Protein AF-0000000086526787 (afdb_homodimer)

Structure (mmCIF, N/CA/C/O backbone):
data_AF-0000000086526787-model_v1
#
loop_
_entity.id
_entity.type
_entity.pdbx_description
1 polymer 'AMP-binding protein'
#
loop_
_atom_site.group_PDB
_atom_site.id
_atom_site.type_symbol
_atom_site.label_atom_id
_atom_site.label_alt_id
_atom_site.label_comp_id
_atom_site.label_asym_id
_atom_site.label_entity_id
_atom_site.label_seq_id
_atom_site.pdbx_PDB_ins_code
_atom_site.Cartn_x
_atom_site.Cartn_y
_atom_site.Cartn_z
_atom_site.occupancy
_atom_site.B_iso_or_equiv
_atom_site.auth_seq_id
_atom_site.auth_comp_id
_atom_site.auth_asym_id
_atom_site.auth_atom_id
_atom_site.pdbx_PDB_model_num
ATOM 1 N N . MET A 1 1 ? -8.758 3.184 -8.656 1 85.81 1 MET A N 1
ATOM 2 C CA . MET A 1 1 ? -8.094 3.238 -7.355 1 85.81 1 MET A CA 1
ATOM 3 C C . MET A 1 1 ? -8.516 4.48 -6.582 1 85.81 1 MET A C 1
ATOM 5 O O . MET A 1 1 ? -7.902 5.539 -6.715 1 85.81 1 MET A O 1
ATOM 9 N N . ASN A 1 2 ? -9.586 4.406 -5.949 1 93.81 2 ASN A N 1
ATOM 10 C CA . ASN A 1 2 ? -10.094 5.539 -5.184 1 93.81 2 ASN A CA 1
ATOM 11 C C . ASN A 1 2 ? -10.805 5.078 -3.914 1 93.81 2 ASN A C 1
ATOM 13 O O . ASN A 1 2 ? -11.062 3.887 -3.738 1 93.81 2 ASN A O 1
ATOM 17 N N . LEU A 1 3 ? -11.086 5.98 -3.057 1 97.38 3 LEU A N 1
ATOM 18 C CA . LEU A 1 3 ? -11.641 5.652 -1.748 1 97.38 3 LEU A CA 1
ATOM 19 C C . LEU A 1 3 ? -13.141 5.387 -1.845 1 97.38 3 LEU A C 1
ATOM 21 O O . LEU A 1 3 ? -13.727 4.797 -0.937 1 97.38 3 LEU A O 1
ATOM 25 N N . VAL A 1 4 ? -13.844 5.812 -2.936 1 97.88 4 VAL A N 1
ATOM 26 C CA . VAL A 1 4 ? -15.227 5.418 -3.172 1 97.88 4 VAL A CA 1
ATOM 27 C C . VAL A 1 4 ? -15.297 3.91 -3.416 1 97.88 4 VAL A C 1
ATOM 29 O O . VAL A 1 4 ? -16.125 3.217 -2.812 1 97.88 4 VAL A O 1
ATOM 32 N N . ALA A 1 5 ? -14.383 3.453 -4.258 1 95.88 5 ALA A N 1
ATOM 33 C CA . ALA A 1 5 ? -14.297 2.018 -4.512 1 95.88 5 ALA A CA 1
ATOM 34 C C . ALA A 1 5 ? -13.938 1.255 -3.238 1 95.88 5 ALA A C 1
ATOM 36 O O . ALA A 1 5 ? -14.406 0.13 -3.033 1 95.88 5 ALA A O 1
ATOM 37 N N . ALA A 1 6 ? -13.086 1.818 -2.42 1 97.06 6 ALA A N 1
ATOM 38 C CA . ALA A 1 6 ? -12.719 1.186 -1.156 1 97.06 6 ALA A CA 1
ATOM 39 C C . ALA A 1 6 ? -13.945 1.003 -0.26 1 97.06 6 ALA A C 1
ATOM 41 O O . ALA A 1 6 ? -14.117 -0.052 0.355 1 97.06 6 ALA A O 1
ATOM 42 N N . LEU A 1 7 ? -14.758 2.047 -0.142 1 98.06 7 LEU A N 1
ATOM 43 C CA . LEU A 1 7 ? -15.977 1.958 0.652 1 98.06 7 LEU A CA 1
ATOM 44 C C . LEU A 1 7 ? -16.906 0.888 0.096 1 98.06 7 LEU A C 1
ATOM 46 O O . LEU A 1 7 ? -17.453 0.079 0.852 1 98.06 7 LEU A O 1
ATOM 50 N N . ASP A 1 8 ? -17.109 0.883 -1.211 1 96.62 8 ASP A N 1
ATOM 51 C CA . ASP A 1 8 ? -17.984 -0.098 -1.84 1 96.62 8 ASP A CA 1
ATOM 52 C C . ASP A 1 8 ? -17.484 -1.519 -1.613 1 96.62 8 ASP A C 1
ATOM 54 O O . ASP A 1 8 ? -18.266 -2.428 -1.327 1 96.62 8 ASP A O 1
ATOM 58 N N . ARG A 1 9 ? -16.188 -1.704 -1.777 1 95.38 9 ARG A N 1
ATOM 59 C CA . ARG A 1 9 ? -15.57 -3.006 -1.555 1 95.38 9 ARG A CA 1
ATOM 60 C C . ARG A 1 9 ? -15.797 -3.48 -0.123 1 95.38 9 ARG A C 1
ATOM 62 O O . ARG A 1 9 ? -16.188 -4.629 0.102 1 95.38 9 ARG A O 1
ATOM 69 N N . ALA A 1 10 ? -15.516 -2.604 0.81 1 96.62 10 ALA A N 1
ATOM 70 C CA . ALA A 1 10 ? -15.688 -2.963 2.215 1 96.62 10 ALA A CA 1
ATOM 71 C C . ALA A 1 10 ? -17.156 -3.271 2.527 1 96.62 10 ALA A C 1
ATOM 73 O O . ALA A 1 10 ? -17.453 -4.191 3.293 1 96.62 10 ALA A O 1
ATOM 74 N N . ALA A 1 11 ? -18.062 -2.479 1.979 1 97 11 ALA A N 1
ATOM 75 C CA . ALA A 1 11 ? -19.484 -2.701 2.182 1 97 11 ALA A CA 1
ATOM 76 C C . ALA A 1 11 ? -19.922 -4.066 1.65 1 97 11 ALA A C 1
ATOM 78 O O . ALA A 1 11 ? -20.812 -4.703 2.205 1 97 11 ALA A O 1
ATOM 79 N N . ARG A 1 12 ? -19.312 -4.516 0.601 1 93.81 12 ARG A N 1
ATOM 80 C CA . ARG A 1 12 ? -19.594 -5.832 0.041 1 93.81 12 ARG A CA 1
ATOM 81 C C . ARG A 1 12 ? -18.938 -6.934 0.869 1 93.81 12 ARG A C 1
ATOM 83 O O . ARG A 1 12 ? -19.562 -7.973 1.123 1 93.81 12 ARG A O 1
ATOM 90 N N . ALA A 1 13 ? -17.734 -6.715 1.313 1 92.75 13 ALA A N 1
ATOM 91 C CA . ALA A 1 13 ? -16.922 -7.723 1.989 1 92.75 13 ALA A CA 1
ATOM 92 C C . ALA A 1 13 ? -17.406 -7.941 3.422 1 92.75 13 ALA A C 1
ATOM 94 O O . ALA A 1 13 ? -17.516 -9.086 3.875 1 92.75 13 ALA A O 1
ATOM 95 N N . THR A 1 14 ? -17.594 -6.855 4.094 1 94 14 THR A N 1
ATOM 96 C CA . THR A 1 14 ? -17.969 -6.895 5.5 1 94 14 THR A CA 1
ATOM 97 C C . THR A 1 14 ? -19.078 -5.895 5.793 1 94 14 THR A C 1
ATOM 99 O O . THR A 1 14 ? -18.891 -4.953 6.562 1 94 14 THR A O 1
ATOM 102 N N . PRO A 1 15 ? -20.266 -6.152 5.344 1 95.88 15 PRO A N 1
ATOM 103 C CA . PRO A 1 15 ? -21.359 -5.18 5.414 1 95.88 15 PRO A CA 1
ATOM 104 C C . PRO A 1 15 ? -21.703 -4.797 6.852 1 95.88 15 PRO A C 1
ATOM 106 O O . PRO A 1 15 ? -22.047 -3.645 7.121 1 95.88 15 PRO A O 1
ATOM 109 N N . ASP A 1 16 ? -21.516 -5.688 7.816 1 96.31 16 ASP A N 1
ATOM 110 C CA . ASP A 1 16 ? -22.016 -5.465 9.172 1 96.31 16 ASP A CA 1
ATOM 111 C C . ASP A 1 16 ? -20.891 -4.949 10.078 1 96.31 16 ASP A C 1
ATOM 113 O O . ASP A 1 16 ? -21.141 -4.598 11.234 1 96.31 16 ASP A O 1
ATOM 117 N N . GLN A 1 17 ? -19.703 -4.891 9.531 1 96.62 17 GLN A N 1
ATOM 118 C CA . GLN A 1 17 ? -18.594 -4.355 10.312 1 96.62 17 GLN A CA 1
ATOM 119 C C . GLN A 1 17 ? -18.75 -2.854 10.531 1 96.62 17 GLN A C 1
ATOM 121 O O . GLN A 1 17 ? -19.125 -2.123 9.617 1 96.62 17 GLN A O 1
ATOM 126 N N . PRO A 1 18 ? -18.469 -2.35 11.781 1 98.5 18 PRO A N 1
ATOM 127 C CA . PRO A 1 18 ? -18.5 -0.902 12 1 98.5 18 PRO A CA 1
ATOM 128 C C . PRO A 1 18 ? -17.469 -0.158 11.164 1 98.5 18 PRO A C 1
ATOM 130 O O . PRO A 1 18 ? -16.297 -0.56 11.125 1 98.5 18 PRO A O 1
ATOM 133 N N . PHE A 1 19 ? -17.906 0.84 10.523 1 98.56 19 PHE A N 1
ATOM 134 C CA . PHE A 1 19 ? -17.016 1.742 9.805 1 98.56 19 PHE A CA 1
ATOM 135 C C . PHE A 1 19 ? -16.75 3.002 10.625 1 98.56 19 PHE A C 1
ATOM 137 O O . PHE A 1 19 ? -15.602 3.312 10.945 1 98.56 19 PHE A O 1
ATOM 144 N N . LEU A 1 20 ? -17.812 3.684 10.945 1 98.75 20 LEU A N 1
ATOM 145 C CA . LEU A 1 20 ? -17.75 4.887 11.766 1 98.75 20 LEU A CA 1
ATOM 146 C C . LEU A 1 20 ? -18.438 4.672 13.109 1 98.75 20 LEU A C 1
ATOM 148 O O . LEU A 1 20 ? -19.594 4.234 13.156 1 98.75 20 LEU A O 1
ATOM 152 N N . VAL A 1 21 ? -17.719 4.949 14.133 1 98.62 21 VAL A N 1
ATOM 153 C CA . VAL A 1 21 ? -18.281 4.914 15.477 1 98.62 21 VAL A CA 1
ATOM 154 C C . VAL A 1 21 ? -18.203 6.301 16.109 1 98.62 21 VAL A C 1
ATOM 156 O O . VAL A 1 21 ? -17.125 6.914 16.141 1 98.62 21 VAL A O 1
ATOM 159 N N . SER A 1 22 ? -19.281 6.852 16.469 1 95.56 22 SER A N 1
ATOM 160 C CA . SER A 1 22 ? -19.359 8.102 17.219 1 95.56 22 SER A CA 1
ATOM 161 C C . SER A 1 22 ? -20.078 7.898 18.547 1 95.56 22 SER A C 1
ATOM 163 O O . SER A 1 22 ? -20.438 6.773 18.906 1 95.56 22 SER A O 1
ATOM 165 N N . GLU A 1 23 ? -20.141 8.992 19.328 1 88.12 23 GLU A N 1
ATOM 166 C CA . GLU A 1 23 ? -20.828 8.891 20.609 1 88.12 23 GLU A CA 1
ATOM 167 C C . GLU A 1 23 ? -22.297 8.5 20.422 1 88.12 23 GLU A C 1
ATOM 169 O O . GLU A 1 23 ? -22.875 7.789 21.25 1 88.12 23 GLU A O 1
ATOM 174 N N . SER A 1 24 ? -22.844 8.812 19.344 1 86.75 24 SER A N 1
ATOM 175 C CA . SER A 1 24 ? -24.281 8.688 19.172 1 86.75 24 SER A CA 1
ATOM 176 C C . SER A 1 24 ? -24.641 7.535 18.234 1 86.75 24 SER A C 1
ATOM 178 O O . SER A 1 24 ? -25.797 7.098 18.188 1 86.75 24 SER A O 1
ATOM 180 N N . ALA A 1 25 ? -23.672 7.066 17.547 1 92.44 25 ALA A N 1
ATOM 181 C CA . ALA A 1 25 ? -24.078 6.117 16.516 1 92.44 25 ALA A CA 1
ATOM 182 C C . ALA A 1 25 ? -22.922 5.211 16.109 1 92.44 25 ALA A C 1
ATOM 184 O O . ALA A 1 25 ? -21.75 5.602 16.203 1 92.44 25 ALA A O 1
ATOM 185 N N . THR A 1 26 ? -23.203 3.979 15.797 1 97.88 26 THR A N 1
ATOM 186 C CA . THR A 1 26 ? -22.328 3.064 15.07 1 97.88 26 THR A CA 1
ATOM 187 C C . THR A 1 26 ? -22.859 2.82 13.656 1 97.88 26 THR A C 1
ATOM 189 O O . THR A 1 26 ? -23.984 2.334 13.484 1 97.88 26 THR A O 1
ATOM 192 N N . ILE A 1 27 ? -22.125 3.221 12.711 1 98.56 27 ILE A N 1
ATOM 193 C CA . ILE A 1 27 ? -22.516 3.084 11.305 1 98.56 27 ILE A CA 1
ATOM 194 C C . ILE A 1 27 ? -21.672 1.987 10.648 1 98.56 27 ILE A C 1
ATOM 196 O O . ILE A 1 27 ? -20.438 2.076 10.602 1 98.56 27 ILE A O 1
ATOM 200 N N . THR A 1 28 ? -22.281 0.949 10.148 1 98.69 28 THR A N 1
ATOM 201 C CA . THR A 1 28 ? -21.594 -0.152 9.484 1 98.69 28 THR A CA 1
ATOM 202 C C . THR A 1 28 ? -21.156 0.256 8.078 1 98.69 28 THR A C 1
ATOM 204 O O . THR A 1 28 ? -21.578 1.302 7.57 1 98.69 28 THR A O 1
ATOM 207 N N . TYR A 1 29 ? -20.344 -0.529 7.43 1 98.5 29 TYR A N 1
ATOM 208 C CA . TYR A 1 29 ? -19.906 -0.26 6.062 1 98.5 29 TYR A CA 1
ATOM 209 C C . TYR A 1 29 ? -21.094 -0.223 5.109 1 98.5 29 TYR A C 1
ATOM 211 O O . TYR A 1 29 ? -21.172 0.661 4.254 1 98.5 29 TYR A O 1
ATOM 219 N N . ALA A 1 30 ? -22 -1.157 5.246 1 98.31 30 ALA A N 1
ATOM 220 C CA . ALA A 1 30 ? -23.188 -1.164 4.395 1 98.31 30 ALA A CA 1
ATOM 221 C C . ALA A 1 30 ? -24 0.115 4.574 1 98.31 30 ALA A C 1
ATOM 223 O O . ALA A 1 30 ? -24.453 0.719 3.594 1 98.31 30 ALA A O 1
ATOM 224 N N . ALA A 1 31 ? -24.203 0.482 5.844 1 98.25 31 ALA A N 1
ATOM 225 C CA . ALA A 1 31 ? -24.953 1.698 6.133 1 98.25 31 ALA A CA 1
ATOM 226 C C . ALA A 1 31 ? -24.234 2.932 5.598 1 98.25 31 ALA A C 1
ATOM 228 O O . ALA A 1 31 ? -24.875 3.859 5.094 1 98.25 31 ALA A O 1
ATOM 229 N N . ALA A 1 32 ? -22.938 2.967 5.723 1 98.5 32 ALA A N 1
ATOM 230 C CA . ALA A 1 32 ? -22.156 4.102 5.234 1 98.5 32 ALA A CA 1
ATOM 231 C C . ALA A 1 32 ? -22.281 4.238 3.721 1 98.5 32 ALA A C 1
ATOM 233 O O . ALA A 1 32 ? -22.359 5.352 3.197 1 98.5 32 ALA A O 1
ATOM 234 N N . ARG A 1 33 ? -22.219 3.141 3.031 1 98.25 33 ARG A N 1
ATOM 235 C CA . ARG A 1 33 ? -22.406 3.168 1.585 1 98.25 33 ARG A CA 1
ATOM 236 C C . ARG A 1 33 ? -23.781 3.746 1.229 1 98.25 33 ARG A C 1
ATOM 238 O O . ARG A 1 33 ? -23.891 4.598 0.344 1 98.25 33 ARG A O 1
ATOM 245 N N . GLU A 1 34 ? -24.812 3.326 1.905 1 98.12 34 GLU A N 1
ATOM 246 C CA . GLU A 1 34 ? -26.156 3.844 1.663 1 98.12 34 GLU A CA 1
ATOM 247 C C . GLU A 1 34 ? -26.234 5.336 1.974 1 98.12 34 GLU A C 1
ATOM 249 O O . GLU A 1 34 ? -26.875 6.094 1.24 1 98.12 34 GLU A O 1
ATOM 254 N N . ARG A 1 35 ? -25.688 5.695 3.078 1 97.94 35 ARG A N 1
ATOM 255 C CA . ARG A 1 35 ? -25.656 7.102 3.461 1 97.94 35 ARG A CA 1
ATOM 256 C C . ARG A 1 35 ? -24.969 7.945 2.396 1 97.94 35 ARG A C 1
ATOM 258 O O . ARG A 1 35 ? -25.375 9.07 2.123 1 97.94 35 ARG A O 1
ATOM 265 N N . SER A 1 36 ? -23.875 7.422 1.821 1 98.25 36 SER A N 1
ATOM 266 C CA . SER A 1 36 ? -23.188 8.141 0.761 1 98.25 36 SER A CA 1
ATOM 267 C C . SER A 1 36 ? -24.078 8.328 -0.461 1 98.25 36 SER A C 1
ATOM 269 O O . SER A 1 36 ? -24 9.359 -1.135 1 98.25 36 SER A O 1
ATOM 271 N N . HIS A 1 37 ? -24.922 7.352 -0.784 1 98.56 37 HIS A N 1
ATOM 272 C CA . HIS A 1 37 ? -25.891 7.469 -1.876 1 98.56 37 HIS A CA 1
ATOM 273 C C . HIS A 1 37 ? -26.922 8.547 -1.584 1 98.56 37 HIS A C 1
ATOM 275 O O . HIS A 1 37 ? -27.297 9.312 -2.475 1 98.56 37 HIS A O 1
ATOM 281 N N . ARG A 1 38 ? -27.391 8.57 -0.394 1 98.62 38 ARG A N 1
ATOM 282 C CA . ARG A 1 38 ? -28.375 9.57 0.003 1 98.62 38 ARG A CA 1
ATOM 283 C C . ARG A 1 38 ? -27.781 10.969 -0.036 1 98.62 38 ARG A C 1
ATOM 285 O O . ARG A 1 38 ? -28.438 11.922 -0.463 1 98.62 38 ARG A O 1
ATOM 292 N N . ALA A 1 39 ? -26.562 11.062 0.427 1 98.69 39 ALA A N 1
ATOM 293 C CA . ALA A 1 39 ? -25.875 12.352 0.349 1 98.69 39 ALA A CA 1
ATOM 294 C C . ALA A 1 39 ? -25.719 12.805 -1.1 1 98.69 39 ALA A C 1
ATOM 296 O O . ALA A 1 39 ? -25.875 13.984 -1.405 1 98.69 39 ALA A O 1
ATOM 297 N N . ALA A 1 40 ? -25.312 11.875 -1.994 1 98.69 40 ALA A N 1
ATOM 298 C CA . ALA A 1 40 ? -25.219 12.188 -3.418 1 98.69 40 ALA A CA 1
ATOM 299 C C . ALA A 1 40 ? -26.547 12.711 -3.957 1 98.69 40 ALA A C 1
ATOM 301 O O . ALA A 1 40 ? -26.578 13.672 -4.727 1 98.69 40 ALA A O 1
ATOM 302 N N . ALA A 1 41 ? -27.641 12.094 -3.521 1 98.62 41 ALA A N 1
ATOM 303 C CA . ALA A 1 41 ? -28.969 12.516 -3.957 1 98.62 41 ALA A CA 1
ATOM 304 C C . ALA A 1 41 ? -29.266 13.945 -3.496 1 98.62 41 ALA A C 1
ATOM 306 O O . ALA A 1 41 ? -29.766 14.758 -4.27 1 98.62 41 ALA A O 1
ATOM 307 N N . VAL A 1 42 ? -28.984 14.203 -2.252 1 98.62 42 VAL A N 1
ATOM 308 C CA . VAL A 1 42 ? -29.203 15.531 -1.691 1 98.62 42 VAL A CA 1
ATOM 309 C C . VAL A 1 42 ? -28.406 16.562 -2.484 1 98.62 42 VAL A C 1
ATOM 311 O O . VAL A 1 42 ? -28.953 17.609 -2.889 1 98.62 42 VAL A O 1
ATOM 314 N N . LEU A 1 43 ? -27.141 16.297 -2.719 1 98.62 43 LEU A N 1
ATOM 315 C CA . LEU A 1 43 ? -26.266 17.234 -3.439 1 98.62 43 LEU A CA 1
ATOM 316 C C . LEU A 1 43 ? -26.734 17.406 -4.879 1 98.62 43 LEU A C 1
ATOM 318 O O . LEU A 1 43 ? -26.734 18.516 -5.41 1 98.62 43 LEU A O 1
ATOM 322 N N . SER A 1 44 ? -27.094 16.297 -5.492 1 98.31 44 SER A N 1
ATOM 323 C CA . SER A 1 44 ? -27.609 16.359 -6.852 1 98.31 44 SER A CA 1
ATOM 324 C C . SER A 1 44 ? -28.859 17.25 -6.918 1 98.31 44 SER A C 1
ATOM 326 O O . SER A 1 44 ? -29 18.047 -7.848 1 98.31 44 SER A O 1
ATOM 328 N N . ALA A 1 45 ? -29.75 17.125 -6.008 1 97.31 45 ALA A N 1
ATOM 329 C CA . ALA A 1 45 ? -30.984 17.906 -5.941 1 97.31 45 ALA A CA 1
ATOM 330 C C . ALA A 1 45 ? -30.656 19.391 -5.77 1 97.31 45 ALA A C 1
ATOM 332 O O . ALA A 1 45 ? -31.438 20.25 -6.18 1 97.31 45 ALA A O 1
ATOM 333 N N . LEU A 1 46 ? -29.516 19.688 -5.195 1 96.38 46 LEU A N 1
ATOM 334 C CA . LEU A 1 46 ? -29.094 21.062 -5 1 96.38 46 LEU A CA 1
ATOM 335 C C . LEU A 1 46 ? -28.391 21.594 -6.25 1 96.38 46 LEU A C 1
ATOM 337 O O . LEU A 1 46 ? -27.953 22.75 -6.273 1 96.38 46 LEU A O 1
ATOM 341 N N . GLY A 1 47 ? -28.219 20.75 -7.262 1 97.25 47 GLY A N 1
ATOM 342 C CA . GLY A 1 47 ? -27.641 21.188 -8.531 1 97.25 47 GLY A CA 1
ATOM 343 C C . GLY A 1 47 ? -26.156 20.906 -8.633 1 97.25 47 GLY A C 1
ATOM 344 O O . GLY A 1 47 ? -25.484 21.375 -9.562 1 97.25 47 GLY A O 1
ATOM 345 N N . VAL A 1 48 ? -25.578 20.156 -7.691 1 98.25 48 VAL A N 1
ATOM 346 C CA . VAL A 1 48 ? -24.172 19.797 -7.75 1 98.25 48 VAL A CA 1
ATOM 347 C C . VAL A 1 48 ? -23.953 18.75 -8.852 1 98.25 48 VAL A C 1
ATOM 349 O O . VAL A 1 48 ? -24.719 17.781 -8.953 1 98.25 48 VAL A O 1
ATOM 352 N N . ALA A 1 49 ? -22.984 18.969 -9.656 1 97.56 49 ALA A N 1
ATOM 353 C CA . ALA A 1 49 ? -22.625 18.078 -10.758 1 97.56 49 ALA A CA 1
ATOM 354 C C . ALA A 1 49 ? -21.125 17.812 -10.781 1 97.56 49 ALA A C 1
ATOM 356 O O . ALA A 1 49 ? -20.375 18.328 -9.945 1 97.56 49 ALA A O 1
ATOM 357 N N . ALA A 1 50 ? -20.719 16.938 -11.719 1 97.31 50 ALA A N 1
ATOM 358 C CA . ALA A 1 50 ? -19.297 16.609 -11.867 1 97.31 50 ALA A CA 1
ATOM 359 C C . ALA A 1 50 ? -18.469 17.875 -12.102 1 97.31 50 ALA A C 1
ATOM 361 O O . ALA A 1 50 ? -18.844 18.734 -12.906 1 97.31 50 ALA A O 1
ATOM 362 N N . GLY A 1 51 ? -17.422 17.969 -11.328 1 96.69 51 GLY A N 1
ATOM 363 C CA . GLY A 1 51 ? -16.547 19.125 -11.477 1 96.69 51 GLY A CA 1
ATOM 364 C C . GLY A 1 51 ? -16.844 20.234 -10.5 1 96.69 51 GLY A C 1
ATOM 365 O O . GLY A 1 51 ? -16.016 21.109 -10.266 1 96.69 51 GLY A O 1
ATOM 366 N N . ASP A 1 52 ? -18.078 20.297 -9.984 1 98.5 52 ASP A N 1
ATOM 367 C CA . ASP A 1 52 ? -18.406 21.297 -8.969 1 98.5 52 ASP A CA 1
ATOM 368 C C . ASP A 1 52 ? -17.641 21.031 -7.676 1 98.5 52 ASP A C 1
ATOM 370 O O . ASP A 1 52 ? -17.094 19.953 -7.477 1 98.5 52 ASP A O 1
ATOM 374 N N . ARG A 1 53 ? -17.547 22.078 -6.871 1 98.69 53 ARG A N 1
ATOM 375 C CA . ARG A 1 53 ? -16.875 21.984 -5.574 1 98.69 53 ARG A CA 1
ATOM 376 C C . ARG A 1 53 ? -17.875 22.109 -4.434 1 98.69 53 ARG A C 1
ATOM 378 O O . ARG A 1 53 ? -18.797 22.922 -4.504 1 98.69 53 ARG A O 1
ATOM 385 N N . VAL A 1 54 ? -17.766 21.234 -3.492 1 98.81 54 VAL A N 1
ATOM 386 C CA . VAL A 1 54 ? -18.609 21.219 -2.311 1 98.81 54 VAL A CA 1
ATOM 387 C C . VAL A 1 54 ? -17.75 21.328 -1.05 1 98.81 54 VAL A C 1
ATOM 389 O O . VAL A 1 54 ? -16.812 20.547 -0.867 1 98.81 54 VAL A O 1
ATOM 392 N N . ALA A 1 55 ? -18.094 22.266 -0.124 1 98.88 55 ALA A N 1
ATOM 393 C CA . ALA A 1 55 ? -17.281 22.516 1.071 1 98.88 55 ALA A CA 1
ATOM 394 C C . ALA A 1 55 ? -17.984 21.969 2.32 1 98.88 55 ALA A C 1
ATOM 396 O O . ALA A 1 55 ? -19.203 21.797 2.33 1 98.88 55 ALA A O 1
ATOM 397 N N . ALA A 1 56 ? -17.234 21.656 3.279 1 98.81 56 ALA A N 1
ATOM 398 C CA . ALA A 1 56 ? -17.75 21.266 4.586 1 98.81 56 ALA A CA 1
ATOM 399 C C . ALA A 1 56 ? -16.969 21.938 5.711 1 98.81 56 ALA A C 1
ATOM 401 O O . ALA A 1 56 ? -15.742 21.891 5.73 1 98.81 56 ALA A O 1
ATOM 402 N N . MET A 1 57 ? -17.625 22.641 6.523 1 97.88 57 MET A N 1
ATOM 403 C CA . MET A 1 57 ? -17.094 23.203 7.762 1 97.88 57 MET A CA 1
ATOM 404 C C . MET A 1 57 ? -17.75 22.562 8.977 1 97.88 57 MET A C 1
ATOM 406 O O . MET A 1 57 ? -18.766 23.047 9.469 1 97.88 57 MET A O 1
ATOM 410 N N . CYS A 1 58 ? -17.188 21.422 9.414 1 97.38 58 CYS A N 1
ATOM 411 C CA . CYS A 1 58 ? -17.781 20.562 10.438 1 97.38 58 CYS A CA 1
ATOM 412 C C . CYS A 1 58 ? -16.719 20.094 11.43 1 97.38 58 CYS A C 1
ATOM 414 O O . CYS A 1 58 ? -15.523 20.219 11.172 1 97.38 58 CYS A O 1
ATOM 416 N N . PHE A 1 59 ? -17.188 19.688 12.609 1 96 59 PHE A N 1
ATOM 417 C CA . PHE A 1 59 ? -16.359 18.906 13.508 1 96 59 PHE A CA 1
ATOM 418 C C . PHE A 1 59 ? -16.25 17.469 13.023 1 96 59 PHE A C 1
ATOM 420 O O . PHE A 1 59 ? -16.578 17.156 11.875 1 96 59 PHE A O 1
ATOM 427 N N . ASN A 1 60 ? -15.578 16.547 13.82 1 97.5 60 ASN A N 1
ATOM 428 C CA . ASN A 1 60 ? -15.5 15.133 13.453 1 97.5 60 ASN A CA 1
ATOM 429 C C . ASN A 1 60 ? -16.859 14.438 13.586 1 97.5 60 ASN A C 1
ATOM 431 O O . ASN A 1 60 ? -17.156 13.844 14.617 1 97.5 60 ASN A O 1
ATOM 435 N N . THR A 1 61 ? -17.625 14.469 12.531 1 96.88 61 THR A N 1
ATOM 436 C CA . THR A 1 61 ? -18.969 13.898 12.547 1 96.88 61 THR A CA 1
ATOM 437 C C . THR A 1 61 ? -19.203 13.031 11.312 1 96.88 61 THR A C 1
ATOM 439 O O . THR A 1 61 ? -18.531 13.203 10.289 1 96.88 61 THR A O 1
ATOM 442 N N . PRO A 1 62 ? -20.141 12.055 11.359 1 97.44 62 PRO A N 1
ATOM 443 C CA . PRO A 1 62 ? -20.453 11.227 10.203 1 97.44 62 PRO A CA 1
ATOM 444 C C . PRO A 1 62 ? -20.922 12.039 8.992 1 97.44 62 PRO A C 1
ATOM 446 O O . PRO A 1 62 ? -20.656 11.664 7.852 1 97.44 62 PRO A O 1
ATOM 449 N N . ALA A 1 63 ? -21.562 13.195 9.234 1 97.75 63 ALA A N 1
ATOM 450 C CA . ALA A 1 63 ? -22.094 14.023 8.148 1 97.75 63 ALA A CA 1
ATOM 451 C C . ALA A 1 63 ? -20.969 14.547 7.258 1 97.75 63 ALA A C 1
ATOM 453 O O . ALA A 1 63 ? -21.141 14.688 6.047 1 97.75 63 ALA A O 1
ATOM 454 N N . PHE A 1 64 ? -19.859 14.906 7.902 1 98.12 64 PHE A N 1
ATOM 455 C CA . PHE A 1 64 ? -18.672 15.297 7.156 1 98.12 64 PHE A CA 1
ATOM 456 C C . PHE A 1 64 ? -18.297 14.234 6.137 1 98.12 64 PHE A C 1
ATOM 458 O O . PHE A 1 64 ? -18.047 14.539 4.969 1 98.12 64 PHE A O 1
ATOM 465 N N . VAL A 1 65 ? -18.281 12.953 6.555 1 98.56 65 VAL A N 1
ATOM 466 C CA . VAL A 1 65 ? -17.906 11.805 5.734 1 98.56 65 VAL A CA 1
ATOM 467 C C . VAL A 1 65 ? -18.969 11.562 4.668 1 98.56 65 VAL A C 1
ATOM 469 O O . VAL A 1 65 ? -18.641 11.312 3.504 1 98.56 65 VAL A O 1
ATOM 472 N N . ASP A 1 66 ? -20.266 11.688 5.074 1 98.44 66 ASP A N 1
ATOM 473 C CA . ASP A 1 66 ? -21.359 11.508 4.133 1 98.44 66 ASP A CA 1
ATOM 474 C C . ASP A 1 66 ? -21.266 12.5 2.971 1 98.44 66 ASP A C 1
ATOM 476 O O . ASP A 1 66 ? -21.391 12.109 1.808 1 98.44 66 ASP A O 1
ATOM 480 N N . LEU A 1 67 ? -21.016 13.711 3.318 1 98.69 67 LEU A N 1
ATOM 481 C CA . LEU A 1 67 ? -20.938 14.734 2.285 1 98.69 67 LEU A CA 1
ATOM 482 C C . LEU A 1 67 ? -19.781 14.461 1.327 1 98.69 67 LEU A C 1
ATOM 484 O O . LEU A 1 67 ? -19.938 14.617 0.112 1 98.69 67 LEU A O 1
ATOM 488 N N . MET A 1 68 ? -18.609 14.172 1.887 1 98.75 68 MET A N 1
ATOM 489 C CA . MET A 1 68 ? -17.422 13.898 1.082 1 98.75 68 MET A CA 1
ATOM 490 C C . MET A 1 68 ? -17.703 12.789 0.069 1 98.75 68 MET A C 1
ATOM 492 O O . MET A 1 68 ? -17.484 12.969 -1.13 1 98.75 68 MET A O 1
ATOM 496 N N . PHE A 1 69 ? -18.219 11.664 0.498 1 98.81 69 PHE A N 1
ATOM 497 C CA . PHE A 1 69 ? -18.469 10.539 -0.396 1 98.81 69 PHE A CA 1
ATOM 498 C C . PHE A 1 69 ? -19.609 10.852 -1.356 1 98.81 69 PHE A C 1
ATOM 500 O O . PHE A 1 69 ? -19.594 10.422 -2.512 1 98.81 69 PHE A O 1
ATOM 507 N N . GLY A 1 70 ? -20.656 11.562 -0.854 1 98.81 70 GLY A N 1
ATOM 508 C CA . GLY A 1 70 ? -21.719 12.008 -1.752 1 98.81 70 GLY A CA 1
ATOM 509 C C . GLY A 1 70 ? -21.203 12.859 -2.898 1 98.81 70 GLY A C 1
ATOM 510 O O . GLY A 1 70 ? -21.609 12.672 -4.047 1 98.81 70 GLY A O 1
ATOM 511 N N . ALA A 1 71 ? -20.328 13.789 -2.566 1 98.81 71 ALA A N 1
ATOM 512 C CA . ALA A 1 71 ? -19.734 14.648 -3.586 1 98.81 71 ALA A CA 1
ATOM 513 C C . ALA A 1 71 ? -18.922 13.82 -4.586 1 98.81 71 ALA A C 1
ATOM 515 O O . ALA A 1 71 ? -19.062 14 -5.801 1 98.81 71 ALA A O 1
ATOM 516 N N . TRP A 1 72 ? -18.109 12.93 -4.09 1 98.69 72 TRP A N 1
ATOM 517 C CA . TRP A 1 72 ? -17.25 12.109 -4.941 1 98.69 72 TRP A CA 1
ATOM 518 C C . TRP A 1 72 ? -18.094 11.242 -5.871 1 98.69 72 TRP A C 1
ATOM 520 O O . TRP A 1 72 ? -17.719 11.023 -7.027 1 98.69 72 TRP A O 1
ATOM 530 N N . ARG A 1 73 ? -19.203 10.773 -5.363 1 98.44 73 ARG A N 1
ATOM 531 C CA . ARG A 1 73 ? -20.078 9.922 -6.172 1 98.44 73 ARG A CA 1
ATOM 532 C C . ARG A 1 73 ? -20.688 10.703 -7.332 1 98.44 73 ARG A C 1
ATOM 534 O O . ARG A 1 73 ? -21.109 10.117 -8.328 1 98.44 73 ARG A O 1
ATOM 541 N N . LEU A 1 74 ? -20.734 11.984 -7.246 1 98.44 74 LEU A N 1
ATOM 542 C CA . LEU A 1 74 ? -21.25 12.828 -8.312 1 98.44 74 LEU A CA 1
ATOM 543 C C . LEU A 1 74 ? -20.125 13.336 -9.211 1 98.44 74 LEU A C 1
ATOM 545 O O . LEU A 1 74 ? -20.375 14.062 -10.172 1 98.44 74 LEU A O 1
ATOM 549 N N . GLY A 1 75 ? -18.859 12.953 -8.906 1 98.25 75 GLY A N 1
ATOM 550 C CA . GLY A 1 75 ? -17.719 13.492 -9.625 1 98.25 75 GLY A CA 1
ATOM 551 C C . GLY A 1 75 ? -17.328 14.891 -9.18 1 98.25 75 G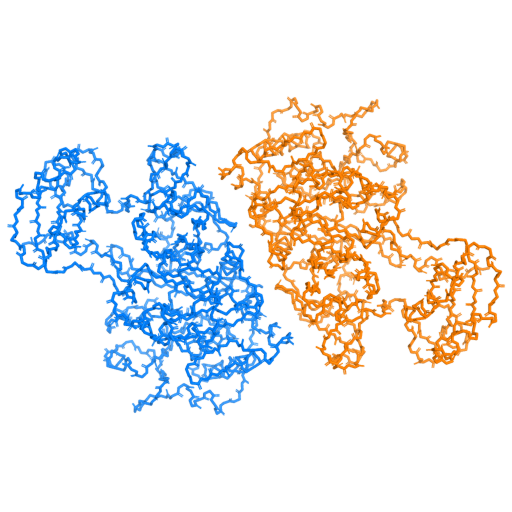LY A C 1
ATOM 552 O O . GLY A 1 75 ? -16.578 15.57 -9.867 1 98.25 75 GLY A O 1
ATOM 553 N N . ALA A 1 76 ? -17.891 15.336 -8.102 1 98.62 76 ALA A N 1
ATOM 554 C CA . ALA A 1 76 ? -17.594 16.656 -7.555 1 98.62 76 ALA A CA 1
ATOM 555 C C . ALA A 1 76 ? -16.344 16.609 -6.672 1 98.62 76 ALA A C 1
ATOM 557 O O . ALA A 1 76 ? -15.859 15.523 -6.34 1 98.62 76 ALA A O 1
ATOM 558 N N . THR A 1 77 ? -15.805 17.781 -6.391 1 98.81 77 THR A N 1
ATOM 559 C CA . THR A 1 77 ? -14.602 17.938 -5.586 1 98.81 77 THR A CA 1
ATOM 560 C C . THR A 1 77 ? -14.961 18.375 -4.164 1 98.81 77 THR A C 1
ATOM 562 O O . THR A 1 77 ? -15.82 19.219 -3.963 1 98.81 77 THR A O 1
ATOM 565 N N . PHE A 1 78 ? -14.352 17.766 -3.211 1 98.81 78 PHE A N 1
ATOM 566 C CA . PHE A 1 78 ? -14.594 18.047 -1.8 1 98.81 78 PHE A CA 1
ATOM 567 C C . PHE A 1 78 ? -13.617 19.094 -1.278 1 98.81 78 PHE A C 1
ATOM 569 O O . PHE A 1 78 ? -12.414 19 -1.515 1 98.81 78 PHE A O 1
ATOM 576 N N . VAL A 1 79 ? -14.086 20.094 -0.539 1 98.81 79 VAL A N 1
ATOM 577 C CA . VAL A 1 79 ? -13.281 21.172 0.025 1 98.81 79 VAL A CA 1
ATOM 578 C C . VAL A 1 79 ? -13.516 21.266 1.531 1 98.81 79 VAL A C 1
ATOM 580 O O . VAL A 1 79 ? -14.406 22 1.988 1 98.81 79 VAL A O 1
ATOM 583 N N . PRO A 1 80 ? -12.719 20.578 2.322 1 98.12 80 PRO A N 1
ATOM 584 C CA . PRO A 1 80 ? -12.867 20.719 3.771 1 98.12 80 PRO A CA 1
ATOM 585 C C . PRO A 1 80 ? -12.375 22.078 4.285 1 98.12 80 PRO A C 1
ATOM 587 O O . PRO A 1 80 ? -11.344 22.562 3.83 1 98.12 80 PRO A O 1
ATOM 590 N N . VAL A 1 81 ? -13.102 22.625 5.203 1 95.62 81 VAL A N 1
ATOM 591 C CA . VAL A 1 81 ? -12.812 23.969 5.723 1 95.62 81 VAL A CA 1
ATOM 592 C C . VAL A 1 81 ? -12.516 23.891 7.219 1 95.62 81 VAL A C 1
ATOM 594 O O . VAL A 1 81 ? -13.258 23.25 7.969 1 95.62 81 VAL A O 1
ATOM 597 N N . ASN A 1 82 ? -11.422 24.516 7.648 1 89.88 82 ASN A N 1
ATOM 598 C CA . ASN A 1 82 ? -11.055 24.625 9.055 1 89.88 82 ASN A CA 1
ATOM 599 C C . ASN A 1 82 ? -12.164 25.281 9.867 1 89.88 82 ASN A C 1
ATOM 601 O O . ASN A 1 82 ? -12.508 26.453 9.641 1 89.88 82 ASN A O 1
ATOM 605 N N . HIS A 1 83 ? -12.734 24.562 10.789 1 93.31 83 HIS A N 1
ATOM 606 C CA . HIS A 1 83 ? -13.906 25.031 11.523 1 93.31 83 HIS A CA 1
ATOM 607 C C . HIS A 1 83 ? -13.539 26.141 12.492 1 93.31 83 HIS A C 1
ATOM 609 O O . HIS A 1 83 ? -14.414 26.766 13.094 1 93.31 83 HIS A O 1
ATOM 615 N N . LYS A 1 84 ? -12.242 26.422 12.594 1 84.19 84 LYS A N 1
ATOM 616 C CA . LYS A 1 84 ? -11.812 27.5 13.492 1 84.19 84 LYS A CA 1
ATOM 617 C C . LYS A 1 84 ? -11.711 28.828 12.758 1 84.19 84 LYS A C 1
ATOM 619 O O . LYS A 1 84 ? -11.492 29.875 13.375 1 84.19 84 LYS A O 1
ATOM 624 N N . LEU A 1 85 ? -11.859 28.828 11.445 1 84.81 85 LEU A N 1
ATOM 625 C CA . LEU A 1 85 ? -11.758 30.047 10.656 1 84.81 85 LEU A CA 1
ATOM 626 C C . LEU A 1 85 ? -12.938 30.969 10.938 1 84.81 85 LEU A C 1
ATOM 628 O O . LEU A 1 85 ? -14.008 30.516 11.336 1 84.81 85 LEU A O 1
ATOM 632 N N . GLN A 1 86 ? -12.664 32.281 10.727 1 86.25 86 GLN A N 1
ATOM 633 C CA . GLN A 1 86 ? -13.719 33.281 10.82 1 86.25 86 GLN A CA 1
ATOM 634 C C . GLN A 1 86 ? -14.305 33.594 9.445 1 86.25 86 GLN A C 1
ATOM 636 O O . GLN A 1 86 ? -13.75 33.188 8.422 1 86.25 86 GLN A O 1
ATOM 641 N N . ALA A 1 87 ? -15.383 34.312 9.453 1 91.31 87 ALA A N 1
ATOM 642 C CA . ALA A 1 87 ? -16.234 34.469 8.281 1 91.31 87 ALA A CA 1
ATOM 643 C C . ALA A 1 87 ? -15.43 34.969 7.086 1 91.31 87 ALA A C 1
ATOM 645 O O . ALA A 1 87 ? -15.531 34.406 5.984 1 91.31 87 ALA A O 1
ATOM 646 N N . PRO A 1 88 ? -14.562 35.969 7.215 1 88.31 88 PRO A N 1
ATOM 647 C CA . PRO A 1 88 ? -13.836 36.438 6.039 1 88.31 88 PRO A CA 1
ATOM 648 C C . PRO A 1 88 ? -12.898 35.375 5.461 1 88.31 88 PRO A C 1
ATOM 650 O O . PRO A 1 88 ? -12.742 35.312 4.242 1 88.31 88 PRO A O 1
ATOM 653 N N . GLU A 1 89 ? -12.273 34.625 6.336 1 87 89 GLU A N 1
ATOM 654 C CA . GLU A 1 89 ? -11.383 33.562 5.883 1 87 89 GLU A CA 1
ATOM 655 C C . GLU A 1 89 ? -12.156 32.438 5.188 1 87 89 GLU A C 1
ATOM 657 O O . GLU A 1 89 ? -11.711 31.891 4.176 1 87 89 GLU A O 1
ATOM 662 N N . VAL A 1 90 ? -13.328 32.156 5.742 1 93.19 90 VAL A N 1
ATOM 663 C CA . VAL A 1 90 ? -14.188 31.141 5.129 1 93.19 90 VAL A CA 1
ATOM 664 C C . VAL A 1 90 ? -14.664 31.625 3.762 1 93.19 90 VAL A C 1
ATOM 666 O O . VAL A 1 90 ? -14.656 30.875 2.791 1 93.19 90 VAL A O 1
ATOM 669 N N . ASP A 1 91 ? -15.047 32.938 3.709 1 95.38 91 ASP A N 1
ATOM 670 C CA . ASP A 1 91 ? -15.469 33.531 2.441 1 95.38 91 ASP A CA 1
ATOM 671 C C . ASP A 1 91 ? -14.367 33.406 1.39 1 95.38 91 ASP A C 1
ATOM 673 O O . ASP A 1 91 ? -14.641 33.094 0.226 1 95.38 91 ASP A O 1
ATOM 677 N N . TYR A 1 92 ? -13.18 33.625 1.799 1 91.62 92 TYR A N 1
ATOM 678 C CA . TYR A 1 92 ? -12.062 33.531 0.87 1 91.62 92 TYR A CA 1
ATOM 679 C C . TYR A 1 92 ? -11.969 32.094 0.311 1 91.62 92 TYR A C 1
ATOM 681 O O . TYR A 1 92 ? -11.836 31.922 -0.9 1 91.62 92 TYR A O 1
ATOM 689 N N . VAL A 1 93 ? -11.992 31.062 1.186 1 94.12 93 VAL A N 1
ATOM 690 C CA . VAL A 1 93 ? -11.867 29.672 0.779 1 94.12 93 VAL A CA 1
ATOM 691 C C . VAL A 1 93 ? -12.992 29.312 -0.193 1 94.12 93 VAL A C 1
ATOM 693 O O . VAL A 1 93 ? -12.742 28.703 -1.239 1 94.12 93 VAL A O 1
ATOM 696 N N . LEU A 1 94 ? -14.219 29.734 0.133 1 98.06 94 LEU A N 1
ATOM 697 C CA . LEU A 1 94 ? -15.375 29.422 -0.699 1 98.06 94 LEU A CA 1
ATOM 698 C C . LEU A 1 94 ? -15.273 30.109 -2.055 1 98.06 94 LEU A C 1
ATOM 700 O O . LEU A 1 94 ? -15.594 29.516 -3.086 1 98.06 94 LEU A O 1
ATOM 704 N N . GLU A 1 95 ? -14.828 31.328 -2.01 1 97.5 95 GLU A N 1
ATOM 705 C CA . GLU A 1 95 ? -14.695 32.094 -3.244 1 97.5 95 GLU A CA 1
ATOM 706 C C . GLU A 1 95 ? -13.586 31.531 -4.129 1 97.5 95 GLU A C 1
ATOM 708 O O . GLU A 1 95 ? -13.789 31.312 -5.32 1 97.5 95 GLU A O 1
ATOM 713 N N . HIS A 1 96 ? -12.453 31.328 -3.49 1 96.81 96 HIS A N 1
ATOM 714 C CA . HIS A 1 96 ? -11.289 30.859 -4.238 1 96.81 96 HIS A CA 1
ATOM 715 C C . HIS A 1 96 ? -11.539 29.469 -4.816 1 96.81 96 HIS A C 1
ATOM 717 O O . HIS A 1 96 ? -11.133 29.188 -5.945 1 96.81 96 HIS A O 1
ATOM 723 N N . SER A 1 97 ? -12.219 28.594 -4.082 1 98.25 97 SER A N 1
ATOM 724 C CA . SER A 1 97 ? -12.516 27.25 -4.559 1 98.25 97 SER A CA 1
ATOM 725 C C . SER A 1 97 ? -13.742 27.234 -5.461 1 98.25 97 SER A C 1
ATOM 727 O O . SER A 1 97 ? -14.008 26.25 -6.141 1 98.25 97 SER A O 1
ATOM 729 N N . ARG A 1 98 ? -14.477 28.328 -5.422 1 98.19 98 ARG A N 1
ATOM 730 C CA . ARG A 1 98 ? -15.742 28.406 -6.145 1 98.19 98 ARG A CA 1
ATOM 731 C C . ARG A 1 98 ? -16.703 27.312 -5.684 1 98.19 98 ARG A C 1
ATOM 733 O O . ARG A 1 98 ? -17.281 26.594 -6.504 1 98.19 98 ARG A O 1
ATOM 740 N N . SER A 1 99 ? -16.812 27.172 -4.387 1 98.56 99 SER A N 1
ATOM 741 C CA . SER A 1 99 ? -17.672 26.141 -3.82 1 98.56 99 SER A CA 1
ATOM 742 C C . SER A 1 99 ? -19.156 26.469 -4.059 1 98.56 99 SER A C 1
ATOM 744 O O . SER A 1 99 ? -19.594 27.594 -3.834 1 98.56 99 SER A O 1
ATOM 746 N N . LYS A 1 100 ? -19.828 25.469 -4.496 1 98.5 100 LYS A N 1
ATOM 747 C CA . LYS A 1 100 ? -21.25 25.609 -4.82 1 98.5 100 LYS A CA 1
ATOM 748 C C . LYS A 1 100 ? -22.125 25.422 -3.582 1 98.5 100 LYS A C 1
ATOM 750 O O . LYS A 1 100 ? -23.203 26 -3.482 1 98.5 100 LYS A O 1
ATOM 755 N N . ALA A 1 101 ? -21.719 24.656 -2.682 1 98.69 101 ALA A N 1
ATOM 756 C CA . ALA A 1 101 ? -22.453 24.328 -1.465 1 98.69 101 ALA A CA 1
ATOM 757 C C . ALA A 1 101 ? -21.531 24.25 -0.257 1 98.69 101 ALA A C 1
ATOM 759 O O . ALA A 1 101 ? -20.328 24.031 -0.406 1 98.69 101 ALA A O 1
ATOM 760 N N . LEU A 1 102 ? -22.062 24.547 0.91 1 98.81 102 LEU A N 1
ATOM 761 C CA . LEU A 1 102 ? -21.375 24.453 2.188 1 98.81 102 LEU A CA 1
ATOM 762 C C . LEU A 1 102 ? -22.219 23.719 3.223 1 98.81 102 LEU A C 1
ATOM 764 O O . LEU A 1 102 ? -23.297 24.188 3.578 1 98.81 102 LEU A O 1
ATOM 768 N N . LEU A 1 103 ? -21.75 22.547 3.605 1 98.88 103 LEU A N 1
ATOM 769 C CA . LEU A 1 103 ? -22.281 21.922 4.812 1 98.88 103 LEU A CA 1
ATOM 770 C C . LEU A 1 103 ? -21.578 22.453 6.055 1 98.88 103 LEU A C 1
ATOM 772 O O . LEU A 1 103 ? -20.359 22.531 6.098 1 98.88 103 LEU A O 1
ATOM 776 N N . PHE A 1 104 ? -22.328 22.875 7.023 1 98.69 104 PHE A N 1
ATOM 777 C CA . PHE A 1 104 ? -21.703 23.328 8.25 1 98.69 104 PHE A CA 1
ATOM 778 C C . PHE A 1 104 ? -22.406 22.781 9.477 1 98.69 104 PHE A C 1
ATOM 780 O O . PHE A 1 104 ? -23.609 22.453 9.414 1 98.69 104 PHE A O 1
ATOM 787 N N . ASP A 1 105 ? -21.656 22.516 10.516 1 98.06 105 ASP A N 1
ATOM 788 C CA . ASP A 1 105 ? -22.188 22.156 11.82 1 98.06 105 ASP A CA 1
ATOM 789 C C . ASP A 1 105 ? -22.984 23.297 12.43 1 98.06 105 ASP A C 1
ATOM 791 O O . ASP A 1 105 ? -22.547 24.438 12.43 1 98.06 105 ASP A O 1
ATOM 7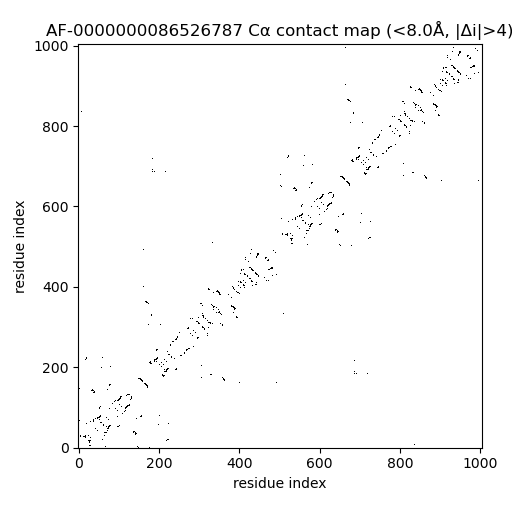95 N N . VAL A 1 106 ? -24.078 23.016 13.055 1 98.44 106 VAL A N 1
ATOM 796 C CA . VAL A 1 106 ? -24.984 24.047 13.57 1 98.44 106 VAL A CA 1
ATOM 797 C C . VAL A 1 106 ? -24.266 24.875 14.625 1 98.44 106 VAL A C 1
ATOM 799 O O . VAL A 1 106 ? -24.531 26.078 14.766 1 98.44 106 VAL A O 1
ATOM 802 N N . ALA A 1 107 ? -23.328 24.281 15.297 1 97.56 107 ALA A N 1
ATOM 803 C CA . ALA A 1 107 ? -22.562 24.984 16.328 1 97.56 107 ALA A CA 1
ATOM 804 C C . ALA A 1 107 ? -21.75 26.125 15.711 1 97.56 107 ALA A C 1
ATOM 806 O O . ALA A 1 107 ? -21.328 27.047 16.422 1 97.56 107 ALA A O 1
ATOM 807 N N . LEU A 1 108 ? -21.547 26.141 14.414 1 96.62 108 LEU A N 1
ATOM 808 C CA . LEU A 1 108 ? -20.719 27.125 13.742 1 96.62 108 LEU A CA 1
ATOM 809 C C . LEU A 1 108 ? -21.578 28.172 13.039 1 96.62 108 LEU A C 1
ATOM 811 O O . LEU A 1 108 ? -21.078 29 12.273 1 96.62 108 LEU A O 1
ATOM 815 N N . ALA A 1 109 ? -22.875 28.188 13.312 1 97.75 109 ALA A N 1
ATOM 816 C CA . ALA A 1 109 ? -23.844 29.078 12.703 1 97.75 109 ALA A CA 1
ATOM 817 C C . ALA A 1 109 ? -23.438 30.547 12.906 1 97.75 109 ALA A C 1
ATOM 819 O O . ALA A 1 109 ? -23.578 31.359 11.992 1 97.75 109 ALA A O 1
ATOM 820 N N . PRO A 1 110 ? -22.906 30.906 14.055 1 95.38 110 PRO A N 1
ATOM 821 C CA . PRO A 1 110 ? -22.531 32.312 14.25 1 95.38 110 PRO A CA 1
ATOM 822 C C . PRO A 1 110 ? -21.516 32.812 13.227 1 95.38 110 PRO A C 1
ATOM 824 O O . PRO A 1 110 ? -21.516 33.969 12.859 1 95.38 110 PRO A O 1
ATOM 827 N N . VAL A 1 111 ? -20.625 31.938 12.82 1 94.06 111 VAL A N 1
ATOM 828 C CA . VAL A 1 111 ? -19.641 32.312 11.82 1 94.06 111 VAL A CA 1
ATOM 829 C C . VAL A 1 111 ? -20.25 32.25 10.43 1 94.06 111 VAL A C 1
ATOM 831 O O . VAL A 1 111 ? -20.094 33.188 9.633 1 94.06 111 VAL A O 1
ATOM 834 N N . VAL A 1 112 ? -21.047 31.234 10.109 1 97.12 112 VAL A N 1
ATOM 835 C CA . VAL A 1 112 ? -21.562 30.969 8.773 1 97.12 112 VAL A CA 1
ATOM 836 C C . VAL A 1 112 ? -22.609 32 8.398 1 97.12 112 VAL A C 1
ATOM 838 O O . VAL A 1 112 ? -22.734 32.406 7.238 1 97.12 112 VAL A O 1
ATOM 841 N N . GLU A 1 113 ? -23.344 32.5 9.391 1 96.62 113 GLU A N 1
ATOM 842 C CA . GLU A 1 113 ? -24.375 33.5 9.148 1 96.62 113 GLU A CA 1
ATOM 843 C C . GLU A 1 113 ? -23.781 34.844 8.68 1 96.62 113 GLU A C 1
ATOM 845 O O . GLU A 1 113 ? -24.469 35.656 8.086 1 96.62 113 GLU A O 1
ATOM 850 N N . ARG A 1 114 ? -22.516 34.969 8.945 1 95.56 114 ARG A N 1
ATOM 851 C CA . ARG A 1 114 ? -21.828 36.219 8.586 1 95.56 114 ARG A CA 1
ATOM 852 C C . ARG A 1 114 ? -21.156 36.094 7.223 1 95.56 114 ARG A C 1
ATOM 854 O O . ARG A 1 114 ? -20.578 37.062 6.723 1 95.56 114 ARG A O 1
ATOM 861 N N . LEU A 1 115 ? -21.266 34.938 6.586 1 96.25 115 LEU A N 1
ATOM 862 C CA . LEU A 1 115 ? -20.656 34.719 5.277 1 96.25 115 LEU A CA 1
ATOM 863 C C . LEU A 1 115 ? -21.359 35.531 4.211 1 96.25 115 LEU A C 1
ATOM 865 O O . LEU A 1 115 ? -22.594 35.688 4.242 1 96.25 115 LEU A O 1
ATOM 869 N N . VAL A 1 116 ? -20.562 36.031 3.248 1 96.81 116 VAL A N 1
ATOM 870 C CA . VAL A 1 116 ? -21.109 36.812 2.131 1 96.81 116 VAL A CA 1
ATOM 871 C C . VAL A 1 116 ? -21.219 35.906 0.9 1 96.81 116 VAL A C 1
ATOM 873 O O . VAL A 1 116 ? -22.047 36.156 0.014 1 96.81 116 VAL A O 1
ATOM 876 N N . HIS A 1 117 ? -20.391 34.875 0.783 1 96.62 117 HIS A N 1
ATOM 877 C CA . HIS A 1 117 ? -20.375 33.969 -0.369 1 96.62 117 HIS A CA 1
ATOM 878 C C . HIS A 1 117 ? -21.734 33.312 -0.555 1 96.62 117 HIS A C 1
ATOM 880 O O . HIS A 1 117 ? -22.344 32.875 0.419 1 96.62 117 HIS A O 1
ATOM 886 N N . PRO A 1 118 ? -22.172 33.188 -1.753 1 96.69 118 PRO A N 1
ATOM 887 C CA . PRO A 1 118 ? -23.547 32.75 -2.02 1 96.69 118 PRO A CA 1
ATOM 888 C C . PRO A 1 118 ? -23.672 31.234 -2.072 1 96.69 118 PRO A C 1
ATOM 890 O O . PRO A 1 118 ? -24.672 30.703 -2.562 1 96.69 118 PRO A O 1
ATOM 893 N N . ALA A 1 119 ? -22.719 30.469 -1.652 1 97.25 119 ALA A N 1
ATOM 894 C CA . ALA A 1 119 ? -22.844 29 -1.66 1 97.25 119 ALA A CA 1
ATOM 895 C C . ALA A 1 119 ? -24.109 28.547 -0.961 1 97.25 119 ALA A C 1
ATOM 897 O O . ALA A 1 119 ? -24.516 29.141 0.047 1 97.25 119 ALA A O 1
ATOM 898 N N . ARG A 1 120 ? -24.781 27.531 -1.552 1 98 120 ARG A N 1
ATOM 899 C CA . ARG A 1 120 ? -25.938 26.953 -0.879 1 98 120 ARG A CA 1
ATOM 900 C C . ARG A 1 120 ? -25.547 26.359 0.474 1 98 120 ARG A C 1
ATOM 902 O O . ARG A 1 120 ? -24.578 25.609 0.573 1 98 120 ARG A O 1
ATOM 909 N N . ARG A 1 121 ? -26.328 26.719 1.486 1 98.19 121 ARG A N 1
ATOM 910 C CA . ARG A 1 121 ? -25.953 26.312 2.836 1 98.19 121 ARG A CA 1
ATOM 911 C C . ARG A 1 121 ? -26.812 25.156 3.316 1 98.19 121 ARG A C 1
ATOM 913 O O . ARG A 1 121 ? -28.031 25.141 3.082 1 98.19 121 ARG A O 1
ATOM 920 N N . LEU A 1 122 ? -26.188 24.141 3.867 1 98.69 122 LEU A N 1
ATOM 921 C CA . LEU A 1 122 ? -26.797 23.016 4.566 1 98.69 122 LEU A CA 1
ATOM 922 C C . LEU A 1 122 ? -26.297 22.938 6.004 1 98.69 122 LEU A C 1
ATOM 924 O O . LEU A 1 122 ? -25.109 23.172 6.27 1 98.69 122 LEU A O 1
ATOM 928 N N . VAL A 1 123 ? -27.234 22.672 6.891 1 98.69 123 VAL A N 1
ATOM 929 C CA . VAL A 1 123 ? -26.828 22.562 8.289 1 98.69 123 VAL A CA 1
ATOM 930 C C . VAL A 1 123 ? -26.922 21.109 8.742 1 98.69 123 VAL A C 1
ATOM 932 O O . VAL A 1 123 ? -27.734 20.344 8.227 1 98.69 123 VAL A O 1
ATOM 935 N N . THR A 1 124 ? -26.047 20.656 9.555 1 98.19 124 THR A N 1
ATOM 936 C CA . THR A 1 124 ? -26.062 19.328 10.172 1 98.19 124 THR A CA 1
ATOM 937 C C . THR A 1 124 ? -25.906 19.438 11.688 1 98.19 124 THR A C 1
ATOM 939 O O . THR A 1 124 ? -25.703 20.531 12.219 1 98.19 124 THR A O 1
ATOM 942 N N . GLU A 1 125 ? -26.094 18.281 12.422 1 96.81 125 GLU A N 1
ATOM 943 C CA . GLU A 1 125 ? -25.969 18.188 13.875 1 96.81 125 GLU A CA 1
ATOM 944 C C . GLU A 1 125 ? -26.953 19.125 14.578 1 96.81 125 GLU A C 1
ATOM 946 O O . GLU A 1 125 ? -26.672 19.609 15.672 1 96.81 125 GLU A O 1
ATOM 951 N N . GLY A 1 126 ? -27.984 19.469 13.906 1 96.62 126 GLY A N 1
ATOM 952 C CA . GLY A 1 126 ? -29.031 20.344 14.438 1 96.62 126 GLY A CA 1
ATOM 953 C C . GLY A 1 126 ? -29.812 21.047 13.359 1 96.62 126 GLY A C 1
ATOM 954 O O . GLY A 1 126 ? -29.734 20.703 12.18 1 96.62 126 GLY A O 1
ATOM 955 N N . GLU A 1 127 ? -30.625 21.984 13.82 1 97.25 127 GLU A N 1
ATOM 956 C CA . GLU A 1 127 ? -31.469 22.75 12.906 1 97.25 127 GLU A CA 1
ATOM 957 C C . GLU A 1 127 ? -31.172 24.25 12.992 1 97.25 127 GLU A C 1
ATOM 959 O O . GLU A 1 127 ? -30.703 24.734 14.023 1 97.25 127 GLU A O 1
ATOM 964 N N . LEU A 1 128 ? -31.25 24.828 11.922 1 97.38 128 LEU A N 1
ATOM 965 C CA . LEU A 1 128 ? -31.141 26.281 11.805 1 97.38 128 LEU A CA 1
ATOM 966 C C . LEU A 1 128 ? -32.25 26.828 10.906 1 97.38 128 LEU A C 1
ATOM 968 O O . LEU A 1 128 ? -32.406 26.359 9.781 1 97.38 128 LEU A O 1
ATOM 972 N N . ASP A 1 129 ? -32.938 27.844 11.414 1 96.25 129 ASP A N 1
ATOM 973 C CA . ASP A 1 129 ? -34.062 28.406 10.672 1 96.25 129 ASP A CA 1
ATOM 974 C C . ASP A 1 129 ? -33.625 28.906 9.305 1 96.25 129 ASP A C 1
ATOM 976 O O . ASP A 1 129 ? -32.656 29.641 9.195 1 96.25 129 ASP A O 1
ATOM 980 N N . GLY A 1 130 ? -34.406 28.469 8.289 1 96.06 130 GLY A N 1
ATOM 981 C CA . GLY A 1 130 ? -34.156 28.969 6.949 1 96.06 130 GLY A CA 1
ATOM 982 C C . GLY A 1 130 ? -33.062 28.234 6.223 1 96.06 130 GLY A C 1
ATOM 983 O O . GLY A 1 130 ? -32.75 28.531 5.062 1 96.06 130 GLY A O 1
ATOM 984 N N . VAL A 1 131 ? -32.406 27.375 6.871 1 97.88 131 VAL A N 1
ATOM 985 C CA . VAL A 1 131 ? -31.344 26.594 6.254 1 97.88 131 VAL A CA 1
ATOM 986 C C . VAL A 1 131 ? -31.734 25.109 6.211 1 97.88 131 VAL A C 1
ATOM 988 O O . VAL A 1 131 ? -32.062 24.516 7.242 1 97.88 131 VAL A O 1
ATOM 991 N N . PRO A 1 132 ? -31.734 24.484 5.012 1 97.94 132 PRO A N 1
ATOM 992 C CA . PRO A 1 132 ? -32.094 23.062 4.941 1 97.94 132 PRO A CA 1
ATOM 993 C C . PRO A 1 132 ? -31.172 22.188 5.793 1 97.94 132 PRO A C 1
ATOM 995 O O . PRO A 1 132 ? -29.953 22.422 5.836 1 97.94 132 PRO A O 1
ATOM 998 N N . CYS A 1 133 ? -31.766 21.266 6.457 1 98.44 133 CYS A N 1
ATOM 999 C CA . CYS A 1 133 ? -31.016 20.328 7.293 1 98.44 133 CYS A CA 1
ATOM 1000 C C . CYS A 1 133 ? -30.531 19.141 6.484 1 98.44 133 CYS A C 1
ATOM 1002 O O . CYS A 1 133 ? -31.328 18.328 6.027 1 98.44 133 CYS A O 1
ATOM 1004 N N . PHE A 1 134 ? -29.25 18.938 6.402 1 98.44 134 PHE A N 1
ATOM 1005 C CA . PHE A 1 134 ? -28.609 17.906 5.609 1 98.44 134 PHE A CA 1
ATOM 1006 C C . PHE A 1 134 ? -29.031 16.516 6.102 1 98.44 134 PHE A C 1
ATOM 1008 O O . PHE A 1 134 ? -29.328 15.633 5.305 1 98.44 134 PHE A O 1
ATOM 1015 N N . ASP A 1 135 ? -29.031 16.297 7.41 1 97.25 135 ASP A N 1
ATOM 1016 C CA . ASP A 1 135 ? -29.359 15.016 8.023 1 97.25 135 ASP A CA 1
ATOM 1017 C C . ASP A 1 135 ? -30.797 14.594 7.691 1 97.25 135 ASP A C 1
ATOM 1019 O O . ASP A 1 135 ? -31.031 13.438 7.344 1 97.25 135 ASP A O 1
ATOM 1023 N N . THR A 1 136 ? -31.656 15.57 7.781 1 96.88 136 THR A N 1
ATOM 1024 C CA . THR A 1 136 ? -33.062 15.305 7.488 1 96.88 136 THR A CA 1
ATOM 1025 C C . THR A 1 136 ? -33.25 14.992 6.008 1 96.88 136 THR A C 1
ATOM 1027 O O . THR A 1 136 ? -34 14.07 5.66 1 96.88 136 THR A O 1
ATOM 1030 N N . LEU A 1 137 ? -32.594 15.773 5.207 1 97.62 137 LEU A N 1
ATOM 1031 C CA . LEU A 1 137 ? -32.719 15.539 3.77 1 97.62 137 LEU A CA 1
ATOM 1032 C C . LEU A 1 137 ? -32.188 14.156 3.402 1 97.62 137 LEU A C 1
ATOM 1034 O O . LEU A 1 137 ? -32.812 13.438 2.625 1 97.62 137 LEU A O 1
ATOM 1038 N N . CYS A 1 138 ? -31.062 13.758 3.953 1 97.12 138 CYS A N 1
ATOM 1039 C CA . CYS A 1 138 ? -30.469 12.453 3.674 1 97.12 138 CYS A CA 1
ATOM 1040 C C . CYS A 1 138 ? -31.375 11.328 4.133 1 97.12 138 CYS A C 1
ATOM 1042 O O . CYS A 1 138 ? -31.438 10.266 3.5 1 97.12 138 CYS A O 1
ATOM 1044 N N . ALA A 1 139 ? -32.062 11.523 5.184 1 94.81 139 ALA A N 1
ATOM 1045 C CA . ALA A 1 139 ? -32.906 10.5 5.746 1 94.81 139 ALA A CA 1
ATOM 1046 C C . ALA A 1 139 ? -34.156 10.281 4.875 1 94.81 139 ALA A C 1
ATOM 1048 O O . ALA A 1 139 ? -34.75 9.211 4.887 1 94.81 139 ALA A O 1
ATOM 1049 N N . THR A 1 140 ? -34.5 11.273 4.082 1 93.62 140 THR A N 1
ATOM 1050 C CA . THR A 1 140 ? -35.812 11.219 3.416 1 93.62 140 THR A CA 1
ATOM 1051 C C . THR A 1 140 ? -35.656 10.961 1.92 1 93.62 140 THR A C 1
ATOM 1053 O O . THR A 1 140 ? -36.562 10.516 1.25 1 93.62 140 THR A O 1
ATOM 1056 N N . MET A 1 141 ? -34.5 11.188 1.382 1 94.06 141 MET A N 1
ATOM 1057 C CA . MET A 1 141 ? -34.312 11.055 -0.057 1 94.06 141 MET A CA 1
ATOM 1058 C C . MET A 1 141 ? -33.844 9.641 -0.413 1 94.06 141 MET A C 1
ATOM 1060 O O . MET A 1 141 ? -33.094 9.016 0.335 1 94.06 141 MET A O 1
ATOM 1064 N N . ASP A 1 142 ? -34.344 9.18 -1.588 1 95.44 142 ASP A N 1
ATOM 1065 C CA . ASP A 1 142 ? -33.812 7.938 -2.135 1 95.44 142 ASP A CA 1
ATOM 1066 C C . ASP A 1 142 ? -32.375 8.133 -2.611 1 95.44 142 ASP A C 1
ATOM 1068 O O . ASP A 1 142 ? -32.031 9.164 -3.203 1 95.44 142 ASP A O 1
ATOM 1072 N N . GLY A 1 143 ? -31.578 7.176 -2.359 1 95.19 143 GLY A N 1
ATOM 1073 C CA . GLY A 1 143 ? -30.156 7.27 -2.674 1 95.19 143 GLY A CA 1
ATOM 1074 C C . GLY A 1 143 ? -29.875 7.27 -4.164 1 95.19 143 GLY A C 1
ATOM 1075 O O . GLY A 1 143 ? -30.656 6.73 -4.949 1 95.19 143 GLY A O 1
ATOM 1076 N N . LEU A 1 144 ? -28.781 7.895 -4.527 1 96.19 144 LEU A N 1
ATOM 1077 C CA . LEU A 1 144 ? -28.203 7.883 -5.863 1 96.19 144 LEU A CA 1
ATOM 1078 C C . LEU A 1 144 ? -26.828 7.199 -5.855 1 96.19 144 LEU A C 1
ATOM 1080 O O . LEU A 1 144 ? -25.922 7.629 -5.145 1 96.19 144 LEU A O 1
ATOM 1084 N N . ALA A 1 145 ? -26.656 6.066 -6.59 1 92.56 145 ALA A N 1
ATOM 1085 C CA . ALA A 1 145 ? -25.406 5.301 -6.574 1 92.56 145 ALA A CA 1
ATOM 1086 C C . ALA A 1 145 ? -24.234 6.145 -7.066 1 92.56 145 ALA A C 1
ATOM 1088 O O . ALA A 1 145 ? -23.141 6.07 -6.523 1 92.56 145 ALA A O 1
ATOM 1089 N N . GLY A 1 146 ? -24.484 6.996 -8.125 1 93.94 146 GLY A N 1
ATOM 1090 C CA . GLY A 1 146 ? -23.453 7.844 -8.703 1 93.94 146 GLY A CA 1
ATOM 1091 C C . GLY A 1 146 ? -22.453 7.074 -9.531 1 93.94 146 GLY A C 1
ATOM 1092 O O . GLY A 1 146 ? -22.781 6.043 -10.125 1 93.94 146 GLY A O 1
ATOM 1093 N N . ILE A 1 147 ? -21.297 7.699 -9.633 1 91.31 147 ILE A N 1
ATOM 1094 C CA . ILE A 1 147 ? -20.25 7.121 -10.477 1 91.31 147 ILE A CA 1
ATOM 1095 C C . ILE A 1 147 ? -19.062 6.699 -9.609 1 91.31 147 ILE A C 1
ATOM 1097 O O . ILE A 1 147 ? -19 7.055 -8.43 1 91.31 147 ILE A O 1
ATOM 1101 N N . GLU A 1 148 ? -18.188 5.891 -10.109 1 89.62 148 GLU A N 1
ATOM 1102 C CA . GLU A 1 148 ? -16.828 5.715 -9.594 1 89.62 148 GLU A CA 1
ATOM 1103 C C . GLU A 1 148 ? -15.859 6.68 -10.266 1 89.62 148 GLU A C 1
ATOM 1105 O O . GLU A 1 148 ? -15.672 6.629 -11.484 1 89.62 148 GLU A O 1
ATOM 1110 N N . PRO A 1 149 ? -15.328 7.516 -9.469 1 95.31 149 PRO A N 1
ATOM 1111 C CA . PRO A 1 149 ? -14.453 8.508 -10.102 1 95.31 149 PRO A CA 1
ATOM 1112 C C . PRO A 1 149 ? -13.211 7.883 -10.727 1 95.31 149 PRO A C 1
ATOM 1114 O O . PRO A 1 149 ? -12.75 6.832 -10.273 1 95.31 149 PRO A O 1
ATOM 1117 N N . ALA A 1 150 ? -12.695 8.578 -11.797 1 94.38 150 ALA A N 1
ATOM 1118 C CA . ALA A 1 150 ? -11.414 8.18 -12.383 1 94.38 150 ALA A CA 1
ATOM 1119 C C . ALA A 1 150 ? -10.25 8.57 -11.477 1 94.38 150 ALA A C 1
ATOM 1121 O O . ALA A 1 150 ? -10.359 9.508 -10.68 1 94.38 150 ALA A O 1
ATOM 1122 N N . ASP A 1 151 ? -9.156 7.906 -11.656 1 93.69 151 ASP A N 1
ATOM 1123 C CA . ASP A 1 151 ? -7.984 8.109 -10.805 1 93.69 151 ASP A CA 1
ATOM 1124 C C . ASP A 1 151 ? -7.523 9.562 -10.836 1 93.69 151 ASP A C 1
ATOM 1126 O O . ASP A 1 151 ? -7.129 10.117 -9.812 1 93.69 151 ASP A O 1
ATOM 1130 N N . GLY A 1 152 ? -7.578 10.156 -12.047 1 95.75 152 GLY A N 1
ATOM 1131 C CA . GLY A 1 152 ? -7.02 11.484 -12.242 1 95.75 152 GLY A CA 1
ATOM 1132 C C . GLY A 1 152 ? -7.992 12.594 -11.906 1 95.75 152 GLY A C 1
ATOM 1133 O O . GLY A 1 152 ? -7.621 13.766 -11.898 1 95.75 152 GLY A O 1
ATOM 1134 N N . ASP A 1 153 ? -9.312 12.273 -11.586 1 97.88 153 ASP A N 1
ATOM 1135 C CA . ASP A 1 153 ? -10.289 13.281 -11.195 1 97.88 153 ASP A CA 1
ATOM 1136 C C . ASP A 1 153 ? -9.898 13.945 -9.875 1 97.88 153 ASP A C 1
ATOM 1138 O O . ASP A 1 153 ? -9.273 13.32 -9.023 1 97.88 153 ASP A O 1
ATOM 1142 N N . ILE A 1 154 ? -10.234 15.242 -9.742 1 98.56 154 ILE A N 1
ATOM 1143 C CA . ILE A 1 154 ? -9.891 15.969 -8.516 1 98.56 154 ILE A CA 1
ATOM 1144 C C . ILE A 1 154 ? -10.789 15.5 -7.371 1 98.56 154 ILE A C 1
ATOM 1146 O O . ILE A 1 154 ? -12.016 15.539 -7.477 1 98.56 154 ILE A O 1
ATOM 1150 N N . ALA A 1 155 ? -10.203 15.023 -6.328 1 98.62 155 ALA A N 1
ATOM 1151 C CA . ALA A 1 155 ? -10.93 14.516 -5.176 1 98.62 155 ALA A CA 1
ATOM 1152 C C . ALA A 1 155 ? -11.148 15.609 -4.133 1 98.62 155 ALA A C 1
ATOM 1154 O O . ALA A 1 155 ? -12.234 15.719 -3.559 1 98.62 155 ALA A O 1
ATOM 1155 N N . GLN A 1 156 ? -10.086 16.375 -3.914 1 98.56 156 GLN A N 1
ATOM 1156 C CA . GLN A 1 156 ? -10.219 17.359 -2.838 1 98.56 156 GLN A CA 1
ATOM 1157 C C . GLN A 1 156 ? -9.273 18.531 -3.049 1 98.56 156 GLN A C 1
ATOM 1159 O O . GLN A 1 156 ? -8.281 18.422 -3.771 1 98.56 156 GLN A O 1
ATOM 1164 N N . ILE A 1 157 ? -9.578 19.641 -2.484 1 98.62 157 ILE A N 1
ATOM 1165 C CA . ILE A 1 157 ? -8.766 20.844 -2.357 1 98.62 157 ILE A CA 1
ATOM 1166 C C . ILE A 1 157 ? -8.57 21.188 -0.881 1 98.62 157 ILE A C 1
ATOM 1168 O O . ILE A 1 157 ? -9.539 21.469 -0.174 1 98.62 157 ILE A O 1
ATOM 1172 N N . LEU A 1 158 ? -7.316 21.109 -0.413 1 97.25 158 LEU A N 1
ATOM 1173 C CA . LEU A 1 158 ? -6.984 21.375 0.984 1 97.25 158 LEU A CA 1
ATOM 1174 C C . LEU A 1 158 ? -6.25 22.703 1.133 1 97.25 158 LEU A C 1
ATOM 1176 O O . LEU A 1 158 ? -5.207 22.906 0.511 1 97.25 158 LEU A O 1
ATOM 1180 N N . TYR A 1 159 ? -6.805 23.578 1.927 1 91.44 159 TYR A N 1
ATOM 1181 C CA . TYR A 1 159 ? -6.195 24.891 2.1 1 91.44 159 TYR A CA 1
ATOM 1182 C C . TYR A 1 159 ? -5.16 24.859 3.217 1 91.44 159 TYR A C 1
ATOM 1184 O O . TYR A 1 159 ? -5.406 24.312 4.289 1 91.44 159 TYR A O 1
ATOM 1192 N N . THR A 1 160 ? -3.936 25.328 2.893 1 82.56 160 THR A N 1
ATOM 1193 C CA . THR A 1 160 ? -2.834 25.375 3.848 1 82.56 160 THR A CA 1
ATOM 1194 C C . THR A 1 160 ? -2.521 26.812 4.238 1 82.56 160 THR A C 1
ATOM 1196 O O . THR A 1 160 ? -2.771 27.75 3.461 1 82.56 160 THR A O 1
ATOM 1199 N N . SER A 1 161 ? -2.078 27.062 5.496 1 65.5 161 SER A N 1
ATOM 1200 C CA . SER A 1 161 ? -1.833 28.406 6.02 1 65.5 161 SER A CA 1
ATOM 1201 C C . SER A 1 161 ? -0.537 28.984 5.469 1 65.5 161 SER A C 1
ATOM 1203 O O . SER A 1 161 ? 0.46 28.281 5.328 1 65.5 161 SER A O 1
ATOM 1205 N N . GLY A 1 162 ? -0.566 29.703 4.305 1 51.53 162 GLY A N 1
ATOM 1206 C CA . GLY A 1 162 ? 0.631 30.266 3.699 1 51.53 162 GLY A CA 1
ATOM 1207 C C . GLY A 1 162 ? 1.237 31.406 4.504 1 51.53 162 GLY A C 1
ATOM 1208 O O . GLY A 1 162 ? 0.572 31.984 5.367 1 51.53 162 GLY A O 1
ATOM 1209 N N . THR A 1 163 ? 2.631 31.438 4.699 1 41.94 163 THR A N 1
ATOM 1210 C CA . THR A 1 163 ? 3.391 32.469 5.398 1 41.94 163 THR A CA 1
ATOM 1211 C C . THR A 1 163 ? 3.094 33.844 4.82 1 41.94 163 THR A C 1
ATOM 1213 O O . THR A 1 163 ? 3.27 34.875 5.496 1 41.94 163 THR A O 1
ATOM 1216 N N . THR A 1 164 ? 3.002 33.844 3.516 1 44.25 164 THR A N 1
ATOM 1217 C CA . THR A 1 164 ? 3.123 35.156 2.854 1 44.25 164 THR A CA 1
ATOM 1218 C C . THR A 1 164 ? 1.752 35.656 2.428 1 44.25 164 THR A C 1
ATOM 1220 O O . THR A 1 164 ? 1.656 36.625 1.646 1 44.25 164 THR A O 1
ATOM 1223 N N . GLY A 1 165 ? 0.538 35.156 3.115 1 58.72 165 GLY A N 1
ATOM 1224 C CA . GLY A 1 165 ? -0.688 35.75 2.584 1 58.72 165 GLY A CA 1
ATOM 1225 C C . GLY A 1 165 ? -1.882 34.812 2.699 1 58.72 165 GLY A C 1
ATOM 1226 O O . GLY A 1 165 ? -2.045 34.125 3.707 1 58.72 165 GLY A O 1
ATOM 1227 N N . HIS A 1 166 ? -2.686 34.719 1.639 1 73 166 HIS A N 1
ATOM 1228 C CA . HIS A 1 166 ? -3.902 33.906 1.557 1 73 166 HIS A CA 1
ATOM 1229 C C . HIS A 1 166 ? -3.576 32.438 1.446 1 73 166 HIS A C 1
ATOM 1231 O O . HIS A 1 166 ? -2.588 32.062 0.815 1 73 166 HIS A O 1
ATOM 1237 N N . PRO A 1 167 ? -4.324 31.656 2.211 1 80.69 167 PRO A N 1
ATOM 1238 C CA . PRO A 1 167 ? -4.137 30.203 2.121 1 80.69 167 PRO A CA 1
ATOM 1239 C C . PRO A 1 167 ? -4.172 29.688 0.683 1 80.69 167 PRO A C 1
ATOM 1241 O O . PRO A 1 167 ? -4.871 30.266 -0.161 1 80.69 167 PRO A O 1
ATOM 1244 N N . LYS A 1 168 ? -3.281 28.781 0.384 1 89.69 168 LYS A N 1
ATOM 1245 C CA . LYS A 1 168 ? -3.254 28.141 -0.93 1 89.69 168 LYS A CA 1
ATOM 1246 C C . LYS A 1 168 ? -4.066 26.844 -0.933 1 89.69 168 LYS A C 1
ATOM 1248 O O . LYS A 1 168 ? -4.059 26.094 0.048 1 89.69 168 LYS A O 1
ATOM 1253 N N . GLY A 1 169 ? -4.797 26.609 -2.016 1 95.44 169 GLY A N 1
ATOM 1254 C CA . GLY A 1 169 ? -5.531 25.375 -2.178 1 95.44 169 GLY A CA 1
ATOM 1255 C C . GLY A 1 169 ? -4.723 24.281 -2.848 1 95.44 169 GLY A C 1
ATOM 1256 O O . GLY A 1 169 ? -4.473 24.328 -4.055 1 95.44 169 GLY A O 1
ATOM 1257 N N . CYS A 1 170 ? -4.309 23.281 -2.08 1 97.38 170 CYS A N 1
ATOM 1258 C CA . CYS A 1 170 ? -3.609 22.125 -2.625 1 97.38 170 CYS A CA 1
ATOM 1259 C C . CYS A 1 170 ? -4.578 21.172 -3.32 1 97.38 170 CYS A C 1
ATOM 1261 O O . CYS A 1 170 ? -5.508 20.656 -2.695 1 97.38 170 CYS A O 1
ATOM 1263 N N . VAL A 1 171 ? -4.336 20.906 -4.594 1 98.69 171 VAL A N 1
ATOM 1264 C CA . VAL A 1 171 ? -5.25 20.094 -5.383 1 98.69 171 VAL A CA 1
ATOM 1265 C C . VAL A 1 171 ? -4.766 18.641 -5.402 1 98.69 171 VAL A C 1
ATOM 1267 O O . VAL A 1 171 ? -3.633 18.375 -5.797 1 98.69 171 VAL A O 1
ATOM 1270 N N . HIS A 1 172 ? -5.609 17.75 -4.969 1 98.62 172 HIS A N 1
ATOM 1271 C CA . HIS A 1 172 ? -5.297 16.312 -4.965 1 98.62 172 HIS A CA 1
ATOM 1272 C C . HIS A 1 172 ? -6.316 15.531 -5.777 1 98.62 172 HIS A C 1
ATOM 1274 O O . HIS A 1 172 ? -7.516 15.812 -5.719 1 98.62 172 HIS A O 1
ATOM 1280 N N . SER A 1 173 ? -5.848 14.609 -6.555 1 98.5 173 SER A N 1
ATOM 1281 C CA . SER A 1 173 ? -6.703 13.688 -7.293 1 98.5 173 SER A CA 1
ATOM 1282 C C . SER A 1 173 ? -7.102 12.492 -6.43 1 98.5 173 SER A C 1
ATOM 1284 O O . SER A 1 173 ? -6.582 12.32 -5.324 1 98.5 173 SER A O 1
ATOM 1286 N N . HIS A 1 174 ? -8.062 11.672 -6.953 1 98.25 174 HIS A N 1
ATOM 1287 C CA . HIS A 1 174 ? -8.422 10.438 -6.266 1 98.25 174 HIS A CA 1
ATOM 1288 C C . HIS A 1 174 ? -7.211 9.523 -6.117 1 98.25 174 HIS A C 1
ATOM 1290 O O . HIS A 1 174 ? -7.043 8.875 -5.082 1 98.25 174 HIS A O 1
ATOM 1296 N N . ARG A 1 175 ? -6.348 9.523 -7.086 1 96.62 175 ARG A N 1
ATOM 1297 C CA . ARG A 1 175 ? -5.137 8.711 -7.062 1 96.62 175 ARG A CA 1
ATOM 1298 C C . ARG A 1 175 ? -4.207 9.148 -5.938 1 96.62 175 ARG A C 1
ATOM 1300 O O . ARG A 1 175 ? -3.752 8.32 -5.141 1 96.62 175 ARG A O 1
ATOM 1307 N N . THR A 1 176 ? -3.906 10.398 -5.844 1 97.81 176 THR A N 1
ATOM 1308 C CA . THR A 1 176 ? -2.934 10.875 -4.867 1 97.81 176 THR A CA 1
ATOM 1309 C C . THR A 1 176 ? -3.447 10.672 -3.447 1 97.81 176 THR A C 1
ATOM 1311 O O . THR A 1 176 ? -2.686 10.305 -2.553 1 97.81 176 THR A O 1
ATOM 1314 N N . VAL A 1 177 ? -4.789 10.852 -3.273 1 98.12 177 VAL A N 1
ATOM 1315 C CA . VAL A 1 177 ? -5.406 10.672 -1.964 1 98.12 177 VAL A CA 1
ATOM 1316 C C . VAL A 1 177 ? -5.328 9.203 -1.551 1 98.12 177 VAL A C 1
ATOM 1318 O O . VAL A 1 177 ? -4.992 8.891 -0.405 1 98.12 177 VAL A O 1
ATOM 1321 N N . THR A 1 178 ? -5.578 8.336 -2.463 1 97.75 178 THR A N 1
ATOM 1322 C CA . THR A 1 178 ? -5.578 6.91 -2.17 1 97.75 178 THR A CA 1
ATOM 1323 C C . THR A 1 178 ? -4.164 6.41 -1.903 1 97.75 178 THR A C 1
ATOM 1325 O O . THR A 1 178 ? -3.945 5.59 -1.008 1 97.75 178 THR A O 1
ATOM 1328 N N . LEU A 1 179 ? -3.209 6.898 -2.654 1 97.31 179 LEU A N 1
ATOM 1329 C CA . LEU A 1 179 ? -1.821 6.504 -2.443 1 97.31 179 LEU A CA 1
ATOM 1330 C C . LEU A 1 179 ? -1.314 7 -1.093 1 97.31 179 LEU A C 1
ATOM 1332 O O . LEU A 1 179 ? -0.551 6.305 -0.418 1 97.31 179 LEU A O 1
ATOM 1336 N N . ALA A 1 180 ? -1.726 8.203 -0.69 1 98 180 ALA A N 1
ATOM 1337 C CA . ALA A 1 180 ? -1.37 8.695 0.64 1 98 180 ALA A CA 1
ATOM 1338 C C . ALA A 1 180 ? -1.9 7.762 1.726 1 98 180 ALA A C 1
ATOM 1340 O O . ALA A 1 180 ? -1.199 7.469 2.695 1 98 180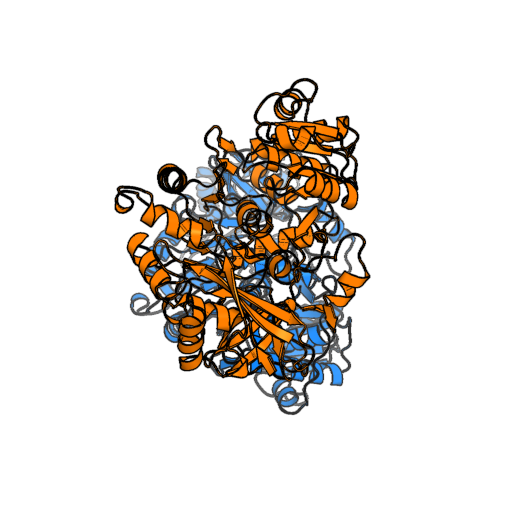 ALA A O 1
ATOM 1341 N N . ALA A 1 181 ? -3.127 7.332 1.558 1 98.25 181 ALA A N 1
ATOM 1342 C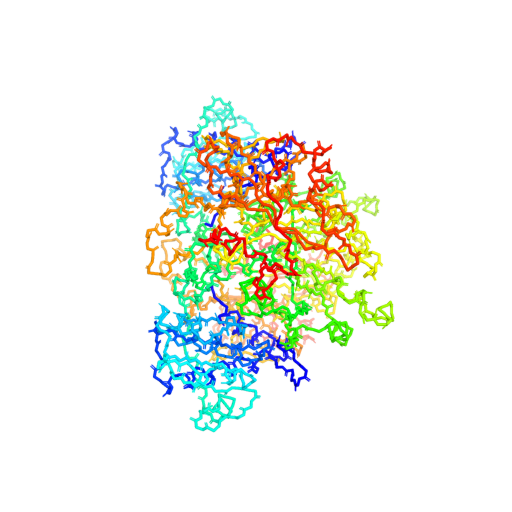 CA . ALA A 1 181 ? -3.75 6.395 2.488 1 98.25 181 ALA A CA 1
ATOM 1343 C C . ALA A 1 181 ? -2.963 5.094 2.564 1 98.25 181 ALA A C 1
ATOM 1345 O O . ALA A 1 181 ? -2.645 4.613 3.654 1 98.25 181 ALA A O 1
ATOM 1346 N N . MET A 1 182 ? -2.602 4.566 1.441 1 97.44 182 MET A N 1
ATOM 1347 C CA . MET A 1 182 ? -1.866 3.305 1.366 1 97.44 182 MET A CA 1
ATOM 1348 C C . MET A 1 182 ? -0.484 3.443 1.994 1 97.44 182 MET A C 1
ATOM 1350 O O . MET A 1 182 ? -0.044 2.564 2.736 1 97.44 182 MET A O 1
ATOM 1354 N N . GLN A 1 183 ? 0.195 4.523 1.653 1 97 183 GLN A N 1
ATOM 1355 C CA . GLN A 1 183 ? 1.544 4.746 2.162 1 97 183 GLN A CA 1
ATOM 1356 C C . GLN A 1 183 ? 1.543 4.867 3.684 1 97 183 GLN A C 1
ATOM 1358 O O . GLN A 1 183 ? 2.424 4.324 4.355 1 97 183 GLN A O 1
ATOM 1363 N N . ALA A 1 184 ? 0.557 5.582 4.211 1 97.44 184 ALA A N 1
ATOM 1364 C CA . ALA A 1 184 ? 0.444 5.703 5.66 1 97.44 184 ALA A CA 1
ATOM 1365 C C . ALA A 1 184 ? 0.187 4.344 6.305 1 97.44 184 ALA A C 1
ATOM 1367 O O . ALA A 1 184 ? 0.778 4.016 7.336 1 97.44 184 ALA A O 1
ATOM 1368 N N . ALA A 1 185 ? -0.687 3.576 5.695 1 97.75 185 ALA A N 1
ATOM 1369 C CA . ALA A 1 185 ? -0.996 2.244 6.207 1 97.75 185 ALA A CA 1
ATOM 1370 C C . ALA A 1 185 ? 0.238 1.346 6.176 1 97.75 185 ALA A C 1
ATOM 1372 O O . ALA A 1 185 ? 0.49 0.596 7.121 1 97.75 185 ALA A O 1
ATOM 1373 N N . LEU A 1 186 ? 1.008 1.441 5.133 1 96.75 186 LEU A N 1
ATOM 1374 C CA . LEU A 1 186 ? 2.221 0.644 5 1 96.75 186 LEU A CA 1
ATOM 1375 C C . LEU A 1 186 ? 3.26 1.054 6.039 1 96.75 186 LEU A C 1
ATOM 1377 O O . LEU A 1 186 ? 3.924 0.199 6.629 1 96.75 186 LEU A O 1
ATOM 1381 N N . ALA A 1 187 ? 3.352 2.326 6.301 1 95.88 187 ALA A N 1
ATOM 1382 C CA . ALA A 1 187 ? 4.379 2.85 7.199 1 95.88 187 ALA A CA 1
ATOM 1383 C C . ALA A 1 187 ? 4.066 2.5 8.648 1 95.88 187 ALA A C 1
ATOM 1385 O O . ALA A 1 187 ? 4.977 2.299 9.453 1 95.88 187 ALA A O 1
ATOM 1386 N N . THR A 1 188 ? 2.762 2.396 8.969 1 96.19 188 THR A N 1
ATOM 1387 C CA . THR A 1 188 ? 2.418 2.309 10.383 1 96.19 188 THR A CA 1
ATOM 1388 C C . THR A 1 188 ? 1.697 0.998 10.688 1 96.19 188 THR A C 1
ATOM 1390 O O . THR A 1 188 ? 1.328 0.736 11.836 1 96.19 188 THR A O 1
ATOM 1393 N N . GLY A 1 189 ? 1.401 0.213 9.695 1 95.44 189 GLY A N 1
ATOM 1394 C CA . GLY A 1 189 ? 0.863 -1.124 9.883 1 95.44 189 GLY A CA 1
ATOM 1395 C C . GLY A 1 189 ? -0.637 -1.138 10.109 1 95.44 189 GLY A C 1
ATOM 1396 O O . GLY A 1 189 ? -1.139 -1.904 10.93 1 95.44 189 GLY A O 1
ATOM 1397 N N . ILE A 1 190 ? -1.387 -0.241 9.414 1 97.12 190 ILE A N 1
ATOM 1398 C CA . ILE A 1 190 ? -2.842 -0.249 9.531 1 97.12 190 ILE A CA 1
ATOM 1399 C C . ILE A 1 190 ? -3.406 -1.489 8.844 1 97.12 190 ILE A C 1
ATOM 1401 O O . ILE A 1 190 ? -3.096 -1.758 7.68 1 97.12 190 ILE A O 1
ATOM 1405 N N . GLY A 1 191 ? -4.211 -2.26 9.57 1 94.5 191 GLY A N 1
ATOM 1406 C CA . GLY A 1 191 ? -4.809 -3.467 9.016 1 94.5 191 GLY A CA 1
ATOM 1407 C C . GLY A 1 191 ? -6.309 -3.541 9.227 1 94.5 191 GLY A C 1
ATOM 1408 O O . GLY A 1 191 ? -6.926 -2.572 9.672 1 94.5 191 GLY A O 1
ATOM 1409 N N . ARG A 1 192 ? -6.895 -4.664 8.938 1 92.12 192 ARG A N 1
ATOM 1410 C CA . ARG A 1 192 ? -8.336 -4.852 8.852 1 92.12 192 ARG A CA 1
ATOM 1411 C C . ARG A 1 192 ? -8.984 -4.77 10.227 1 92.12 192 ARG A C 1
ATOM 1413 O O . ARG A 1 192 ? -10.195 -4.574 10.344 1 92.12 192 ARG A O 1
ATOM 1420 N N . HIS A 1 193 ? -8.195 -4.906 11.289 1 94.69 193 HIS A N 1
ATOM 1421 C CA . HIS A 1 193 ? -8.75 -4.859 12.641 1 94.69 193 HIS A CA 1
ATOM 1422 C C . HIS A 1 193 ? -8.5 -3.508 13.297 1 94.69 193 HIS A C 1
ATOM 1424 O O . HIS A 1 193 ? -8.789 -3.324 14.477 1 94.69 193 HIS A O 1
ATOM 1430 N N . GLU A 1 194 ? -7.984 -2.652 12.539 1 98.12 194 GLU A N 1
ATOM 1431 C CA . GLU A 1 194 ? -7.629 -1.352 13.094 1 98.12 194 GLU A CA 1
ATOM 1432 C C . GLU A 1 194 ? -8.867 -0.592 13.562 1 98.12 194 GLU A C 1
ATOM 1434 O O . GLU A 1 194 ? -9.891 -0.587 12.883 1 98.12 194 GLU A O 1
ATOM 1439 N N . ARG A 1 195 ? -8.836 -0.029 14.742 1 98.75 195 ARG A N 1
ATOM 1440 C CA . ARG A 1 195 ? -9.781 0.949 15.266 1 98.75 195 ARG A CA 1
ATOM 1441 C C . ARG A 1 195 ? -9.102 2.283 15.539 1 98.75 195 ARG A C 1
ATOM 1443 O O . ARG A 1 195 ? -8.516 2.48 16.609 1 98.75 195 ARG A O 1
ATOM 1450 N N . THR A 1 196 ? -9.188 3.172 14.609 1 98.94 196 THR A N 1
ATOM 1451 C CA . THR A 1 196 ? -8.453 4.43 14.633 1 98.94 196 THR A CA 1
ATOM 1452 C C . THR A 1 196 ? -9.281 5.531 15.281 1 98.94 196 THR A C 1
ATOM 1454 O O . THR A 1 196 ? -10.398 5.816 14.844 1 98.94 196 THR A O 1
ATOM 1457 N N . LEU A 1 197 ? -8.75 6.16 16.281 1 98.88 197 LEU A N 1
ATOM 1458 C CA . LEU A 1 197 ? -9.422 7.285 16.922 1 98.88 197 LEU A CA 1
ATOM 1459 C C . LEU A 1 197 ? -9.109 8.586 16.203 1 98.88 197 LEU A C 1
ATOM 1461 O O . LEU A 1 197 ? -7.945 8.969 16.078 1 98.88 197 LEU A O 1
ATOM 1465 N N . MET A 1 198 ? -10.141 9.172 15.727 1 98.31 198 MET A N 1
ATOM 1466 C CA . MET A 1 198 ? -10.055 10.492 15.109 1 98.31 198 MET A CA 1
ATOM 1467 C C . MET A 1 198 ? -10.477 11.586 16.094 1 98.31 198 MET A C 1
ATOM 1469 O O . MET A 1 198 ? -11.648 11.945 16.156 1 98.31 198 MET A O 1
ATOM 1473 N N . ALA A 1 199 ? -9.453 12.094 16.75 1 96.56 199 ALA A N 1
ATOM 1474 C CA . ALA A 1 199 ? -9.734 13.172 17.688 1 96.56 199 ALA A CA 1
ATOM 1475 C C . ALA A 1 199 ? -9.242 14.516 17.156 1 96.56 199 ALA A C 1
ATOM 1477 O O . ALA A 1 199 ? -9.781 15.562 17.516 1 96.56 199 ALA A O 1
ATOM 1478 N N . MET A 1 200 ? -8.18 14.453 16.312 1 93.12 200 MET A N 1
ATOM 1479 C CA . MET A 1 200 ? -7.777 15.648 15.578 1 93.12 200 MET A CA 1
ATOM 1480 C C . MET A 1 200 ? -8.781 15.977 14.477 1 93.12 200 MET A C 1
ATOM 1482 O O . MET A 1 200 ? -9.484 15.094 13.992 1 93.12 200 MET A O 1
ATOM 1486 N N . PRO A 1 201 ? -8.867 17.25 14.156 1 93 201 PRO A N 1
ATOM 1487 C CA . PRO A 1 201 ? -9.859 17.594 13.141 1 93 201 PRO A CA 1
ATOM 1488 C C . PRO A 1 201 ? -9.695 16.797 11.852 1 93 201 PRO A C 1
ATOM 1490 O O . PRO A 1 201 ? -8.625 16.828 11.234 1 93 201 PRO A O 1
ATOM 1493 N N . ILE A 1 202 ? -10.727 16.172 11.414 1 96.81 202 ILE A N 1
ATOM 1494 C CA . ILE A 1 202 ? -10.703 15.242 10.289 1 96.81 202 ILE A CA 1
ATOM 1495 C C . ILE A 1 202 ? -10.469 16.016 8.992 1 96.81 202 ILE A C 1
ATOM 1497 O O . ILE A 1 202 ? -10.023 15.438 7.996 1 96.81 202 ILE A O 1
ATOM 1501 N N . TRP A 1 203 ? -10.766 17.297 9 1 94.31 203 TRP A N 1
ATOM 1502 C CA . TRP A 1 203 ? -10.625 18.078 7.77 1 94.31 203 TRP A CA 1
ATOM 1503 C C . TRP A 1 203 ? -9.148 18.297 7.438 1 94.31 203 TRP A C 1
ATOM 1505 O O . TRP A 1 203 ? -8.82 18.703 6.324 1 94.31 203 TRP A O 1
ATOM 1515 N N . HIS A 1 204 ? -8.25 18.141 8.43 1 91.75 204 HIS A N 1
ATOM 1516 C CA . HIS A 1 204 ? -6.82 18.266 8.164 1 91.75 204 HIS A CA 1
ATOM 1517 C C . HIS A 1 204 ? -6.312 17.109 7.305 1 91.75 204 HIS A C 1
ATOM 1519 O O . HIS A 1 204 ? -6.836 16 7.383 1 91.75 204 HIS A O 1
ATOM 1525 N N . SER A 1 205 ? -5.281 17.406 6.516 1 95.06 205 SER A N 1
ATOM 1526 C CA . SER A 1 205 ? -4.816 16.469 5.5 1 95.06 205 SER A CA 1
ATOM 1527 C C . SER A 1 205 ? -4.422 15.125 6.117 1 95.06 205 SER A C 1
ATOM 1529 O O . SER A 1 205 ? -4.773 14.07 5.598 1 95.06 205 SER A O 1
ATOM 1531 N N . SER A 1 206 ? -3.662 15.141 7.23 1 95.56 206 SER A N 1
ATOM 1532 C CA . SER A 1 206 ? -3.172 13.898 7.828 1 95.56 206 SER A CA 1
ATOM 1533 C C . SER A 1 206 ? -4.316 13.07 8.398 1 95.56 206 SER A C 1
ATOM 1535 O O . SER A 1 206 ? -4.488 11.906 8.031 1 95.56 206 SER A O 1
ATOM 1537 N N . PRO A 1 207 ? -5.145 13.641 9.305 1 97.12 207 PRO A N 1
ATOM 1538 C CA . PRO A 1 207 ? -6.289 12.859 9.781 1 97.12 207 PRO A CA 1
ATOM 1539 C C . PRO A 1 207 ? -7.16 12.336 8.641 1 97.12 207 PRO A C 1
ATOM 1541 O O . PRO A 1 207 ? -7.586 11.18 8.672 1 97.12 207 PRO A O 1
ATOM 1544 N N . LEU A 1 208 ? -7.375 13.141 7.633 1 98.25 208 LEU A N 1
ATOM 1545 C CA . LEU A 1 208 ? -8.305 12.805 6.559 1 98.25 208 LEU A CA 1
ATOM 1546 C C . LEU A 1 208 ? -7.703 11.75 5.633 1 98.25 208 LEU A C 1
ATOM 1548 O O . LEU A 1 208 ? -8.273 10.664 5.465 1 98.25 208 LEU A O 1
ATOM 1552 N N . ASN A 1 209 ? -6.543 12.023 5.07 1 98.56 209 ASN A N 1
ATOM 1553 C CA . ASN A 1 209 ? -6.02 11.203 3.98 1 98.56 209 ASN A CA 1
ATOM 1554 C C . ASN A 1 209 ? -5.219 10.016 4.508 1 98.56 209 ASN A C 1
ATOM 1556 O O . ASN A 1 209 ? -5.27 8.922 3.938 1 98.56 209 ASN A O 1
ATOM 1560 N N . ASN A 1 210 ? -4.461 10.188 5.59 1 98.5 210 ASN A N 1
ATOM 1561 C CA . ASN A 1 210 ? -3.615 9.117 6.102 1 98.5 210 ASN A CA 1
ATOM 1562 C C . ASN A 1 210 ? -4.402 8.156 6.988 1 98.5 210 ASN A C 1
ATOM 1564 O O . ASN A 1 210 ? -4.508 6.969 6.68 1 98.5 210 ASN A O 1
ATOM 1568 N N . TRP A 1 211 ? -5 8.711 8.023 1 98.62 211 TRP A N 1
ATOM 1569 C CA . TRP A 1 211 ? -5.516 7.848 9.078 1 98.62 211 TRP A CA 1
ATOM 1570 C C . TRP A 1 211 ? -6.949 7.418 8.781 1 98.62 211 TRP A C 1
ATOM 1572 O O . TRP A 1 211 ? -7.281 6.234 8.867 1 98.62 211 TRP A O 1
ATOM 1582 N N . PHE A 1 212 ? -7.828 8.43 8.406 1 98.69 212 PHE A N 1
ATOM 1583 C CA . PHE A 1 212 ? -9.156 8.055 7.941 1 98.69 212 PHE A CA 1
ATOM 1584 C C . PHE A 1 212 ? -9.07 7.199 6.684 1 98.69 212 PHE A C 1
ATOM 1586 O O . PHE A 1 212 ? -9.625 6.102 6.637 1 98.69 212 PHE A O 1
ATOM 1593 N N . GLY A 1 213 ? -8.359 7.695 5.688 1 98.62 213 GLY A N 1
ATOM 1594 C CA . GLY A 1 213 ? -8.242 6.988 4.426 1 98.62 213 GLY A CA 1
ATOM 1595 C C . GLY A 1 213 ? -7.582 5.629 4.562 1 98.62 213 GLY A C 1
ATOM 1596 O O . GLY A 1 213 ? -8.047 4.645 3.977 1 98.62 213 GLY A O 1
ATOM 1597 N N . GLY A 1 214 ? -6.441 5.57 5.324 1 98.44 214 GLY A N 1
ATOM 1598 C CA . GLY A 1 214 ? -5.75 4.309 5.531 1 98.44 214 GLY A CA 1
ATOM 1599 C C . GLY A 1 214 ? -6.605 3.262 6.215 1 98.44 214 GLY A C 1
ATOM 1600 O O . GLY A 1 214 ? -6.57 2.086 5.848 1 98.44 214 GLY A O 1
ATOM 1601 N N . THR A 1 215 ? -7.379 3.65 7.195 1 98.69 215 THR A N 1
ATOM 1602 C CA . THR A 1 215 ? -8.25 2.738 7.926 1 98.69 215 THR A CA 1
ATOM 1603 C C . THR A 1 215 ? -9.359 2.211 7.02 1 98.69 215 THR A C 1
ATOM 1605 O O . THR A 1 215 ? -9.656 1.015 7.023 1 98.69 215 THR A O 1
ATOM 1608 N N . LEU A 1 216 ? -9.945 3.145 6.23 1 98.56 216 LEU A N 1
ATOM 1609 C CA . LEU A 1 216 ? -10.969 2.738 5.273 1 98.56 216 LEU A CA 1
ATOM 1610 C C . LEU A 1 216 ? -10.398 1.742 4.266 1 98.56 216 LEU A C 1
ATOM 1612 O O . LEU A 1 216 ? -11.008 0.698 4.012 1 98.56 216 LEU A O 1
ATOM 1616 N N . TYR A 1 217 ? -9.25 2.045 3.738 1 97.81 217 TYR A N 1
ATOM 1617 C CA . TYR A 1 217 ? -8.648 1.203 2.707 1 97.81 217 TYR A CA 1
ATOM 1618 C C . TYR A 1 217 ? -8.383 -0.202 3.234 1 97.81 217 TYR A C 1
ATOM 1620 O O . TYR A 1 217 ? -8.531 -1.184 2.504 1 97.81 217 TYR A O 1
ATOM 1628 N N . ALA A 1 218 ? -8.016 -0.296 4.523 1 96.38 218 ALA A N 1
ATOM 1629 C CA . ALA A 1 218 ? -7.68 -1.571 5.152 1 96.38 218 ALA A CA 1
ATOM 1630 C C . ALA A 1 218 ? -8.938 -2.299 5.617 1 96.38 218 ALA A C 1
ATOM 1632 O O . ALA A 1 218 ? -8.898 -3.494 5.914 1 96.38 218 ALA A O 1
ATOM 1633 N N . GLY A 1 219 ? -10.055 -1.595 5.715 1 96.44 219 GLY A N 1
ATOM 1634 C CA . GLY A 1 219 ? -11.297 -2.199 6.164 1 96.44 219 GLY A CA 1
ATOM 1635 C C . GLY A 1 219 ? -11.484 -2.123 7.668 1 96.44 219 GLY A C 1
ATOM 1636 O O . GLY A 1 219 ? -12.227 -2.924 8.242 1 96.44 219 GLY A O 1
ATOM 1637 N N . GLY A 1 220 ? -10.789 -1.203 8.281 1 98 220 GLY A N 1
ATOM 1638 C CA . GLY A 1 220 ? -10.898 -1.047 9.727 1 98 220 GLY A CA 1
ATOM 1639 C C . GLY A 1 220 ? -12.047 -0.149 10.141 1 98 220 GLY A C 1
ATOM 1640 O O . GLY A 1 220 ? -12.977 0.086 9.367 1 98 220 GLY A O 1
ATOM 1641 N N . THR A 1 221 ? -12.016 0.289 11.422 1 98.81 221 THR A N 1
ATOM 1642 C CA . THR A 1 221 ? -13.055 1.121 12.016 1 98.81 221 THR A CA 1
ATOM 1643 C C . THR A 1 221 ? -12.484 2.475 12.438 1 98.81 221 THR A C 1
ATOM 1645 O O . THR A 1 221 ? -11.422 2.543 13.055 1 98.81 221 THR A O 1
ATOM 1648 N N . VAL A 1 222 ? -13.18 3.502 12.055 1 98.88 222 VAL A N 1
ATOM 1649 C CA . VAL A 1 222 ? -12.82 4.848 12.484 1 98.88 222 VAL A CA 1
ATOM 1650 C C . VAL A 1 222 ? -13.711 5.281 13.641 1 98.88 222 VAL A C 1
ATOM 1652 O O . VAL A 1 222 ? -14.938 5.273 13.523 1 98.88 222 VAL A O 1
ATOM 1655 N N . VAL A 1 223 ? -13.109 5.598 14.734 1 98.88 223 VAL A N 1
ATOM 1656 C CA . VAL A 1 223 ? -13.812 6.109 15.906 1 98.88 223 VAL A CA 1
ATOM 1657 C C . VAL A 1 223 ? -13.703 7.629 15.953 1 98.88 223 VAL A C 1
ATOM 1659 O O . VAL A 1 223 ? -12.609 8.18 16.047 1 98.88 223 VAL A O 1
ATOM 1662 N N . LEU A 1 224 ? -14.836 8.312 15.914 1 98.62 224 LEU A N 1
ATOM 1663 C CA . LEU A 1 224 ? -14.867 9.773 15.844 1 98.62 224 LEU A CA 1
ATOM 1664 C C . LEU A 1 224 ? -15.086 10.375 17.219 1 98.62 224 LEU A C 1
ATOM 1666 O O . LEU A 1 224 ? -16.094 10.086 17.875 1 98.62 224 LEU A O 1
ATOM 1670 N N . LEU A 1 225 ? -14.148 11.109 17.703 1 97.88 225 LEU A N 1
ATOM 1671 C CA . LEU A 1 225 ? -14.352 12.07 18.766 1 97.88 225 LEU A CA 1
ATOM 1672 C C . LEU A 1 225 ? -14.641 13.461 18.203 1 97.88 225 LEU A C 1
ATOM 1674 O O . LEU A 1 225 ? -13.812 14.031 17.5 1 97.88 225 LEU A O 1
ATOM 1678 N N . ARG A 1 226 ? -15.781 13.984 18.484 1 96.69 226 ARG A N 1
ATOM 1679 C CA . ARG A 1 226 ? -16.297 15.195 17.875 1 96.69 226 ARG A CA 1
ATOM 1680 C C . ARG A 1 226 ? -15.273 16.328 17.922 1 96.69 226 ARG A C 1
ATOM 1682 O O . ARG A 1 226 ? -15.07 17.031 16.938 1 96.69 226 ARG A O 1
ATOM 1689 N N . GLU A 1 227 ? -14.695 16.531 19.016 1 92.44 227 GLU A N 1
ATOM 1690 C CA . GLU A 1 227 ? -13.586 17.438 19.297 1 92.44 227 GLU A CA 1
ATOM 1691 C C . GLU A 1 227 ? -12.672 16.891 20.391 1 92.44 227 GLU A C 1
ATOM 1693 O O . GLU A 1 227 ? -13.133 16.219 21.312 1 92.44 227 GLU A O 1
ATOM 1698 N N . TYR A 1 228 ? -11.469 17.297 20.266 1 93.19 228 TYR A N 1
ATOM 1699 C CA . TYR A 1 228 ? -10.523 16.781 21.25 1 93.19 228 TYR A CA 1
ATOM 1700 C C . TYR A 1 228 ? -10.867 17.297 22.656 1 93.19 228 TYR A C 1
ATOM 1702 O O . TYR A 1 228 ? -11.141 18.484 22.844 1 93.19 228 TYR A O 1
ATOM 1710 N N . HIS A 1 229 ? -10.938 16.469 23.562 1 93.56 229 HIS A N 1
ATOM 1711 C CA . HIS A 1 229 ? -11.039 16.688 25 1 93.56 229 HIS A CA 1
ATOM 1712 C C . HIS A 1 229 ? -10.234 15.641 25.766 1 93.56 229 HIS A C 1
ATOM 1714 O O . HIS A 1 229 ? -10.438 14.438 25.609 1 93.56 229 HIS A O 1
ATOM 1720 N N . PRO A 1 230 ? -9.297 16.094 26.625 1 94 230 PRO A N 1
ATOM 1721 C CA . PRO A 1 230 ? -8.344 15.172 27.234 1 94 230 PRO A CA 1
ATOM 1722 C C . PRO A 1 230 ? -9.031 14.008 27.953 1 94 230 PRO A C 1
ATOM 1724 O O . PRO A 1 230 ? -8.617 12.859 27.812 1 94 230 PRO A O 1
ATOM 1727 N N . LEU A 1 231 ? -10.07 14.289 28.734 1 97.12 231 LEU A N 1
ATOM 1728 C CA . LEU A 1 231 ? -10.758 13.227 29.453 1 97.12 231 LEU A CA 1
ATOM 1729 C C . LEU A 1 231 ? -11.523 12.32 28.484 1 97.12 231 LEU A C 1
ATOM 1731 O O . LEU A 1 231 ? -11.469 11.094 28.609 1 97.12 231 LEU A O 1
ATOM 1735 N N . ARG A 1 232 ? -12.258 12.883 27.516 1 96.75 232 ARG A N 1
ATOM 1736 C CA . ARG A 1 232 ? -13.039 12.102 26.547 1 96.75 232 ARG A CA 1
ATOM 1737 C C . ARG A 1 232 ? -12.125 11.25 25.672 1 96.75 232 ARG A C 1
ATOM 1739 O O . ARG A 1 232 ? -12.5 10.141 25.281 1 96.75 232 ARG A O 1
ATOM 1746 N N . PHE A 1 233 ? -11.008 11.867 25.453 1 97.81 233 PHE A N 1
ATOM 1747 C CA . PHE A 1 233 ? -9.977 11.148 24.703 1 97.81 233 PHE A CA 1
ATOM 1748 C C . PHE A 1 233 ? -9.633 9.828 25.391 1 97.81 233 PHE A C 1
ATOM 1750 O O . PHE A 1 233 ? -9.734 8.758 24.781 1 97.81 233 PHE A O 1
ATOM 1757 N N . LEU A 1 234 ? -9.344 9.789 26.641 1 98.25 234 LEU A N 1
ATOM 1758 C CA . LEU A 1 234 ? -8.977 8.602 27.406 1 98.25 234 LEU A CA 1
ATOM 1759 C C . LEU A 1 234 ? -10.164 7.656 27.531 1 98.25 234 LEU A C 1
ATOM 1761 O O . LEU A 1 234 ? -10.023 6.445 27.359 1 98.25 234 LEU A O 1
ATOM 1765 N N . GLN A 1 235 ? -11.328 8.195 27.797 1 98 235 GLN A N 1
ATOM 1766 C CA . GLN A 1 235 ? -12.539 7.398 27.953 1 98 235 GLN A CA 1
ATOM 1767 C C . GLN A 1 235 ? -12.883 6.66 26.656 1 98 235 GLN A C 1
ATOM 1769 O O . GLN A 1 235 ? -13.297 5.5 26.688 1 98 235 GLN A O 1
ATOM 1774 N N . THR A 1 236 ? -12.719 7.348 25.578 1 98.25 236 THR A N 1
ATOM 1775 C CA . THR A 1 236 ? -13.039 6.758 24.281 1 98.25 236 THR A CA 1
ATOM 1776 C C . THR A 1 236 ? -12.078 5.617 23.953 1 98.25 236 THR A C 1
ATOM 1778 O O . THR A 1 236 ? -12.492 4.578 23.438 1 98.25 236 THR A O 1
ATOM 1781 N N . ILE A 1 237 ? -10.789 5.781 24.219 1 98.44 237 ILE A N 1
ATOM 1782 C CA . ILE A 1 237 ? -9.805 4.734 23.984 1 98.44 237 ILE A CA 1
ATOM 1783 C C . ILE A 1 237 ? -10.203 3.467 24.734 1 98.44 237 ILE A C 1
ATOM 1785 O O . ILE A 1 237 ? -10.219 2.377 24.156 1 98.44 237 ILE A O 1
ATOM 1789 N N . GLU A 1 238 ? -10.516 3.676 25.969 1 98.12 238 GLU A N 1
ATOM 1790 C CA . GLU A 1 238 ? -10.859 2.531 26.812 1 98.12 238 GLU A CA 1
ATOM 1791 C C . GLU A 1 238 ? -12.164 1.882 26.344 1 98.12 238 GLU A C 1
ATOM 1793 O O . GLU A 1 238 ? -12.219 0.666 26.156 1 98.12 238 GLU A O 1
ATOM 1798 N N . ARG A 1 239 ? -13.141 2.662 26.109 1 97.62 239 ARG A N 1
ATOM 1799 C CA . ARG A 1 239 ? -14.477 2.17 25.781 1 97.62 239 ARG A CA 1
ATOM 1800 C C . ARG A 1 239 ? -14.477 1.477 24.422 1 97.62 239 ARG A C 1
ATOM 1802 O O . ARG A 1 239 ? -15.086 0.416 24.25 1 97.62 239 ARG A O 1
ATOM 1809 N N . GLU A 1 240 ? -13.82 2.086 23.453 1 98.12 240 GLU A N 1
ATOM 1810 C CA . GLU A 1 240 ? -13.898 1.61 22.078 1 98.12 240 GLU A CA 1
ATOM 1811 C C . GLU A 1 240 ? -12.703 0.721 21.734 1 98.12 240 GLU A C 1
ATOM 1813 O O . GLU A 1 240 ? -12.562 0.281 20.594 1 98.12 240 GLU A O 1
ATOM 1818 N N . ARG A 1 241 ? -11.836 0.502 22.656 1 98.31 241 ARG A N 1
ATOM 1819 C CA . ARG A 1 241 ? -10.633 -0.304 22.453 1 98.31 241 ARG A CA 1
ATOM 1820 C C . ARG A 1 241 ? -9.867 0.147 21.219 1 98.31 241 ARG A C 1
ATOM 1822 O O . ARG A 1 241 ? -9.562 -0.664 20.344 1 98.31 241 ARG A O 1
ATOM 1829 N N . VAL A 1 242 ? -9.555 1.411 21.234 1 98.75 242 VAL A N 1
ATOM 1830 C CA . VAL A 1 242 ? -8.836 2.053 20.141 1 98.75 242 VAL A CA 1
ATOM 1831 C C . VAL A 1 242 ? -7.465 1.407 19.969 1 98.75 242 VAL A C 1
ATOM 1833 O O . VAL A 1 242 ? -6.812 1.05 20.953 1 98.75 242 VAL A O 1
ATOM 1836 N N . THR A 1 243 ? -7.023 1.226 18.703 1 98.81 243 THR A N 1
ATOM 1837 C CA . THR A 1 243 ? -5.738 0.585 18.453 1 98.81 243 THR A CA 1
ATOM 1838 C C . THR A 1 243 ? -4.73 1.595 17.906 1 98.81 243 THR A C 1
ATOM 1840 O O . THR A 1 243 ? -3.521 1.354 17.938 1 98.81 243 THR A O 1
ATOM 1843 N N . LEU A 1 244 ? -5.16 2.686 17.344 1 98.88 244 LEU A N 1
ATOM 1844 C CA . LEU A 1 244 ? -4.289 3.693 16.75 1 98.88 244 LEU A CA 1
ATOM 1845 C C . LEU A 1 244 ? -4.832 5.098 17 1 98.88 244 LEU A C 1
ATOM 1847 O O . LEU A 1 244 ? -6.035 5.332 16.875 1 98.88 244 LEU A O 1
ATOM 1851 N N . TYR A 1 245 ? -3.977 6.02 17.391 1 98.62 245 TYR A N 1
ATOM 1852 C CA . TYR A 1 245 ? -4.305 7.43 17.578 1 98.62 245 TYR A CA 1
ATOM 1853 C C . TYR A 1 245 ? -3.207 8.32 17 1 98.62 245 TYR A C 1
ATOM 1855 O O . TYR A 1 245 ? -2.02 8.078 17.234 1 98.62 245 TYR A O 1
ATOM 1863 N N . PHE A 1 246 ? -3.662 9.281 16.25 1 97.69 246 PHE A N 1
ATOM 1864 C CA . PHE A 1 246 ? -2.766 10.336 15.789 1 97.69 246 PHE A CA 1
ATOM 1865 C C . PHE A 1 246 ? -3.152 11.68 16.406 1 97.69 246 PHE A C 1
ATOM 1867 O O . PHE A 1 246 ? -4.324 12.062 16.391 1 97.69 246 PHE A O 1
ATOM 1874 N N . GLY A 1 247 ? -2.152 12.414 16.891 1 93.06 247 GLY A N 1
ATOM 1875 C CA . GLY A 1 247 ? -2.402 13.75 17.391 1 93.06 247 GLY A CA 1
ATOM 1876 C C . GLY A 1 247 ? -1.145 14.594 17.5 1 93.06 247 GLY A C 1
ATOM 1877 O O . GLY A 1 247 ? -0.036 14.086 17.312 1 93.06 247 GLY A O 1
ATOM 1878 N N . ALA A 1 248 ? -1.362 15.852 17.703 1 85.88 248 ALA A N 1
ATOM 1879 C CA . ALA A 1 248 ? -0.246 16.734 18.047 1 85.88 248 ALA A CA 1
ATOM 1880 C C . ALA A 1 248 ? 0.34 16.391 19.406 1 85.88 248 ALA A C 1
ATOM 1882 O O . ALA A 1 248 ? -0.342 15.805 20.25 1 85.88 248 ALA A O 1
ATOM 1883 N N . PRO A 1 249 ? 1.604 16.734 19.641 1 84.94 249 PRO A N 1
ATOM 1884 C CA . PRO A 1 249 ? 2.23 16.438 20.938 1 84.94 249 PRO A CA 1
ATOM 1885 C C . PRO A 1 249 ? 1.402 16.938 22.125 1 84.94 249 PRO A C 1
ATOM 1887 O O . PRO A 1 249 ? 1.261 16.234 23.125 1 84.94 249 PRO A O 1
ATOM 1890 N N . VAL A 1 250 ? 0.757 18.031 21.969 1 80.75 250 VAL A N 1
ATOM 1891 C CA . VAL A 1 250 ? -0.018 18.641 23.047 1 80.75 250 VAL A CA 1
ATOM 1892 C C . VAL A 1 250 ? -1.177 17.719 23.422 1 80.75 250 VAL A C 1
ATOM 1894 O O . VAL A 1 250 ? -1.56 17.641 24.594 1 80.75 250 VAL A O 1
ATOM 1897 N N . SER A 1 251 ? -1.699 17 22.469 1 90.75 251 SER A N 1
ATOM 1898 C CA . SER A 1 251 ? -2.838 16.141 22.734 1 90.75 251 SER A CA 1
ATOM 1899 C C . SER A 1 251 ? -2.438 14.961 23.625 1 90.75 251 SER A C 1
ATOM 1901 O O . SER A 1 251 ? -3.289 14.344 24.281 1 90.75 251 SER A O 1
ATOM 1903 N N . TYR A 1 252 ? -1.142 14.594 23.688 1 93.38 252 TYR A N 1
ATOM 1904 C CA . TYR A 1 252 ? -0.621 13.523 24.547 1 93.38 252 TYR A CA 1
ATOM 1905 C C . TYR A 1 252 ? -0.255 14.055 25.922 1 93.38 252 TYR A C 1
ATOM 1907 O O . TYR A 1 252 ? -0.333 13.32 26.906 1 93.38 252 TYR A O 1
ATOM 1915 N N . LEU A 1 253 ? 0.155 15.297 25.984 1 85.69 253 LEU A N 1
ATOM 1916 C CA . LEU A 1 253 ? 0.683 15.867 27.219 1 85.69 253 LEU A CA 1
ATOM 1917 C C . LEU A 1 253 ? -0.439 16.453 28.062 1 85.69 253 LEU A C 1
ATOM 1919 O O . LEU A 1 253 ? -0.401 16.359 29.297 1 85.69 253 LEU A O 1
ATOM 1923 N N . LEU A 1 254 ? -1.462 16.938 27.453 1 84.06 254 LEU A N 1
ATOM 1924 C CA . LEU A 1 254 ? -2.549 17.641 28.141 1 84.06 254 LEU A CA 1
ATOM 1925 C C . LEU A 1 254 ? -3.256 16.703 29.109 1 84.06 254 LEU A C 1
ATOM 1927 O O . LEU A 1 254 ? -3.561 17.094 30.25 1 84.06 254 LEU A O 1
ATOM 1931 N N . PRO A 1 255 ? -3.525 15.453 28.75 1 94.56 255 PRO A N 1
ATOM 1932 C CA . PRO A 1 255 ? -4.203 14.57 29.703 1 94.56 255 PRO A CA 1
ATOM 1933 C C . PRO A 1 255 ? -3.381 14.32 30.953 1 94.56 255 PRO A C 1
ATOM 1935 O O . PRO A 1 255 ? -3.943 14.172 32.062 1 94.56 255 PRO A O 1
ATOM 1938 N N . LEU A 1 256 ? -2.072 14.25 30.812 1 91.81 256 LEU A N 1
ATOM 1939 C CA . LEU A 1 256 ? -1.199 14 31.953 1 91.81 256 LEU A CA 1
ATOM 1940 C C . LEU A 1 256 ? -1.316 15.125 32.969 1 91.81 256 LEU A C 1
ATOM 1942 O O . LEU A 1 256 ? -1.215 14.883 34.188 1 91.81 256 LEU A O 1
ATOM 1946 N N . ASP A 1 257 ? -1.584 16.234 32.5 1 85.62 257 ASP A N 1
ATOM 1947 C CA . ASP A 1 257 ? -1.572 17.406 33.375 1 85.62 257 ASP A CA 1
ATOM 1948 C C . ASP A 1 257 ? -2.98 17.75 33.844 1 85.62 257 ASP A C 1
ATOM 1950 O O . ASP A 1 257 ? -3.15 18.453 34.844 1 85.62 257 ASP A O 1
ATOM 1954 N N . THR A 1 258 ? -3.975 17.281 33.188 1 90.06 258 THR A N 1
ATOM 1955 C CA . THR A 1 258 ? -5.293 17.844 33.438 1 90.06 258 THR A CA 1
ATOM 1956 C C . THR A 1 258 ? -6.262 16.766 33.938 1 90.06 258 THR A C 1
ATOM 1958 O O . THR A 1 258 ? -7.34 17.062 34.438 1 90.06 258 THR A O 1
ATOM 1961 N N . VAL A 1 259 ? -5.957 15.492 33.656 1 95.44 259 VAL A N 1
ATOM 1962 C CA . VAL A 1 259 ? -6.906 14.438 34 1 95.44 259 VAL A CA 1
ATOM 1963 C C . VAL A 1 259 ? -6.465 13.719 35.25 1 95.44 259 VAL A C 1
ATOM 1965 O O . VAL A 1 259 ? -5.422 13.062 35.281 1 95.44 259 VAL A O 1
ATOM 1968 N N . ASP A 1 260 ? -7.371 13.828 36.25 1 92.44 260 ASP A N 1
ATOM 1969 C CA . ASP A 1 260 ? -7.129 13.102 37.5 1 92.44 260 ASP A CA 1
ATOM 1970 C C . ASP A 1 260 ? -7.277 11.594 37.281 1 92.44 260 ASP A C 1
ATOM 1972 O O . ASP A 1 260 ? -8.203 11.148 36.594 1 92.44 260 ASP A O 1
ATOM 1976 N N . GLY A 1 261 ? -6.301 10.844 37.812 1 95.25 261 GLY A N 1
ATOM 1977 C CA . GLY A 1 261 ? -6.387 9.391 37.719 1 95.25 261 GLY A CA 1
ATOM 1978 C C . GLY A 1 261 ? -6.004 8.859 36.344 1 95.25 261 GLY A C 1
ATOM 1979 O O . GLY A 1 261 ? -6.523 7.836 35.906 1 95.25 261 GLY A O 1
ATOM 1980 N N . PHE A 1 262 ? -5.254 9.562 35.656 1 96 262 PHE A N 1
ATOM 1981 C CA . PHE A 1 262 ? -4.777 9.18 34.344 1 96 262 PHE A CA 1
ATOM 1982 C C . PHE A 1 262 ? -4.355 7.711 34.312 1 96 262 PHE A C 1
ATOM 1984 O O . PHE A 1 262 ? -4.684 6.98 33.375 1 96 262 PHE A O 1
ATOM 1991 N N . ALA A 1 263 ? -3.727 7.246 35.312 1 95.56 263 ALA A N 1
ATOM 1992 C CA . ALA A 1 263 ? -3.119 5.918 35.375 1 95.56 263 ALA A CA 1
ATOM 1993 C C . ALA A 1 263 ? -4.184 4.828 35.438 1 95.56 263 ALA A C 1
ATOM 1995 O O . ALA A 1 263 ? -3.893 3.652 35.188 1 95.56 263 ALA A O 1
ATOM 1996 N N . ALA A 1 264 ? -5.391 5.211 35.781 1 97 264 ALA A N 1
ATOM 1997 C CA . ALA A 1 264 ? -6.453 4.227 35.969 1 97 264 ALA A CA 1
ATOM 1998 C C . ALA A 1 264 ? -7.039 3.809 34.625 1 97 264 ALA A C 1
ATOM 2000 O O . ALA A 1 264 ? -7.695 2.77 34.5 1 97 264 ALA A O 1
ATOM 2001 N N . PHE A 1 265 ? -6.805 4.555 33.562 1 97.94 265 PHE A N 1
ATOM 2002 C CA . PHE A 1 265 ? -7.379 4.25 32.25 1 97.94 265 PHE A CA 1
ATOM 2003 C C . PHE A 1 265 ? -6.625 3.107 31.594 1 97.94 265 PHE A C 1
ATOM 2005 O O . PHE A 1 265 ? -5.398 3.035 31.672 1 97.94 265 PHE A O 1
ATOM 2012 N N . ASP A 1 266 ? -7.379 2.193 31.016 1 98.38 266 ASP A N 1
ATOM 2013 C CA . ASP A 1 266 ? -6.785 1.098 30.25 1 98.38 266 ASP A CA 1
ATOM 2014 C C . ASP A 1 266 ? -6.469 1.531 28.828 1 98.38 266 ASP A C 1
ATOM 2016 O O . ASP A 1 266 ? -7.363 1.627 27.984 1 98.38 266 ASP A O 1
ATOM 2020 N N . LEU A 1 267 ? -5.238 1.712 28.547 1 98.31 267 LEU A N 1
ATOM 2021 C CA . LEU A 1 267 ? -4.789 2.168 27.234 1 98.31 267 LEU A CA 1
ATOM 2022 C C . LEU A 1 267 ? -4.07 1.049 26.484 1 98.31 267 LEU A C 1
ATOM 2024 O O . LEU A 1 267 ? -3.42 1.296 25.469 1 98.31 267 LEU A O 1
ATOM 2028 N N . SER A 1 268 ? -4.195 -0.238 26.922 1 97.94 268 SER A N 1
ATOM 2029 C CA . SER A 1 268 ? -3.398 -1.359 26.438 1 97.94 268 SER A CA 1
ATOM 2030 C C . SER A 1 268 ? -3.83 -1.775 25.031 1 97.94 268 SER A C 1
ATOM 2032 O O . SER A 1 268 ? -3.117 -2.518 24.359 1 97.94 268 SER A O 1
ATOM 2034 N N . SER A 1 269 ? -5.02 -1.311 24.609 1 98.38 269 SER A N 1
ATOM 2035 C CA . SER A 1 269 ? -5.512 -1.666 23.281 1 98.38 269 SER A CA 1
ATOM 2036 C C . SER A 1 269 ? -4.754 -0.918 22.188 1 98.38 269 SER A C 1
ATOM 2038 O O . SER A 1 269 ? -4.781 -1.312 21.016 1 98.38 269 SER A O 1
ATOM 2040 N N . VAL A 1 270 ? -4.098 0.207 22.547 1 98.62 270 VAL A N 1
ATOM 2041 C CA . VAL A 1 270 ? -3.469 1.057 21.531 1 98.62 270 VAL A CA 1
ATOM 2042 C C . VAL A 1 270 ? -2.133 0.453 21.109 1 98.62 270 VAL A C 1
ATOM 2044 O O . VAL A 1 270 ? -1.211 0.339 21.922 1 98.62 270 VAL A O 1
ATOM 2047 N N . ARG A 1 271 ? -2.037 0.079 19.859 1 97.69 271 ARG A N 1
ATOM 2048 C CA . ARG A 1 271 ? -0.809 -0.51 19.328 1 97.69 271 ARG A CA 1
ATOM 2049 C C . ARG A 1 271 ? 0.158 0.57 18.859 1 97.69 271 ARG A C 1
ATOM 2051 O O . ARG A 1 271 ? 1.367 0.339 18.797 1 97.69 271 ARG A O 1
ATOM 2058 N N . ALA A 1 272 ? -0.379 1.779 18.469 1 98.38 272 ALA A N 1
ATOM 2059 C CA . ALA A 1 272 ? 0.461 2.826 17.891 1 98.38 272 ALA A CA 1
ATOM 2060 C C . ALA A 1 272 ? -0.02 4.211 18.312 1 98.38 272 ALA A C 1
ATOM 2062 O O . ALA A 1 272 ? -1.183 4.562 18.094 1 98.38 272 ALA A O 1
ATOM 2063 N N . TRP A 1 273 ? 0.878 4.957 18.938 1 98.38 273 TRP A N 1
ATOM 2064 C CA . TRP A 1 273 ? 0.695 6.367 19.266 1 98.38 273 TRP A CA 1
ATOM 2065 C C . TRP A 1 273 ? 1.436 7.266 18.281 1 98.38 273 TRP A C 1
ATOM 2067 O O . TRP A 1 273 ? 2.648 7.457 18.406 1 98.38 273 TRP A O 1
ATOM 2077 N N . LEU A 1 274 ? 0.719 7.875 17.359 1 97.94 274 LEU A N 1
ATOM 2078 C CA . LEU A 1 274 ? 1.346 8.703 16.344 1 97.94 274 LEU A CA 1
ATOM 2079 C C . LEU A 1 274 ? 1.252 10.18 16.703 1 97.94 274 LEU A C 1
ATOM 2081 O O . LEU A 1 274 ? 0.213 10.641 17.172 1 97.94 274 LEU A O 1
ATOM 2085 N N . TYR A 1 275 ? 2.314 10.82 16.5 1 94.06 275 TYR A N 1
ATOM 2086 C CA . TYR A 1 275 ? 2.248 12.266 16.672 1 94.06 275 TYR A CA 1
ATOM 2087 C C . TYR A 1 275 ? 2.994 12.977 15.539 1 94.06 275 TYR A C 1
ATOM 2089 O O . TYR A 1 275 ? 3.898 12.406 14.93 1 94.06 275 TYR A O 1
ATOM 2097 N N . GLY A 1 276 ? 2.535 14.109 15.156 1 89.31 276 GLY A N 1
ATOM 2098 C CA . GLY A 1 276 ? 3.111 14.984 14.148 1 89.31 276 GLY A CA 1
ATOM 2099 C C . GLY A 1 276 ? 2.783 16.453 14.367 1 89.31 276 GLY A C 1
ATOM 2100 O O . GLY A 1 276 ? 1.979 16.781 15.234 1 89.31 276 GLY A O 1
ATOM 2101 N N . GLY A 1 277 ? 3.408 17.344 13.562 1 77.5 277 GLY A N 1
ATOM 2102 C CA . GLY A 1 277 ? 3.178 18.781 13.664 1 77.5 277 GLY A CA 1
ATOM 2103 C C . GLY A 1 277 ? 4.168 19.484 14.578 1 77.5 277 GLY A C 1
ATOM 2104 O O . GLY A 1 277 ? 4.23 20.719 14.609 1 77.5 277 GLY A O 1
ATOM 2105 N N . GLY A 1 278 ? 4.883 18.766 15.266 1 74.94 278 GLY A N 1
ATOM 2106 C CA . GLY A 1 278 ? 5.918 19.281 16.141 1 74.94 278 GLY A CA 1
ATOM 2107 C C . GLY A 1 278 ? 6.77 18.203 16.781 1 74.94 278 GLY A C 1
ATOM 2108 O O . GLY A 1 278 ? 6.344 17.047 16.875 1 74.94 278 GLY A O 1
ATOM 2109 N N . PRO A 1 279 ? 7.941 18.609 17.203 1 76.69 279 PRO A N 1
ATOM 2110 C CA . PRO A 1 279 ? 8.836 17.625 17.812 1 76.69 279 PRO A CA 1
ATOM 2111 C C . PRO A 1 279 ? 8.523 17.375 19.281 1 76.69 279 PRO A C 1
ATOM 2113 O O . PRO A 1 279 ? 7.84 18.188 19.922 1 76.69 279 PRO A O 1
ATOM 2116 N N . ILE A 1 280 ? 8.797 16.188 19.75 1 79.81 280 ILE A N 1
ATOM 2117 C CA . ILE A 1 280 ? 8.82 15.844 21.172 1 79.81 280 ILE A CA 1
ATOM 2118 C C . ILE A 1 280 ? 10.258 15.594 21.625 1 79.81 280 ILE A C 1
ATOM 2120 O O . ILE A 1 280 ? 10.961 14.766 21.031 1 79.81 280 ILE A O 1
ATOM 2124 N N . GLY A 1 281 ? 10.719 16.391 22.625 1 81.69 281 GLY A N 1
ATOM 2125 C CA . GLY A 1 281 ? 12.062 16.234 23.141 1 81.69 281 GLY A CA 1
ATOM 2126 C C . GLY A 1 281 ? 12.234 14.969 23.969 1 81.69 281 GLY A C 1
ATOM 2127 O O . GLY A 1 281 ? 11.25 14.289 24.281 1 81.69 281 GLY A O 1
ATOM 2128 N N . PRO A 1 282 ? 13.43 14.672 24.297 1 85.56 282 PRO A N 1
ATOM 2129 C CA . PRO A 1 282 ? 13.727 13.414 24.984 1 85.56 282 PRO A CA 1
ATOM 2130 C C . PRO A 1 282 ? 12.984 13.289 26.312 1 85.56 282 PRO A C 1
ATOM 2132 O O . PRO A 1 282 ? 12.43 12.227 26.625 1 85.56 282 PRO A O 1
ATOM 2135 N N . ALA A 1 283 ? 12.969 14.383 27.094 1 83.81 283 ALA A N 1
ATOM 2136 C CA . ALA A 1 283 ? 12.328 14.328 28.406 1 83.81 283 ALA A CA 1
ATOM 2137 C C . ALA A 1 283 ? 10.828 14.055 28.266 1 83.81 283 ALA A C 1
ATOM 2139 O O . ALA A 1 283 ? 10.273 13.258 29.031 1 83.81 283 ALA A O 1
ATOM 2140 N N . GLN A 1 284 ? 10.266 14.734 27.359 1 85.12 284 GLN A N 1
ATOM 2141 C CA . GLN A 1 284 ? 8.844 14.539 27.125 1 85.12 284 GLN A CA 1
ATOM 2142 C C . GLN A 1 284 ? 8.555 13.148 26.562 1 85.12 284 GLN A C 1
ATOM 2144 O O . GLN A 1 284 ? 7.535 12.539 26.891 1 85.12 284 GLN A O 1
ATOM 2149 N N . ALA A 1 285 ? 9.453 12.703 25.734 1 90.38 285 ALA A N 1
ATOM 2150 C CA . ALA A 1 285 ? 9.312 11.359 25.188 1 90.38 285 ALA A CA 1
ATOM 2151 C C . ALA A 1 285 ? 9.32 10.305 26.297 1 90.38 285 ALA A C 1
ATOM 2153 O O . ALA A 1 285 ? 8.508 9.383 26.281 1 90.38 285 ALA A O 1
ATOM 2154 N N . GLU A 1 286 ? 10.211 10.414 27.203 1 92.56 286 GLU A N 1
ATOM 2155 C CA . GLU A 1 286 ? 10.297 9.492 28.328 1 92.56 286 GLU A CA 1
ATOM 2156 C C . GLU A 1 286 ? 9.055 9.586 29.219 1 92.56 286 GLU A C 1
ATOM 2158 O O . GLU A 1 286 ? 8.539 8.57 29.672 1 92.56 286 GLU A O 1
ATOM 2163 N N . ARG A 1 287 ? 8.672 10.812 29.422 1 91.44 287 ARG A N 1
ATOM 2164 C CA . ARG A 1 287 ? 7.477 11.047 30.234 1 91.44 287 ARG A CA 1
ATOM 2165 C C . ARG A 1 287 ? 6.258 10.375 29.609 1 91.44 287 ARG A C 1
ATOM 2167 O O . ARG A 1 287 ? 5.48 9.719 30.312 1 91.44 287 ARG A O 1
ATOM 2174 N N . LEU A 1 288 ? 6.117 10.5 28.359 1 94.38 288 LEU A N 1
ATOM 2175 C CA . LEU A 1 288 ? 4.984 9.906 27.641 1 94.38 288 LEU A CA 1
ATOM 2176 C C . LEU A 1 288 ? 5.047 8.383 27.703 1 94.38 288 LEU A C 1
ATOM 2178 O O . LEU A 1 288 ? 4.043 7.727 27.969 1 94.38 288 LEU A O 1
ATOM 2182 N N . THR A 1 289 ? 6.254 7.816 27.406 1 96 289 THR A N 1
ATOM 2183 C CA . THR A 1 289 ? 6.426 6.367 27.422 1 96 289 THR A CA 1
ATOM 2184 C C . THR A 1 289 ? 6.035 5.785 28.766 1 96 289 THR A C 1
ATOM 2186 O O . THR A 1 289 ? 5.355 4.762 28.844 1 96 289 THR A O 1
ATOM 2189 N N . ARG A 1 290 ? 6.434 6.445 29.781 1 95.94 290 ARG A N 1
ATOM 2190 C CA . ARG A 1 290 ? 6.141 5.984 31.141 1 95.94 290 ARG A CA 1
ATOM 2191 C C . ARG A 1 290 ? 4.652 6.117 31.453 1 95.94 290 ARG A C 1
ATOM 2193 O O . ARG A 1 290 ? 4.023 5.172 31.922 1 95.94 290 ARG A O 1
ATOM 2200 N N . ALA A 1 291 ? 4.125 7.23 31.203 1 96.44 291 ALA A N 1
ATOM 2201 C CA . ALA A 1 291 ? 2.744 7.523 31.578 1 96.44 291 ALA A CA 1
ATOM 2202 C C . ALA A 1 291 ? 1.763 6.672 30.781 1 96.44 291 ALA A C 1
ATOM 2204 O O . ALA A 1 291 ? 0.794 6.145 31.328 1 96.44 291 ALA A O 1
ATOM 2205 N N . TYR A 1 292 ? 2.002 6.555 29.531 1 97.88 292 TYR A N 1
ATOM 2206 C CA . TYR A 1 292 ? 1.105 5.809 28.656 1 97.88 292 TYR A CA 1
ATOM 2207 C C . TYR A 1 292 ? 1.417 4.316 28.688 1 97.88 292 TYR A C 1
ATOM 2209 O O . TYR A 1 292 ? 0.729 3.516 28.062 1 97.88 292 TYR A O 1
ATOM 2217 N N . ARG A 1 293 ? 2.426 3.945 29.422 1 96.25 293 ARG A N 1
ATOM 2218 C CA . ARG A 1 293 ? 2.838 2.555 29.594 1 96.25 293 ARG A CA 1
ATOM 2219 C C . ARG A 1 293 ? 3.018 1.876 28.234 1 96.25 293 ARG A C 1
ATOM 2221 O O . ARG A 1 293 ? 2.494 0.784 28 1 96.25 293 ARG A O 1
ATOM 2228 N N . SER A 1 294 ? 3.67 2.65 27.359 1 97.56 294 SER A N 1
ATOM 2229 C CA . SER A 1 294 ? 3.891 2.174 26 1 97.56 294 SER A CA 1
ATOM 2230 C C . SER A 1 294 ? 5.137 2.807 25.391 1 97.56 294 SER A C 1
ATOM 2232 O O . SER A 1 294 ? 5.414 3.986 25.609 1 97.56 294 SER A O 1
ATOM 2234 N N . ASP A 1 295 ? 5.863 1.985 24.531 1 95.62 295 ASP A N 1
ATOM 2235 C CA . ASP A 1 295 ? 6.988 2.506 23.766 1 95.62 295 ASP A CA 1
ATOM 2236 C C . ASP A 1 295 ? 6.609 2.676 22.297 1 95.62 295 ASP A C 1
ATOM 2238 O O . ASP A 1 295 ? 7.465 2.986 21.453 1 95.62 295 ASP A O 1
ATOM 2242 N N . ALA A 1 296 ? 5.344 2.527 21.984 1 97.19 296 ALA A N 1
ATOM 2243 C CA . ALA A 1 296 ? 4.926 2.441 20.594 1 97.19 296 ALA A CA 1
ATOM 2244 C C . ALA A 1 296 ? 4.535 3.814 20.047 1 97.19 296 ALA A C 1
ATOM 2246 O O . ALA A 1 296 ? 3.455 3.979 19.484 1 97.19 296 ALA A O 1
ATOM 2247 N N . PHE A 1 297 ? 5.449 4.789 20.25 1 96.94 297 PHE A N 1
ATOM 2248 C CA . PHE A 1 297 ? 5.238 6.129 19.719 1 96.94 297 PHE A CA 1
ATOM 2249 C C . PHE A 1 297 ? 5.902 6.273 18.344 1 96.94 297 PHE A C 1
ATOM 2251 O O . PHE A 1 297 ? 7.012 5.777 18.141 1 96.94 297 PHE A O 1
ATOM 2258 N N . PHE A 1 298 ? 5.184 6.891 17.391 1 96.75 298 PHE A N 1
ATOM 2259 C CA . PHE A 1 298 ? 5.664 7.211 16.047 1 96.75 298 PHE A CA 1
ATOM 2260 C C . PHE A 1 298 ? 5.652 8.719 15.812 1 96.75 298 PHE A C 1
ATOM 2262 O O . PHE A 1 298 ? 4.621 9.367 15.977 1 96.75 298 PHE A O 1
ATOM 2269 N N . GLN A 1 299 ? 6.766 9.258 15.484 1 95.88 299 GLN A N 1
ATOM 2270 C CA . GLN A 1 299 ? 6.773 10.625 14.977 1 95.88 299 GLN A CA 1
ATOM 2271 C C . GLN A 1 299 ? 6.68 10.641 13.453 1 95.88 299 GLN A C 1
ATOM 2273 O O . GLN A 1 299 ? 7.484 10.008 12.773 1 95.88 299 GLN A O 1
ATOM 2278 N N . VAL A 1 300 ? 5.668 11.289 12.977 1 96.19 300 VAL A N 1
ATOM 2279 C CA . VAL A 1 300 ? 5.508 11.359 11.523 1 96.19 300 VAL A CA 1
ATOM 2280 C C . VAL A 1 300 ? 5.703 12.805 11.055 1 96.19 300 VAL A C 1
ATOM 2282 O O . VAL A 1 300 ? 5.352 13.742 11.773 1 96.19 300 VAL A O 1
ATOM 2285 N N . TYR A 1 301 ? 6.332 12.945 9.961 1 95.56 301 TYR A N 1
ATOM 2286 C CA . TYR A 1 301 ? 6.543 14.211 9.266 1 95.56 301 TYR A CA 1
ATOM 2287 C C . TYR A 1 301 ? 5.969 14.156 7.855 1 95.56 301 TYR A C 1
ATOM 2289 O O . TYR A 1 301 ? 6.125 13.164 7.148 1 95.56 301 TYR A O 1
ATOM 2297 N N . GLY A 1 302 ? 5.285 15.086 7.48 1 94.19 302 GLY A N 1
ATOM 2298 C CA . GLY A 1 302 ? 4.719 15.25 6.152 1 94.19 302 GLY A CA 1
ATOM 2299 C C . GLY A 1 302 ? 4.02 16.578 5.965 1 94.19 302 GLY A C 1
ATOM 2300 O O . GLY A 1 302 ? 3.963 17.391 6.891 1 94.19 302 GLY A O 1
ATOM 2301 N N . MET A 1 303 ? 3.539 16.828 4.871 1 93 303 MET A N 1
ATOM 2302 C CA . MET A 1 303 ? 2.82 18.062 4.551 1 93 303 MET A CA 1
ATOM 2303 C C . MET A 1 303 ? 1.686 17.797 3.568 1 93 303 MET A C 1
ATOM 2305 O O . MET A 1 303 ? 1.71 16.797 2.846 1 93 303 MET A O 1
ATOM 2309 N N . THR A 1 304 ? 0.737 18.672 3.566 1 94.69 304 THR A N 1
ATOM 2310 C CA . THR A 1 304 ? -0.475 18.531 2.766 1 94.69 304 THR A CA 1
ATOM 2311 C C . THR A 1 304 ? -0.131 18.328 1.293 1 94.69 304 THR A C 1
ATOM 2313 O O . THR A 1 304 ? -0.756 17.516 0.61 1 94.69 304 THR A O 1
ATOM 2316 N N . GLU A 1 305 ? 0.883 19.047 0.799 1 97 305 GLU A N 1
ATOM 2317 C CA . GLU A 1 305 ? 1.275 19.031 -0.607 1 97 305 GLU A CA 1
ATOM 2318 C C . GLU A 1 305 ? 1.682 17.641 -1.06 1 97 305 GLU A C 1
ATOM 2320 O O . GLU A 1 305 ? 1.467 17.266 -2.215 1 97 305 GLU A O 1
ATOM 2325 N N . ALA A 1 306 ? 2.191 16.797 -0.166 1 97.19 306 ALA A N 1
ATOM 2326 C CA . ALA A 1 306 ? 2.676 15.469 -0.516 1 97.19 306 ALA A CA 1
ATOM 2327 C C . ALA A 1 306 ? 1.597 14.414 -0.288 1 97.19 306 ALA A C 1
ATOM 2329 O O . ALA A 1 306 ? 1.853 13.219 -0.424 1 97.19 306 ALA A O 1
ATOM 2330 N N . GLY A 1 307 ? 0.378 14.812 0.17 1 92 307 GLY A N 1
ATOM 2331 C CA . GLY A 1 307 ? -0.701 13.852 0.314 1 92 307 GLY A CA 1
ATOM 2332 C C . GLY A 1 307 ? -1.319 13.844 1.699 1 92 307 GLY A C 1
ATOM 2333 O O . GLY A 1 307 ? -2.537 13.977 1.842 1 92 307 GLY A O 1
ATOM 2334 N N . PRO A 1 308 ? -0.704 13.711 2.943 1 94.12 308 PRO A N 1
ATOM 2335 C CA . PRO A 1 308 ? 0.672 14 3.355 1 94.12 308 PRO A CA 1
ATOM 2336 C C . PRO A 1 308 ? 1.564 12.766 3.344 1 94.12 308 PRO A C 1
ATOM 2338 O O . PRO A 1 308 ? 1.081 11.648 3.557 1 94.12 308 PRO A O 1
ATOM 2341 N N . ALA A 1 309 ? 2.701 12.859 3.029 1 95.88 309 ALA A N 1
ATOM 2342 C CA . ALA A 1 309 ? 3.738 11.828 3.061 1 95.88 309 ALA A CA 1
ATOM 2343 C C . ALA A 1 309 ? 5.102 12.43 3.373 1 95.88 309 ALA A C 1
ATOM 2345 O O . ALA A 1 309 ? 5.375 13.586 3.018 1 95.88 309 ALA A O 1
ATOM 2346 N N . GLY A 1 310 ? 5.914 11.703 4.062 1 97 310 GLY A N 1
ATOM 2347 C CA . GLY A 1 310 ? 7.258 12.125 4.43 1 97 310 GLY A CA 1
ATOM 2348 C C . GLY A 1 310 ? 8.047 11.047 5.152 1 97 310 GLY A C 1
ATOM 2349 O O . GLY A 1 310 ? 8.305 9.984 4.59 1 97 310 GLY A O 1
ATOM 2350 N N . THR A 1 311 ? 8.391 11.398 6.426 1 97.38 311 THR A N 1
ATOM 2351 C CA . THR A 1 311 ? 9.242 10.477 7.172 1 97.38 311 THR A CA 1
ATOM 2352 C C . THR A 1 311 ? 8.531 9.992 8.438 1 97.38 311 THR A C 1
ATOM 2354 O O . THR A 1 311 ? 7.488 10.531 8.812 1 97.38 311 THR A O 1
ATOM 2357 N N . THR A 1 312 ? 9.047 8.953 9 1 96.5 312 THR A N 1
ATOM 2358 C CA . THR A 1 312 ? 8.594 8.414 10.281 1 96.5 312 THR A CA 1
ATOM 2359 C C . THR A 1 312 ? 9.781 8.094 11.18 1 96.5 312 THR A C 1
ATOM 2361 O O . THR A 1 312 ? 10.758 7.496 10.742 1 96.5 312 THR A O 1
ATOM 2364 N N . LEU A 1 313 ? 9.773 8.641 12.391 1 96.31 313 LEU A N 1
ATOM 2365 C CA . LEU A 1 313 ? 10.617 8.133 13.461 1 96.31 313 LEU A CA 1
ATOM 2366 C C . LEU A 1 313 ? 9.922 6.996 14.211 1 96.31 313 LEU A C 1
ATOM 2368 O O . LEU A 1 313 ? 8.906 7.219 14.875 1 96.31 313 LEU A O 1
ATOM 2372 N N . TYR A 1 314 ? 10.469 5.844 14.133 1 95.75 314 TYR A N 1
ATOM 2373 C CA . TYR A 1 314 ? 9.797 4.641 14.617 1 95.75 314 TYR A CA 1
ATOM 2374 C C . TYR A 1 314 ? 10.047 4.434 16.109 1 95.75 314 TYR A C 1
ATOM 2376 O O . TYR A 1 314 ? 10.93 5.07 16.688 1 95.75 314 TYR A O 1
ATOM 2384 N N . PRO A 1 315 ? 9.242 3.523 16.719 1 95.19 315 PRO A N 1
ATOM 2385 C CA . PRO A 1 315 ? 9.258 3.338 18.172 1 95.19 315 PRO A CA 1
ATOM 2386 C C . PRO A 1 315 ? 10.648 2.992 18.703 1 95.19 315 PRO A C 1
ATOM 2388 O O . PRO A 1 315 ? 11.07 3.52 19.734 1 95.19 315 PRO A O 1
ATOM 2391 N N . ASP A 1 316 ? 11.375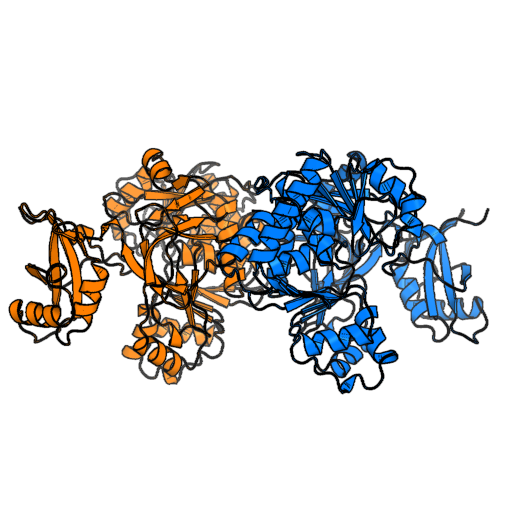 2.197 17.953 1 92.44 316 ASP A N 1
ATOM 2392 C CA . ASP A 1 316 ? 12.672 1.725 18.438 1 92.44 316 ASP A CA 1
ATOM 2393 C C . ASP A 1 316 ? 13.719 2.834 18.359 1 92.44 316 ASP A C 1
ATOM 2395 O O . ASP A 1 316 ? 14.805 2.705 18.922 1 92.44 316 ASP A O 1
ATOM 2399 N N . GLU A 1 317 ? 13.312 3.996 17.797 1 94.12 317 GLU A N 1
ATOM 2400 C CA . GLU A 1 317 ? 14.234 5.105 17.609 1 94.12 317 GLU A CA 1
ATOM 2401 C C . GLU A 1 317 ? 13.859 6.305 18.469 1 94.12 317 GLU A C 1
ATOM 2403 O O . GLU A 1 317 ? 14.641 7.25 18.594 1 94.12 317 GLU A O 1
ATOM 2408 N N . GLN A 1 318 ? 12.742 6.289 19.109 1 92.5 318 GLN A N 1
ATOM 2409 C CA . GLN A 1 318 ? 12.062 7.461 19.656 1 92.5 318 GLN A CA 1
ATOM 2410 C C . GLN A 1 318 ? 12.898 8.125 20.75 1 92.5 318 GLN A C 1
ATOM 2412 O O . GLN A 1 318 ? 13.031 9.352 20.766 1 92.5 318 GLN A O 1
ATOM 2417 N N . ILE A 1 319 ? 13.438 7.289 21.625 1 90.69 319 ILE A N 1
ATOM 2418 C CA . ILE A 1 319 ? 14.156 7.848 22.766 1 90.69 319 ILE A CA 1
ATOM 2419 C C . ILE A 1 319 ? 15.562 8.266 22.328 1 90.69 319 ILE A C 1
ATOM 2421 O O . ILE A 1 319 ? 15.969 9.406 22.547 1 90.69 319 ILE A O 1
ATOM 2425 N N . ALA A 1 320 ? 16.234 7.438 21.578 1 92.88 320 ALA A N 1
ATOM 2426 C CA . ALA A 1 320 ? 17.625 7.672 21.188 1 92.88 320 ALA A CA 1
ATOM 2427 C C . ALA A 1 320 ? 17.719 8.859 20.234 1 92.88 320 ALA A C 1
ATOM 2429 O O . ALA A 1 320 ? 18.734 9.562 20.219 1 92.88 320 ALA A O 1
ATOM 2430 N N . LYS A 1 321 ? 16.672 9.102 19.469 1 95.81 321 LYS A N 1
ATOM 2431 C CA . LYS A 1 321 ? 16.719 10.156 18.453 1 95.81 321 LYS A CA 1
ATOM 2432 C C . LYS A 1 321 ? 15.547 11.125 18.609 1 95.81 321 LYS A C 1
ATOM 2434 O O . LYS A 1 321 ? 14.992 11.602 17.625 1 95.81 321 LYS A O 1
ATOM 2439 N N . ALA A 1 322 ? 15.211 11.344 19.891 1 91.5 322 ALA A N 1
ATOM 2440 C CA . ALA A 1 322 ? 14.102 12.25 20.188 1 91.5 322 ALA A CA 1
ATOM 2441 C C . ALA A 1 322 ? 14.281 13.594 19.5 1 91.5 322 ALA A C 1
ATOM 2443 O O . ALA A 1 322 ? 15.391 14.133 19.469 1 91.5 322 ALA A O 1
ATOM 2444 N N . GLY A 1 323 ? 13.141 14.086 18.953 1 88.19 323 GLY A N 1
ATOM 2445 C CA . GLY A 1 323 ? 13.172 15.359 18.25 1 88.19 323 GLY A CA 1
ATOM 2446 C C . GLY A 1 323 ? 13.375 15.195 16.75 1 88.19 323 GLY A C 1
ATOM 2447 O O . GLY A 1 323 ? 13.133 16.125 15.984 1 88.19 323 GLY A O 1
ATOM 2448 N N . SER A 1 324 ? 13.898 14.008 16.391 1 94.38 324 SER A N 1
ATOM 2449 C CA . SER A 1 324 ? 14.109 13.727 14.977 1 94.38 324 SER A CA 1
ATOM 2450 C C . SER A 1 324 ? 12.789 13.43 14.273 1 94.38 324 SER A C 1
ATOM 2452 O O . SER A 1 324 ? 11.828 13 14.914 1 94.38 324 SER A O 1
ATOM 2454 N N . ILE A 1 325 ? 12.797 13.703 13.008 1 95.75 325 ILE A N 1
ATOM 2455 C CA . ILE A 1 325 ? 11.633 13.32 12.219 1 95.75 325 ILE A CA 1
ATOM 2456 C C . ILE A 1 325 ? 11.914 12.008 11.484 1 95.75 325 ILE A C 1
ATOM 2458 O O . ILE A 1 325 ? 11.141 11.602 10.609 1 95.75 325 ILE A O 1
ATOM 2462 N N . GLY A 1 326 ? 12.945 11.352 11.805 1 96.06 326 GLY A N 1
ATOM 2463 C CA . GLY A 1 326 ? 13.32 10.117 11.133 1 96.06 326 GLY A CA 1
ATOM 2464 C C . GLY A 1 326 ? 14.516 10.281 10.211 1 96.06 326 GLY A C 1
ATOM 2465 O O . GLY A 1 326 ? 15.102 11.359 10.133 1 96.06 326 GLY A O 1
ATOM 2466 N N . ARG A 1 327 ? 14.891 9.203 9.531 1 94 327 ARG A N 1
ATOM 2467 C CA . ARG A 1 327 ? 16.109 9.18 8.734 1 94 327 ARG A CA 1
ATOM 2468 C C . ARG A 1 327 ? 15.805 9.039 7.254 1 94 327 ARG A C 1
ATOM 2470 O O . ARG A 1 327 ? 16.578 9.484 6.402 1 94 327 ARG A O 1
ATOM 2477 N N . THR A 1 328 ? 14.727 8.414 6.926 1 93.94 328 THR A N 1
ATOM 2478 C CA . THR A 1 328 ? 14.391 8.125 5.535 1 93.94 328 THR A CA 1
ATOM 2479 C C . THR A 1 328 ? 12.906 8.367 5.277 1 93.94 328 THR A C 1
ATOM 2481 O O . THR A 1 328 ? 12.109 8.422 6.215 1 93.94 328 THR A O 1
ATOM 2484 N N . GLY A 1 329 ? 12.625 8.648 4.016 1 95.81 329 GLY A N 1
ATOM 2485 C CA . GLY A 1 329 ? 11.219 8.648 3.648 1 95.81 329 GLY A CA 1
ATOM 2486 C C . GLY A 1 329 ? 10.547 7.305 3.885 1 95.81 329 GLY A C 1
ATOM 2487 O O . GLY A 1 329 ? 11.188 6.258 3.797 1 95.81 329 GLY A O 1
ATOM 2488 N N . GLY A 1 330 ? 9.273 7.375 4.227 1 94.06 330 GLY A N 1
ATOM 2489 C CA . GLY A 1 330 ? 8.484 6.156 4.344 1 94.06 330 GLY A CA 1
ATOM 2490 C C . GLY A 1 330 ? 8.289 5.441 3.018 1 94.06 330 GLY A C 1
ATOM 2491 O O . GLY A 1 330 ? 8.852 5.855 1.998 1 94.06 330 GLY A O 1
ATOM 2492 N N . PRO A 1 331 ? 7.488 4.363 3.018 1 93.44 331 PRO A N 1
ATOM 2493 C CA . PRO A 1 331 ? 7.223 3.652 1.765 1 93.44 331 PRO A CA 1
ATOM 2494 C C . PRO A 1 331 ? 6.695 4.57 0.665 1 93.44 331 PRO A C 1
ATOM 2496 O O . PRO A 1 331 ? 5.699 5.273 0.865 1 93.44 331 PRO A O 1
ATOM 2499 N N . GLY A 1 332 ? 7.418 4.535 -0.491 1 94.56 332 GLY A N 1
ATOM 2500 C CA . GLY A 1 332 ? 6.973 5.297 -1.646 1 94.56 332 GLY A CA 1
ATOM 2501 C C . GLY A 1 332 ? 7.398 6.754 -1.599 1 94.56 332 GLY A C 1
ATOM 2502 O O . GLY A 1 332 ? 7.043 7.539 -2.479 1 94.56 332 GLY A O 1
ATOM 2503 N N . VAL A 1 333 ? 8.156 7.141 -0.602 1 97.25 333 VAL A N 1
ATOM 2504 C CA . VAL A 1 333 ? 8.57 8.531 -0.461 1 97.25 333 VAL A CA 1
ATOM 2505 C C . VAL A 1 333 ? 10.086 8.641 -0.615 1 97.25 333 VAL A C 1
ATOM 2507 O O . VAL A 1 333 ? 10.836 8.031 0.148 1 97.25 333 VAL A O 1
ATOM 2510 N N . ASP A 1 334 ? 10.5 9.344 -1.601 1 97.06 334 ASP A N 1
ATOM 2511 C CA . ASP A 1 334 ? 11.914 9.664 -1.771 1 97.06 334 ASP A CA 1
ATOM 2512 C C . ASP A 1 334 ? 12.258 11 -1.109 1 97.06 334 ASP A C 1
ATOM 2514 O O . ASP A 1 334 ? 11.406 11.883 -1.008 1 97.06 334 ASP A O 1
ATOM 2518 N N . LEU A 1 335 ? 13.43 11.102 -0.567 1 97.62 335 LEU A N 1
ATOM 2519 C CA . LEU A 1 335 ? 13.812 12.258 0.244 1 97.62 335 LEU A CA 1
ATOM 2520 C C . LEU A 1 335 ? 15.266 12.641 -0.009 1 97.62 335 LEU A C 1
ATOM 2522 O O . LEU A 1 335 ? 16.141 11.773 -0.09 1 97.62 335 LEU A O 1
ATOM 2526 N N . ARG A 1 336 ? 15.484 13.867 -0.22 1 96.81 336 ARG A N 1
ATOM 2527 C CA . ARG A 1 336 ? 16.812 14.469 -0.285 1 96.81 336 ARG A CA 1
ATOM 2528 C C . ARG A 1 336 ? 16.906 15.672 0.65 1 96.81 336 ARG A C 1
ATOM 2530 O O . ARG A 1 336 ? 15.93 16.375 0.866 1 96.81 336 ARG A O 1
ATOM 2537 N N . VAL A 1 337 ? 17.969 15.758 1.289 1 97.25 337 VAL A N 1
ATOM 2538 C CA . VAL A 1 337 ? 18.312 17 1.975 1 97.25 337 VAL A CA 1
ATOM 2539 C C . VAL A 1 337 ? 19.328 17.781 1.145 1 97.25 337 VAL A C 1
ATOM 2541 O O . VAL A 1 337 ? 20.484 17.375 1.019 1 97.25 337 VAL A O 1
ATOM 2544 N N . VAL A 1 338 ? 18.875 18.938 0.626 1 97.06 338 VAL A N 1
ATOM 2545 C CA . VAL A 1 338 ? 19.656 19.625 -0.406 1 97.06 338 VAL A CA 1
ATOM 2546 C C . VAL A 1 338 ? 20.25 20.906 0.161 1 97.06 338 VAL A C 1
ATOM 2548 O O . VAL A 1 338 ? 19.516 21.781 0.651 1 97.06 338 VAL A O 1
ATOM 2551 N N . ARG A 1 339 ? 21.469 21.047 0.058 1 94.25 339 ARG A N 1
ATOM 2552 C CA . ARG A 1 339 ? 22.156 22.25 0.5 1 94.25 339 ARG A CA 1
ATOM 2553 C C . ARG A 1 339 ? 21.875 23.422 -0.431 1 94.25 339 ARG A C 1
ATOM 2555 O O . ARG A 1 339 ? 21.281 23.234 -1.499 1 94.25 339 ARG A O 1
ATOM 2562 N N . ILE A 1 340 ? 22.328 24.531 -0.078 1 86.81 340 ILE A N 1
ATOM 2563 C CA . ILE A 1 340 ? 22.078 25.766 -0.828 1 86.81 340 ILE A CA 1
ATOM 2564 C C . ILE A 1 340 ? 22.75 25.672 -2.199 1 86.81 340 ILE A C 1
ATOM 2566 O O . ILE A 1 340 ? 22.266 26.25 -3.172 1 86.81 340 ILE A O 1
ATOM 2570 N N . ASP A 1 341 ? 23.812 24.922 -2.256 1 91 341 ASP A N 1
ATOM 2571 C CA . ASP A 1 341 ? 24.531 24.812 -3.518 1 91 341 ASP A CA 1
ATOM 2572 C C . ASP A 1 341 ? 23.891 23.766 -4.43 1 91 341 ASP A C 1
ATOM 2574 O O . ASP A 1 341 ? 24.391 23.5 -5.52 1 91 341 ASP A O 1
ATOM 2578 N N . GLY A 1 342 ? 22.859 23.172 -3.916 1 92.06 342 GLY A N 1
ATOM 2579 C CA . GLY A 1 342 ? 22.109 22.234 -4.754 1 92.06 342 GLY A CA 1
ATOM 2580 C C . GLY A 1 342 ? 22.547 20.797 -4.574 1 92.06 342 GLY A C 1
ATOM 2581 O O . GLY A 1 342 ? 21.922 19.891 -5.133 1 92.06 342 GLY A O 1
ATOM 2582 N N . LEU A 1 343 ? 23.578 20.625 -3.791 1 94.31 343 LEU A N 1
ATOM 2583 C CA . LEU A 1 343 ? 24.094 19.281 -3.574 1 94.31 343 LEU A CA 1
ATOM 2584 C C . LEU A 1 343 ? 23.469 18.641 -2.336 1 94.31 343 LEU A C 1
ATOM 2586 O O . LEU A 1 343 ? 22.938 19.359 -1.471 1 94.31 343 LEU A O 1
ATOM 2590 N N . ASP A 1 344 ? 23.5 17.344 -2.289 1 95.75 344 ASP A N 1
ATOM 2591 C CA . ASP A 1 344 ? 22.953 16.641 -1.139 1 95.75 344 ASP A CA 1
ATOM 2592 C C . ASP A 1 344 ? 23.797 16.891 0.114 1 95.75 344 ASP A C 1
ATOM 2594 O O . ASP A 1 344 ? 25.016 16.922 0.049 1 95.75 344 ASP A O 1
ATOM 2598 N N . ALA A 1 345 ? 23.141 17.078 1.179 1 96 345 ALA A N 1
ATOM 2599 C CA . ALA A 1 345 ? 23.797 17.266 2.471 1 96 345 ALA A CA 1
ATOM 2600 C C . ALA A 1 345 ? 24.375 15.961 2.994 1 96 345 ALA A C 1
ATOM 2602 O O . ALA A 1 345 ? 23.797 14.891 2.777 1 96 345 ALA A O 1
ATOM 2603 N N . HIS A 1 346 ? 25.484 16.016 3.645 1 93.69 346 HIS A N 1
ATOM 2604 C CA . HIS A 1 346 ? 26.094 14.898 4.367 1 93.69 346 HIS A CA 1
ATOM 2605 C C . HIS A 1 346 ? 25.828 15 5.863 1 93.69 346 HIS A C 1
ATOM 2607 O O . HIS A 1 346 ? 25.328 16.031 6.344 1 93.69 346 HIS A O 1
ATOM 2613 N N . PRO A 1 347 ? 26.109 13.852 6.559 1 93.44 347 PRO A N 1
ATOM 2614 C CA . PRO A 1 347 ? 25.984 13.961 8.016 1 93.44 347 PRO A CA 1
ATOM 2615 C C . PRO A 1 347 ? 26.703 15.18 8.578 1 93.44 347 PRO A C 1
ATOM 2617 O O . PRO A 1 347 ? 27.844 15.477 8.172 1 93.44 347 PRO A O 1
ATOM 2620 N N . GLY A 1 348 ? 26.031 15.867 9.398 1 91.38 348 GLY A N 1
ATOM 2621 C CA . GLY A 1 348 ? 26.594 17.062 10 1 91.38 348 GLY A CA 1
ATOM 2622 C C . GLY A 1 348 ? 26.203 18.344 9.258 1 91.38 348 GLY A C 1
ATOM 2623 O O . GLY A 1 348 ? 26.406 19.438 9.773 1 91.38 348 GLY A O 1
ATOM 2624 N N . GLU A 1 349 ? 25.578 18.172 8.125 1 93.94 349 GLU A N 1
ATOM 2625 C CA . GLU A 1 349 ? 25.234 19.344 7.312 1 93.94 349 GLU A CA 1
ATOM 2626 C C . GLU A 1 349 ? 23.734 19.609 7.355 1 93.94 349 GLU A C 1
ATOM 2628 O O . GLU A 1 349 ? 22.969 18.812 7.887 1 93.94 349 GLU A O 1
ATOM 2633 N N . THR A 1 350 ? 23.453 20.812 6.945 1 92.5 350 THR A N 1
ATOM 2634 C CA . THR A 1 350 ? 22.078 21.297 6.898 1 92.5 350 THR A CA 1
ATOM 2635 C C . THR A 1 350 ? 21.641 21.562 5.461 1 92.5 350 THR A C 1
ATOM 2637 O O . THR A 1 350 ? 22.469 21.953 4.625 1 92.5 350 THR A O 1
ATOM 2640 N N . GLY A 1 351 ? 20.422 21.328 5.176 1 95.25 351 GLY A N 1
ATOM 2641 C CA . GLY A 1 351 ? 19.828 21.594 3.873 1 95.25 351 GLY A CA 1
ATOM 2642 C C . GLY A 1 351 ? 18.312 21.578 3.887 1 95.25 351 GLY A C 1
ATOM 2643 O O . GLY A 1 351 ? 17.703 21.312 4.926 1 95.25 351 GLY A O 1
ATOM 2644 N N . GLU A 1 352 ? 17.75 21.938 2.75 1 96.25 352 GLU A N 1
ATOM 2645 C CA . GLU A 1 352 ? 16.297 21.891 2.58 1 96.25 352 GLU A CA 1
ATOM 2646 C C . GLU A 1 352 ? 15.82 20.469 2.273 1 96.25 352 GLU A C 1
ATOM 2648 O O . GLU A 1 352 ? 16.422 19.781 1.454 1 96.25 352 GLU A O 1
ATOM 2653 N N . ILE A 1 353 ? 14.781 20.016 2.93 1 97.12 353 ILE A N 1
ATOM 2654 C CA . ILE A 1 353 ? 14.195 18.719 2.639 1 97.12 353 ILE A CA 1
ATOM 2655 C C . ILE A 1 353 ? 13.43 18.781 1.32 1 97.12 353 ILE A C 1
ATOM 2657 O O . ILE A 1 353 ? 12.547 19.609 1.147 1 97.12 353 ILE A O 1
ATOM 2661 N N . TRP A 1 354 ? 13.773 17.969 0.371 1 97.88 354 TRP A N 1
ATOM 2662 C CA . TRP A 1 354 ? 13.016 17.75 -0.853 1 97.88 354 TRP A CA 1
ATOM 2663 C C . TRP A 1 354 ? 12.344 16.375 -0.823 1 97.88 354 TRP A C 1
ATOM 2665 O O . TRP A 1 354 ? 12.93 15.398 -0.362 1 97.88 354 TRP A O 1
ATOM 2675 N N . LEU A 1 355 ? 11.148 16.328 -1.236 1 98 355 LEU A N 1
ATOM 2676 C CA . LEU A 1 355 ? 10.383 15.086 -1.254 1 98 355 LEU A CA 1
ATOM 2677 C C . LEU A 1 355 ? 9.93 14.75 -2.67 1 98 355 LEU A C 1
ATOM 2679 O O . LEU A 1 355 ? 9.688 15.648 -3.48 1 98 355 LEU A O 1
ATOM 2683 N N . LYS A 1 356 ? 9.859 13.594 -2.996 1 96.88 356 LYS A N 1
ATOM 2684 C CA . LYS A 1 356 ? 9.25 13.062 -4.211 1 96.88 356 LYS A CA 1
ATOM 2685 C C . LYS A 1 356 ? 8.398 11.828 -3.902 1 96.88 356 LYS A C 1
ATOM 2687 O O . LYS A 1 356 ? 8.883 10.867 -3.305 1 96.88 356 LYS A O 1
ATOM 2692 N N . THR A 1 357 ? 7.172 11.828 -4.215 1 97.06 357 THR A N 1
ATOM 2693 C CA . THR A 1 357 ? 6.234 10.75 -3.926 1 97.06 357 THR A CA 1
ATOM 2694 C C . THR A 1 357 ? 5.066 10.773 -4.906 1 97.06 357 THR A C 1
ATOM 2696 O O . THR A 1 357 ? 4.746 11.82 -5.477 1 97.06 357 THR A O 1
ATOM 2699 N N . ASP A 1 358 ? 4.426 9.609 -5.078 1 94.25 358 ASP A N 1
ATOM 2700 C CA . ASP A 1 358 ? 3.305 9.5 -6.004 1 94.25 358 ASP A CA 1
ATOM 2701 C C . ASP A 1 358 ? 2.041 10.125 -5.422 1 94.25 358 ASP A C 1
ATOM 2703 O O . ASP A 1 358 ? 1.068 10.359 -6.141 1 94.25 358 ASP A O 1
ATOM 2707 N N . SER A 1 359 ? 2.045 10.438 -4.145 1 97.31 359 SER A N 1
ATOM 2708 C CA . SER A 1 359 ? 0.908 11.086 -3.506 1 97.31 359 SER A CA 1
ATOM 2709 C C . SER A 1 359 ? 1.036 12.609 -3.572 1 97.31 359 SER A C 1
ATOM 2711 O O . SER A 1 359 ? 0.277 13.328 -2.92 1 97.31 359 SER A O 1
ATOM 2713 N N . MET A 1 360 ? 1.948 13.148 -4.363 1 97.88 360 MET A N 1
ATOM 2714 C CA . MET A 1 360 ? 2.193 14.586 -4.492 1 97.88 360 MET A CA 1
ATOM 2715 C C . MET A 1 360 ? 0.979 15.289 -5.082 1 97.88 360 MET A C 1
ATOM 2717 O O . MET A 1 360 ? 0.317 14.758 -5.977 1 97.88 360 MET A O 1
ATOM 2721 N N . MET A 1 361 ? 0.691 16.453 -4.609 1 98.31 361 MET A N 1
ATOM 2722 C CA . MET A 1 361 ? -0.397 17.266 -5.156 1 98.31 361 MET A CA 1
ATOM 2723 C C . MET A 1 361 ? -0.203 17.5 -6.652 1 98.31 361 MET A C 1
ATOM 2725 O O . MET A 1 361 ? 0.918 17.422 -7.156 1 98.31 361 MET A O 1
ATOM 2729 N N . LEU A 1 362 ? -1.301 17.812 -7.305 1 97.88 362 LEU A N 1
ATOM 2730 C CA . LEU A 1 362 ? -1.239 18.203 -8.711 1 97.88 362 LEU A CA 1
ATOM 2731 C C . LEU A 1 362 ? -0.696 19.625 -8.859 1 97.88 362 LEU A C 1
ATOM 2733 O O . LEU A 1 362 ? -0.114 19.953 -9.891 1 97.88 362 LEU A O 1
ATOM 2737 N N . GLY A 1 363 ? -0.915 20.438 -7.883 1 98.12 363 GLY A N 1
ATOM 2738 C CA . GLY A 1 363 ? -0.512 21.828 -7.844 1 98.12 363 GLY A CA 1
ATOM 2739 C C . GLY A 1 363 ? -1.415 22.688 -6.977 1 98.12 363 GLY A C 1
ATOM 2740 O O . GLY A 1 363 ? -2.307 22.172 -6.297 1 98.12 363 GLY A O 1
ATOM 2741 N N . TYR A 1 364 ? -1.103 23.953 -6.906 1 96.81 364 TYR A N 1
ATOM 2742 C CA . TYR A 1 364 ? -1.943 24.906 -6.195 1 96.81 364 TYR A CA 1
ATOM 2743 C C . TYR A 1 364 ? -3.053 25.438 -7.098 1 96.81 364 TYR A C 1
ATOM 2745 O O . TYR A 1 364 ? -2.807 25.781 -8.258 1 96.81 364 TYR A O 1
ATOM 2753 N N . LEU A 1 365 ? -4.262 25.453 -6.539 1 97.88 365 LEU A N 1
ATOM 2754 C CA . LEU A 1 365 ? -5.438 25.875 -7.293 1 97.88 365 LEU A CA 1
ATOM 2755 C C . LEU A 1 365 ? -5.242 27.281 -7.852 1 97.88 365 LEU A C 1
ATOM 2757 O O . LEU A 1 365 ? -4.953 28.219 -7.105 1 97.88 365 LEU A O 1
ATOM 2761 N N . ASP A 1 366 ? -5.359 27.469 -9.156 1 96.62 366 ASP A N 1
ATOM 2762 C CA . ASP A 1 366 ? -5.332 28.734 -9.883 1 96.62 366 ASP A CA 1
ATOM 2763 C C . ASP A 1 366 ? -4.043 29.5 -9.609 1 96.62 366 ASP A C 1
ATOM 2765 O O . ASP A 1 366 ? -4.047 30.734 -9.547 1 96.62 366 ASP A O 1
ATOM 2769 N N . ASP A 1 367 ? -2.984 28.812 -9.406 1 95.25 367 ASP A N 1
ATOM 2770 C CA . ASP A 1 367 ? -1.703 29.438 -9.117 1 95.25 367 ASP A CA 1
ATOM 2771 C C . ASP A 1 367 ? -0.55 28.656 -9.742 1 95.25 367 ASP A C 1
ATOM 2773 O O . ASP A 1 367 ? 0.273 28.078 -9.031 1 95.25 367 ASP A O 1
ATOM 2777 N N . ALA A 1 368 ? -0.455 28.75 -10.969 1 96.44 368 ALA A N 1
ATOM 2778 C CA . ALA A 1 368 ? 0.555 28.031 -11.742 1 96.44 368 ALA A CA 1
ATOM 2779 C C . ALA A 1 368 ? 1.962 28.469 -11.344 1 96.44 368 ALA A C 1
ATOM 2781 O O . ALA A 1 368 ? 2.893 27.656 -11.336 1 96.44 368 ALA A O 1
ATOM 2782 N N . ALA A 1 369 ? 2.078 29.734 -11.102 1 95.38 369 ALA A N 1
ATOM 2783 C CA . ALA A 1 369 ? 3.391 30.266 -10.734 1 95.38 369 ALA A CA 1
ATOM 2784 C C . ALA A 1 369 ? 3.885 29.641 -9.43 1 95.38 369 ALA A C 1
ATOM 2786 O O . ALA A 1 369 ? 5.02 29.156 -9.352 1 95.38 369 ALA A O 1
ATOM 2787 N N . ALA A 1 370 ? 3.043 29.656 -8.43 1 92.38 370 ALA A N 1
ATOM 2788 C CA . ALA A 1 370 ? 3.41 29.062 -7.148 1 92.38 370 ALA A CA 1
ATOM 2789 C C . ALA A 1 370 ? 3.67 27.562 -7.301 1 92.38 370 ALA A C 1
ATOM 2791 O O . ALA A 1 370 ? 4.547 27.016 -6.633 1 92.38 370 ALA A O 1
ATOM 2792 N N . THR A 1 371 ? 2.932 26.922 -8.172 1 96.56 371 THR A N 1
ATOM 2793 C CA . THR A 1 371 ? 3.119 25.484 -8.414 1 96.56 371 THR A CA 1
ATOM 2794 C C . THR A 1 371 ? 4.496 25.219 -9.016 1 96.56 371 THR A C 1
ATOM 2796 O O . THR A 1 371 ? 5.223 24.344 -8.539 1 96.56 371 THR A O 1
ATOM 2799 N N . ARG A 1 372 ? 4.848 25.938 -10 1 96.38 372 ARG A N 1
ATOM 2800 C CA . ARG A 1 372 ? 6.148 25.766 -10.641 1 96.38 372 ARG A CA 1
ATOM 2801 C C . ARG A 1 372 ? 7.285 26.016 -9.656 1 96.38 372 ARG A C 1
ATOM 2803 O O . ARG A 1 372 ? 8.289 25.297 -9.656 1 96.38 372 ARG A O 1
ATOM 2810 N N . ALA A 1 373 ? 7.109 27.016 -8.852 1 94.31 373 ALA A N 1
ATOM 2811 C CA . ALA A 1 373 ? 8.148 27.422 -7.906 1 94.31 373 ALA A CA 1
ATOM 2812 C C . ALA A 1 373 ? 8.344 26.359 -6.828 1 94.31 373 ALA A C 1
ATOM 2814 O O . ALA A 1 373 ? 9.43 26.25 -6.246 1 94.31 373 ALA A O 1
ATOM 2815 N N . ALA A 1 374 ? 7.355 25.625 -6.574 1 95.12 374 ALA A N 1
ATOM 2816 C CA . ALA A 1 374 ? 7.387 24.641 -5.492 1 95.12 374 ALA A CA 1
ATOM 2817 C C . ALA A 1 374 ? 8.156 23.391 -5.902 1 95.12 374 ALA A C 1
ATOM 2819 O O . ALA A 1 374 ? 8.531 22.578 -5.051 1 95.12 374 ALA A O 1
ATOM 2820 N N . PHE A 1 375 ? 8.477 23.188 -7.18 1 97.12 375 PHE A N 1
ATOM 2821 C CA . PHE A 1 375 ? 9.094 21.953 -7.656 1 97.12 375 PHE A CA 1
ATOM 2822 C C . PHE A 1 375 ? 10.461 22.234 -8.273 1 97.12 375 PHE A C 1
ATOM 2824 O O . PHE A 1 375 ? 10.625 23.203 -9.016 1 97.12 375 PHE A O 1
ATOM 2831 N N . ALA A 1 376 ? 11.383 21.453 -7.906 1 95.88 376 ALA A N 1
ATOM 2832 C CA . ALA A 1 376 ? 12.68 21.406 -8.562 1 95.88 376 ALA A CA 1
ATOM 2833 C C . ALA A 1 376 ? 12.664 20.438 -9.742 1 95.88 376 ALA A C 1
ATOM 2835 O O . ALA A 1 376 ? 11.688 19.719 -9.945 1 95.88 376 ALA A O 1
ATOM 2836 N N . PRO A 1 377 ? 13.711 20.438 -10.508 1 91.12 377 PRO A N 1
ATOM 2837 C CA . PRO A 1 377 ? 13.773 19.5 -11.641 1 91.12 377 PRO A CA 1
ATOM 2838 C C . PRO A 1 377 ? 13.602 18.047 -11.211 1 91.12 377 PRO A C 1
ATOM 2840 O O . PRO A 1 377 ? 13.961 17.688 -10.094 1 91.12 377 PRO A O 1
ATOM 2843 N N . HIS A 1 378 ? 13.039 17.203 -12.062 1 88.75 378 HIS A N 1
ATOM 2844 C CA . HIS A 1 378 ? 12.828 15.773 -11.914 1 88.75 378 HIS A CA 1
ATOM 2845 C C . HIS A 1 378 ? 11.758 15.477 -10.867 1 88.75 378 HIS A C 1
ATOM 2847 O O . HIS A 1 378 ? 11.773 14.422 -10.227 1 88.75 378 HIS A O 1
ATOM 2853 N N . GLY A 1 379 ? 10.992 16.469 -10.539 1 92 379 GLY A N 1
ATOM 2854 C CA . GLY A 1 379 ? 9.773 16.25 -9.781 1 92 379 GLY A CA 1
ATOM 2855 C C . GLY A 1 379 ? 9.984 16.312 -8.281 1 92 379 GLY A C 1
ATOM 2856 O O . GLY A 1 379 ? 9.156 15.836 -7.504 1 92 379 GLY A O 1
ATOM 2857 N N . TRP A 1 380 ? 11.125 16.891 -7.848 1 96.88 380 TRP A N 1
ATOM 2858 C CA . TRP A 1 380 ? 11.383 17.062 -6.422 1 96.88 380 TRP A CA 1
ATOM 2859 C C . TRP A 1 380 ? 10.594 18.234 -5.859 1 96.88 380 TRP A C 1
ATOM 2861 O O . TRP A 1 380 ? 10.719 19.359 -6.352 1 96.88 380 TRP A O 1
ATOM 2871 N N . TYR A 1 381 ? 9.789 17.984 -4.895 1 97.81 381 TYR A N 1
ATOM 2872 C CA . TYR A 1 381 ? 9.062 19.031 -4.195 1 97.81 381 TYR A CA 1
ATOM 2873 C C . TYR A 1 381 ? 9.938 19.672 -3.117 1 97.81 381 TYR A C 1
ATOM 2875 O O . TYR A 1 381 ? 10.461 18.984 -2.242 1 97.81 381 TYR A O 1
ATOM 2883 N N . ARG A 1 382 ? 10 20.969 -3.178 1 96.56 382 ARG A N 1
ATOM 2884 C CA . ARG A 1 382 ? 10.75 21.719 -2.184 1 96.56 382 ARG A CA 1
ATOM 2885 C C . ARG A 1 382 ? 9.875 22.062 -0.985 1 96.56 382 ARG A C 1
ATOM 2887 O O . ARG A 1 382 ? 8.984 22.922 -1.087 1 96.56 382 ARG A O 1
ATOM 2894 N N . THR A 1 383 ? 10.211 21.531 0.157 1 95.38 383 THR A N 1
ATOM 2895 C CA . THR A 1 383 ? 9.297 21.609 1.294 1 95.38 383 THR A CA 1
ATOM 2896 C C . THR A 1 383 ? 9.398 22.984 1.966 1 95.38 383 THR A C 1
ATOM 2898 O O . THR A 1 383 ? 8.461 23.422 2.635 1 95.38 383 THR A O 1
ATOM 2901 N N . GLY A 1 384 ? 10.539 23.609 1.832 1 92.5 384 GLY A N 1
ATOM 2902 C CA . GLY A 1 384 ? 10.82 24.812 2.586 1 92.5 384 GLY A CA 1
ATOM 2903 C C . GLY A 1 384 ? 11.289 24.547 4 1 92.5 384 GLY A C 1
ATOM 2904 O O . GLY A 1 384 ? 11.695 25.469 4.711 1 92.5 384 GLY A O 1
ATOM 2905 N N . ASP A 1 385 ? 11.289 23.312 4.418 1 90.94 385 ASP A N 1
ATOM 2906 C CA . ASP A 1 385 ? 11.812 22.938 5.73 1 90.94 385 ASP A CA 1
ATOM 2907 C C . ASP A 1 385 ? 13.312 22.656 5.672 1 90.94 385 ASP A C 1
ATOM 2909 O O . ASP A 1 385 ? 13.781 21.938 4.785 1 90.94 385 ASP A O 1
ATOM 2913 N N . ILE A 1 386 ? 13.977 23.266 6.582 1 92.19 386 ILE A N 1
ATOM 2914 C CA . ILE A 1 386 ? 15.422 23.062 6.68 1 92.19 386 ILE A CA 1
ATOM 2915 C C . ILE A 1 386 ? 15.727 22.047 7.789 1 92.19 386 ILE A C 1
ATOM 2917 O O . ILE A 1 386 ? 15.25 22.203 8.914 1 92.19 386 ILE A O 1
ATOM 2921 N N . ALA A 1 387 ? 16.516 21.031 7.457 1 94.62 387 ALA A N 1
ATOM 2922 C CA . ALA A 1 387 ? 16.859 20 8.438 1 94.62 387 ALA A CA 1
ATOM 2923 C C . ALA A 1 387 ? 18.375 19.828 8.523 1 94.62 387 ALA A C 1
ATOM 2925 O O . ALA A 1 387 ? 19.078 19.969 7.523 1 94.62 387 ALA A O 1
ATOM 2926 N N . ARG A 1 388 ? 18.828 19.609 9.695 1 93.12 388 ARG A N 1
ATOM 2927 C CA . ARG A 1 388 ? 20.188 19.109 9.914 1 93.12 388 ARG A CA 1
ATOM 2928 C C . ARG A 1 388 ? 20.234 17.594 9.953 1 93.12 388 ARG A C 1
ATOM 2930 O O . ARG A 1 388 ? 19.328 16.953 10.516 1 93.12 388 ARG A O 1
ATOM 2937 N N . ILE A 1 389 ? 21.25 16.984 9.344 1 96.12 389 ILE A N 1
ATOM 2938 C CA . ILE A 1 389 ? 21.469 15.547 9.391 1 96.12 389 ILE A CA 1
ATOM 2939 C C . ILE A 1 389 ? 22.484 15.211 10.477 1 96.12 389 ILE A C 1
ATOM 2941 O O . ILE A 1 389 ? 23.594 15.75 10.469 1 96.12 389 ILE A O 1
ATOM 2945 N N . ASP A 1 390 ? 22.125 14.367 11.367 1 94.56 390 ASP A N 1
ATOM 2946 C CA . ASP A 1 390 ? 23.125 14 12.367 1 94.56 390 ASP A CA 1
ATOM 2947 C C . ASP A 1 390 ? 24.062 12.93 11.836 1 94.56 390 ASP A C 1
ATOM 2949 O O . ASP A 1 390 ? 24 12.562 10.664 1 94.56 390 ASP A O 1
ATOM 2953 N N . GLN A 1 391 ? 24.969 12.43 12.633 1 94.44 391 GLN A N 1
ATOM 2954 C CA . GLN A 1 391 ? 26.016 11.531 12.188 1 94.44 391 GLN A CA 1
ATOM 2955 C C . GLN A 1 391 ? 25.453 10.172 11.797 1 94.44 391 GLN A C 1
ATOM 2957 O O . GLN A 1 391 ? 26.031 9.461 10.969 1 94.44 391 GLN A O 1
ATOM 2962 N N . ASP A 1 392 ? 24.266 9.898 12.383 1 94.19 392 ASP A N 1
ATOM 2963 C CA . ASP A 1 392 ? 23.625 8.617 12.094 1 94.19 392 ASP A CA 1
ATOM 2964 C C . ASP A 1 392 ? 22.625 8.75 10.953 1 94.19 392 ASP A C 1
ATOM 2966 O O . ASP A 1 392 ? 21.969 7.777 10.57 1 94.19 392 ASP A O 1
ATOM 2970 N N . GLY A 1 393 ? 22.469 9.93 10.414 1 95.19 393 GLY A N 1
ATOM 2971 C CA . GLY A 1 393 ? 21.625 10.141 9.258 1 95.19 393 GLY A CA 1
ATOM 2972 C C . GLY A 1 393 ? 20.234 10.625 9.609 1 95.19 393 GLY A C 1
ATOM 2973 O O . GLY A 1 393 ? 19.375 10.781 8.734 1 95.19 393 GLY A O 1
ATOM 2974 N N . TYR A 1 394 ? 19.984 10.852 10.891 1 97.12 394 TYR A N 1
ATOM 2975 C CA . TYR A 1 394 ? 18.656 11.297 11.312 1 97.12 394 TYR A CA 1
ATOM 2976 C C . TYR A 1 394 ? 18.469 12.781 11.047 1 97.12 394 TYR A C 1
ATOM 2978 O O . TYR A 1 394 ? 19.422 13.562 11.18 1 97.12 394 TYR A O 1
ATOM 2986 N N . LEU A 1 395 ? 17.25 13.133 10.719 1 96.88 395 LEU A N 1
ATOM 2987 C CA . LEU A 1 395 ? 16.922 14.5 10.344 1 96.88 395 LEU A CA 1
ATOM 2988 C C . LEU A 1 395 ? 16.281 15.242 11.516 1 96.88 395 LEU A C 1
ATOM 2990 O O . LEU A 1 395 ? 15.383 14.727 12.172 1 96.88 395 LEU A O 1
ATOM 2994 N N . PHE A 1 396 ? 16.734 16.406 11.781 1 92.5 396 PHE A N 1
ATOM 2995 C CA . PHE A 1 396 ? 16.188 17.328 12.766 1 92.5 396 PHE A CA 1
ATOM 2996 C C . PHE A 1 396 ? 15.805 18.656 12.117 1 92.5 396 PHE A C 1
ATOM 2998 O O . PHE A 1 396 ? 16.656 19.359 11.57 1 92.5 396 PHE A O 1
ATOM 3005 N N . ILE A 1 397 ? 14.492 18.984 12.133 1 88.94 397 ILE A N 1
ATOM 3006 C CA . ILE A 1 397 ? 14.055 20.25 11.562 1 88.94 397 ILE A CA 1
ATOM 3007 C C . ILE A 1 397 ? 14.672 21.406 12.344 1 88.94 397 ILE A C 1
ATOM 3009 O O . ILE A 1 397 ? 14.555 21.469 13.57 1 88.94 397 ILE A O 1
ATOM 3013 N N . VAL A 1 398 ? 15.242 22.312 11.656 1 83.31 398 VAL A N 1
ATOM 3014 C CA . VAL A 1 398 ? 15.898 23.406 12.367 1 83.31 398 VAL A CA 1
ATOM 3015 C C . VAL A 1 398 ? 15.188 24.719 12.062 1 83.31 398 VAL A C 1
ATOM 3017 O O . VAL A 1 398 ? 15.312 25.688 12.812 1 83.31 398 VAL A O 1
ATOM 3020 N N . ASP A 1 399 ? 14.484 24.797 10.961 1 79.94 399 ASP A N 1
ATOM 3021 C CA . ASP A 1 399 ? 13.75 26.016 10.648 1 79.94 399 ASP A CA 1
ATOM 3022 C C . ASP A 1 399 ? 12.953 25.859 9.352 1 79.94 399 ASP A C 1
ATOM 3024 O O . ASP A 1 399 ? 12.992 24.797 8.727 1 79.94 399 ASP A O 1
ATOM 3028 N N . ARG A 1 400 ? 12.188 26.859 9.047 1 78.31 400 ARG A N 1
ATOM 3029 C CA . ARG A 1 400 ? 11.641 27.031 7.707 1 78.31 400 ARG A CA 1
ATOM 3030 C C . ARG A 1 400 ? 12.492 28 6.887 1 78.31 400 ARG A C 1
ATOM 3032 O O . ARG A 1 400 ? 13.062 28.938 7.434 1 78.31 400 ARG A O 1
ATOM 3039 N N . LEU A 1 401 ? 12.555 27.672 5.648 1 75.94 401 LEU A N 1
ATOM 3040 C CA . LEU A 1 401 ? 13.312 28.547 4.762 1 75.94 401 LEU A CA 1
ATOM 3041 C C . LEU A 1 401 ? 12.883 30 4.922 1 75.94 401 LEU A C 1
ATOM 3043 O O . LEU A 1 401 ? 13.719 30.891 4.996 1 75.94 401 LEU A O 1
ATOM 3047 N N . LYS A 1 402 ? 11.609 30.188 5.055 1 73.69 402 LYS A N 1
ATOM 3048 C CA . LYS A 1 402 ? 11.07 31.531 5.145 1 73.69 402 LYS A CA 1
ATOM 3049 C C . LYS A 1 402 ? 11.328 32.125 6.523 1 73.69 402 LYS A C 1
ATOM 3051 O O . LYS A 1 402 ? 11.211 33.344 6.707 1 73.69 402 LYS A O 1
ATOM 3056 N N . ASP A 1 403 ? 11.672 31.344 7.434 1 77.12 403 ASP A N 1
ATOM 3057 C CA . ASP A 1 403 ? 11.883 31.812 8.797 1 77.12 403 ASP A CA 1
ATOM 3058 C C . ASP A 1 403 ? 13.375 31.938 9.109 1 77.12 403 ASP A C 1
ATOM 3060 O O . ASP A 1 403 ? 13.758 32.469 10.156 1 77.12 403 ASP A O 1
ATOM 3064 N N . MET A 1 404 ? 14.094 31.391 8.188 1 74.44 404 MET A N 1
ATOM 3065 C CA . MET A 1 404 ? 15.531 31.547 8.352 1 74.44 404 MET A CA 1
ATOM 3066 C C . MET A 1 404 ? 15.945 33 8.234 1 74.44 404 MET A C 1
ATOM 3068 O O . MET A 1 404 ? 15.43 33.719 7.379 1 74.44 404 MET A O 1
ATOM 3072 N N . ILE A 1 405 ? 16.688 33.531 9.164 1 80 405 ILE A N 1
ATOM 3073 C CA . ILE A 1 405 ? 17.109 34.906 9.227 1 80 405 ILE A CA 1
ATOM 3074 C C . ILE A 1 405 ? 18.516 35.062 8.656 1 80 405 ILE A C 1
ATOM 3076 O O . ILE A 1 405 ? 19.422 34.281 9.023 1 80 405 ILE A O 1
ATOM 3080 N N . VAL A 1 406 ? 18.641 35.844 7.652 1 78.62 406 VAL A N 1
ATOM 3081 C CA . VAL A 1 406 ? 19.969 36.125 7.125 1 78.62 406 VAL A CA 1
ATOM 3082 C C . VAL A 1 406 ? 20.469 37.438 7.711 1 78.62 406 VAL A C 1
ATOM 3084 O O . VAL A 1 406 ? 19.969 38.531 7.355 1 78.62 406 VAL A O 1
ATOM 3087 N N . THR A 1 407 ? 21.406 37.344 8.641 1 79.5 407 THR A N 1
ATOM 3088 C CA . THR A 1 407 ? 21.953 38.531 9.297 1 79.5 407 THR A CA 1
ATOM 3089 C C . THR A 1 407 ? 23.469 38.594 9.094 1 79.5 407 THR A C 1
ATOM 3091 O O . THR A 1 407 ? 24.188 37.656 9.453 1 79.5 407 THR A O 1
ATOM 3094 N N . GLY A 1 408 ? 23.938 39.656 8.5 1 75.06 408 GLY A N 1
ATOM 3095 C CA . GLY A 1 408 ? 25.359 39.844 8.234 1 75.06 408 GLY A CA 1
ATOM 3096 C C . GLY A 1 408 ? 25.953 38.781 7.359 1 75.06 408 GLY A C 1
ATOM 3097 O O . GLY A 1 408 ? 27.078 38.344 7.578 1 75.06 408 GLY A O 1
ATOM 3098 N N . GLY A 1 409 ? 25.125 38.219 6.488 1 70.38 409 GLY A N 1
ATOM 3099 C CA . GLY A 1 409 ? 25.609 37.188 5.574 1 70.38 409 GLY A CA 1
ATOM 3100 C C . GLY A 1 409 ? 25.578 35.781 6.18 1 70.38 409 GLY A C 1
ATOM 3101 O O . GLY A 1 409 ? 25.938 34.812 5.52 1 70.38 409 GLY A O 1
ATOM 3102 N N . GLU A 1 410 ? 25.203 35.75 7.508 1 73.81 410 GLU A N 1
ATOM 3103 C CA . GLU A 1 410 ? 25.109 34.469 8.203 1 73.81 410 GLU A CA 1
ATOM 3104 C C . GLU A 1 410 ? 23.672 34 8.305 1 73.81 410 GLU A C 1
ATOM 3106 O O . GLU A 1 410 ? 22.75 34.812 8.43 1 73.81 410 GLU A O 1
ATOM 3111 N N . ASN A 1 411 ? 23.531 32.75 8.18 1 72.62 411 ASN A N 1
ATOM 3112 C CA . ASN A 1 411 ? 22.203 32.156 8.359 1 72.62 411 ASN A CA 1
ATOM 3113 C C . ASN A 1 411 ? 21.922 31.844 9.82 1 72.62 411 ASN A C 1
ATOM 3115 O O . ASN A 1 411 ? 22.734 31.188 10.492 1 72.62 411 ASN A O 1
ATOM 3119 N N . VAL A 1 412 ? 20.891 32.469 10.328 1 79.44 412 VAL A N 1
ATOM 3120 C CA . VAL A 1 412 ? 20.406 32.188 11.68 1 79.44 412 VAL A CA 1
ATOM 3121 C C . VAL A 1 412 ? 19.062 31.438 11.602 1 79.44 412 VAL A C 1
ATOM 3123 O O . VAL A 1 412 ? 18.094 31.969 11.047 1 79.44 412 VAL A O 1
ATOM 3126 N N . TYR A 1 413 ? 19.047 30.266 12.047 1 78.81 413 TYR A N 1
ATOM 3127 C CA . TYR A 1 413 ? 17.812 29.516 12.109 1 78.81 413 TYR A CA 1
ATOM 3128 C C . TYR A 1 413 ? 17 29.891 13.344 1 78.81 413 TYR A C 1
ATOM 3130 O O . TYR A 1 413 ? 17.453 29.719 14.477 1 78.81 413 TYR A O 1
ATOM 3138 N N . SER A 1 414 ? 15.805 30.438 13.094 1 85.44 414 SER A N 1
ATOM 3139 C CA . SER A 1 414 ? 14.984 30.969 14.172 1 85.44 414 SER A CA 1
ATOM 3140 C C . SER A 1 414 ? 14.68 29.906 15.219 1 85.44 414 SER A C 1
ATOM 3142 O O . SER A 1 414 ? 14.68 30.203 16.422 1 85.44 414 SER A O 1
ATOM 3144 N N . LYS A 1 415 ? 14.477 28.719 14.703 1 80.06 415 LYS A N 1
ATOM 3145 C CA . LYS A 1 415 ? 14.125 27.641 15.609 1 80.06 415 LYS A CA 1
ATOM 3146 C C . LYS A 1 415 ? 15.258 27.359 16.594 1 80.06 415 LYS A C 1
ATOM 3148 O O . LYS A 1 415 ? 15.016 27.062 17.766 1 80.06 415 LYS A O 1
ATOM 3153 N N . GLU A 1 416 ? 16.438 27.375 16.141 1 77.62 416 GLU A N 1
ATOM 3154 C CA . GLU A 1 416 ? 17.578 27.203 17.016 1 77.62 416 GLU A CA 1
ATOM 3155 C C . GLU A 1 416 ? 17.562 28.219 18.156 1 77.62 416 GLU A C 1
ATOM 3157 O O . GLU A 1 416 ? 17.781 27.859 19.312 1 77.62 416 GLU A O 1
ATOM 3162 N N . VAL A 1 417 ? 17.359 29.422 17.828 1 85.31 417 VAL A N 1
ATOM 3163 C CA . VAL A 1 417 ? 17.297 30.484 18.812 1 85.31 417 VAL A CA 1
ATOM 3164 C C . VAL A 1 417 ? 16.094 30.281 19.734 1 85.31 417 VAL A C 1
ATOM 3166 O O . VAL A 1 417 ? 16.219 30.453 20.953 1 85.31 417 VAL A O 1
ATOM 3169 N N . GLU A 1 418 ? 15.031 29.859 19.125 1 87.88 418 GLU A N 1
ATOM 3170 C CA . GLU A 1 418 ? 13.82 29.578 19.906 1 87.88 418 GLU A CA 1
ATOM 3171 C C . GLU A 1 418 ? 14.055 28.453 20.906 1 87.88 418 GLU A C 1
ATOM 3173 O O . GLU A 1 418 ? 13.586 28.531 22.047 1 87.88 418 GLU A O 1
ATOM 3178 N N . ASP A 1 419 ? 14.742 27.469 20.438 1 80.19 419 ASP A N 1
ATOM 3179 C CA . ASP A 1 419 ? 15.039 26.344 21.312 1 80.19 419 ASP A CA 1
ATOM 3180 C C . ASP A 1 419 ? 15.883 26.781 22.516 1 80.19 419 ASP A C 1
ATOM 3182 O O . ASP A 1 419 ? 15.633 26.344 23.641 1 80.19 419 ASP A O 1
ATOM 3186 N N . VAL A 1 420 ? 16.906 27.594 22.281 1 82.31 420 VAL A N 1
ATOM 3187 C CA . VAL A 1 420 ? 17.734 28.125 23.359 1 82.31 420 VAL A CA 1
ATOM 3188 C C . VAL A 1 420 ? 16.891 28.953 24.312 1 82.31 420 VAL A C 1
ATOM 3190 O O . VAL A 1 420 ? 16.953 28.781 25.531 1 82.31 420 VAL A O 1
ATOM 3193 N N . LEU A 1 421 ? 16.078 29.781 23.781 1 89.19 421 LEU A N 1
ATOM 3194 C CA . LEU A 1 421 ? 15.211 30.625 24.594 1 89.19 421 LEU A CA 1
ATOM 3195 C C . LEU A 1 421 ? 14.211 29.781 25.375 1 89.19 421 LEU A C 1
ATOM 3197 O O . LEU A 1 421 ? 13.922 30.062 26.547 1 89.19 421 LEU A O 1
ATOM 3201 N N . GLY A 1 422 ? 13.766 28.75 24.719 1 83 422 GLY A N 1
ATOM 3202 C CA . GLY A 1 422 ? 12.797 27.859 25.344 1 83 422 GLY A CA 1
ATOM 3203 C C . GLY A 1 422 ? 13.359 27.109 26.547 1 83 422 GLY A C 1
ATOM 3204 O O . GLY A 1 422 ? 12.609 26.688 27.422 1 83 422 GLY A O 1
ATOM 3205 N N . ALA A 1 423 ? 14.617 26.984 26.594 1 79.5 423 ALA A N 1
ATOM 3206 C CA . ALA A 1 423 ? 15.281 26.297 27.688 1 79.5 423 ALA A CA 1
ATOM 3207 C C . ALA A 1 423 ? 15.414 27.219 28.906 1 79.5 423 ALA A C 1
ATOM 3209 O O . ALA A 1 423 ? 15.75 26.75 30 1 79.5 423 ALA A O 1
ATOM 3210 N N . HIS A 1 424 ? 15.203 28.469 28.812 1 87.38 424 HIS A N 1
ATOM 3211 C CA . HIS A 1 424 ? 15.273 29.406 29.938 1 87.38 424 HIS A CA 1
ATOM 3212 C C . HIS A 1 424 ? 14.102 29.203 30.891 1 87.38 424 HIS A C 1
ATOM 3214 O O . HIS A 1 424 ? 12.945 29.141 30.469 1 87.38 424 HIS A O 1
ATOM 3220 N N . PRO A 1 425 ? 14.352 29.078 32.125 1 87.81 425 PRO A N 1
ATOM 3221 C CA . PRO A 1 425 ? 13.305 28.75 33.094 1 87.81 425 PRO A CA 1
ATOM 3222 C C . PRO A 1 425 ? 12.18 29.781 33.125 1 87.81 425 PRO A C 1
ATOM 3224 O O . PRO A 1 425 ? 11.039 29.453 33.438 1 87.81 425 PRO A O 1
ATOM 3227 N N . ASP A 1 426 ? 12.477 31 32.719 1 90.75 426 ASP A N 1
ATOM 3228 C CA . ASP A 1 426 ? 11.492 32.062 32.844 1 90.75 426 ASP A CA 1
ATOM 3229 C C . ASP A 1 426 ? 10.672 32.219 31.562 1 90.75 426 ASP A C 1
ATOM 3231 O O . ASP A 1 426 ? 9.703 32.969 31.516 1 90.75 426 ASP A O 1
ATOM 3235 N N . ILE A 1 427 ? 11.039 31.562 30.562 1 90.94 427 ILE A N 1
ATOM 3236 C CA . ILE A 1 427 ? 10.383 31.734 29.281 1 90.94 427 ILE A CA 1
ATOM 3237 C C . ILE A 1 427 ? 9.344 30.625 29.078 1 90.94 427 ILE A C 1
ATOM 3239 O O . ILE A 1 427 ? 9.656 29.438 29.219 1 90.94 427 ILE A O 1
ATOM 3243 N N . ALA A 1 428 ? 8.156 31.094 28.891 1 88.19 428 ALA A N 1
ATOM 3244 C CA . ALA A 1 428 ? 7.094 30.141 28.562 1 88.19 428 ALA A CA 1
ATOM 3245 C C . ALA A 1 428 ? 7.164 29.734 27.094 1 88.19 428 ALA A C 1
ATOM 3247 O O . ALA A 1 428 ? 7.02 28.562 26.75 1 88.19 428 ALA A O 1
ATOM 3248 N N . GLU A 1 429 ? 7.293 30.703 26.203 1 88.94 429 GLU A N 1
ATOM 3249 C CA . GLU A 1 429 ? 7.426 30.469 24.766 1 88.94 429 GLU A CA 1
ATOM 3250 C C . GLU A 1 429 ? 8.188 31.594 24.078 1 88.94 429 GLU A C 1
ATOM 3252 O O . GLU A 1 429 ? 8.227 32.719 24.594 1 88.94 429 GLU A O 1
ATOM 3257 N N . ALA A 1 430 ? 8.844 31.312 23.078 1 89.88 430 ALA A N 1
ATOM 3258 C CA . ALA A 1 430 ? 9.562 32.312 22.312 1 89.88 430 ALA A CA 1
ATOM 3259 C C . ALA A 1 430 ? 9.406 32.094 20.812 1 89.88 430 ALA A C 1
ATOM 3261 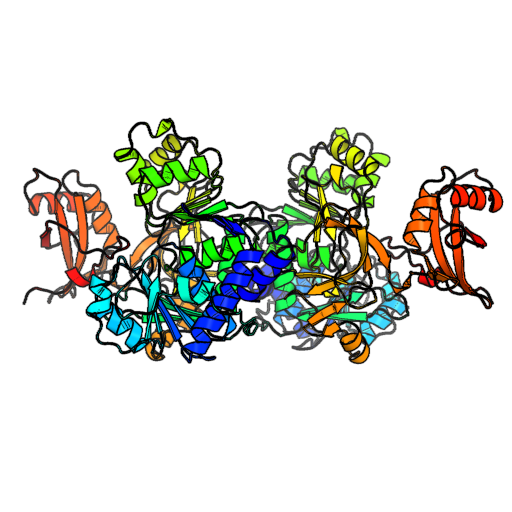O O . ALA A 1 430 ? 9.328 30.938 20.359 1 89.88 430 ALA A O 1
ATOM 3262 N N . ALA A 1 431 ? 9.18 33.062 20.094 1 90.38 431 ALA A N 1
ATOM 3263 C CA . ALA A 1 431 ? 9.234 33.062 18.625 1 90.38 431 ALA A CA 1
ATOM 3264 C C . ALA A 1 431 ? 10.312 34.031 18.125 1 90.38 431 ALA A C 1
ATOM 3266 O O . ALA A 1 431 ? 10.43 35.156 18.625 1 90.38 431 ALA A O 1
ATOM 3267 N N . VAL A 1 432 ? 11.148 33.562 17.297 1 88.88 432 VAL A N 1
ATOM 3268 C CA . VAL A 1 432 ? 12.242 34.375 16.766 1 88.88 432 VAL A CA 1
ATOM 3269 C C . VAL A 1 432 ? 12.008 34.688 15.289 1 88.88 432 VAL A C 1
ATOM 3271 O O . VAL A 1 432 ? 11.68 33.781 14.516 1 88.88 432 VAL A O 1
ATOM 3274 N N . VAL A 1 433 ? 12.047 35.875 14.961 1 89.88 433 VAL A N 1
ATOM 3275 C CA . VAL A 1 433 ? 11.82 36.281 13.57 1 89.88 433 VAL A CA 1
ATOM 3276 C C . VAL A 1 433 ? 12.945 37.219 13.125 1 89.88 433 VAL A C 1
ATOM 3278 O O . VAL A 1 433 ? 13.617 37.844 13.953 1 89.88 433 VAL A O 1
ATOM 3281 N N . GLY A 1 434 ? 13.164 37.188 11.812 1 86.38 434 GLY A N 1
ATOM 3282 C CA . GLY A 1 434 ? 14.039 38.188 11.219 1 86.38 434 GLY A CA 1
ATOM 3283 C C . GLY A 1 434 ? 13.32 39.5 10.867 1 86.38 434 GLY A C 1
ATOM 3284 O O . GLY A 1 434 ? 12.188 39.469 10.375 1 86.38 434 GLY A O 1
ATOM 3285 N N . VAL A 1 435 ? 13.93 40.562 11.297 1 85.75 435 VAL A N 1
ATOM 3286 C CA . VAL A 1 435 ? 13.406 41.875 10.922 1 85.75 435 VAL A CA 1
ATOM 3287 C C . VAL A 1 435 ? 14.438 42.625 10.086 1 85.75 435 VAL A C 1
ATOM 3289 O O . VAL A 1 435 ? 15.641 42.5 10.32 1 85.75 435 VAL A O 1
ATOM 3292 N N . PRO A 1 436 ? 13.93 43.312 9.062 1 85.5 436 PRO A N 1
ATOM 3293 C CA . PRO A 1 436 ? 14.883 44.062 8.234 1 85.5 436 PRO A CA 1
ATOM 3294 C C . PRO A 1 436 ? 15.773 45 9.055 1 85.5 436 PRO A C 1
ATOM 3296 O O . PRO A 1 436 ? 15.297 45.625 10.008 1 85.5 436 PRO A O 1
ATOM 3299 N N . HIS A 1 437 ? 17.016 44.969 8.766 1 81.56 437 HIS A N 1
ATOM 3300 C CA . HIS A 1 437 ? 18.031 45.844 9.391 1 81.56 437 HIS A CA 1
ATOM 3301 C C . HIS A 1 437 ? 18.922 46.469 8.344 1 81.56 437 HIS A C 1
ATOM 3303 O O . HIS A 1 437 ? 19.375 45.812 7.402 1 81.56 437 HIS A O 1
ATOM 3309 N N . PRO A 1 438 ? 19.094 47.719 8.43 1 78.38 438 PRO A N 1
ATOM 3310 C CA . PRO A 1 438 ? 19.844 48.438 7.398 1 78.38 438 PRO A CA 1
ATOM 3311 C C . PRO A 1 438 ? 21.266 47.938 7.242 1 78.38 438 PRO A C 1
ATOM 3313 O O . PRO A 1 438 ? 21.781 47.875 6.121 1 78.38 438 PRO A O 1
ATOM 3316 N N . GLU A 1 439 ? 21.922 47.562 8.297 1 73.75 439 GLU A N 1
ATOM 3317 C CA . GLU A 1 439 ? 23.328 47.188 8.266 1 73.75 439 GLU A CA 1
ATOM 3318 C C . GLU A 1 439 ? 23.5 45.688 8.055 1 73.75 439 GLU A C 1
ATOM 3320 O O . GLU A 1 439 ? 24.453 45.25 7.398 1 73.75 439 GLU A O 1
ATOM 3325 N N . TRP A 1 440 ? 22.609 44.969 8.5 1 76.62 440 TRP A N 1
ATOM 3326 C CA . TRP A 1 440 ? 22.844 43.531 8.578 1 76.62 440 TRP A CA 1
ATOM 3327 C C . TRP A 1 440 ? 21.922 42.781 7.629 1 76.62 440 TRP A C 1
ATOM 3329 O O . TRP A 1 440 ? 21.984 41.531 7.547 1 76.62 440 TRP A O 1
ATOM 3339 N N . GLY A 1 441 ? 21.031 43.531 6.883 1 80.75 441 GLY A N 1
ATOM 3340 C CA . GLY A 1 441 ? 19.969 42.875 6.133 1 80.75 441 GLY A CA 1
ATOM 3341 C C . GLY A 1 441 ? 18.75 42.562 6.984 1 80.75 441 GLY A C 1
ATOM 3342 O O . GLY A 1 441 ? 17.719 43.219 6.887 1 80.75 441 GLY A O 1
ATOM 3343 N N . GLU A 1 442 ? 18.984 41.5 7.852 1 86.25 442 GLU A N 1
ATOM 3344 C CA . GLU A 1 442 ? 18 41.219 8.898 1 86.25 442 GLU A CA 1
ATOM 3345 C C . GLU A 1 442 ? 18.672 41.156 10.273 1 86.25 442 GLU A C 1
ATOM 3347 O O . GLU A 1 442 ? 19.875 41 10.375 1 86.25 442 GLU A O 1
ATOM 3352 N N . THR A 1 443 ? 17.875 41.469 11.203 1 86.88 443 THR A N 1
ATOM 3353 C CA . THR A 1 443 ? 18.312 41.25 12.57 1 86.88 443 THR A CA 1
ATOM 3354 C C . THR A 1 443 ? 17.391 40.281 13.289 1 86.88 443 THR A C 1
ATOM 3356 O O . THR A 1 443 ? 16.234 40.094 12.883 1 86.88 443 THR A O 1
ATOM 3359 N N . VAL A 1 444 ? 17.922 39.625 14.234 1 90.81 444 VAL A N 1
ATOM 3360 C CA . VAL A 1 444 ? 17.188 38.625 14.992 1 90.81 444 VAL A CA 1
ATOM 3361 C C . VAL A 1 444 ? 16.375 39.281 16.094 1 90.81 444 VAL A C 1
ATOM 3363 O O . VAL A 1 444 ? 16.906 40 16.922 1 90.81 444 VAL A O 1
ATOM 3366 N N . VAL A 1 445 ? 15.062 39.031 16.062 1 92.56 445 VAL A N 1
ATOM 3367 C CA . VAL A 1 445 ? 14.164 39.562 17.078 1 92.56 445 VAL A CA 1
ATOM 3368 C C . VAL A 1 445 ? 13.406 38.406 17.75 1 92.56 445 VAL A C 1
ATOM 3370 O O . VAL A 1 445 ? 12.922 37.5 17.062 1 92.56 445 VAL A O 1
ATOM 3373 N N . ALA A 1 446 ? 13.414 38.406 19.016 1 93.12 446 ALA A N 1
ATOM 3374 C CA . ALA A 1 446 ? 12.711 37.375 19.766 1 93.12 446 ALA A CA 1
ATOM 3375 C C . ALA A 1 446 ? 11.43 37.938 20.391 1 93.12 446 ALA A C 1
ATOM 3377 O O . ALA A 1 446 ? 11.453 39 21.047 1 93.12 446 ALA A O 1
ATOM 3378 N N . HIS A 1 447 ? 10.43 37.312 20.094 1 93.25 447 HIS A N 1
ATOM 3379 C CA . HIS A 1 447 ? 9.188 37.531 20.828 1 93.25 447 HIS A CA 1
ATOM 3380 C C . HIS A 1 447 ? 9.031 36.5 21.953 1 93.25 447 HIS A C 1
ATOM 3382 O O . HIS A 1 447 ? 8.992 35.281 21.688 1 93.25 447 HIS A O 1
ATOM 3388 N N . VAL A 1 448 ? 8.953 36.969 23.172 1 93.25 448 VAL A N 1
ATOM 3389 C CA . VAL A 1 448 ? 9.078 36.094 24.328 1 93.25 448 VAL A CA 1
ATOM 3390 C C . VAL A 1 448 ? 7.828 36.188 25.203 1 93.25 448 VAL A C 1
ATOM 3392 O O . VAL A 1 448 ? 7.355 37.312 25.484 1 93.25 448 VAL A O 1
ATOM 3395 N N . VAL A 1 449 ? 7.297 35.094 25.453 1 92.19 449 VAL A N 1
ATOM 3396 C CA . VAL A 1 449 ? 6.27 35 26.484 1 92.19 449 VAL A CA 1
ATOM 3397 C C . VAL A 1 449 ? 6.887 34.469 27.781 1 92.19 449 VAL A C 1
ATOM 3399 O O . VAL A 1 449 ? 7.441 33.375 27.797 1 92.19 449 VAL A O 1
ATOM 3402 N N . LEU A 1 450 ? 6.781 35.281 28.797 1 91.62 450 LEU A N 1
ATOM 3403 C CA . LEU A 1 450 ? 7.387 34.938 30.062 1 91.62 450 LEU A CA 1
ATOM 3404 C C . LEU A 1 450 ? 6.41 34.125 30.922 1 91.62 450 LEU A C 1
ATOM 3406 O O . LEU A 1 450 ? 5.195 34.25 30.781 1 91.62 450 LEU A O 1
ATOM 3410 N N . ARG A 1 451 ? 7.039 33.219 31.672 1 89.5 451 ARG A N 1
ATOM 3411 C CA . ARG A 1 451 ? 6.23 32.531 32.656 1 89.5 451 ARG A CA 1
ATOM 3412 C C . ARG A 1 451 ? 5.676 33.5 33.688 1 89.5 451 ARG A C 1
ATOM 3414 O O . ARG A 1 451 ? 6.223 34.594 33.875 1 89.5 451 ARG A O 1
ATOM 3421 N N . ALA A 1 452 ? 4.547 33.188 34.406 1 85.44 452 ALA A N 1
ATOM 3422 C CA . ALA A 1 452 ? 3.895 34.031 35.375 1 85.44 452 ALA A CA 1
ATOM 3423 C C . ALA A 1 452 ? 4.855 34.438 36.5 1 85.44 452 ALA A C 1
ATOM 3425 O O . ALA A 1 452 ? 5.562 33.562 37.031 1 85.44 452 ALA A O 1
ATOM 3426 N N . GLY A 1 453 ? 4.926 35.656 36.812 1 85.12 453 GLY A N 1
ATOM 3427 C CA . GLY A 1 453 ? 5.699 36.125 37.938 1 85.12 453 GLY A CA 1
ATOM 3428 C C . GLY A 1 453 ? 7.113 36.562 37.562 1 85.12 453 GLY A C 1
ATOM 3429 O O . GLY A 1 453 ? 7.887 36.969 38.406 1 85.12 453 GLY A O 1
ATOM 3430 N N . THR A 1 454 ? 7.375 36.438 36.312 1 87.94 454 THR A N 1
ATOM 3431 C CA . THR A 1 454 ? 8.727 36.75 35.875 1 87.94 454 THR A CA 1
ATOM 3432 C C . THR A 1 454 ? 8.773 38.156 35.281 1 87.94 454 THR A C 1
ATOM 3434 O O . THR A 1 454 ? 7.809 38.625 34.656 1 87.94 454 THR A O 1
ATOM 3437 N N . VAL A 1 455 ? 9.805 38.906 35.531 1 88.69 455 VAL A N 1
ATOM 3438 C CA . VAL A 1 455 ? 9.977 40.25 35.031 1 88.69 455 VAL A CA 1
ATOM 3439 C C . VAL A 1 455 ? 10.797 40.219 33.75 1 88.69 455 VAL A C 1
ATOM 3441 O O . VAL A 1 455 ? 11.805 39.531 33.656 1 88.69 455 VAL A O 1
ATOM 3444 N N . PRO A 1 456 ? 10.25 40.938 32.781 1 90.12 456 PRO A N 1
ATOM 3445 C CA . PRO A 1 456 ? 11.023 41.031 31.547 1 90.12 456 PRO A CA 1
ATOM 3446 C C . PRO A 1 456 ? 12.438 41.562 31.766 1 90.12 456 PRO A C 1
ATOM 3448 O O . PRO A 1 456 ? 12.625 42.562 32.438 1 90.12 456 PRO A O 1
ATOM 3451 N N . ASP A 1 457 ? 13.391 40.875 31.312 1 91.44 457 ASP A N 1
ATOM 3452 C CA . ASP A 1 457 ? 14.797 41.25 31.391 1 91.44 457 ASP A CA 1
ATOM 3453 C C . ASP A 1 457 ? 15.547 40.844 30.125 1 91.44 457 ASP A C 1
ATOM 3455 O O . ASP A 1 457 ? 16.172 39.781 30.078 1 91.44 457 ASP A O 1
ATOM 3459 N N . ALA A 1 458 ? 15.516 41.75 29.188 1 93.38 458 ALA A N 1
ATOM 3460 C CA . ALA A 1 458 ? 16.141 41.5 27.891 1 93.38 458 ALA A CA 1
ATOM 3461 C C . ALA A 1 458 ? 17.625 41.219 28.031 1 93.38 458 ALA A C 1
ATOM 3463 O O . ALA A 1 458 ? 18.188 40.375 27.328 1 93.38 458 ALA A O 1
ATOM 3464 N N . ASP A 1 459 ? 18.25 41.938 28.938 1 92.88 459 ASP A N 1
ATOM 3465 C CA . ASP A 1 459 ? 19.688 41.781 29.125 1 92.88 459 ASP A CA 1
ATOM 3466 C C . ASP A 1 459 ? 20.016 40.406 29.688 1 92.88 459 ASP A C 1
ATOM 3468 O O . ASP A 1 459 ? 20.984 39.781 29.266 1 92.88 459 ASP A O 1
ATOM 3472 N N . ALA A 1 460 ? 19.219 40 30.562 1 92.5 460 ALA A N 1
ATOM 3473 C CA . ALA A 1 460 ? 19.406 38.688 31.109 1 92.5 460 ALA A CA 1
ATOM 3474 C C . ALA A 1 460 ? 19.203 37.594 30.031 1 92.5 460 ALA A C 1
ATOM 3476 O O . ALA A 1 460 ? 19.938 36.594 30 1 92.5 460 ALA A O 1
ATOM 3477 N N . LEU A 1 461 ? 18.234 37.844 29.203 1 94.5 461 LEU A N 1
ATOM 3478 C CA . LEU A 1 461 ? 17.953 36.906 28.141 1 94.5 461 LEU A CA 1
ATOM 3479 C C . LEU A 1 461 ? 19.078 36.906 27.109 1 94.5 461 LEU A C 1
ATOM 3481 O O . LEU A 1 461 ? 19.469 35.844 26.594 1 94.5 461 LEU A O 1
ATOM 3485 N N . ARG A 1 462 ? 19.578 38.031 26.828 1 92.62 462 ARG A N 1
ATOM 3486 C CA . ARG A 1 462 ? 20.703 38.125 25.906 1 92.62 462 ARG A CA 1
ATOM 3487 C C . ARG A 1 462 ? 21.922 37.406 26.453 1 92.62 462 ARG A C 1
ATOM 3489 O O . ARG A 1 462 ? 22.609 36.719 25.703 1 92.62 462 ARG A O 1
ATOM 3496 N N . ALA A 1 463 ? 22.188 37.594 27.703 1 90.81 463 ALA A N 1
ATOM 3497 C CA . ALA A 1 463 ? 23.312 36.906 28.344 1 90.81 463 ALA A CA 1
ATOM 3498 C C . ALA A 1 463 ? 23.109 35.406 28.312 1 90.81 463 ALA A C 1
ATOM 3500 O O . ALA A 1 463 ? 24.062 34.656 28.078 1 90.81 463 ALA A O 1
ATOM 3501 N N . PHE A 1 464 ? 21.938 35.062 28.594 1 92.88 464 PHE A N 1
ATOM 3502 C CA . PHE A 1 464 ? 21.594 33.656 28.547 1 92.88 464 PHE A CA 1
ATOM 3503 C C . PHE A 1 464 ? 21.859 33.062 27.172 1 92.88 464 PHE A C 1
ATOM 3505 O O . PHE A 1 464 ? 22.469 32 27.047 1 92.88 464 PHE A O 1
ATOM 3512 N N . CYS A 1 465 ? 21.422 33.781 26.125 1 92.56 465 CYS A N 1
ATOM 3513 C CA . CYS A 1 465 ? 21.656 33.344 24.75 1 92.56 465 CYS A CA 1
ATOM 3514 C C . CYS A 1 465 ? 23.156 33.375 24.422 1 92.56 465 CYS A C 1
ATOM 3516 O O . CYS A 1 465 ? 23.641 32.5 23.703 1 92.56 465 CYS A O 1
ATOM 3518 N N . GLY A 1 466 ? 23.859 34.312 24.922 1 88.06 466 GLY A N 1
ATOM 3519 C CA . GLY A 1 466 ? 25.281 34.469 24.641 1 88.06 466 GLY A CA 1
ATOM 3520 C C . GLY A 1 466 ? 26.125 33.312 25.094 1 88.06 466 GLY A C 1
ATOM 3521 O O . GLY A 1 466 ? 27.172 33.031 24.516 1 88.06 466 GLY A O 1
ATOM 3522 N N . GLU A 1 467 ? 25.609 32.625 26.016 1 86.38 467 GLU A N 1
ATOM 3523 C CA . GLU A 1 467 ? 26.312 31.453 26.547 1 86.38 467 GLU A CA 1
ATOM 3524 C C . GLU A 1 467 ? 26.094 30.234 25.656 1 86.38 467 GLU A C 1
ATOM 3526 O O . GLU A 1 467 ? 26.844 29.25 25.75 1 86.38 467 GLU A O 1
ATOM 3531 N N . ARG A 1 468 ? 25.172 30.375 24.75 1 85.12 468 ARG A N 1
ATOM 3532 C CA . ARG A 1 468 ? 24.719 29.156 24.094 1 85.12 468 ARG A CA 1
ATOM 3533 C C . ARG A 1 468 ? 24.719 29.328 22.578 1 85.12 468 ARG A C 1
ATOM 3535 O O . ARG A 1 468 ? 24.672 28.344 21.828 1 85.12 468 ARG A O 1
ATOM 3542 N N . LEU A 1 469 ? 24.688 30.578 22.203 1 86.38 469 LEU A N 1
ATOM 3543 C CA . LEU A 1 469 ? 24.594 30.875 20.781 1 86.38 469 LEU A CA 1
ATOM 3544 C C . LEU A 1 469 ? 25.75 31.766 20.328 1 86.38 469 LEU A C 1
ATOM 3546 O O . LEU A 1 469 ? 26.312 32.531 21.125 1 86.38 469 LEU A O 1
ATOM 3550 N N . ALA A 1 470 ? 26.172 31.625 19.094 1 81.06 470 ALA A N 1
ATOM 3551 C CA . ALA A 1 470 ? 27.078 32.594 18.5 1 81.06 470 ALA A CA 1
ATOM 3552 C C . ALA A 1 470 ? 26.5 34 18.547 1 81.06 470 ALA A C 1
ATOM 3554 O O . ALA A 1 470 ? 25.266 34.156 18.484 1 81.06 470 ALA A O 1
ATOM 3555 N N . ALA A 1 471 ? 27.344 35.031 18.609 1 82.38 471 ALA A N 1
ATOM 3556 C CA . ALA A 1 471 ? 26.953 36.406 18.812 1 82.38 471 ALA A CA 1
ATOM 3557 C C . ALA A 1 471 ? 25.922 36.844 17.766 1 82.38 471 ALA A C 1
ATOM 3559 O O . ALA A 1 471 ? 24.938 37.531 18.094 1 82.38 471 ALA A O 1
ATOM 3560 N N . TYR A 1 472 ? 26.172 36.406 16.5 1 80.38 472 TYR A N 1
ATOM 3561 C CA . TYR A 1 472 ? 25.297 36.875 15.43 1 80.38 472 TYR A CA 1
ATOM 3562 C C . TYR A 1 472 ? 23.922 36.219 15.516 1 80.38 472 TYR A C 1
ATOM 3564 O O . TYR A 1 472 ? 22.984 36.688 14.875 1 80.38 472 TYR A O 1
ATOM 3572 N N . LYS A 1 473 ? 23.703 35.156 16.297 1 86.25 473 LYS A N 1
ATOM 3573 C CA . LYS A 1 473 ? 22.422 34.438 16.453 1 86.25 473 LYS A CA 1
ATOM 3574 C C . LYS A 1 473 ? 21.594 35.062 17.562 1 86.25 473 LYS A C 1
ATOM 3576 O O . LYS A 1 473 ? 20.391 34.812 17.656 1 86.25 473 LYS A O 1
ATOM 3581 N N . ILE A 1 474 ? 22.266 35.812 18.453 1 90.12 474 ILE A N 1
ATOM 3582 C CA . ILE A 1 474 ? 21.594 36.344 19.641 1 90.12 474 ILE A CA 1
ATOM 3583 C C . ILE A 1 474 ? 20.609 37.438 19.234 1 90.12 474 ILE A C 1
ATOM 3585 O O . ILE A 1 474 ? 20.969 38.375 18.516 1 90.12 474 ILE A O 1
ATOM 3589 N N . PRO A 1 475 ? 19.328 37.312 19.656 1 94.25 475 PRO A N 1
ATOM 3590 C CA . PRO A 1 475 ? 18.375 38.344 19.328 1 94.25 475 PRO A CA 1
ATOM 3591 C C . PRO A 1 475 ? 18.828 39.75 19.734 1 94.25 475 PRO A C 1
ATOM 3593 O O . PRO A 1 475 ? 19.281 39.938 20.859 1 94.25 475 PRO A O 1
ATOM 3596 N N . ARG A 1 476 ? 18.75 40.625 18.844 1 88.56 476 ARG A N 1
ATOM 3597 C CA . ARG A 1 476 ? 19.109 42 19.125 1 88.56 476 ARG A CA 1
ATOM 3598 C C . ARG A 1 476 ? 17.984 42.688 19.906 1 88.56 476 ARG A C 1
ATOM 3600 O O . ARG A 1 476 ? 18.234 43.625 20.656 1 88.56 476 ARG A O 1
ATOM 3607 N N . GLU A 1 477 ? 16.859 42.188 19.609 1 90.81 477 GLU A N 1
ATOM 3608 C CA . GLU A 1 477 ? 15.672 42.75 20.25 1 90.81 477 GLU A CA 1
ATOM 3609 C C . GLU A 1 477 ? 14.82 41.625 20.859 1 90.81 477 GLU A C 1
ATOM 3611 O O . GLU A 1 477 ? 14.672 40.562 20.281 1 90.81 477 GLU A O 1
ATOM 3616 N N . PHE A 1 478 ? 14.367 41.875 22.094 1 93.69 478 PHE A N 1
ATOM 3617 C CA . PHE A 1 478 ? 13.414 41 22.766 1 93.69 478 PHE A CA 1
ATOM 3618 C C . PHE A 1 478 ? 12.086 41.719 22.984 1 93.69 478 PHE A C 1
ATOM 3620 O O . PHE A 1 478 ? 12.031 42.781 23.656 1 93.69 478 PHE A O 1
ATOM 3627 N N . THR A 1 479 ? 11.141 41.281 22.328 1 92.19 479 THR A N 1
ATOM 3628 C CA . THR A 1 479 ? 9.781 41.781 22.547 1 92.19 479 THR A CA 1
ATOM 3629 C C . THR A 1 479 ? 9 40.844 23.453 1 92.19 479 THR A C 1
ATOM 3631 O O . THR A 1 479 ? 8.914 39.625 23.188 1 92.19 479 THR A O 1
ATOM 3634 N N . PHE A 1 480 ? 8.5 41.344 24.547 1 92.88 480 PHE A N 1
ATOM 3635 C CA . PHE A 1 480 ? 7.758 40.531 25.5 1 92.88 480 PHE A CA 1
ATOM 3636 C C . PHE A 1 480 ? 6.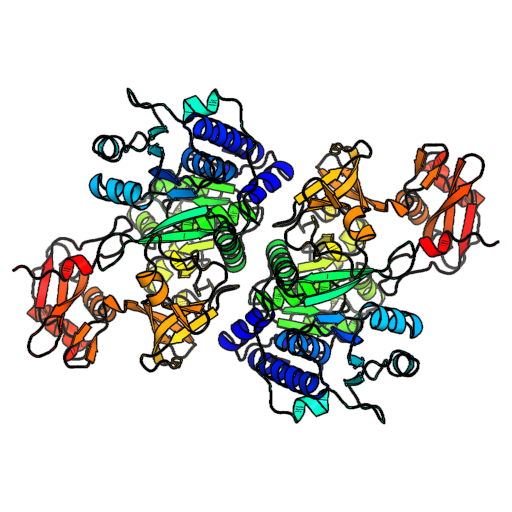262 40.594 25.219 1 92.88 480 PHE A C 1
ATOM 3638 O O . PHE A 1 480 ? 5.703 41.688 25.078 1 92.88 480 PHE A O 1
ATOM 3645 N N . ALA A 1 481 ? 5.754 39.469 24.953 1 88.5 481 ALA A N 1
ATOM 3646 C CA . ALA A 1 481 ? 4.328 39.406 24.641 1 88.5 481 ALA A CA 1
ATOM 3647 C C . ALA A 1 481 ? 3.617 38.469 25.625 1 88.5 481 ALA A C 1
ATOM 3649 O O . ALA A 1 481 ? 4.258 37.656 26.312 1 88.5 481 ALA A O 1
ATOM 3650 N N . GLN A 1 482 ? 2.33 38.656 25.75 1 87.75 482 GLN A N 1
ATOM 3651 C CA . GLN A 1 482 ? 1.527 37.781 26.609 1 87.75 482 GLN A CA 1
ATOM 3652 C C . GLN A 1 482 ? 1.262 36.438 25.922 1 87.75 482 GLN A C 1
ATOM 3654 O O . GLN A 1 482 ? 1.13 35.406 26.594 1 87.75 482 GLN A O 1
ATOM 3659 N N . ALA A 1 483 ? 1.138 36.469 24.641 1 88.56 483 ALA A N 1
ATOM 3660 C CA . ALA A 1 483 ? 0.906 35.281 23.859 1 88.56 483 ALA A CA 1
ATOM 3661 C C . ALA A 1 483 ? 1.469 35.438 22.453 1 88.56 483 ALA A C 1
ATOM 3663 O O . ALA A 1 483 ? 1.627 36.531 21.953 1 88.56 483 ALA A O 1
ATOM 3664 N N . LEU A 1 484 ? 1.902 34.312 21.875 1 88.44 484 LEU A N 1
ATOM 3665 C CA . LEU A 1 484 ? 2.355 34.281 20.5 1 88.44 484 LEU A CA 1
ATOM 3666 C C . LEU A 1 484 ? 1.238 33.844 19.562 1 88.44 484 LEU A C 1
ATOM 3668 O O . LEU A 1 484 ? 0.397 33.031 19.938 1 88.44 484 LEU A O 1
ATOM 3672 N N . PRO A 1 485 ? 1.266 34.406 18.344 1 83.12 485 PRO A N 1
ATOM 3673 C CA . PRO A 1 485 ? 0.217 34.031 17.391 1 83.12 485 PRO A CA 1
ATOM 3674 C C . PRO A 1 485 ? 0.346 32.594 16.906 1 83.12 485 PRO A C 1
ATOM 3676 O O . PRO A 1 485 ? 1.426 32.188 16.484 1 83.12 485 PRO A O 1
ATOM 3679 N N . ARG A 1 486 ? -0.668 31.906 17 1 79.38 486 ARG A N 1
ATOM 3680 C CA . ARG A 1 486 ? -0.701 30.516 16.562 1 79.38 486 ARG A CA 1
ATOM 3681 C C . ARG A 1 486 ? -1.939 30.234 15.727 1 79.38 486 ARG A C 1
ATOM 3683 O O . ARG A 1 486 ? -2.959 30.906 15.859 1 79.38 486 ARG A O 1
ATOM 3690 N N . THR A 1 487 ? -1.699 29.281 14.797 1 66.62 487 THR A N 1
ATOM 3691 C CA . THR A 1 487 ? -2.859 28.781 14.062 1 66.62 487 THR A CA 1
ATOM 3692 C C . THR A 1 487 ? -3.805 28.031 15 1 66.62 487 THR A C 1
ATOM 3694 O O . THR A 1 487 ? -3.447 27.734 16.141 1 66.62 487 THR A O 1
ATOM 3697 N N . PRO A 1 488 ? -4.895 27.781 14.477 1 57.78 488 PRO A N 1
ATOM 3698 C CA . PRO A 1 488 ? -5.832 27.016 15.297 1 57.78 488 PRO A CA 1
ATOM 3699 C C . PRO A 1 488 ? -5.301 25.641 15.664 1 57.78 488 PRO A C 1
ATOM 3701 O O . PRO A 1 488 ? -5.715 25.062 16.672 1 57.78 488 PRO A O 1
ATOM 3704 N N . THR A 1 489 ? -4.355 25.219 14.836 1 56.47 489 THR A N 1
ATOM 3705 C CA . THR A 1 489 ? -3.785 23.906 15.117 1 56.47 489 THR A CA 1
ATOM 3706 C C . THR A 1 489 ? -2.568 24.031 16.031 1 56.47 489 THR A C 1
ATOM 3708 O O . THR A 1 489 ? -1.907 23.031 16.328 1 56.47 489 THR A O 1
ATOM 3711 N N . GLY A 1 490 ? -2.348 25.266 16.453 1 63.91 490 GLY A N 1
ATOM 3712 C CA . GLY A 1 490 ? -1.296 25.5 17.422 1 63.91 490 GLY A CA 1
ATOM 3713 C C . GLY A 1 490 ? 0.04 25.844 16.797 1 63.91 490 GLY A C 1
ATOM 3714 O O . GLY A 1 490 ? 1.034 26.031 17.5 1 63.91 490 GLY A O 1
ATOM 3715 N N . LYS A 1 491 ? -0.014 25.812 15.484 1 70.31 491 LYS A N 1
ATOM 3716 C CA . LYS A 1 491 ? 1.243 26.125 14.82 1 70.31 491 LYS A CA 1
ATOM 3717 C C . LYS A 1 491 ? 1.582 27.609 14.961 1 70.31 491 LYS A C 1
ATOM 3719 O O . LYS A 1 491 ? 0.713 28.469 14.797 1 70.31 491 LYS A O 1
ATOM 3724 N N . LEU A 1 492 ? 2.775 27.953 15.453 1 75.88 492 LEU A N 1
ATOM 3725 C CA . LEU A 1 492 ? 3.256 29.328 15.602 1 75.88 492 LEU A CA 1
ATOM 3726 C C . LEU A 1 492 ? 3.24 30.062 14.258 1 75.88 492 LEU A C 1
ATOM 3728 O O . LEU A 1 492 ? 3.699 29.516 13.25 1 75.88 492 LEU A O 1
ATOM 3732 N N . GLN A 1 493 ? 2.539 31.219 14.203 1 75.38 493 GLN A N 1
ATOM 3733 C CA . GLN A 1 493 ? 2.48 32.031 13.008 1 75.38 493 GLN A CA 1
ATOM 3734 C C . GLN A 1 493 ? 3.508 33.188 13.07 1 75.38 493 GLN A C 1
ATOM 3736 O O . GLN A 1 493 ? 3.158 34.312 13.344 1 75.38 493 GLN A O 1
ATOM 3741 N N . LYS A 1 494 ? 4.75 32.938 12.648 1 82.19 494 LYS A N 1
ATOM 3742 C CA . LYS A 1 494 ? 5.859 33.875 12.789 1 82.19 494 LYS A CA 1
ATOM 3743 C C . LYS A 1 494 ? 5.684 35.094 11.867 1 82.19 494 LYS A C 1
ATOM 3745 O O . LYS A 1 494 ? 6.168 36.188 12.172 1 82.19 494 LYS A O 1
ATOM 3750 N N . PHE A 1 495 ? 5.016 34.812 10.797 1 75.38 495 PHE A N 1
ATOM 3751 C CA . PHE A 1 495 ? 4.891 35.906 9.836 1 75.38 495 PHE A CA 1
ATOM 3752 C C . PHE A 1 495 ? 4.148 37.094 10.453 1 75.38 495 PHE A C 1
ATOM 3754 O O . PHE A 1 495 ? 4.371 38.25 10.062 1 75.38 495 PHE A O 1
ATOM 3761 N N . LEU A 1 496 ? 3.303 36.844 11.438 1 76.88 496 LEU A N 1
ATOM 3762 C CA . LEU A 1 496 ? 2.557 37.875 12.117 1 76.88 496 LEU A CA 1
ATOM 3763 C C . LEU A 1 496 ? 3.465 38.688 13.055 1 76.88 496 LEU A C 1
ATOM 3765 O O . LEU A 1 496 ? 3.115 39.781 13.484 1 76.88 496 LEU A O 1
ATOM 3769 N N . LEU A 1 497 ? 4.582 38.156 13.312 1 81.12 497 LEU A N 1
ATOM 3770 C CA . LEU A 1 497 ? 5.52 38.781 14.242 1 81.12 497 LEU A CA 1
ATOM 3771 C C . LEU A 1 497 ? 6.535 39.656 13.492 1 81.12 497 LEU A C 1
ATOM 3773 O O . LEU A 1 497 ? 7.254 40.438 14.102 1 81.12 497 LEU A O 1
ATOM 3777 N N . ARG A 1 498 ? 6.613 39.375 12.18 1 76.25 498 ARG A N 1
ATOM 3778 C CA . ARG A 1 498 ? 7.578 40.094 11.367 1 76.25 498 ARG A CA 1
ATOM 3779 C C . ARG A 1 498 ? 7.133 41.531 11.148 1 76.25 498 ARG A C 1
ATOM 3781 O O . ARG A 1 498 ? 7.953 42.406 10.852 1 76.25 498 ARG A O 1
ATOM 3788 N N . VAL A 1 499 ? 5.738 41.875 11.039 1 58.59 499 VAL A N 1
ATOM 3789 C CA . VAL A 1 499 ? 5.23 43.219 10.688 1 58.59 499 VAL A CA 1
ATOM 3790 C C . VAL A 1 499 ? 5.691 44.219 11.727 1 58.59 499 VAL A C 1
ATOM 3792 O O . VAL A 1 499 ? 5.477 44.031 12.922 1 58.59 499 VAL A O 1
ATOM 3795 N N . ARG A 1 500 ? 6.848 44.938 11.477 1 50.34 500 ARG A N 1
ATOM 3796 C CA . ARG A 1 500 ? 7.258 46.125 12.203 1 50.34 500 ARG A CA 1
ATOM 3797 C C . ARG A 1 500 ? 6.07 47.062 12.453 1 50.34 500 ARG A C 1
ATOM 3799 O O . ARG A 1 500 ? 5.223 47.25 11.578 1 50.34 500 ARG A O 1
ATOM 3806 N N . ARG A 1 501 ? 5.703 47.188 13.664 1 41.66 501 ARG A N 1
ATOM 3807 C CA . ARG A 1 501 ? 5.023 48.406 14.078 1 41.66 501 ARG A CA 1
ATOM 3808 C C . ARG A 1 501 ? 5.594 49.625 13.352 1 41.66 501 ARG A C 1
ATOM 3810 O O . ARG A 1 501 ? 6.809 49.844 13.352 1 41.66 501 ARG A O 1
ATOM 3817 N N . GLU A 1 502 ? 5.129 50.094 12.164 1 36.66 502 GLU A N 1
ATOM 3818 C CA . GLU A 1 502 ? 5.355 51.5 11.945 1 36.66 502 GLU A CA 1
ATOM 3819 C C . GLU A 1 502 ? 5.25 52.281 13.242 1 36.66 502 GLU A C 1
ATOM 3821 O O . GLU A 1 502 ? 4.391 52 14.078 1 36.66 502 GLU A O 1
ATOM 3826 N N . MET B 1 1 ? 5.391 5.684 -10.18 1 86.25 1 MET B N 1
ATOM 3827 C CA . MET B 1 1 ? 5.152 4.59 -9.242 1 86.25 1 MET B CA 1
ATOM 3828 C C . MET B 1 1 ? 5.605 3.258 -9.828 1 86.25 1 MET B C 1
ATOM 3830 O O . MET B 1 1 ? 4.836 2.578 -10.508 1 86.25 1 MET B O 1
ATOM 3834 N N . ASN B 1 2 ? 6.816 2.979 -9.703 1 94 2 ASN B N 1
ATOM 3835 C CA . ASN B 1 2 ? 7.371 1.739 -10.234 1 94 2 ASN B CA 1
ATOM 3836 C C . ASN B 1 2 ? 8.492 1.196 -9.344 1 94 2 ASN B C 1
ATOM 3838 O O . ASN B 1 2 ? 8.953 1.884 -8.438 1 94 2 ASN B O 1
ATOM 3842 N N . LEU B 1 3 ? 8.883 -0.002 -9.594 1 97.38 3 LEU B N 1
ATOM 3843 C CA . LEU B 1 3 ? 9.844 -0.683 -8.742 1 97.38 3 LEU B CA 1
ATOM 3844 C C . LEU B 1 3 ? 11.266 -0.224 -9.047 1 97.38 3 LEU B C 1
ATOM 3846 O O . LEU B 1 3 ? 12.18 -0.432 -8.242 1 97.38 3 LEU B O 1
ATOM 3850 N N . VAL B 1 4 ? 11.547 0.408 -10.219 1 97.88 4 VAL B N 1
ATOM 3851 C CA . VAL B 1 4 ? 12.836 1.036 -10.484 1 97.88 4 VAL B CA 1
ATOM 3852 C C . VAL B 1 4 ? 13.047 2.211 -9.531 1 97.88 4 VAL B C 1
ATOM 3854 O O . VAL B 1 4 ? 14.102 2.33 -8.898 1 97.88 4 VAL B O 1
ATOM 3857 N N . ALA B 1 5 ? 11.992 3.014 -9.422 1 95.94 5 ALA B N 1
ATOM 3858 C CA . ALA B 1 5 ? 12.031 4.129 -8.477 1 95.94 5 ALA B CA 1
ATOM 3859 C C . ALA B 1 5 ? 12.188 3.627 -7.043 1 95.94 5 ALA B C 1
ATOM 3861 O O . ALA B 1 5 ? 12.844 4.27 -6.223 1 95.94 5 ALA B O 1
ATOM 3862 N N . ALA B 1 6 ? 11.547 2.527 -6.723 1 97.12 6 ALA B N 1
ATOM 3863 C CA . ALA B 1 6 ? 11.672 1.944 -5.391 1 97.12 6 ALA B CA 1
ATOM 3864 C C . ALA B 1 6 ? 13.117 1.565 -5.086 1 97.12 6 ALA B C 1
ATOM 3866 O O . ALA B 1 6 ? 13.617 1.816 -3.988 1 97.12 6 ALA B O 1
ATOM 3867 N N . LEU B 1 7 ? 13.766 0.917 -6.031 1 98.06 7 LEU B N 1
ATOM 3868 C CA . LEU B 1 7 ? 15.172 0.552 -5.859 1 98.06 7 LEU B CA 1
ATOM 3869 C C . LEU B 1 7 ? 16.031 1.793 -5.676 1 98.06 7 LEU B C 1
ATOM 3871 O O . LEU B 1 7 ? 16.891 1.833 -4.785 1 98.06 7 LEU B O 1
ATOM 3875 N N . ASP B 1 8 ? 15.836 2.795 -6.516 1 96.69 8 ASP B N 1
ATOM 3876 C CA . ASP B 1 8 ? 16.609 4.027 -6.426 1 96.69 8 ASP B CA 1
ATOM 3877 C C . ASP B 1 8 ? 16.406 4.711 -5.078 1 96.69 8 ASP B C 1
ATOM 3879 O O . ASP B 1 8 ? 17.359 5.199 -4.465 1 96.69 8 ASP B O 1
ATOM 3883 N N . ARG B 1 9 ? 15.164 4.773 -4.648 1 95.5 9 ARG B N 1
ATOM 3884 C CA . ARG B 1 9 ? 14.828 5.371 -3.359 1 95.5 9 ARG B CA 1
ATOM 3885 C C . ARG B 1 9 ? 15.539 4.645 -2.221 1 95.5 9 ARG B C 1
ATOM 3887 O O . ARG B 1 9 ? 16.125 5.277 -1.347 1 95.5 9 ARG B O 1
ATOM 3894 N N . ALA B 1 10 ? 15.43 3.34 -2.232 1 96.69 10 ALA B N 1
ATOM 3895 C CA . ALA B 1 10 ? 16.062 2.549 -1.18 1 96.69 10 ALA B CA 1
ATOM 3896 C C . ALA B 1 10 ? 17.578 2.721 -1.199 1 96.69 10 ALA B C 1
ATOM 3898 O O . ALA B 1 10 ? 18.219 2.789 -0.146 1 96.69 10 ALA B O 1
ATOM 3899 N N . ALA B 1 11 ? 18.156 2.742 -2.391 1 97.06 11 ALA B N 1
ATOM 3900 C CA . ALA B 1 11 ? 19.594 2.934 -2.531 1 97.06 11 ALA B CA 1
ATOM 3901 C C . ALA B 1 11 ? 20.031 4.277 -1.954 1 97.06 11 ALA B C 1
ATOM 3903 O O . ALA B 1 11 ? 21.141 4.406 -1.416 1 97.06 11 ALA B O 1
ATOM 3904 N N . ARG B 1 12 ? 19.219 5.27 -2.066 1 93.94 12 ARG B N 1
ATOM 3905 C CA . ARG B 1 12 ? 19.5 6.586 -1.505 1 93.94 12 ARG B CA 1
ATOM 3906 C C . ARG B 1 12 ? 19.281 6.594 0.005 1 93.94 12 ARG B C 1
ATOM 3908 O O . ARG B 1 12 ? 20.078 7.168 0.749 1 93.94 12 ARG B O 1
ATOM 3915 N N . ALA B 1 13 ? 18.25 5.957 0.466 1 92.81 13 ALA B N 1
ATOM 3916 C CA . ALA B 1 13 ? 17.812 6 1.862 1 92.81 13 ALA B CA 1
ATOM 3917 C C . ALA B 1 13 ? 18.719 5.141 2.738 1 92.81 13 ALA B C 1
ATOM 3919 O O . ALA B 1 13 ? 19.125 5.562 3.826 1 92.81 13 ALA B O 1
ATOM 3920 N N . THR B 1 14 ? 18.953 3.961 2.271 1 94.06 14 THR B N 1
ATOM 3921 C CA . THR B 1 14 ? 19.734 2.992 3.029 1 94.06 14 THR B CA 1
ATOM 3922 C C . THR B 1 14 ? 20.734 2.277 2.123 1 94.06 14 THR B C 1
ATOM 3924 O O . THR B 1 14 ? 20.656 1.063 1.933 1 94.06 14 THR B O 1
ATOM 3927 N N . PRO B 1 15 ? 21.75 2.951 1.701 1 95.94 15 PRO B N 1
ATOM 3928 C CA . PRO B 1 15 ? 22.672 2.412 0.689 1 95.94 15 PRO B CA 1
ATOM 3929 C C . PRO B 1 15 ? 23.375 1.144 1.151 1 95.94 15 PRO B C 1
ATOM 3931 O O . PRO B 1 15 ? 23.609 0.236 0.349 1 95.94 15 PRO B O 1
ATOM 3934 N N . ASP B 1 16 ? 23.625 0.977 2.443 1 96.38 16 ASP B N 1
ATOM 3935 C CA . ASP B 1 16 ? 24.453 -0.113 2.938 1 96.38 16 ASP B CA 1
ATOM 3936 C C . ASP B 1 16 ? 23.609 -1.28 3.43 1 96.38 16 ASP B C 1
ATOM 3938 O O . ASP B 1 16 ? 24.141 -2.336 3.781 1 96.38 16 ASP B O 1
ATOM 3942 N N . GLN B 1 17 ? 22.297 -1.085 3.414 1 96.69 17 GLN B N 1
ATOM 3943 C CA . GLN B 1 17 ? 21.406 -2.17 3.811 1 96.69 17 GLN B CA 1
ATOM 3944 C C . GLN B 1 17 ? 21.422 -3.293 2.775 1 96.69 17 GLN B C 1
ATOM 3946 O O . GLN B 1 17 ? 21.391 -3.033 1.57 1 96.69 17 GLN B O 1
ATOM 3951 N N . PRO B 1 18 ? 21.469 -4.586 3.234 1 98.5 18 PRO B N 1
ATOM 3952 C CA . PRO B 1 18 ? 21.359 -5.691 2.279 1 98.5 18 PRO B CA 1
ATOM 3953 C C . PRO B 1 18 ? 20.016 -5.699 1.539 1 98.5 18 PRO B C 1
ATOM 3955 O O . PRO B 1 18 ? 18.969 -5.574 2.162 1 98.5 18 PRO B O 1
ATOM 3958 N N . PHE B 1 19 ? 20.109 -5.805 0.274 1 98.56 19 PHE B N 1
ATOM 3959 C CA . PHE B 1 19 ? 18.922 -5.988 -0.556 1 98.56 19 PHE B CA 1
ATOM 3960 C C . PHE B 1 19 ? 18.75 -7.453 -0.933 1 98.56 19 PHE B C 1
ATOM 3962 O O . PHE B 1 19 ? 17.719 -8.055 -0.633 1 98.56 19 PHE B O 1
ATOM 3969 N N . LEU B 1 20 ? 19.75 -7.988 -1.565 1 98.75 20 LEU B N 1
ATOM 3970 C CA . LEU B 1 20 ? 19.766 -9.391 -1.951 1 98.75 20 LEU B CA 1
ATOM 3971 C C . LEU B 1 20 ? 20.844 -10.156 -1.195 1 98.75 20 LEU B C 1
ATOM 3973 O O . LEU B 1 20 ? 22 -9.742 -1.181 1 98.75 20 LEU B O 1
ATOM 3977 N N . VAL B 1 21 ? 20.438 -11.195 -0.579 1 98.62 21 VAL B N 1
ATOM 3978 C CA . VAL B 1 21 ? 21.375 -12.094 0.082 1 98.62 21 VAL B CA 1
ATOM 3979 C C . VAL B 1 21 ? 21.297 -13.484 -0.551 1 98.62 21 VAL B C 1
ATOM 3981 O O . VAL B 1 21 ? 20.203 -14.062 -0.665 1 98.62 21 VAL B O 1
ATOM 3984 N N . SER B 1 22 ? 22.344 -13.961 -1.068 1 95.56 22 SER B N 1
ATOM 3985 C CA . SER B 1 22 ? 22.469 -15.328 -1.572 1 95.56 22 SER B CA 1
ATOM 3986 C C . SER B 1 22 ? 23.562 -16.078 -0.842 1 95.56 22 SER B C 1
ATOM 3988 O O . SER B 1 22 ? 24.156 -15.57 0.109 1 95.56 22 SER B O 1
ATOM 3990 N N . GLU B 1 23 ? 23.719 -17.375 -1.205 1 88 23 GLU B N 1
ATOM 3991 C CA . GLU B 1 23 ? 24.766 -18.172 -0.569 1 88 23 GLU B CA 1
ATOM 3992 C C . GLU B 1 23 ? 26.141 -17.578 -0.822 1 88 23 GLU B C 1
ATOM 3994 O O . GLU B 1 23 ? 27.016 -17.656 0.033 1 88 23 GLU B O 1
ATOM 3999 N N . SER B 1 24 ? 26.297 -16.891 -1.863 1 86.69 24 SER B N 1
ATOM 4000 C CA . SER B 1 24 ? 27.625 -16.484 -2.289 1 86.69 24 SER B CA 1
ATOM 4001 C C . SER B 1 24 ? 27.844 -14.984 -2.109 1 86.69 24 SER B C 1
ATOM 4003 O O . SER B 1 24 ? 28.969 -14.5 -2.15 1 86.69 24 SER B O 1
ATOM 4005 N N . ALA B 1 25 ? 26.781 -14.305 -1.897 1 92.56 25 ALA B N 1
ATOM 4006 C CA . ALA B 1 25 ? 26.984 -12.859 -1.939 1 92.56 25 ALA B CA 1
ATOM 4007 C C . ALA B 1 25 ? 25.891 -12.125 -1.152 1 92.56 25 ALA B C 1
ATOM 4009 O O . ALA B 1 25 ? 24.766 -12.609 -1.037 1 92.56 25 ALA B O 1
ATOM 4010 N N . THR B 1 26 ? 26.25 -11.047 -0.514 1 97.88 26 THR B N 1
ATOM 4011 C CA . THR B 1 26 ? 25.328 -10.031 -0.005 1 97.88 26 THR B CA 1
ATOM 4012 C C . THR B 1 26 ? 25.438 -8.742 -0.822 1 97.88 26 THR B C 1
ATOM 4014 O O . THR B 1 26 ? 26.516 -8.141 -0.9 1 97.88 26 THR B O 1
ATOM 4017 N N . ILE B 1 27 ? 24.406 -8.398 -1.465 1 98.56 27 ILE B N 1
ATOM 4018 C CA . ILE B 1 27 ? 24.375 -7.211 -2.311 1 98.56 27 ILE B CA 1
ATOM 4019 C C . ILE B 1 27 ? 23.531 -6.121 -1.635 1 98.56 27 ILE B C 1
ATOM 4021 O O . ILE B 1 27 ? 22.359 -6.32 -1.358 1 98.56 27 ILE B O 1
ATOM 4025 N N . THR B 1 28 ? 24.109 -4.988 -1.346 1 98.69 28 THR B N 1
ATOM 4026 C CA . THR B 1 28 ? 23.422 -3.871 -0.718 1 98.69 28 THR B CA 1
ATOM 4027 C C . THR B 1 28 ? 22.531 -3.15 -1.727 1 98.69 28 THR B C 1
ATOM 4029 O O . THR B 1 28 ? 22.625 -3.398 -2.932 1 98.69 28 THR B O 1
ATOM 4032 N N . TYR B 1 29 ? 21.672 -2.27 -1.275 1 98.5 29 TYR B N 1
ATOM 4033 C CA . TYR B 1 29 ? 20.812 -1.489 -2.16 1 98.5 29 TYR B CA 1
ATOM 4034 C C . TYR B 1 29 ? 21.641 -0.635 -3.111 1 98.5 29 TYR B C 1
ATOM 4036 O O . TYR B 1 29 ? 21.344 -0.562 -4.305 1 98.5 29 TYR B O 1
ATOM 4044 N N . ALA B 1 30 ? 22.688 0.002 -2.611 1 98.38 30 ALA B N 1
ATOM 4045 C CA . ALA B 1 30 ? 23.547 0.807 -3.469 1 98.38 30 ALA B CA 1
ATOM 4046 C C . ALA B 1 30 ? 24.188 -0.048 -4.559 1 98.38 30 ALA B C 1
ATOM 4048 O O . ALA B 1 30 ? 24.234 0.348 -5.723 1 98.38 30 ALA B O 1
ATOM 4049 N N . ALA B 1 31 ? 24.688 -1.209 -4.129 1 98.25 31 ALA B N 1
ATOM 4050 C CA . ALA B 1 31 ? 25.328 -2.113 -5.086 1 98.25 31 ALA B CA 1
ATOM 4051 C C . ALA B 1 31 ? 24.312 -2.617 -6.113 1 98.25 31 ALA B C 1
ATOM 4053 O O . ALA B 1 31 ? 24.641 -2.756 -7.293 1 98.25 31 ALA B O 1
ATOM 4054 N N . ALA B 1 32 ? 23.125 -2.922 -5.68 1 98.5 32 ALA B N 1
ATOM 4055 C CA . ALA B 1 32 ? 22.078 -3.404 -6.582 1 98.5 32 ALA B CA 1
ATOM 4056 C C . ALA B 1 32 ? 21.719 -2.348 -7.625 1 98.5 32 ALA B C 1
ATOM 4058 O O . ALA B 1 32 ? 21.484 -2.672 -8.789 1 98.5 32 ALA B O 1
ATOM 4059 N N . ARG B 1 33 ? 21.609 -1.123 -7.191 1 98.31 33 ARG B N 1
ATOM 4060 C CA . ARG B 1 33 ? 21.359 -0.035 -8.133 1 98.31 33 ARG B CA 1
ATOM 4061 C C . ARG B 1 33 ? 22.453 0.042 -9.188 1 98.31 33 ARG B C 1
ATOM 4063 O O . ARG B 1 33 ? 22.172 0.157 -10.383 1 98.31 33 ARG B O 1
ATOM 4070 N N . GLU B 1 34 ? 23.703 -0.037 -8.781 1 98.19 34 GLU B N 1
ATOM 4071 C CA . GLU B 1 34 ? 24.828 -0.008 -9.711 1 98.19 34 GLU B CA 1
ATOM 4072 C C . GLU B 1 34 ? 24.781 -1.202 -10.664 1 98.19 34 GLU B C 1
ATOM 4074 O O . GLU B 1 34 ? 25.062 -1.063 -11.852 1 98.19 34 GLU B O 1
ATOM 4079 N N . ARG B 1 35 ? 24.547 -2.344 -10.109 1 98 35 ARG B N 1
ATOM 4080 C CA . ARG B 1 35 ? 24.438 -3.551 -10.914 1 98 35 ARG B CA 1
ATOM 4081 C C . ARG B 1 35 ? 23.344 -3.404 -11.969 1 98 35 ARG B C 1
ATOM 4083 O O . ARG B 1 35 ? 23.484 -3.879 -13.102 1 98 35 ARG B O 1
ATOM 4090 N N . SER B 1 36 ? 22.219 -2.783 -11.609 1 98.25 36 SER B N 1
ATOM 4091 C CA . SER B 1 36 ? 21.141 -2.557 -12.562 1 98.25 36 SER B CA 1
ATOM 4092 C C . SER B 1 36 ? 21.594 -1.646 -13.695 1 98.25 36 SER B C 1
ATOM 4094 O O . SER B 1 36 ? 21.188 -1.826 -14.844 1 98.25 36 SER B O 1
ATOM 4096 N N . HIS B 1 37 ? 22.438 -0.642 -13.406 1 98.56 37 HIS B N 1
ATOM 4097 C CA . HIS B 1 37 ? 23 0.228 -14.438 1 98.56 37 HIS B CA 1
ATOM 4098 C C . HIS B 1 37 ? 23.906 -0.55 -15.375 1 98.56 37 HIS B C 1
ATOM 4100 O O . HIS B 1 37 ? 23.875 -0.337 -16.594 1 98.56 37 HIS B O 1
ATOM 4106 N N . ARG B 1 38 ? 24.703 -1.387 -14.82 1 98.62 38 ARG B N 1
ATOM 4107 C CA . ARG B 1 38 ? 25.625 -2.197 -15.625 1 98.62 38 ARG B CA 1
ATOM 4108 C C . ARG B 1 38 ? 24.844 -3.164 -16.516 1 98.62 38 ARG B C 1
ATOM 4110 O O . ARG B 1 38 ? 25.203 -3.373 -17.672 1 98.62 38 ARG B O 1
ATOM 4117 N N . ALA B 1 39 ? 23.828 -3.742 -15.953 1 98.69 39 ALA B N 1
ATOM 4118 C CA . ALA B 1 39 ? 22.969 -4.617 -16.75 1 98.69 39 ALA B CA 1
ATOM 4119 C C . ALA B 1 39 ? 22.328 -3.855 -17.906 1 98.69 39 ALA B C 1
ATOM 4121 O O . ALA B 1 39 ? 22.219 -4.375 -19.016 1 98.69 39 ALA B O 1
ATOM 4122 N N . ALA B 1 40 ? 21.812 -2.643 -17.625 1 98.69 40 ALA B N 1
ATOM 4123 C CA . ALA B 1 40 ? 21.25 -1.797 -18.672 1 98.69 40 ALA B CA 1
ATOM 4124 C C . ALA B 1 40 ? 22.266 -1.552 -19.781 1 98.69 40 ALA B C 1
ATOM 4126 O O . ALA B 1 40 ? 21.922 -1.601 -20.969 1 98.69 40 ALA B O 1
ATOM 4127 N N . ALA B 1 41 ? 23.516 -1.312 -19.391 1 98.62 41 ALA B N 1
ATOM 4128 C CA . ALA B 1 41 ? 24.578 -1.075 -20.359 1 98.62 41 ALA B CA 1
ATOM 4129 C C . ALA B 1 41 ? 24.797 -2.303 -21.234 1 98.62 41 ALA B C 1
ATOM 4131 O O . ALA B 1 41 ? 24.938 -2.186 -22.453 1 98.62 41 ALA B O 1
ATOM 4132 N N . VAL B 1 42 ? 24.859 -3.449 -20.609 1 98.62 42 VAL B N 1
ATOM 4133 C CA . VAL B 1 42 ? 25.062 -4.699 -21.328 1 98.62 42 VAL B CA 1
ATOM 4134 C C . VAL B 1 42 ? 23.922 -4.895 -22.344 1 98.62 42 VAL B C 1
ATOM 4136 O O . VAL B 1 42 ? 24.172 -5.184 -23.516 1 98.62 42 VAL B O 1
ATOM 4139 N N . LEU B 1 43 ? 22.688 -4.723 -21.906 1 98.62 43 LEU B N 1
ATOM 4140 C CA . LEU B 1 43 ? 21.531 -4.91 -22.766 1 98.62 43 LEU B CA 1
ATOM 4141 C C . LEU B 1 43 ? 21.516 -3.885 -23.891 1 98.62 43 LEU B C 1
ATOM 4143 O O . LEU B 1 43 ? 21.188 -4.215 -25.047 1 98.62 43 LEU B O 1
ATOM 4147 N N . SER B 1 44 ? 21.812 -2.65 -23.531 1 98.25 44 SER B N 1
ATOM 4148 C CA . SER B 1 44 ? 21.891 -1.607 -24.547 1 98.25 44 SER B CA 1
ATOM 4149 C C . SER B 1 44 ? 22.922 -1.957 -25.625 1 98.25 44 SER B C 1
ATOM 4151 O O . SER B 1 44 ? 22.672 -1.76 -26.812 1 98.25 44 SER B O 1
ATOM 4153 N N . ALA B 1 45 ? 24.062 -2.43 -25.25 1 97.31 45 ALA B N 1
ATOM 4154 C CA . ALA B 1 45 ? 25.125 -2.82 -26.172 1 97.31 45 ALA B CA 1
ATOM 4155 C C . ALA B 1 45 ? 24.672 -3.959 -27.078 1 97.31 45 ALA B C 1
ATOM 4157 O O . ALA B 1 45 ? 25.172 -4.102 -28.203 1 97.31 45 ALA B O 1
ATOM 4158 N N . LEU B 1 46 ? 23.734 -4.742 -26.609 1 96.38 46 LEU B N 1
ATOM 4159 C CA . LEU B 1 46 ? 23.188 -5.848 -27.391 1 96.38 46 LEU B CA 1
ATOM 4160 C C . LEU B 1 46 ? 22.078 -5.363 -28.328 1 96.38 46 LEU B C 1
ATOM 4162 O O . LEU B 1 46 ? 21.5 -6.156 -29.078 1 96.38 46 LEU B O 1
ATOM 4166 N N . GLY B 1 47 ? 21.719 -4.078 -28.25 1 97.25 47 GLY B N 1
ATOM 4167 C CA . GLY B 1 47 ? 20.734 -3.498 -29.156 1 97.25 47 GLY B CA 1
ATOM 4168 C C . GLY B 1 47 ? 19.328 -3.445 -28.562 1 97.25 47 GLY B C 1
ATOM 4169 O O . GLY B 1 47 ? 18.359 -3.145 -29.266 1 97.25 47 GLY B O 1
ATOM 4170 N N . VAL B 1 48 ? 19.188 -3.748 -27.281 1 98.25 48 VAL B N 1
ATOM 4171 C CA . VAL B 1 48 ? 17.891 -3.664 -26.609 1 98.25 48 VAL B CA 1
ATOM 4172 C C . VAL B 1 48 ? 17.5 -2.199 -26.422 1 98.25 48 VAL B C 1
ATOM 4174 O O . VAL B 1 48 ? 18.328 -1.382 -26 1 98.25 48 VAL B O 1
ATOM 4177 N N . ALA B 1 49 ? 16.312 -1.872 -26.766 1 97.56 49 ALA B N 1
ATOM 4178 C CA . ALA B 1 49 ? 15.766 -0.522 -26.656 1 97.56 49 ALA B CA 1
ATOM 4179 C C . ALA B 1 49 ? 14.375 -0.542 -26.016 1 97.56 49 ALA B C 1
ATOM 4181 O O . ALA B 1 49 ? 13.859 -1.607 -25.672 1 97.56 49 ALA B O 1
ATOM 4182 N N . ALA B 1 50 ? 13.836 0.658 -25.812 1 97.31 50 ALA B N 1
ATOM 4183 C CA . ALA B 1 50 ? 12.5 0.781 -25.234 1 97.31 50 ALA B CA 1
ATOM 4184 C C . ALA B 1 50 ? 11.477 0.01 -26.062 1 97.31 50 ALA B C 1
ATOM 4186 O O . ALA B 1 50 ? 11.461 0.107 -27.297 1 97.31 50 ALA B O 1
ATOM 4187 N N . GLY B 1 51 ? 10.711 -0.769 -25.359 1 96.62 51 GLY B N 1
ATOM 4188 C CA . GLY B 1 51 ? 9.672 -1.529 -26.031 1 96.62 51 GLY B CA 1
ATOM 4189 C C . GLY B 1 51 ? 10.102 -2.945 -26.375 1 96.62 51 GLY B C 1
ATOM 4190 O O . GLY B 1 51 ? 9.258 -3.807 -26.625 1 96.62 51 GLY B O 1
ATOM 4191 N N . ASP B 1 52 ? 11.398 -3.195 -26.484 1 98.5 52 ASP B N 1
ATOM 4192 C CA . ASP B 1 52 ? 11.875 -4.551 -26.719 1 98.5 52 ASP B CA 1
ATOM 4193 C C . ASP B 1 52 ? 11.578 -5.457 -25.531 1 98.5 52 ASP B C 1
ATOM 4195 O O . ASP B 1 52 ? 11.266 -4.973 -24.438 1 98.5 52 ASP B O 1
ATOM 4199 N N . ARG B 1 53 ? 11.578 -6.75 -25.812 1 98.69 53 ARG B N 1
ATOM 4200 C CA . ARG B 1 53 ? 11.352 -7.742 -24.766 1 98.69 53 ARG B CA 1
ATOM 4201 C C . ARG B 1 53 ? 12.625 -8.539 -24.469 1 98.69 53 ARG B C 1
ATOM 4203 O O . ARG B 1 53 ? 13.367 -8.883 -25.391 1 98.69 53 ARG B O 1
ATOM 4210 N N . VAL B 1 54 ? 12.914 -8.688 -23.219 1 98.81 54 VAL B N 1
ATOM 4211 C CA . VAL B 1 54 ? 14.078 -9.438 -22.766 1 98.81 54 VAL B CA 1
ATOM 4212 C C . VAL B 1 54 ? 13.641 -10.562 -21.828 1 98.81 54 VAL B C 1
ATOM 4214 O O . VAL B 1 54 ? 12.922 -10.328 -20.859 1 98.81 54 VAL B O 1
ATOM 4217 N N . ALA B 1 55 ? 14.094 -11.812 -22.078 1 98.88 55 ALA B N 1
ATOM 4218 C CA . ALA B 1 55 ? 13.656 -12.984 -21.328 1 98.88 55 ALA B CA 1
ATOM 4219 C C . ALA B 1 55 ? 14.758 -13.469 -20.391 1 98.88 55 ALA B C 1
ATOM 4221 O O . ALA B 1 55 ? 15.938 -13.18 -20.609 1 98.88 55 ALA B O 1
ATOM 4222 N N . ALA B 1 56 ? 14.398 -14.086 -19.359 1 98.81 56 ALA B N 1
ATOM 4223 C CA . ALA B 1 56 ? 15.336 -14.719 -18.422 1 98.81 56 ALA B CA 1
ATOM 4224 C C . ALA B 1 56 ? 14.844 -16.109 -18.031 1 98.81 56 ALA B C 1
ATOM 4226 O O . ALA B 1 56 ? 13.695 -16.266 -17.609 1 98.81 56 ALA B O 1
ATOM 4227 N N . MET B 1 57 ? 15.594 -17.078 -18.266 1 97.81 57 MET B N 1
ATOM 4228 C CA . MET B 1 57 ? 15.391 -18.453 -17.797 1 97.81 57 MET B CA 1
ATOM 4229 C C . MET B 1 57 ? 16.469 -18.844 -16.797 1 97.81 57 MET B C 1
ATOM 4231 O O . MET B 1 57 ? 17.516 -19.375 -17.172 1 97.81 57 MET B O 1
ATOM 4235 N N . CYS B 1 58 ? 16.219 -18.5 -15.523 1 97.44 58 CYS B N 1
ATOM 4236 C CA . CYS B 1 58 ? 17.203 -18.625 -14.453 1 97.44 58 CYS B CA 1
ATOM 4237 C C . CYS B 1 58 ? 16.578 -19.203 -13.188 1 97.44 58 CYS B C 1
ATOM 4239 O O . CYS B 1 58 ? 15.344 -19.281 -13.086 1 97.44 58 CYS B O 1
ATOM 4241 N N . PHE B 1 59 ? 17.422 -19.734 -12.32 1 96 59 PHE B N 1
ATOM 4242 C CA . PHE B 1 59 ? 17.016 -20.016 -10.945 1 96 59 PHE B CA 1
ATOM 4243 C C . PHE B 1 59 ? 16.953 -18.734 -10.133 1 96 59 PHE B C 1
ATOM 4245 O O . PHE B 1 59 ? 16.953 -17.625 -10.688 1 96 59 PHE B O 1
ATOM 4252 N N . ASN B 1 60 ? 16.703 -18.828 -8.773 1 97.5 60 ASN B N 1
ATOM 4253 C CA . ASN B 1 60 ? 16.703 -17.656 -7.914 1 97.5 60 ASN B CA 1
ATOM 4254 C C . ASN B 1 60 ? 18.125 -17.109 -7.719 1 97.5 60 ASN B C 1
ATOM 4256 O O . ASN B 1 60 ? 18.797 -17.453 -6.746 1 97.5 60 ASN B O 1
ATOM 4260 N N . THR B 1 61 ? 18.531 -16.234 -8.594 1 96.88 61 THR B N 1
ATOM 4261 C CA . THR B 1 61 ? 19.891 -15.688 -8.555 1 96.88 61 THR B CA 1
ATOM 4262 C C . THR B 1 61 ? 19.859 -14.172 -8.719 1 96.88 61 THR B C 1
ATOM 4264 O O . THR B 1 61 ? 18.906 -13.609 -9.258 1 96.88 61 THR B O 1
ATOM 4267 N N . PRO B 1 62 ? 20.906 -13.438 -8.25 1 97.38 62 PRO B N 1
ATOM 4268 C CA . PRO B 1 62 ? 20.969 -11.984 -8.414 1 97.38 62 PRO B CA 1
ATOM 4269 C C . PRO B 1 62 ? 20.938 -11.555 -9.875 1 97.38 62 PRO B C 1
ATOM 4271 O O . PRO B 1 62 ? 20.391 -10.492 -10.203 1 97.38 62 PRO B O 1
ATOM 4274 N N . ALA B 1 63 ? 21.438 -12.398 -10.789 1 97.75 63 ALA B N 1
ATOM 4275 C CA . ALA B 1 63 ? 21.5 -12.055 -12.211 1 97.75 63 ALA B CA 1
ATOM 4276 C C . ALA B 1 63 ? 20.109 -11.891 -12.789 1 97.75 63 ALA B C 1
ATOM 4278 O O . ALA B 1 63 ? 19.891 -11.055 -13.672 1 97.75 63 ALA B O 1
ATOM 4279 N N . PHE B 1 64 ? 19.203 -12.75 -12.344 1 98.06 64 PHE B N 1
ATOM 4280 C CA . PHE B 1 64 ? 17.812 -12.625 -12.734 1 98.06 64 PHE B CA 1
ATOM 4281 C C . PHE B 1 64 ? 17.297 -11.219 -12.43 1 98.06 64 PHE B C 1
ATOM 4283 O O . PHE B 1 64 ? 16.672 -10.586 -13.289 1 98.06 64 PHE B O 1
ATOM 4290 N N . VAL B 1 65 ? 17.594 -10.695 -11.234 1 98.56 65 VAL B N 1
ATOM 4291 C CA . VAL B 1 65 ? 17.141 -9.391 -10.758 1 98.56 65 VAL B CA 1
ATOM 4292 C C . VAL B 1 65 ? 17.859 -8.289 -11.523 1 98.56 65 VAL B C 1
ATOM 4294 O O . VAL B 1 65 ? 17.25 -7.309 -11.938 1 98.56 65 VAL B O 1
ATOM 4297 N N . ASP B 1 66 ? 19.188 -8.492 -11.758 1 98.44 66 ASP B N 1
ATOM 4298 C CA . ASP B 1 66 ? 19.969 -7.52 -12.516 1 98.44 66 ASP B CA 1
ATOM 4299 C C . ASP B 1 66 ? 19.391 -7.316 -13.914 1 98.44 66 ASP B C 1
ATOM 4301 O O . ASP B 1 66 ? 19.219 -6.18 -14.359 1 98.44 66 ASP B O 1
ATOM 4305 N N . LEU B 1 67 ? 19.078 -8.398 -14.547 1 98.69 67 LEU B N 1
ATOM 4306 C CA . LEU B 1 67 ? 18.562 -8.305 -15.906 1 98.69 67 LEU B CA 1
ATOM 4307 C C . LEU B 1 67 ? 17.219 -7.578 -15.922 1 98.69 67 LEU B C 1
ATOM 4309 O O . LEU B 1 67 ? 16.984 -6.75 -16.812 1 98.69 67 LEU B O 1
ATOM 4313 N N . MET B 1 68 ? 16.328 -7.973 -15.016 1 98.75 68 MET B N 1
ATOM 4314 C CA . MET B 1 68 ? 15.008 -7.359 -14.938 1 98.75 68 MET B CA 1
ATOM 4315 C C . MET B 1 68 ? 15.117 -5.848 -14.797 1 98.75 68 MET B C 1
ATOM 4317 O O . MET B 1 68 ? 14.531 -5.102 -15.586 1 98.75 68 MET B O 1
ATOM 4321 N N . PHE B 1 69 ? 15.891 -5.355 -13.852 1 98.81 69 PHE B N 1
ATOM 4322 C CA . PHE B 1 69 ? 16.016 -3.92 -13.625 1 98.81 69 PHE B CA 1
ATOM 4323 C C . PHE B 1 69 ? 16.766 -3.252 -14.773 1 98.81 69 PHE B C 1
ATOM 4325 O O . PHE B 1 69 ? 16.453 -2.113 -15.141 1 98.81 69 PHE B O 1
ATOM 4332 N N . GLY B 1 70 ? 17.812 -3.943 -15.312 1 98.81 70 GLY B N 1
ATOM 4333 C CA . GLY B 1 70 ? 18.469 -3.414 -16.5 1 98.81 70 GLY B CA 1
ATOM 4334 C C . GLY B 1 70 ? 17.531 -3.188 -17.656 1 98.81 70 GLY B C 1
ATOM 4335 O O . GLY B 1 70 ? 17.594 -2.152 -18.328 1 98.81 70 GLY B O 1
ATOM 4336 N N . ALA B 1 71 ? 16.672 -4.164 -17.891 1 98.81 71 ALA B N 1
ATOM 4337 C CA . ALA B 1 71 ? 15.672 -4.043 -18.969 1 98.81 71 ALA B CA 1
ATOM 4338 C C . ALA B 1 71 ? 14.727 -2.875 -18.703 1 98.81 71 ALA B C 1
ATOM 4340 O O . ALA B 1 71 ? 14.461 -2.07 -19.594 1 98.81 71 ALA B O 1
ATOM 4341 N N . TRP B 1 72 ? 14.234 -2.791 -17.5 1 98.69 72 TRP B N 1
ATOM 4342 C CA . TRP B 1 72 ? 13.289 -1.742 -17.141 1 98.69 72 TRP B CA 1
ATOM 4343 C C . TRP B 1 72 ? 13.914 -0.361 -17.297 1 98.69 72 TRP B C 1
ATOM 4345 O O . TRP B 1 72 ? 13.25 0.589 -17.719 1 98.69 72 TRP B O 1
ATOM 4355 N N . ARG B 1 73 ? 15.188 -0.268 -16.969 1 98.44 73 ARG B N 1
ATOM 4356 C CA . ARG B 1 73 ? 15.883 1.009 -17.078 1 98.44 73 ARG B CA 1
ATOM 4357 C C . ARG B 1 73 ? 15.992 1.449 -18.547 1 98.44 73 ARG B C 1
ATOM 4359 O O . ARG B 1 73 ? 16.172 2.635 -18.828 1 98.44 73 ARG B O 1
ATOM 4366 N N . LEU B 1 74 ? 15.883 0.555 -19.469 1 98.44 74 LEU B N 1
ATOM 4367 C CA . LEU B 1 74 ? 15.938 0.878 -20.891 1 98.44 74 LEU B CA 1
ATOM 4368 C C . LEU B 1 74 ? 14.539 1.058 -21.453 1 98.44 74 LEU B C 1
ATOM 4370 O O . LEU B 1 74 ? 14.375 1.333 -22.641 1 98.44 74 LEU B O 1
ATOM 4374 N N . GLY B 1 75 ? 13.484 0.902 -20.609 1 98.25 75 GLY B N 1
ATOM 4375 C CA . GLY B 1 75 ? 12.117 0.927 -21.094 1 98.25 75 GLY B CA 1
ATOM 4376 C C . GLY B 1 75 ? 11.695 -0.368 -21.766 1 98.25 75 GLY B C 1
ATOM 4377 O O . GLY B 1 75 ? 10.672 -0.414 -22.453 1 98.25 75 GLY B O 1
ATOM 4378 N N . ALA B 1 76 ? 12.484 -1.382 -21.625 1 98.62 76 ALA B N 1
ATOM 4379 C CA . ALA B 1 76 ? 12.18 -2.695 -22.188 1 98.62 76 ALA B CA 1
ATOM 4380 C C . ALA B 1 76 ? 11.273 -3.494 -21.25 1 98.62 76 ALA B C 1
ATOM 4382 O O . ALA B 1 76 ? 11.055 -3.102 -20.094 1 98.62 76 ALA B O 1
ATOM 4383 N N . THR B 1 77 ? 10.688 -4.547 -21.797 1 98.75 77 THR B N 1
ATOM 4384 C CA . THR B 1 77 ? 9.766 -5.426 -21.078 1 98.75 77 THR B CA 1
ATOM 4385 C C . THR B 1 77 ? 10.469 -6.711 -20.656 1 98.75 77 THR B C 1
ATOM 4387 O O . THR B 1 77 ? 11.227 -7.297 -21.422 1 98.75 77 THR B O 1
ATOM 4390 N N . PHE B 1 78 ? 10.266 -7.113 -19.453 1 98.81 78 PHE B N 1
ATOM 4391 C CA . PHE B 1 78 ? 10.883 -8.312 -18.891 1 98.81 78 PHE B CA 1
ATOM 4392 C C . PHE B 1 78 ? 9.969 -9.523 -19.062 1 98.81 78 PHE B C 1
ATOM 4394 O O . PHE B 1 78 ? 8.773 -9.453 -18.766 1 98.81 78 PHE B O 1
ATOM 4401 N N . VAL B 1 79 ? 10.5 -10.664 -19.516 1 98.81 79 VAL B N 1
ATOM 4402 C CA . VAL B 1 79 ? 9.758 -11.898 -19.75 1 98.81 79 VAL B CA 1
ATOM 4403 C C . VAL B 1 79 ? 10.422 -13.047 -18.984 1 98.81 79 VAL B C 1
ATOM 4405 O O . VAL B 1 79 ? 11.281 -13.742 -19.531 1 98.81 79 VAL B O 1
ATOM 4408 N N . PRO B 1 80 ? 10 -13.297 -17.766 1 98.12 80 PRO B N 1
ATOM 4409 C CA . PRO B 1 80 ? 10.555 -14.453 -17.047 1 98.12 80 PRO B CA 1
ATOM 4410 C C . PRO B 1 80 ? 10.047 -15.781 -17.594 1 98.12 80 PRO B C 1
ATOM 4412 O O . PRO B 1 80 ? 8.867 -15.914 -17.922 1 98.12 80 PRO B O 1
ATOM 4415 N N . VAL B 1 81 ? 10.945 -16.734 -17.688 1 95.62 81 VAL B N 1
ATOM 4416 C CA . VAL B 1 81 ? 10.633 -18.016 -18.281 1 95.62 81 VAL B CA 1
ATOM 4417 C C . VAL B 1 81 ? 10.82 -19.125 -17.25 1 95.62 81 VAL B C 1
ATOM 4419 O O . VAL B 1 81 ? 11.828 -19.172 -16.547 1 95.62 81 VAL B O 1
ATOM 4422 N N . ASN B 1 82 ? 9.812 -20.016 -17.125 1 89.88 82 ASN B N 1
ATOM 4423 C CA . ASN B 1 82 ? 9.875 -21.188 -16.266 1 89.88 82 ASN B CA 1
ATOM 4424 C C . ASN B 1 82 ? 11.078 -22.062 -16.609 1 89.88 82 ASN B C 1
ATOM 4426 O O . ASN B 1 82 ? 11.164 -22.609 -17.719 1 89.88 82 ASN B O 1
ATOM 4430 N N . HIS B 1 83 ? 11.992 -22.188 -15.688 1 93.25 83 HIS B N 1
ATOM 4431 C CA . HIS B 1 83 ? 13.258 -22.875 -15.953 1 93.25 83 HIS B CA 1
ATOM 4432 C C . HIS B 1 83 ? 13.047 -24.391 -16.094 1 93.25 83 HIS B C 1
ATOM 4434 O O . HIS B 1 83 ? 13.977 -25.109 -16.453 1 93.25 83 HIS B O 1
ATOM 4440 N N . LYS B 1 84 ? 11.812 -24.828 -15.867 1 84 84 LYS B N 1
ATOM 4441 C CA . LYS B 1 84 ? 11.523 -26.266 -15.992 1 84 84 LYS B CA 1
ATOM 4442 C C . LYS B 1 84 ? 11.023 -26.594 -17.391 1 84 84 LYS B C 1
ATOM 4444 O O . LYS B 1 84 ? 10.852 -27.766 -17.734 1 84 84 LYS B O 1
ATOM 4449 N N . LEU B 1 85 ? 10.773 -25.594 -18.219 1 84.75 85 LEU B N 1
ATOM 4450 C CA . LEU B 1 85 ? 10.273 -25.812 -19.578 1 84.75 85 LEU B CA 1
ATOM 4451 C C . LEU B 1 85 ? 11.344 -26.469 -20.453 1 84.75 85 LEU B C 1
ATOM 4453 O O . LEU B 1 85 ? 12.539 -26.328 -20.188 1 84.75 85 LEU B O 1
ATOM 4457 N N . GLN B 1 86 ? 10.844 -27.203 -21.469 1 86.38 86 GLN B N 1
ATOM 4458 C CA . GLN B 1 86 ? 11.727 -27.781 -22.469 1 86.38 86 GLN B CA 1
ATOM 4459 C C . GLN B 1 86 ? 11.82 -26.875 -23.703 1 86.38 86 GLN B C 1
ATOM 4461 O O . GLN B 1 86 ? 11.039 -25.938 -23.844 1 86.38 86 GLN B O 1
ATOM 4466 N N . ALA B 1 87 ? 12.734 -27.188 -24.547 1 91.25 87 ALA B N 1
ATOM 4467 C CA . ALA B 1 87 ? 13.156 -26.281 -25.625 1 91.25 87 ALA B CA 1
ATOM 4468 C C . ALA B 1 87 ? 11.969 -25.844 -26.469 1 91.25 87 ALA B C 1
ATOM 4470 O O . ALA B 1 87 ? 11.805 -24.641 -26.734 1 91.25 87 ALA B O 1
ATOM 4471 N N . PRO B 1 88 ? 11.055 -26.719 -26.891 1 88.12 88 PRO B N 1
ATOM 4472 C CA . PRO B 1 88 ? 9.945 -26.25 -27.719 1 88.12 88 PRO B CA 1
ATOM 4473 C C . PRO B 1 88 ? 9.031 -25.266 -27 1 88.12 88 PRO B C 1
ATOM 4475 O O . PRO B 1 88 ? 8.539 -24.312 -27.609 1 88.12 88 PRO B O 1
ATOM 4478 N N . GLU B 1 89 ? 8.812 -25.5 -25.719 1 86.88 89 GLU B N 1
ATOM 4479 C CA . GLU B 1 89 ? 7.984 -24.594 -24.922 1 86.88 89 GLU B CA 1
ATOM 4480 C C . GLU B 1 89 ? 8.672 -23.234 -24.75 1 86.88 89 GLU B C 1
ATOM 4482 O O . GLU B 1 89 ? 8.016 -22.188 -24.812 1 86.88 89 GLU B O 1
ATOM 4487 N N . VAL B 1 90 ? 9.992 -23.297 -24.547 1 93.12 90 VAL B N 1
ATOM 4488 C CA . VAL B 1 90 ? 10.758 -22.062 -24.422 1 93.12 90 VAL B CA 1
ATOM 4489 C C . VAL B 1 90 ? 10.734 -21.297 -25.734 1 93.12 90 VAL B C 1
ATOM 4491 O O . VAL B 1 90 ? 10.547 -20.078 -25.75 1 93.12 90 VAL B O 1
ATOM 4494 N N . ASP B 1 91 ? 10.883 -22.047 -26.844 1 95.44 91 ASP B N 1
ATOM 4495 C CA . ASP B 1 91 ? 10.82 -21.438 -28.172 1 95.44 91 ASP B CA 1
ATOM 4496 C C . ASP B 1 91 ? 9.477 -20.719 -28.375 1 95.44 91 ASP B C 1
ATOM 4498 O O . ASP B 1 91 ? 9.43 -19.625 -28.922 1 95.44 91 ASP B O 1
ATOM 4502 N N . TYR B 1 92 ? 8.461 -21.359 -27.953 1 91.5 92 TYR B N 1
ATOM 4503 C CA . TYR B 1 92 ? 7.145 -20.734 -28.078 1 91.5 92 TYR B CA 1
ATOM 4504 C C . TYR B 1 92 ? 7.082 -19.406 -27.328 1 91.5 92 TYR B C 1
ATOM 4506 O O . TYR B 1 92 ? 6.621 -18.406 -27.875 1 91.5 92 TYR B O 1
ATOM 4514 N N . VAL B 1 93 ? 7.512 -19.391 -26.047 1 94.06 93 VAL B N 1
ATOM 4515 C CA . VAL B 1 93 ? 7.469 -18.188 -25.203 1 94.06 93 VAL B CA 1
ATOM 4516 C C . VAL B 1 93 ? 8.281 -17.078 -25.859 1 94.06 93 VAL B C 1
ATOM 4518 O O . VAL B 1 93 ? 7.82 -15.938 -25.953 1 94.06 93 VAL B O 1
ATOM 4521 N N . LEU B 1 94 ? 9.484 -17.422 -26.344 1 98.06 94 LEU B N 1
ATOM 4522 C CA . LEU B 1 94 ? 10.367 -16.438 -26.953 1 98.06 94 LEU B CA 1
ATOM 4523 C C . LEU B 1 94 ? 9.766 -15.883 -28.234 1 98.06 94 LEU B C 1
ATOM 4525 O O . LEU B 1 94 ? 9.836 -14.68 -28.5 1 98.06 94 LEU B O 1
ATOM 4529 N N . GLU B 1 95 ? 9.188 -16.766 -28.984 1 97.5 95 GLU B N 1
ATOM 4530 C CA . GLU B 1 95 ? 8.578 -16.359 -30.25 1 97.5 95 GLU B CA 1
ATOM 4531 C C . GLU B 1 95 ? 7.348 -15.5 -30.016 1 97.5 95 GLU B C 1
ATOM 4533 O O . GLU B 1 95 ? 7.215 -14.43 -30.625 1 97.5 95 GLU B O 1
ATOM 4538 N N . HIS B 1 96 ? 6.496 -16 -29.156 1 96.75 96 HIS B N 1
ATOM 4539 C CA . HIS B 1 96 ? 5.246 -15.297 -28.906 1 96.75 96 HIS B CA 1
ATOM 4540 C C . HIS B 1 96 ? 5.5 -13.922 -28.281 1 96.75 96 HIS B C 1
ATOM 4542 O O . HIS B 1 96 ? 4.824 -12.945 -28.625 1 96.75 96 HIS B O 1
ATOM 4548 N N . SER B 1 97 ? 6.484 -13.82 -27.406 1 98.25 97 SER B N 1
ATOM 4549 C CA . SER B 1 97 ? 6.805 -12.547 -26.766 1 98.25 97 SER B CA 1
ATOM 4550 C C . SER B 1 97 ? 7.695 -11.688 -27.672 1 98.25 97 SER B C 1
ATOM 4552 O O . SER B 1 97 ? 7.883 -10.5 -27.406 1 98.25 97 SER B O 1
ATOM 4554 N N . ARG B 1 98 ? 8.25 -12.312 -28.672 1 98.19 98 ARG B N 1
ATOM 4555 C CA . ARG B 1 98 ? 9.219 -11.648 -29.531 1 98.19 98 ARG B CA 1
ATOM 4556 C C . ARG B 1 98 ? 10.414 -11.148 -28.734 1 98.19 98 ARG B C 1
ATOM 4558 O O . ARG B 1 98 ? 10.812 -9.984 -28.859 1 98.19 98 ARG B O 1
ATOM 4565 N N . SER B 1 99 ? 10.93 -12.016 -27.906 1 98.56 99 SER B N 1
ATOM 4566 C CA . SER B 1 99 ? 12.055 -11.648 -27.047 1 98.56 99 SER B CA 1
ATOM 4567 C C . SER B 1 99 ? 13.328 -11.477 -27.875 1 98.56 99 SER B C 1
ATOM 4569 O O . SER B 1 99 ? 13.656 -12.32 -28.719 1 98.56 99 SER B O 1
ATOM 4571 N N . LYS B 1 100 ? 13.984 -10.383 -27.594 1 98.5 100 LYS B N 1
ATOM 4572 C CA . LYS B 1 100 ? 15.203 -10.047 -28.328 1 98.5 100 LYS B CA 1
ATOM 4573 C C . LYS B 1 100 ? 16.422 -10.719 -27.703 1 98.5 100 LYS B C 1
ATOM 4575 O O . LYS B 1 100 ? 17.391 -11.016 -28.406 1 98.5 100 LYS B O 1
ATOM 4580 N N . ALA B 1 101 ? 16.422 -10.961 -26.469 1 98.69 101 ALA B N 1
ATOM 4581 C CA . ALA B 1 101 ? 17.531 -11.555 -25.734 1 98.69 101 ALA B CA 1
ATOM 4582 C C . ALA B 1 101 ? 17.031 -12.531 -24.688 1 98.69 101 ALA B C 1
ATOM 4584 O O . ALA B 1 101 ? 15.875 -12.453 -24.25 1 98.69 101 ALA B O 1
ATOM 4585 N N . LEU B 1 102 ? 17.844 -13.508 -24.359 1 98.81 102 LEU B N 1
ATOM 4586 C CA . LEU B 1 102 ? 17.578 -14.5 -23.328 1 98.81 102 LEU B CA 1
ATOM 4587 C C . LEU B 1 102 ? 18.781 -14.68 -22.422 1 98.81 102 LEU B C 1
ATOM 4589 O O . LEU B 1 102 ? 19.859 -15.094 -22.875 1 98.81 102 LEU B O 1
ATOM 4593 N N . LEU B 1 103 ? 18.641 -14.266 -21.172 1 98.88 103 LEU B N 1
ATOM 4594 C CA . LEU B 1 103 ? 19.578 -14.688 -20.156 1 98.88 103 LEU B CA 1
ATOM 4595 C C . LEU B 1 103 ? 19.219 -16.062 -19.594 1 98.88 103 LEU B C 1
ATOM 4597 O O . LEU B 1 103 ? 18.062 -16.312 -19.266 1 98.88 103 LEU B O 1
ATOM 4601 N N . PHE B 1 104 ? 20.156 -16.938 -19.547 1 98.69 104 PHE B N 1
ATOM 4602 C CA . PHE B 1 104 ? 19.859 -18.25 -18.984 1 98.69 104 PHE B CA 1
ATOM 4603 C C . PHE B 1 104 ? 20.984 -18.703 -18.047 1 98.69 104 PHE B C 1
ATOM 4605 O O . PHE B 1 104 ? 22.141 -18.281 -18.219 1 98.69 104 PHE B O 1
ATOM 4612 N N . ASP B 1 105 ? 20.625 -19.406 -17.016 1 98.06 105 ASP B N 1
ATOM 4613 C CA . ASP B 1 105 ? 21.562 -20.062 -16.125 1 98.06 105 ASP B CA 1
ATOM 4614 C C . ASP B 1 105 ? 22.344 -21.156 -16.859 1 98.06 105 ASP B C 1
ATOM 4616 O O . ASP B 1 105 ? 21.766 -21.969 -17.578 1 98.06 105 ASP B O 1
ATOM 4620 N N . VAL B 1 106 ? 23.609 -21.281 -16.609 1 98.44 106 VAL B N 1
ATOM 4621 C CA . VAL B 1 106 ? 24.469 -22.219 -17.328 1 98.44 106 VAL B CA 1
ATOM 4622 C C . VAL B 1 106 ? 23.984 -23.641 -17.109 1 98.44 106 VAL B C 1
ATOM 4624 O O . VAL B 1 106 ? 24.109 -24.5 -17.984 1 98.44 106 VAL B O 1
ATOM 4627 N N . ALA B 1 107 ? 23.391 -23.891 -15.984 1 97.56 107 ALA B N 1
ATOM 4628 C CA . ALA B 1 107 ? 22.859 -25.219 -15.664 1 97.56 107 ALA B CA 1
ATOM 4629 C C . ALA B 1 107 ? 21.766 -25.625 -16.641 1 97.56 107 ALA B C 1
ATOM 4631 O O . ALA B 1 107 ? 21.438 -26.812 -16.766 1 97.56 107 ALA B O 1
ATOM 4632 N N . LEU B 1 108 ? 21.172 -24.703 -17.359 1 96.69 108 LEU B N 1
ATOM 4633 C CA . LEU B 1 108 ? 20.062 -24.953 -18.25 1 96.69 108 LEU B CA 1
ATOM 4634 C C . LEU B 1 108 ? 20.516 -25 -19.703 1 96.69 108 LEU B C 1
ATOM 4636 O O . LEU B 1 108 ? 19.688 -25.031 -20.625 1 96.69 108 LEU B O 1
ATOM 4640 N N . ALA B 1 109 ? 21.812 -25.016 -19.922 1 97.75 109 ALA B N 1
ATOM 4641 C CA . ALA B 1 109 ? 22.422 -25.016 -21.25 1 97.75 109 ALA B CA 1
ATOM 4642 C C . ALA B 1 109 ? 21.906 -26.172 -22.109 1 97.75 109 ALA B C 1
ATOM 4644 O O . ALA B 1 109 ? 21.641 -26 -23.297 1 97.75 109 ALA B O 1
ATOM 4645 N N . PRO B 1 110 ? 21.688 -27.344 -21.531 1 95.44 110 PRO B N 1
ATOM 4646 C CA . PRO B 1 110 ? 21.203 -28.453 -22.359 1 95.44 110 PRO B CA 1
ATOM 4647 C C . PRO B 1 110 ? 19.875 -28.156 -23.031 1 95.44 110 PRO B C 1
ATOM 4649 O O . PRO B 1 110 ? 19.594 -28.641 -24.125 1 95.44 110 PRO B O 1
ATOM 4652 N N . VAL B 1 111 ? 19.031 -27.422 -22.359 1 94.06 111 VAL B N 1
ATOM 4653 C CA . VAL B 1 111 ? 17.734 -27.047 -22.938 1 94.06 111 VAL B CA 1
ATOM 4654 C C . VAL B 1 111 ? 17.922 -25.891 -23.906 1 94.06 111 VAL B C 1
ATOM 4656 O O . VAL B 1 111 ? 17.391 -25.922 -25.016 1 94.06 111 VAL B O 1
ATOM 4659 N N . VAL B 1 112 ? 18.703 -24.875 -23.578 1 97.19 112 VAL B N 1
ATOM 4660 C CA . VAL B 1 112 ? 18.828 -23.625 -24.328 1 97.19 112 VAL B CA 1
ATOM 4661 C C . VAL B 1 112 ? 19.562 -23.891 -25.641 1 97.19 112 VAL B C 1
ATOM 4663 O O . VAL B 1 112 ? 19.266 -23.266 -26.656 1 97.19 112 VAL B O 1
ATOM 4666 N N . GLU B 1 113 ? 20.484 -24.859 -25.641 1 96.62 113 GLU B N 1
ATOM 4667 C CA . GLU B 1 113 ? 21.25 -25.172 -26.844 1 96.62 113 GLU B CA 1
ATOM 4668 C C . GLU B 1 113 ? 20.344 -25.781 -27.922 1 96.62 113 GLU B C 1
ATOM 4670 O O . GLU B 1 113 ? 20.703 -25.781 -29.094 1 96.62 113 GLU B O 1
ATOM 4675 N N . ARG B 1 114 ? 19.219 -26.25 -27.5 1 95.62 114 ARG B N 1
ATOM 4676 C CA . ARG B 1 114 ? 18.297 -26.891 -28.422 1 95.62 114 ARG B CA 1
ATOM 4677 C C . ARG B 1 114 ? 17.266 -25.891 -28.953 1 95.62 114 ARG B C 1
ATOM 4679 O O . ARG B 1 114 ? 16.422 -26.234 -29.797 1 95.62 114 ARG B O 1
ATOM 4686 N N . LEU B 1 115 ? 17.328 -24.641 -28.484 1 96.25 115 LEU B N 1
ATOM 4687 C CA . LEU B 1 115 ? 16.391 -23.609 -28.938 1 96.25 115 LEU B CA 1
ATOM 4688 C C . LEU B 1 115 ? 16.625 -23.25 -30.391 1 96.25 115 LEU B C 1
ATOM 4690 O O . LEU B 1 115 ? 17.766 -23.203 -30.859 1 96.25 115 LEU B O 1
ATOM 4694 N N . VAL B 1 116 ? 15.523 -22.969 -31.094 1 96.81 116 VAL B N 1
ATOM 4695 C CA . VAL B 1 116 ? 15.594 -22.547 -32.5 1 96.81 116 VAL B CA 1
ATOM 4696 C C . VAL B 1 116 ? 15.461 -21.031 -32.594 1 96.81 116 VAL B C 1
ATOM 4698 O O . VAL B 1 116 ? 15.953 -20.422 -33.531 1 96.81 116 VAL B O 1
ATOM 4701 N N . HIS B 1 117 ? 14.781 -20.406 -31.641 1 96.62 117 HIS B N 1
ATOM 4702 C CA . HIS B 1 117 ? 14.547 -18.969 -31.656 1 96.62 117 HIS B CA 1
ATOM 4703 C C . HIS B 1 117 ? 15.859 -18.188 -31.672 1 96.62 117 HIS B C 1
ATOM 4705 O O . HIS B 1 117 ? 16.797 -18.547 -30.969 1 96.62 117 HIS B O 1
ATOM 4711 N N . PRO B 1 118 ? 15.938 -17.156 -32.438 1 96.62 118 PRO B N 1
ATOM 4712 C CA . PRO B 1 118 ? 17.219 -16.469 -32.656 1 96.62 118 PRO B CA 1
ATOM 4713 C C . PRO B 1 118 ? 17.531 -15.422 -31.609 1 96.62 118 PRO B C 1
ATOM 4715 O O . PRO B 1 118 ? 18.406 -14.578 -31.812 1 96.62 118 PRO B O 1
ATOM 4718 N N . ALA B 1 119 ? 16.875 -15.375 -30.5 1 97.31 119 ALA B N 1
ATOM 4719 C CA . ALA B 1 119 ? 17.188 -14.398 -29.453 1 97.31 119 ALA B CA 1
ATOM 4720 C C . ALA B 1 119 ? 18.656 -14.438 -29.078 1 97.31 119 ALA B C 1
ATOM 4722 O O . ALA B 1 119 ? 19.266 -15.516 -29.031 1 97.31 119 ALA B O 1
ATOM 4723 N N . ARG B 1 120 ? 19.25 -13.234 -28.875 1 98 120 ARG B N 1
ATOM 4724 C CA . ARG B 1 120 ? 20.625 -13.188 -28.375 1 98 120 ARG B CA 1
ATOM 4725 C C . ARG B 1 120 ? 20.75 -13.867 -27.016 1 98 120 ARG B C 1
ATOM 4727 O O . ARG B 1 120 ? 19.969 -13.578 -26.109 1 98 120 ARG B O 1
ATOM 4734 N N . ARG B 1 121 ? 21.734 -14.758 -26.938 1 98.12 121 ARG B N 1
ATOM 4735 C CA . ARG B 1 121 ? 21.844 -15.555 -25.703 1 98.12 121 ARG B CA 1
ATOM 4736 C C . ARG B 1 121 ? 22.953 -15.039 -24.812 1 98.12 121 ARG B C 1
ATOM 4738 O O . ARG B 1 121 ? 24.031 -14.68 -25.297 1 98.12 121 ARG B O 1
ATOM 4745 N N . LEU B 1 122 ? 22.672 -14.867 -23.547 1 98.62 122 LEU B N 1
ATOM 4746 C CA . LEU B 1 122 ? 23.625 -14.57 -22.469 1 98.62 122 LEU B CA 1
ATOM 4747 C C . LEU B 1 122 ? 23.594 -15.664 -21.406 1 98.62 122 LEU B C 1
ATOM 4749 O O . LEU B 1 122 ? 22.516 -16.172 -21.062 1 98.62 122 LEU B O 1
ATOM 4753 N N . VAL B 1 123 ? 24.766 -16.031 -20.969 1 98.69 123 VAL B N 1
ATOM 4754 C CA . VAL B 1 123 ? 24.828 -17.062 -19.938 1 98.69 123 VAL B CA 1
ATOM 4755 C C . VAL B 1 123 ? 25.25 -16.438 -18.609 1 98.69 123 VAL B C 1
ATOM 4757 O O . VAL B 1 123 ? 25.969 -15.438 -18.594 1 98.69 123 VAL B O 1
ATOM 4760 N N . THR B 1 124 ? 24.734 -16.859 -17.516 1 98.19 124 THR B N 1
ATOM 4761 C CA . THR B 1 124 ? 25.125 -16.469 -16.172 1 98.19 124 THR B CA 1
ATOM 4762 C C . THR B 1 124 ? 25.406 -17.688 -15.305 1 98.19 124 THR B C 1
ATOM 4764 O O . THR B 1 124 ? 25.203 -18.812 -15.727 1 98.19 124 THR B O 1
ATOM 4767 N N . GLU B 1 125 ? 25.969 -17.453 -14.062 1 96.75 125 GLU B N 1
ATOM 4768 C CA . GLU B 1 125 ? 26.297 -18.484 -13.078 1 96.75 125 GLU B CA 1
ATOM 4769 C C . GLU B 1 125 ? 27.297 -19.484 -13.656 1 96.75 125 GLU B C 1
ATOM 4771 O O . GLU B 1 125 ? 27.297 -20.656 -13.281 1 96.75 125 GLU B O 1
ATOM 4776 N N . GLY B 1 126 ? 28.031 -19.078 -14.617 1 96.62 126 GLY B N 1
ATOM 4777 C CA . GLY B 1 126 ? 29.047 -19.891 -15.258 1 96.62 126 GLY B CA 1
ATOM 4778 C C . GLY B 1 126 ? 29.375 -19.438 -16.672 1 96.62 126 GLY B C 1
ATOM 4779 O O . GLY B 1 126 ? 29 -18.344 -17.078 1 96.62 126 GLY B O 1
ATOM 4780 N N . GLU B 1 127 ? 30.141 -20.281 -17.328 1 97.25 127 GLU B N 1
ATOM 4781 C CA . GLU B 1 127 ? 30.562 -19.984 -18.703 1 97.25 127 GLU B CA 1
ATOM 4782 C C . GLU B 1 127 ? 30.094 -21.047 -19.672 1 97.25 127 GLU B C 1
ATOM 4784 O O . GLU B 1 127 ? 29.891 -22.203 -19.281 1 97.25 127 GLU B O 1
ATOM 4789 N N . LEU B 1 128 ? 29.766 -20.625 -20.766 1 97.31 128 LEU B N 1
ATOM 4790 C CA . LEU B 1 128 ? 29.438 -21.5 -21.891 1 97.31 128 LEU B CA 1
ATOM 4791 C C . LEU B 1 128 ? 30.125 -21.031 -23.172 1 97.31 128 LEU B C 1
ATOM 4793 O O . LEU B 1 128 ? 30.016 -19.859 -23.531 1 97.31 128 LEU B O 1
ATOM 4797 N N . ASP B 1 129 ? 30.797 -21.969 -23.828 1 96.25 129 ASP B N 1
ATOM 4798 C CA . ASP B 1 129 ? 31.562 -21.625 -25.016 1 96.25 129 ASP B CA 1
ATOM 4799 C C . ASP B 1 129 ? 30.672 -20.984 -26.078 1 96.25 129 ASP B C 1
ATOM 4801 O O . ASP B 1 129 ? 29.609 -21.531 -26.406 1 96.25 129 ASP B O 1
ATOM 4805 N N . GLY B 1 130 ? 31.156 -19.859 -26.594 1 96.12 130 GLY B N 1
ATOM 4806 C CA . GLY B 1 130 ? 30.469 -19.203 -27.703 1 96.12 130 GLY B CA 1
ATOM 4807 C C . GLY B 1 130 ? 29.297 -18.344 -27.266 1 96.12 130 GLY B C 1
ATOM 4808 O O . GLY B 1 130 ? 28.641 -17.719 -28.078 1 96.12 130 GLY B O 1
ATOM 4809 N N . VAL B 1 131 ? 29 -18.344 -26.031 1 97.88 131 VAL B N 1
ATOM 4810 C CA . VAL B 1 131 ? 27.922 -17.531 -25.5 1 97.88 131 VAL B CA 1
ATOM 4811 C C . VAL B 1 131 ? 28.484 -16.484 -24.547 1 97.88 131 VAL B C 1
ATOM 4813 O O . VAL B 1 131 ? 29.188 -16.812 -23.594 1 97.88 131 VAL B O 1
ATOM 4816 N N . PRO B 1 132 ? 28.203 -15.172 -24.797 1 97.94 132 PRO B N 1
ATOM 4817 C CA . PRO B 1 132 ? 28.703 -14.141 -23.875 1 97.94 132 PRO B CA 1
ATOM 4818 C C . PRO B 1 132 ? 28.219 -14.336 -22.438 1 97.94 132 PRO B C 1
ATOM 4820 O O . PRO B 1 132 ? 27.062 -14.695 -22.234 1 97.94 132 PRO B O 1
ATOM 4823 N N . CYS B 1 133 ? 29.109 -14.141 -21.531 1 98.38 133 CYS B N 1
ATOM 4824 C CA . CYS B 1 133 ? 28.781 -14.266 -20.125 1 98.38 133 CYS B CA 1
ATOM 4825 C C . CYS B 1 133 ? 28.25 -12.953 -19.562 1 98.38 133 CYS B C 1
ATOM 4827 O O . CYS B 1 133 ? 28.984 -11.969 -19.469 1 98.38 133 CYS B O 1
ATOM 4829 N N . PHE B 1 134 ? 27.047 -12.953 -19.078 1 98.44 134 PHE B N 1
ATOM 4830 C CA . PHE B 1 134 ? 26.359 -11.766 -18.578 1 98.44 134 PHE B CA 1
ATOM 4831 C C . PHE B 1 134 ? 27.094 -11.18 -17.375 1 98.44 134 PHE B C 1
ATOM 4833 O O . PHE B 1 134 ? 27.266 -9.969 -17.281 1 98.44 134 PHE B O 1
ATOM 4840 N N . ASP B 1 135 ? 27.516 -12.016 -16.453 1 97.25 135 ASP B N 1
ATOM 4841 C CA . ASP B 1 135 ? 28.188 -11.594 -15.219 1 97.25 135 ASP B CA 1
ATOM 4842 C C . ASP B 1 135 ? 29.5 -10.867 -15.531 1 97.25 135 ASP B C 1
ATOM 4844 O O . ASP B 1 135 ? 29.797 -9.828 -14.953 1 97.25 135 ASP B O 1
ATOM 4848 N N . THR B 1 136 ? 30.203 -11.445 -16.469 1 96.88 136 THR B N 1
ATOM 4849 C CA . THR B 1 136 ? 31.484 -10.859 -16.859 1 96.88 136 THR B CA 1
ATOM 4850 C C . THR B 1 136 ? 31.266 -9.523 -17.562 1 96.88 136 THR B C 1
ATOM 4852 O O . THR B 1 136 ? 31.984 -8.555 -17.297 1 96.88 136 THR B O 1
ATOM 4855 N N . LEU B 1 137 ? 30.297 -9.516 -18.422 1 97.56 137 LEU B N 1
ATOM 4856 C CA . LEU B 1 137 ? 30 -8.273 -19.141 1 97.56 137 LEU B CA 1
ATOM 4857 C C . LEU B 1 137 ? 29.594 -7.176 -18.156 1 97.56 137 LEU B C 1
ATOM 4859 O O . LEU B 1 137 ? 30.047 -6.039 -18.281 1 97.56 137 LEU B O 1
ATOM 4863 N N . CYS B 1 138 ? 28.75 -7.5 -17.203 1 97.12 138 CYS B N 1
ATOM 4864 C CA . CYS B 1 138 ? 28.281 -6.527 -16.219 1 97.12 138 CYS B CA 1
ATOM 4865 C C . CYS B 1 138 ? 29.453 -6.008 -15.383 1 97.12 138 CYS B C 1
ATOM 4867 O O . CYS B 1 138 ? 29.453 -4.84 -14.984 1 97.12 138 CYS B O 1
ATOM 4869 N N . ALA B 1 139 ? 30.359 -6.816 -15.102 1 94.75 139 ALA B N 1
ATOM 4870 C CA . ALA B 1 139 ? 31.5 -6.445 -14.266 1 94.75 139 ALA B CA 1
ATOM 4871 C C . ALA B 1 139 ? 32.438 -5.48 -14.992 1 94.75 139 ALA B C 1
ATOM 4873 O O . ALA B 1 139 ? 33.156 -4.707 -14.359 1 94.75 139 ALA B O 1
ATOM 4874 N N . THR B 1 140 ? 32.406 -5.473 -16.312 1 93.62 140 THR B N 1
ATOM 4875 C CA . THR B 1 140 ? 33.438 -4.754 -17.062 1 93.62 140 THR B CA 1
ATOM 4876 C C . THR B 1 140 ? 32.844 -3.502 -17.703 1 93.62 140 THR B C 1
ATOM 4878 O O . THR B 1 140 ? 33.594 -2.58 -18.062 1 93.62 140 THR B O 1
ATOM 4881 N N . MET B 1 141 ? 31.594 -3.416 -17.859 1 94 141 MET B N 1
ATOM 4882 C CA . MET B 1 141 ? 30.984 -2.287 -18.547 1 94 141 MET B CA 1
ATOM 4883 C C . MET B 1 141 ? 30.656 -1.162 -17.578 1 94 141 MET B C 1
ATOM 4885 O O . MET B 1 141 ? 30.25 -1.418 -16.438 1 94 141 MET B O 1
ATOM 4889 N N . ASP B 1 142 ? 30.828 0.087 -18.078 1 95.44 142 ASP B N 1
ATOM 4890 C CA . ASP B 1 142 ? 30.328 1.226 -17.328 1 95.44 142 ASP B CA 1
ATOM 4891 C C . ASP B 1 142 ? 28.797 1.252 -17.312 1 95.44 142 ASP B C 1
ATOM 4893 O O . ASP B 1 142 ? 28.172 0.98 -18.344 1 95.44 142 ASP B O 1
ATOM 4897 N N . GLY B 1 143 ? 28.266 1.569 -16.219 1 95.25 143 GLY B N 1
ATOM 4898 C CA . GLY B 1 143 ? 26.812 1.54 -16.047 1 95.25 143 GLY B CA 1
ATOM 4899 C C . GLY B 1 143 ? 26.109 2.615 -16.844 1 95.25 143 GLY B C 1
ATOM 4900 O O . GLY B 1 143 ? 26.688 3.662 -17.141 1 95.25 143 GLY B O 1
ATOM 4901 N N . LEU B 1 144 ? 24.875 2.322 -17.188 1 96.31 144 LEU B N 1
ATOM 4902 C CA . LEU B 1 144 ? 23.922 3.244 -17.797 1 96.31 144 LEU B CA 1
ATOM 4903 C C . LEU B 1 144 ? 22.734 3.486 -16.875 1 96.31 144 LEU B C 1
ATOM 4905 O O . LEU B 1 144 ? 22.031 2.545 -16.5 1 96.31 144 LEU B O 1
ATOM 4909 N N . ALA B 1 145 ? 22.5 4.746 -16.406 1 92.75 145 ALA B N 1
ATOM 4910 C CA . ALA B 1 145 ? 21.438 5.051 -15.453 1 92.75 145 ALA B CA 1
ATOM 4911 C C . ALA B 1 145 ? 20.078 4.707 -16.031 1 92.75 145 ALA B C 1
ATOM 4913 O O . ALA B 1 145 ? 19.203 4.184 -15.328 1 92.75 145 ALA B O 1
ATOM 4914 N N . GLY B 1 146 ? 19.875 4.984 -17.359 1 94 146 GLY B N 1
ATOM 4915 C CA . GLY B 1 146 ? 18.609 4.723 -18.047 1 94 146 GLY B CA 1
ATOM 4916 C C . GLY B 1 146 ? 17.516 5.699 -17.656 1 94 146 GLY B C 1
ATOM 4917 O O . GLY B 1 146 ? 17.797 6.852 -17.328 1 94 146 GLY B O 1
ATOM 4918 N N . ILE B 1 147 ? 16.312 5.219 -17.875 1 91.56 147 ILE B N 1
ATOM 4919 C CA . ILE B 1 147 ? 15.164 6.078 -17.625 1 91.56 147 ILE B CA 1
ATOM 4920 C C . ILE B 1 147 ? 14.352 5.543 -16.453 1 91.56 147 ILE B C 1
ATOM 4922 O O . ILE B 1 147 ? 14.578 4.418 -15.992 1 91.56 147 ILE B O 1
ATOM 4926 N N . GLU B 1 148 ? 13.492 6.312 -15.883 1 89.69 148 GLU B N 1
ATOM 4927 C CA . GLU B 1 148 ? 12.391 5.855 -15.039 1 89.69 148 GLU B CA 1
ATOM 4928 C C . GLU B 1 148 ? 11.133 5.594 -15.867 1 89.69 148 GLU B C 1
ATOM 4930 O O . GLU B 1 148 ? 10.602 6.504 -16.5 1 89.69 148 GLU B O 1
ATOM 4935 N N . PRO B 1 149 ? 10.758 4.383 -15.844 1 95.31 149 PRO B N 1
ATOM 4936 C CA . PRO B 1 149 ? 9.602 4.082 -16.703 1 95.31 149 PRO B CA 1
ATOM 4937 C C . PRO B 1 149 ? 8.328 4.785 -16.234 1 95.31 149 PRO B C 1
ATOM 4939 O O . PRO B 1 149 ? 8.18 5.074 -15.039 1 95.31 149 PRO B O 1
ATOM 4942 N N . ALA B 1 150 ? 7.414 5.055 -17.234 1 94.38 150 ALA B N 1
ATOM 4943 C CA . ALA B 1 150 ? 6.09 5.57 -16.906 1 94.38 150 ALA B CA 1
ATOM 4944 C C . ALA B 1 150 ? 5.211 4.477 -16.297 1 94.38 150 ALA B C 1
ATOM 4946 O O . ALA B 1 150 ? 5.426 3.289 -16.547 1 94.38 150 ALA B O 1
ATOM 4947 N N . ASP B 1 151 ? 4.215 4.891 -15.594 1 93.69 151 ASP B N 1
ATOM 4948 C CA . ASP B 1 151 ? 3.336 3.969 -14.883 1 93.69 151 ASP B CA 1
ATOM 4949 C C . ASP B 1 151 ? 2.691 2.973 -15.844 1 93.69 151 ASP B C 1
ATOM 4951 O O . ASP B 1 151 ? 2.551 1.792 -15.523 1 93.69 151 ASP B O 1
ATOM 4955 N N . GLY B 1 152 ? 2.301 3.494 -17.016 1 95.75 152 GLY B N 1
ATOM 4956 C CA . GLY B 1 152 ? 1.528 2.689 -17.953 1 95.75 152 GLY B CA 1
ATOM 4957 C C . GLY B 1 152 ? 2.393 1.851 -18.875 1 95.75 152 GLY B C 1
ATOM 4958 O O . GLY B 1 152 ? 1.881 1.025 -19.641 1 95.75 152 GLY B O 1
ATOM 4959 N N . ASP B 1 153 ? 3.773 2.004 -18.844 1 97.88 153 ASP B N 1
ATOM 4960 C CA . ASP B 1 153 ? 4.672 1.188 -19.656 1 97.88 153 ASP B CA 1
ATOM 4961 C C . ASP B 1 153 ? 4.598 -0.282 -19.25 1 97.88 153 ASP B C 1
ATOM 4963 O O . ASP B 1 153 ? 4.344 -0.596 -18.078 1 97.88 153 ASP B O 1
ATOM 4967 N N . ILE B 1 154 ? 4.789 -1.181 -20.234 1 98.56 154 ILE B N 1
ATOM 4968 C CA . ILE B 1 154 ? 4.727 -2.609 -19.938 1 98.56 154 ILE B CA 1
ATOM 4969 C C . ILE B 1 154 ? 5.977 -3.035 -19.172 1 98.56 154 ILE B C 1
ATOM 4971 O O . ILE B 1 154 ? 7.098 -2.818 -19.641 1 98.56 154 ILE B O 1
ATOM 4975 N N . ALA B 1 155 ? 5.801 -3.584 -18.031 1 98.62 155 ALA B N 1
ATOM 4976 C CA . ALA B 1 155 ? 6.906 -4.008 -17.172 1 98.62 155 ALA B CA 1
ATOM 4977 C C . ALA B 1 155 ? 7.266 -5.469 -17.438 1 98.62 155 ALA B C 1
ATOM 4979 O O . ALA B 1 155 ? 8.445 -5.824 -17.5 1 98.62 155 ALA B O 1
ATOM 4980 N N . GLN B 1 156 ? 6.227 -6.289 -17.562 1 98.5 156 GLN B N 1
ATOM 4981 C CA . GLN B 1 156 ? 6.531 -7.711 -17.688 1 98.5 156 GLN B CA 1
ATOM 4982 C C . GLN B 1 156 ? 5.414 -8.453 -18.406 1 98.5 156 GLN B C 1
ATOM 4984 O O . GLN B 1 156 ? 4.277 -7.977 -18.469 1 98.5 156 GLN B O 1
ATOM 4989 N N . ILE B 1 157 ? 5.719 -9.539 -19 1 98.62 157 ILE B N 1
ATOM 4990 C CA . ILE B 1 157 ? 4.82 -10.539 -19.578 1 98.62 157 ILE B CA 1
ATOM 4991 C C . ILE B 1 157 ? 5.035 -11.883 -18.891 1 98.62 157 ILE B C 1
ATOM 4993 O O . ILE B 1 157 ? 6.121 -12.469 -18.984 1 98.62 157 ILE B O 1
ATOM 4997 N N . LEU B 1 158 ? 4.008 -12.367 -18.188 1 97.25 158 LEU B N 1
ATOM 4998 C CA . LEU B 1 158 ? 4.078 -13.617 -17.438 1 97.25 158 LEU B CA 1
ATOM 4999 C C . LEU B 1 158 ? 3.242 -14.703 -18.125 1 97.25 158 LEU B C 1
ATOM 5001 O O . LEU B 1 158 ? 2.041 -14.523 -18.328 1 97.25 158 LEU B O 1
ATOM 5005 N N . TYR B 1 159 ? 3.879 -15.781 -18.453 1 91.5 159 TYR B N 1
ATOM 5006 C CA . TYR B 1 159 ? 3.172 -16.844 -19.156 1 91.5 159 TYR B CA 1
ATOM 5007 C C . TYR B 1 159 ? 2.531 -17.812 -18.156 1 91.5 159 TYR B C 1
ATOM 5009 O O . TYR B 1 159 ? 3.16 -18.219 -17.172 1 91.5 159 TYR B O 1
ATOM 5017 N N . THR B 1 160 ? 1.212 -18.031 -18.344 1 82.5 160 THR B N 1
ATOM 5018 C CA . THR B 1 160 ? 0.448 -18.938 -17.484 1 82.5 160 THR B CA 1
ATOM 5019 C C . THR B 1 160 ? 0.074 -20.203 -18.234 1 82.5 160 THR B C 1
ATOM 5021 O O . THR B 1 160 ? -0.037 -20.203 -19.453 1 82.5 160 THR B O 1
ATOM 5024 N N . SER B 1 161 ? -0.01 -21.375 -17.516 1 65.19 161 SER B N 1
ATOM 5025 C CA . SER B 1 161 ? -0.271 -22.672 -18.125 1 65.19 161 SER B CA 1
ATOM 5026 C C . SER B 1 161 ? -1.741 -22.828 -18.516 1 65.19 161 SER B C 1
ATOM 5028 O O . SER B 1 161 ? -2.625 -22.406 -17.766 1 65.19 161 SER B O 1
ATOM 5030 N N . GLY B 1 162 ? -2.164 -22.422 -19.734 1 51.44 162 GLY B N 1
ATOM 5031 C CA . GLY B 1 162 ? -3.555 -22.5 -20.156 1 51.44 162 GLY B CA 1
ATOM 5032 C C . GLY B 1 162 ? -4.039 -23.922 -20.359 1 51.44 162 GLY B C 1
ATOM 5033 O O . GLY B 1 162 ? -3.232 -24.844 -20.484 1 51.44 162 GLY B O 1
ATOM 5034 N N . THR B 1 163 ? -5.301 -24.312 -19.859 1 41.84 163 THR B N 1
ATOM 5035 C CA . THR B 1 163 ? -5.949 -25.609 -20 1 41.84 163 THR B CA 1
ATOM 5036 C C . THR B 1 163 ? -6.031 -26.031 -21.469 1 41.84 163 THR B C 1
ATOM 5038 O O . THR B 1 163 ? -6.113 -27.219 -21.766 1 41.84 163 THR B O 1
ATOM 5041 N N . THR B 1 164 ? -6.359 -25.031 -22.25 1 44.06 164 THR B N 1
ATOM 5042 C CA . THR B 1 164 ? -6.852 -25.391 -23.562 1 44.06 164 THR B CA 1
ATOM 5043 C C . THR B 1 164 ? -5.758 -25.234 -24.625 1 44.06 164 THR B C 1
ATOM 5045 O O . THR B 1 164 ? -6.031 -25.266 -25.812 1 44.06 164 THR B O 1
ATOM 5048 N N . GLY B 1 165 ? -4.328 -25.234 -24.203 1 58.34 165 GLY B N 1
ATOM 5049 C CA . GLY B 1 165 ? -3.412 -25.047 -25.312 1 58.34 165 GLY B CA 1
ATOM 5050 C C . GLY B 1 165 ? -2.119 -24.359 -24.922 1 58.34 165 GLY B C 1
ATOM 5051 O O . GLY B 1 165 ? -1.558 -24.656 -23.859 1 58.34 165 GLY B O 1
ATOM 5052 N N . HIS B 1 166 ? -1.66 -23.391 -25.719 1 72.69 166 HIS B N 1
ATOM 5053 C CA . HIS B 1 166 ? -0.424 -22.641 -25.531 1 72.69 166 HIS B CA 1
ATOM 5054 C C . HIS B 1 166 ? -0.553 -21.641 -24.391 1 72.69 166 HIS B C 1
ATOM 5056 O O . HIS B 1 166 ? -1.621 -21.062 -24.188 1 72.69 166 HIS B O 1
ATOM 5062 N N . PRO B 1 167 ? 0.492 -21.609 -23.578 1 80.5 167 PRO B N 1
ATOM 5063 C CA . PRO B 1 167 ? 0.495 -20.625 -22.5 1 80.5 167 PRO B CA 1
ATOM 5064 C C . PRO B 1 167 ? 0.169 -19.219 -22.984 1 80.5 167 PRO B C 1
ATOM 5066 O O . PRO B 1 167 ? 0.493 -18.859 -24.125 1 80.5 167 PRO B O 1
ATOM 5069 N N . LYS B 1 168 ? -0.639 -18.516 -22.203 1 89.5 168 LYS B N 1
ATOM 5070 C CA . LYS B 1 168 ? -0.969 -17.125 -22.516 1 89.5 168 LYS B CA 1
ATOM 5071 C C . LYS B 1 168 ? -0.02 -16.156 -21.797 1 89.5 168 LYS B C 1
ATOM 5073 O O . LYS B 1 168 ? 0.376 -16.406 -20.656 1 89.5 168 LYS B O 1
ATOM 5078 N N . GLY B 1 169 ? 0.374 -15.102 -22.484 1 95.44 169 GLY B N 1
ATOM 5079 C CA . GLY B 1 169 ? 1.197 -14.07 -21.875 1 95.44 169 GLY B CA 1
ATOM 5080 C C . GLY B 1 169 ? 0.386 -12.969 -21.219 1 95.44 169 GLY B C 1
ATOM 5081 O O . GLY B 1 169 ? -0.213 -12.141 -21.891 1 95.44 169 GLY B O 1
ATOM 5082 N N . CYS B 1 170 ? 0.36 -12.953 -19.891 1 97.38 170 CYS B N 1
ATOM 5083 C CA . CYS B 1 170 ? -0.302 -11.891 -19.141 1 97.38 170 CYS B CA 1
ATOM 5084 C C . CYS B 1 170 ? 0.54 -10.617 -19.141 1 97.38 170 CYS B C 1
ATOM 5086 O O . CYS B 1 170 ? 1.677 -10.625 -18.656 1 97.38 170 CYS B O 1
ATOM 5088 N N . VAL B 1 171 ? -0.03 -9.531 -19.625 1 98.69 171 VAL B N 1
ATOM 5089 C CA . VAL B 1 171 ? 0.712 -8.281 -19.75 1 98.69 171 VAL B CA 1
ATOM 5090 C C . VAL B 1 171 ? 0.451 -7.391 -18.531 1 98.69 171 VAL B C 1
ATOM 5092 O O . VAL B 1 171 ? -0.701 -7.082 -18.219 1 98.69 171 VAL B O 1
ATOM 5095 N N . HIS B 1 172 ? 1.498 -7.012 -17.859 1 98.62 172 HIS B N 1
ATOM 5096 C CA . HIS B 1 172 ? 1.403 -6.129 -16.703 1 98.62 172 HIS B CA 1
ATOM 5097 C C . HIS B 1 172 ? 2.232 -4.867 -16.906 1 98.62 172 HIS B C 1
ATOM 5099 O O . HIS B 1 172 ? 3.34 -4.922 -17.438 1 98.62 172 HIS B O 1
ATOM 5105 N N . SER B 1 173 ? 1.692 -3.752 -16.531 1 98.5 173 SER B N 1
ATOM 5106 C CA . SER B 1 173 ? 2.406 -2.479 -16.547 1 98.5 173 SER B CA 1
ATOM 5107 C C . SER B 1 173 ? 3.209 -2.287 -15.258 1 98.5 173 SER B C 1
ATOM 5109 O O . SER B 1 173 ? 3.074 -3.066 -14.312 1 98.5 173 SER B O 1
ATOM 5111 N N . HIS B 1 174 ? 4.074 -1.235 -15.258 1 98.25 174 HIS B N 1
ATOM 5112 C CA . HIS B 1 174 ? 4.793 -0.891 -14.039 1 98.25 174 HIS B CA 1
ATOM 5113 C C . HIS B 1 174 ? 3.828 -0.565 -12.906 1 98.25 174 HIS B C 1
ATOM 5115 O O . HIS B 1 174 ? 4.07 -0.936 -11.75 1 98.25 174 HIS B O 1
ATOM 5121 N N . ARG B 1 175 ? 2.719 0.033 -13.219 1 96.56 175 ARG B N 1
ATOM 5122 C CA . ARG B 1 175 ? 1.696 0.379 -12.234 1 96.56 175 ARG B CA 1
ATOM 5123 C C . ARG B 1 175 ? 1.093 -0.873 -11.609 1 96.56 175 ARG B C 1
ATOM 5125 O O . ARG B 1 175 ? 1.02 -0.987 -10.383 1 96.56 175 ARG B O 1
ATOM 5132 N N . THR B 1 176 ? 0.667 -1.799 -12.398 1 97.75 176 THR B N 1
ATOM 5133 C CA . THR B 1 176 ? -0.026 -2.973 -11.883 1 97.75 176 THR B CA 1
ATOM 5134 C C . THR B 1 176 ? 0.916 -3.828 -11.039 1 97.75 176 THR B C 1
ATOM 5136 O O . THR B 1 176 ? 0.519 -4.359 -10 1 97.75 176 THR B O 1
ATOM 5139 N N . VAL B 1 177 ? 2.199 -3.895 -11.469 1 98.12 177 VAL B N 1
ATOM 5140 C CA . VAL B 1 177 ? 3.203 -4.664 -10.742 1 98.12 177 VAL B CA 1
ATOM 5141 C C . VAL B 1 177 ? 3.455 -4.027 -9.375 1 98.12 177 VAL B C 1
ATOM 5143 O O . VAL B 1 177 ? 3.527 -4.727 -8.367 1 98.12 177 VAL B O 1
ATOM 5146 N N . THR B 1 178 ? 3.553 -2.742 -9.359 1 97.81 178 THR B N 1
ATOM 5147 C CA . THR B 1 178 ? 3.842 -2.029 -8.117 1 97.81 178 THR B CA 1
ATOM 5148 C C . THR B 1 178 ? 2.654 -2.1 -7.164 1 97.81 178 THR B C 1
ATOM 5150 O O . THR B 1 178 ? 2.832 -2.266 -5.953 1 97.81 178 THR B O 1
ATOM 5153 N N . LEU B 1 179 ? 1.459 -1.989 -7.688 1 97.31 179 LEU B N 1
ATOM 5154 C CA . LEU B 1 179 ? 0.269 -2.082 -6.852 1 97.31 179 LEU B CA 1
ATOM 5155 C C . LEU B 1 179 ? 0.125 -3.482 -6.266 1 97.31 179 LEU B C 1
ATOM 5157 O O . LEU B 1 179 ? -0.295 -3.639 -5.113 1 97.31 179 LEU B O 1
ATOM 5161 N N . ALA B 1 180 ? 0.464 -4.512 -7.047 1 98 180 ALA B N 1
ATOM 5162 C CA . ALA B 1 180 ? 0.458 -5.871 -6.512 1 98 180 ALA B CA 1
ATOM 5163 C C . ALA B 1 180 ? 1.415 -6 -5.328 1 98 180 ALA B C 1
ATOM 5165 O O . ALA B 1 180 ? 1.085 -6.629 -4.32 1 98 180 ALA B O 1
ATOM 5166 N N . ALA B 1 181 ? 2.584 -5.426 -5.48 1 98.25 181 ALA B N 1
ATOM 5167 C CA . ALA B 1 181 ? 3.582 -5.418 -4.414 1 98.25 181 ALA B CA 1
ATOM 5168 C C . ALA B 1 181 ? 3.043 -4.734 -3.16 1 98.25 181 ALA B C 1
ATOM 5170 O O . ALA B 1 181 ? 3.139 -5.281 -2.059 1 98.25 181 ALA B O 1
ATOM 5171 N N . MET B 1 182 ? 2.441 -3.605 -3.324 1 97.44 182 MET B N 1
ATOM 5172 C CA . MET B 1 182 ? 1.902 -2.83 -2.211 1 97.44 182 MET B CA 1
ATOM 5173 C C . MET B 1 182 ? 0.766 -3.578 -1.525 1 97.44 182 MET B C 1
ATOM 5175 O O . MET B 1 182 ? 0.697 -3.621 -0.295 1 97.44 182 MET B O 1
ATOM 5179 N N . GLN B 1 183 ? -0.124 -4.121 -2.326 1 96.94 183 GLN B N 1
ATOM 5180 C CA . GLN B 1 183 ? -1.276 -4.832 -1.784 1 96.94 183 GLN B CA 1
ATOM 5181 C C . GLN B 1 183 ? -0.84 -6.047 -0.969 1 96.94 183 GLN B C 1
ATOM 5183 O O . GLN B 1 183 ? -1.399 -6.32 0.096 1 96.94 183 GLN B O 1
ATOM 5188 N N . ALA B 1 184 ? 0.148 -6.773 -1.484 1 97.44 184 ALA B N 1
ATOM 5189 C CA . ALA B 1 184 ? 0.67 -7.918 -0.742 1 97.44 184 ALA B CA 1
ATOM 5190 C C . ALA B 1 184 ? 1.296 -7.477 0.578 1 97.44 184 ALA B C 1
ATOM 5192 O O . ALA B 1 184 ? 1.09 -8.117 1.613 1 97.44 184 ALA B O 1
ATOM 5193 N N . ALA B 1 185 ? 2.051 -6.398 0.519 1 97.75 185 ALA B N 1
ATOM 5194 C CA . ALA B 1 185 ? 2.682 -5.867 1.726 1 97.75 185 ALA B CA 1
ATOM 5195 C C . ALA B 1 185 ? 1.633 -5.43 2.744 1 97.75 185 ALA B C 1
ATOM 5197 O O . ALA B 1 185 ? 1.779 -5.684 3.943 1 97.75 185 ALA B O 1
ATOM 5198 N N . LEU B 1 186 ? 0.579 -4.82 2.287 1 96.75 186 LEU B N 1
ATOM 5199 C CA . LEU B 1 186 ? -0.495 -4.371 3.164 1 96.75 186 LEU B CA 1
ATOM 5200 C C . LEU B 1 186 ? -1.224 -5.555 3.787 1 96.75 186 LEU B C 1
ATOM 5202 O O . LEU B 1 186 ? -1.557 -5.531 4.977 1 96.75 186 LEU B O 1
ATOM 5206 N N . ALA B 1 187 ? -1.406 -6.59 3.027 1 95.88 187 ALA B N 1
ATOM 5207 C CA . ALA B 1 187 ? -2.182 -7.742 3.479 1 95.88 187 ALA B CA 1
ATOM 5208 C C . ALA B 1 187 ? -1.405 -8.555 4.512 1 95.88 187 ALA B C 1
ATOM 5210 O O . ALA B 1 187 ? -1.999 -9.156 5.41 1 95.88 187 ALA B O 1
ATOM 5211 N N . THR B 1 188 ? -0.069 -8.539 4.391 1 96.19 188 THR B N 1
ATOM 5212 C CA . THR B 1 188 ? 0.69 -9.492 5.195 1 96.19 188 THR B CA 1
ATOM 5213 C C . THR B 1 188 ? 1.642 -8.766 6.141 1 96.19 188 THR B C 1
ATOM 5215 O O . THR B 1 188 ? 2.367 -9.398 6.91 1 96.19 188 THR B O 1
ATOM 5218 N N . GLY B 1 189 ? 1.734 -7.473 6.043 1 95.44 189 GLY B N 1
ATOM 5219 C CA . GLY B 1 189 ? 2.488 -6.672 6.992 1 95.44 189 GLY B CA 1
ATOM 5220 C C . GLY B 1 189 ? 3.973 -6.621 6.688 1 95.44 189 GLY B C 1
ATOM 5221 O O . GLY B 1 189 ? 4.801 -6.668 7.602 1 95.44 189 GLY B O 1
ATOM 5222 N N . ILE B 1 190 ? 4.348 -6.582 5.379 1 97.12 190 ILE B N 1
ATOM 5223 C CA . ILE B 1 190 ? 5.758 -6.461 5.02 1 97.12 190 ILE B CA 1
ATOM 5224 C C . ILE B 1 190 ? 6.262 -5.062 5.367 1 97.12 190 ILE B C 1
ATOM 5226 O O . ILE B 1 190 ? 5.66 -4.062 4.965 1 97.12 190 ILE B O 1
ATOM 5230 N N . GLY B 1 191 ? 7.348 -4.984 6.133 1 94.56 191 GLY B N 1
ATOM 5231 C CA . GLY B 1 191 ? 7.91 -3.705 6.527 1 94.56 191 GLY B CA 1
ATOM 5232 C C . GLY B 1 191 ? 9.398 -3.6 6.25 1 94.56 191 GLY B C 1
ATOM 5233 O O . GLY B 1 191 ? 9.977 -4.477 5.605 1 94.56 191 GLY B O 1
ATOM 5234 N N . ARG B 1 192 ? 10.016 -2.572 6.738 1 92.19 192 ARG B N 1
ATOM 5235 C CA . ARG B 1 192 ? 11.383 -2.184 6.391 1 92.19 192 ARG B CA 1
ATOM 5236 C C . ARG B 1 192 ? 12.391 -3.176 6.953 1 92.19 192 ARG B C 1
ATOM 5238 O O . ARG B 1 192 ? 13.547 -3.215 6.512 1 92.19 192 ARG B O 1
ATOM 5245 N N . HIS B 1 193 ? 11.992 -3.984 7.926 1 94.75 193 HIS B N 1
ATOM 5246 C CA . HIS B 1 193 ? 12.914 -4.938 8.523 1 94.75 193 HIS B CA 1
ATOM 5247 C C . HIS B 1 193 ? 12.68 -6.348 7.992 1 94.75 193 HIS B C 1
ATOM 5249 O O . HIS B 1 193 ? 13.273 -7.309 8.477 1 94.75 193 HIS B O 1
ATOM 5255 N N . GLU B 1 194 ? 11.852 -6.418 7.051 1 98.12 194 GLU B N 1
ATOM 5256 C CA . GLU B 1 194 ? 11.492 -7.73 6.523 1 98.12 194 GLU B CA 1
ATOM 5257 C C . GLU B 1 194 ? 12.695 -8.406 5.867 1 98.12 194 GLU B C 1
ATOM 5259 O O . GLU B 1 194 ? 13.461 -7.758 5.148 1 98.12 194 GLU B O 1
ATOM 5264 N N . ARG B 1 195 ? 12.945 -9.656 6.152 1 98.75 195 ARG B N 1
ATOM 5265 C CA . ARG B 1 195 ? 13.852 -10.555 5.453 1 98.75 195 ARG B CA 1
ATOM 5266 C C . ARG B 1 195 ? 13.102 -11.719 4.828 1 98.75 195 ARG B C 1
ATOM 5268 O O . ARG B 1 195 ? 12.836 -12.727 5.492 1 98.75 195 ARG B O 1
ATOM 5275 N N . THR B 1 196 ? 12.781 -11.594 3.59 1 98.88 196 THR B N 1
ATOM 5276 C CA . THR B 1 196 ? 11.914 -12.531 2.887 1 98.88 196 THR B CA 1
ATOM 5277 C C . THR B 1 196 ? 12.742 -13.625 2.203 1 98.88 196 THR B C 1
ATOM 5279 O O . THR B 1 196 ? 13.617 -13.328 1.395 1 98.88 196 THR B O 1
ATOM 5282 N N . LEU B 1 197 ? 12.445 -14.844 2.492 1 98.88 197 LEU B N 1
ATOM 5283 C CA . LEU B 1 197 ? 13.109 -15.961 1.836 1 98.88 197 LEU B CA 1
ATOM 5284 C C . LEU B 1 197 ? 12.422 -16.312 0.522 1 98.88 197 LEU B C 1
ATOM 5286 O O . LEU B 1 197 ? 11.227 -16.625 0.507 1 98.88 197 LEU B O 1
ATOM 5290 N N . MET B 1 198 ? 13.18 -16.203 -0.5 1 98.31 198 MET B N 1
ATOM 5291 C CA . MET B 1 198 ? 12.727 -16.609 -1.83 1 98.31 198 MET B CA 1
ATOM 5292 C C . MET B 1 198 ? 13.258 -18 -2.186 1 98.31 198 MET B C 1
ATOM 5294 O O . MET B 1 198 ? 14.336 -18.125 -2.775 1 98.31 198 MET B O 1
ATOM 5298 N N . ALA B 1 199 ? 12.422 -18.953 -1.87 1 96.62 199 ALA B N 1
ATOM 5299 C CA . ALA B 1 199 ? 12.812 -20.328 -2.189 1 96.62 199 ALA B CA 1
ATOM 5300 C C . ALA B 1 199 ? 12 -20.875 -3.363 1 96.62 199 ALA B C 1
ATOM 5302 O O . ALA B 1 199 ? 12.461 -21.766 -4.086 1 96.62 199 ALA B O 1
ATOM 5303 N N . MET B 1 200 ? 10.758 -20.359 -3.498 1 93.06 200 MET B N 1
ATOM 5304 C CA . MET B 1 200 ? 9.984 -20.641 -4.703 1 93.06 200 MET B CA 1
ATOM 5305 C C . MET B 1 200 ? 10.562 -19.906 -5.906 1 93.06 200 MET B C 1
ATOM 5307 O O . MET B 1 200 ? 11.211 -18.859 -5.75 1 93.06 200 MET B O 1
ATOM 5311 N N . PRO B 1 201 ? 10.359 -20.469 -7.074 1 92.88 201 PRO B N 1
ATOM 5312 C CA . PRO B 1 201 ? 10.953 -19.812 -8.234 1 92.88 201 PRO B CA 1
ATOM 5313 C C . PRO B 1 201 ? 10.523 -18.344 -8.359 1 92.88 201 PRO B C 1
ATOM 5315 O O . PRO B 1 201 ? 9.328 -18.047 -8.422 1 92.88 201 PRO B O 1
ATOM 5318 N N . ILE B 1 202 ? 11.461 -17.484 -8.469 1 96.75 202 ILE B N 1
ATOM 5319 C CA . ILE B 1 202 ? 11.234 -16.047 -8.438 1 96.75 202 ILE B CA 1
ATOM 5320 C C . ILE B 1 202 ? 10.516 -15.609 -9.719 1 96.75 202 ILE B C 1
ATOM 5322 O O . ILE B 1 202 ? 9.883 -14.547 -9.75 1 96.75 202 ILE B O 1
ATOM 5326 N N . TRP B 1 203 ? 10.609 -16.406 -10.75 1 94.19 203 TRP B N 1
ATOM 5327 C CA . TRP B 1 203 ? 10 -16.016 -12.023 1 94.19 203 TRP B CA 1
ATOM 5328 C C . TRP B 1 203 ? 8.484 -16.125 -11.953 1 94.19 203 TRP B C 1
ATOM 5330 O O . TRP B 1 203 ? 7.777 -15.602 -12.82 1 94.19 203 TRP B O 1
ATOM 5340 N N . HIS B 1 204 ? 7.945 -16.875 -10.969 1 91.69 204 HIS B N 1
ATOM 5341 C CA . HIS B 1 204 ? 6.5 -16.969 -10.797 1 91.69 204 HIS B CA 1
ATOM 5342 C C . HIS B 1 204 ? 5.93 -15.641 -10.297 1 91.69 204 HIS B C 1
ATOM 5344 O O . HIS B 1 204 ? 6.602 -14.906 -9.578 1 91.69 204 HIS B O 1
ATOM 5350 N N . SER B 1 205 ? 4.68 -15.383 -10.672 1 95.06 205 SER B N 1
ATOM 5351 C CA . SER B 1 205 ? 4.07 -14.078 -10.438 1 95.06 205 SER B CA 1
ATOM 5352 C C . SER B 1 205 ? 4.066 -13.727 -8.953 1 95.06 205 SER B C 1
ATOM 5354 O O . SER B 1 205 ? 4.395 -12.602 -8.578 1 95.06 205 SER B O 1
ATOM 5356 N N . SER B 1 206 ? 3.688 -14.672 -8.07 1 95.56 206 SER B N 1
ATOM 5357 C CA . SER B 1 206 ? 3.572 -14.375 -6.645 1 95.56 206 SER B CA 1
ATOM 5358 C C . SER B 1 206 ? 4.938 -14.102 -6.027 1 95.56 206 SER B C 1
ATOM 5360 O O . SER B 1 206 ? 5.156 -13.047 -5.434 1 95.56 206 SER B O 1
ATOM 5362 N N . PRO B 1 207 ? 5.91 -15.031 -6.164 1 97.19 207 PRO B N 1
ATOM 5363 C CA . PRO B 1 207 ? 7.246 -14.719 -5.637 1 97.19 207 PRO B CA 1
ATOM 5364 C C . PRO B 1 207 ? 7.801 -13.406 -6.184 1 97.19 207 PRO B C 1
ATOM 5366 O O . PRO B 1 207 ? 8.375 -12.617 -5.434 1 97.19 207 PRO B O 1
ATOM 5369 N N . LEU B 1 208 ? 7.586 -13.148 -7.453 1 98.25 208 LEU B N 1
ATOM 5370 C CA . LEU B 1 208 ? 8.188 -12 -8.117 1 98.25 208 LEU B CA 1
ATOM 5371 C C . LEU B 1 208 ? 7.496 -10.703 -7.707 1 98.25 208 LEU B C 1
ATOM 5373 O O . LEU B 1 208 ? 8.133 -9.797 -7.172 1 98.25 208 LEU B O 1
ATOM 5377 N N . ASN B 1 209 ? 6.195 -10.625 -7.898 1 98.56 209 ASN B N 1
ATOM 5378 C CA . ASN B 1 209 ? 5.492 -9.359 -7.777 1 98.56 209 ASN B CA 1
ATOM 5379 C C . ASN B 1 209 ? 5.062 -9.086 -6.34 1 98.56 209 ASN B C 1
ATOM 5381 O O . ASN B 1 209 ? 5.105 -7.945 -5.879 1 98.56 209 ASN B O 1
ATOM 5385 N N . ASN B 1 210 ? 4.637 -10.109 -5.598 1 98.5 210 ASN B N 1
ATOM 5386 C CA . ASN B 1 210 ? 4.141 -9.914 -4.238 1 98.5 210 ASN B CA 1
ATOM 5387 C C . ASN B 1 210 ? 5.285 -9.836 -3.23 1 98.5 210 ASN B C 1
ATOM 5389 O O . ASN B 1 210 ? 5.457 -8.82 -2.555 1 98.5 210 ASN B O 1
ATOM 5393 N N . TRP B 1 211 ? 6.086 -10.883 -3.217 1 98.62 211 TRP B N 1
ATOM 5394 C CA . TRP B 1 211 ? 7.012 -11.039 -2.1 1 98.62 211 TRP B CA 1
ATOM 5395 C C . TRP B 1 211 ? 8.336 -10.336 -2.387 1 98.62 211 TRP B C 1
ATOM 5397 O O . TRP B 1 211 ? 8.836 -9.586 -1.55 1 98.62 211 TRP B O 1
ATOM 5407 N N . PHE B 1 212 ? 8.906 -10.594 -3.621 1 98.69 212 PHE B N 1
ATOM 5408 C CA . PHE B 1 212 ? 10.078 -9.812 -4.02 1 98.69 212 PHE B CA 1
ATOM 5409 C C . PHE B 1 212 ? 9.734 -8.336 -4.102 1 98.69 212 PHE B C 1
ATOM 5411 O O . PHE B 1 212 ? 10.398 -7.504 -3.477 1 98.69 212 PHE B O 1
ATOM 5418 N N . GLY B 1 213 ? 8.695 -8.016 -4.852 1 98.62 213 GLY B N 1
ATOM 5419 C CA . GLY B 1 213 ? 8.305 -6.633 -5.043 1 98.62 213 GLY B CA 1
ATOM 5420 C C . GLY B 1 213 ? 7.914 -5.941 -3.748 1 98.62 213 GLY B C 1
ATOM 5421 O O . GLY B 1 213 ? 8.312 -4.801 -3.504 1 98.62 213 GLY B O 1
ATOM 5422 N N . GLY B 1 214 ? 7.078 -6.625 -2.91 1 98.44 214 GLY B N 1
ATOM 5423 C CA . GLY B 1 214 ? 6.664 -6.059 -1.638 1 98.44 214 GLY B CA 1
ATOM 5424 C C . GLY B 1 214 ? 7.824 -5.766 -0.706 1 98.44 214 GLY B C 1
ATOM 5425 O O . GLY B 1 214 ? 7.844 -4.73 -0.036 1 98.44 214 GLY B O 1
ATOM 5426 N N . THR B 1 215 ? 8.797 -6.637 -0.642 1 98.69 215 THR B N 1
ATOM 5427 C CA . THR B 1 215 ? 9.969 -6.465 0.209 1 98.69 215 THR B CA 1
ATOM 5428 C C . THR B 1 215 ? 10.82 -5.293 -0.272 1 98.69 215 THR B C 1
ATOM 5430 O O . THR B 1 215 ? 11.266 -4.473 0.532 1 98.69 215 THR B O 1
ATOM 5433 N N . LEU B 1 216 ? 10.992 -5.227 -1.611 1 98.56 216 LEU B N 1
ATOM 5434 C CA . LEU B 1 216 ? 11.727 -4.105 -2.188 1 98.56 216 LEU B CA 1
ATOM 5435 C C . LEU B 1 216 ? 11.031 -2.783 -1.875 1 98.56 216 LEU B C 1
ATOM 5437 O O . LEU B 1 216 ? 11.672 -1.829 -1.432 1 98.56 216 LEU B O 1
ATOM 5441 N N . TYR B 1 217 ? 9.734 -2.76 -2.07 1 97.81 217 TYR B N 1
ATOM 5442 C CA . TYR B 1 217 ? 8.984 -1.527 -1.876 1 97.81 217 TYR B CA 1
ATOM 5443 C C . TYR B 1 217 ? 9.094 -1.042 -0.436 1 97.81 217 TYR B C 1
ATOM 5445 O O . TYR B 1 217 ? 9.148 0.163 -0.183 1 97.81 217 TYR B O 1
ATOM 5453 N N . ALA B 1 218 ? 9.148 -1.986 0.508 1 96.38 218 ALA B N 1
ATOM 5454 C CA . ALA B 1 218 ? 9.203 -1.672 1.934 1 96.38 218 ALA B CA 1
ATOM 5455 C C . ALA B 1 218 ? 10.633 -1.37 2.375 1 96.38 218 ALA B C 1
ATOM 5457 O O . ALA B 1 218 ? 10.852 -0.82 3.459 1 96.38 218 ALA B O 1
ATOM 5458 N N . GLY B 1 219 ? 11.609 -1.742 1.575 1 96.5 219 GLY B N 1
ATOM 5459 C CA . GLY B 1 219 ? 13.008 -1.51 1.919 1 96.5 219 GLY B CA 1
ATOM 5460 C C . GLY B 1 219 ? 13.625 -2.652 2.701 1 96.5 219 GLY B C 1
ATOM 5461 O O . GLY B 1 219 ? 14.609 -2.459 3.418 1 96.5 219 GLY B O 1
ATOM 5462 N N . GLY B 1 220 ? 13.023 -3.811 2.6 1 98 220 GLY B N 1
ATOM 5463 C CA . GLY B 1 220 ? 13.531 -4.969 3.311 1 98 220 GLY B CA 1
ATOM 5464 C C . GLY B 1 220 ? 14.617 -5.707 2.545 1 98 220 GLY B C 1
ATOM 5465 O O . GLY B 1 220 ? 15.227 -5.152 1.629 1 98 220 GLY B O 1
ATOM 5466 N N . THR B 1 221 ? 14.906 -6.945 2.988 1 98.81 221 THR B N 1
ATOM 5467 C CA . THR B 1 221 ? 15.945 -7.789 2.414 1 98.81 221 THR B CA 1
ATOM 5468 C C . THR B 1 221 ? 15.344 -9.062 1.824 1 98.81 221 THR B C 1
ATOM 5470 O O . THR B 1 221 ? 14.516 -9.719 2.459 1 98.81 221 THR B O 1
ATOM 5473 N N . VAL B 1 222 ? 15.734 -9.352 0.623 1 98.88 222 VAL B N 1
ATOM 5474 C CA . VAL B 1 222 ? 15.336 -10.602 -0.017 1 98.88 222 VAL B CA 1
ATOM 5475 C C . VAL B 1 222 ? 16.469 -11.625 0.083 1 98.88 222 VAL B C 1
ATOM 5477 O O . VAL B 1 222 ? 17.594 -11.359 -0.352 1 98.88 222 VAL B O 1
ATOM 5480 N N . VAL B 1 223 ? 16.188 -12.719 0.683 1 98.88 223 VAL B N 1
ATOM 5481 C CA . VAL B 1 223 ? 17.125 -13.828 0.79 1 98.88 223 VAL B CA 1
ATOM 5482 C C . VAL B 1 223 ? 16.828 -14.867 -0.288 1 98.88 223 VAL B C 1
ATOM 5484 O O . VAL B 1 223 ? 15.742 -15.453 -0.311 1 98.88 223 VAL B O 1
ATOM 5487 N N . LEU B 1 224 ? 17.797 -15.133 -1.159 1 98.62 224 LEU B N 1
ATOM 5488 C CA . LEU B 1 224 ? 17.594 -16.016 -2.297 1 98.62 224 LEU B CA 1
ATOM 5489 C C . LEU B 1 224 ? 18.125 -17.422 -1.993 1 98.62 224 LEU B C 1
ATOM 5491 O O . LEU B 1 224 ? 19.312 -17.578 -1.681 1 98.62 224 LEU B O 1
ATOM 5495 N N . LEU B 1 225 ? 17.281 -18.375 -1.982 1 97.88 225 LEU B N 1
ATOM 5496 C CA . LEU B 1 225 ? 17.656 -19.781 -2.121 1 97.88 225 LEU B CA 1
ATOM 5497 C C . LEU B 1 225 ? 17.562 -20.219 -3.578 1 97.88 225 LEU B C 1
ATOM 5499 O O . LEU B 1 225 ? 16.484 -20.172 -4.18 1 97.88 225 LEU B O 1
ATOM 5503 N N . ARG B 1 226 ? 18.641 -20.625 -4.137 1 96.75 226 ARG B N 1
ATOM 5504 C CA . ARG B 1 226 ? 18.781 -20.875 -5.566 1 96.75 226 ARG B CA 1
ATOM 5505 C C . ARG B 1 226 ? 17.672 -21.797 -6.062 1 96.75 226 ARG B C 1
ATOM 5507 O O . ARG B 1 226 ? 17.078 -21.562 -7.117 1 96.75 226 ARG B O 1
ATOM 5514 N N . GLU B 1 227 ? 17.438 -22.828 -5.395 1 92.44 227 GLU B N 1
ATOM 5515 C CA . GLU B 1 227 ? 16.344 -23.781 -5.586 1 92.44 227 GLU B CA 1
ATOM 5516 C C . GLU B 1 227 ? 15.883 -24.375 -4.25 1 92.44 227 GLU B C 1
ATOM 5518 O O . GLU B 1 227 ? 16.688 -24.562 -3.338 1 92.44 227 GLU B O 1
ATOM 5523 N N . TYR B 1 228 ? 14.656 -24.719 -4.258 1 93.12 228 TYR B N 1
ATOM 5524 C CA . TYR B 1 228 ? 14.133 -25.25 -3.004 1 93.12 228 TYR B CA 1
ATOM 5525 C C . TYR B 1 228 ? 14.797 -26.562 -2.648 1 93.12 228 TYR B C 1
ATOM 5527 O O . TYR B 1 228 ? 14.953 -27.438 -3.506 1 93.12 228 TYR B O 1
ATOM 5535 N N . HIS B 1 229 ? 15.25 -26.703 -1.514 1 93.56 229 HIS B N 1
ATOM 5536 C CA . HIS B 1 229 ? 15.758 -27.891 -0.843 1 93.56 229 HIS B CA 1
ATOM 5537 C C . HIS B 1 229 ? 15.367 -27.906 0.63 1 93.56 229 HIS B C 1
ATOM 5539 O O . HIS B 1 229 ? 15.672 -26.969 1.367 1 93.56 229 HIS B O 1
ATOM 5545 N N . PRO B 1 230 ? 14.664 -28.969 1.083 1 94.06 230 PRO B N 1
ATOM 5546 C CA . PRO B 1 230 ? 14.078 -28.969 2.426 1 94.06 230 PRO B CA 1
ATOM 5547 C C . PRO B 1 230 ? 15.102 -28.641 3.514 1 94.06 230 PRO B C 1
ATOM 5549 O O . PRO B 1 230 ? 14.82 -27.844 4.414 1 94.06 230 PRO B O 1
ATOM 5552 N N . LEU B 1 231 ? 16.266 -29.25 3.457 1 97.12 231 LEU B N 1
ATOM 5553 C CA . LEU B 1 231 ? 17.281 -29 4.469 1 97.12 231 LEU B CA 1
ATOM 5554 C C . LEU B 1 231 ? 17.844 -27.578 4.344 1 97.12 231 LEU B C 1
ATOM 5556 O O . LEU B 1 231 ? 18 -26.875 5.348 1 97.12 231 LEU B O 1
ATOM 5560 N N . ARG B 1 232 ? 18.172 -27.125 3.117 1 96.69 232 ARG B N 1
ATOM 5561 C CA . ARG B 1 232 ? 18.719 -25.797 2.898 1 96.69 232 ARG B CA 1
ATOM 5562 C C . ARG B 1 232 ? 17.719 -24.703 3.277 1 96.69 232 ARG B C 1
ATOM 5564 O O . ARG B 1 232 ? 18.109 -23.641 3.758 1 96.69 232 ARG B O 1
ATOM 5571 N N . PHE B 1 233 ? 16.516 -25.094 3.016 1 97.81 233 PHE B N 1
ATOM 5572 C CA . PHE B 1 233 ? 15.414 -24.219 3.42 1 97.81 233 PHE B CA 1
ATOM 5573 C C . PHE B 1 233 ? 15.484 -23.922 4.91 1 97.81 233 PHE B C 1
ATOM 5575 O O . PHE B 1 233 ? 15.539 -22.75 5.312 1 97.81 233 PHE B O 1
ATOM 5582 N N . LEU B 1 234 ? 15.594 -24.859 5.77 1 98.25 234 LEU B N 1
ATOM 5583 C CA . LEU B 1 234 ? 15.641 -24.703 7.223 1 98.25 234 LEU B CA 1
ATOM 5584 C C . LEU B 1 234 ? 16.938 -24.016 7.648 1 98.25 234 LEU B C 1
ATOM 5586 O O . LEU B 1 234 ? 16.922 -23.109 8.484 1 98.25 234 LEU B O 1
ATOM 5590 N N . GLN B 1 235 ? 18.031 -24.406 7.051 1 98 235 GLN B N 1
ATOM 5591 C CA . GLN B 1 235 ? 19.328 -23.828 7.379 1 98 235 GLN B CA 1
ATOM 5592 C C . GLN B 1 235 ? 19.375 -22.344 7.055 1 98 235 GLN B C 1
ATOM 5594 O O . GLN B 1 235 ? 19.938 -21.547 7.816 1 98 235 GLN B O 1
ATOM 5599 N N . THR B 1 236 ? 18.812 -22 5.953 1 98.25 236 THR B N 1
ATOM 5600 C CA . THR B 1 236 ? 18.812 -20.609 5.523 1 98.25 236 THR B CA 1
ATOM 5601 C C . THR B 1 236 ? 17.969 -19.75 6.461 1 98.25 236 THR B C 1
ATOM 5603 O O . THR B 1 236 ? 18.344 -18.625 6.801 1 98.25 236 THR B O 1
ATOM 5606 N N . ILE B 1 237 ? 16.797 -20.25 6.879 1 98.44 237 ILE B N 1
ATOM 5607 C CA . ILE B 1 237 ? 15.945 -19.516 7.809 1 98.44 237 ILE B CA 1
ATOM 5608 C C . ILE B 1 237 ? 16.719 -19.188 9.078 1 98.44 237 ILE B C 1
ATOM 5610 O O . ILE B 1 237 ? 16.719 -18.047 9.547 1 98.44 237 ILE B O 1
ATOM 5614 N N . GLU B 1 238 ? 17.359 -20.203 9.578 1 98.12 238 GLU B N 1
ATOM 5615 C CA . GLU B 1 238 ? 18.094 -20.031 10.828 1 98.12 238 GLU B CA 1
ATOM 5616 C C . GLU B 1 238 ? 19.266 -19.078 10.648 1 98.12 238 GLU B C 1
ATOM 5618 O O . GLU B 1 238 ? 19.438 -18.141 11.422 1 98.12 238 GLU B O 1
ATOM 5623 N N . ARG B 1 239 ? 20.016 -19.297 9.633 1 97.62 239 ARG B N 1
ATOM 5624 C CA . ARG B 1 239 ? 21.25 -18.531 9.406 1 97.62 239 ARG B CA 1
ATOM 5625 C C . ARG B 1 239 ? 20.938 -17.062 9.109 1 97.62 239 ARG B C 1
ATOM 5627 O O . ARG B 1 239 ? 21.609 -16.172 9.617 1 97.62 239 ARG B O 1
ATOM 5634 N N . GLU B 1 240 ? 19.938 -16.844 8.281 1 98.12 240 GLU B N 1
ATOM 5635 C CA . GLU B 1 240 ? 19.672 -15.492 7.793 1 98.12 240 GLU B CA 1
ATOM 5636 C C . GLU B 1 240 ? 18.562 -14.82 8.609 1 98.12 240 GLU B C 1
ATOM 5638 O O . GLU B 1 240 ? 18.156 -13.703 8.297 1 98.12 240 GLU B O 1
ATOM 5643 N N . ARG B 1 241 ? 18.047 -15.484 9.57 1 98.31 241 ARG B N 1
ATOM 5644 C CA . ARG B 1 241 ? 16.969 -14.977 10.414 1 98.31 241 ARG B CA 1
ATOM 5645 C C . ARG B 1 241 ? 15.812 -14.461 9.578 1 98.31 241 ARG B C 1
ATOM 5647 O O . ARG B 1 241 ? 15.375 -13.32 9.75 1 98.31 241 ARG B O 1
ATOM 5654 N N . VAL B 1 242 ? 15.344 -15.336 8.734 1 98.75 242 VAL B N 1
ATOM 5655 C CA . VAL B 1 242 ? 14.25 -15.031 7.816 1 98.75 242 VAL B CA 1
ATOM 5656 C C . VAL B 1 242 ? 12.992 -14.68 8.609 1 98.75 242 VAL B C 1
ATOM 5658 O O . VAL B 1 242 ? 12.719 -15.266 9.656 1 98.75 242 VAL B O 1
ATOM 5661 N N . THR B 1 243 ? 12.227 -13.672 8.125 1 98.81 243 THR B N 1
ATOM 5662 C CA . THR B 1 243 ? 11.031 -13.242 8.836 1 98.81 243 THR B CA 1
ATOM 5663 C C . THR B 1 243 ? 9.773 -13.625 8.062 1 98.81 243 THR B C 1
ATOM 5665 O O . THR B 1 243 ? 8.68 -13.656 8.617 1 98.81 243 THR B O 1
ATOM 5668 N N . LEU B 1 244 ? 9.859 -13.883 6.797 1 98.88 244 LEU B N 1
ATOM 5669 C CA . LEU B 1 244 ? 8.719 -14.211 5.949 1 98.88 244 LEU B CA 1
ATOM 5670 C C . LEU B 1 244 ? 9.109 -15.234 4.887 1 98.88 244 LEU B C 1
ATOM 5672 O O . LEU B 1 244 ? 10.172 -15.125 4.273 1 98.88 244 LEU B O 1
ATOM 5676 N N . TYR B 1 245 ? 8.289 -16.25 4.684 1 98.62 245 TYR B N 1
ATOM 5677 C CA . TYR B 1 245 ? 8.453 -17.25 3.637 1 98.62 245 TYR B CA 1
ATOM 5678 C C . TYR B 1 245 ? 7.121 -17.562 2.963 1 98.62 245 TYR B C 1
ATOM 5680 O O . TYR B 1 245 ? 6.105 -17.734 3.639 1 98.62 245 TYR B O 1
ATOM 5688 N N . PHE B 1 246 ? 7.191 -17.562 1.66 1 97.62 246 PHE B N 1
ATOM 5689 C CA . PHE B 1 246 ? 6.059 -18.047 0.872 1 97.62 246 PHE B CA 1
ATOM 5690 C C . PHE B 1 246 ? 6.422 -19.312 0.12 1 97.62 246 PHE B C 1
ATOM 5692 O O . PHE B 1 246 ? 7.469 -19.391 -0.526 1 97.62 246 PHE B O 1
ATOM 5699 N N . GLY B 1 247 ? 5.523 -20.297 0.171 1 93 247 GLY B N 1
ATOM 5700 C CA . GLY B 1 247 ? 5.727 -21.516 -0.607 1 93 247 GLY B CA 1
ATOM 5701 C C . GLY B 1 247 ? 4.453 -22.312 -0.797 1 93 247 GLY B C 1
ATOM 5702 O O . GLY B 1 247 ? 3.424 -22.016 -0.191 1 93 247 GLY B O 1
ATOM 5703 N N . ALA B 1 248 ? 4.547 -23.281 -1.673 1 85.75 248 ALA B N 1
ATOM 5704 C CA . ALA B 1 248 ? 3.471 -24.25 -1.801 1 85.75 248 ALA B CA 1
ATOM 5705 C C . ALA B 1 248 ? 3.375 -25.125 -0.556 1 85.75 248 ALA B C 1
ATOM 5707 O O . ALA B 1 248 ? 4.352 -25.281 0.182 1 85.75 248 ALA B O 1
ATOM 5708 N N . PRO B 1 249 ? 2.207 -25.719 -0.297 1 84.81 249 PRO B N 1
ATOM 5709 C CA . PRO B 1 249 ? 2.043 -26.578 0.874 1 84.81 249 PRO B CA 1
ATOM 5710 C C . PRO B 1 249 ? 3.113 -27.656 0.96 1 84.81 249 PRO B C 1
ATOM 5712 O O . PRO B 1 249 ? 3.646 -27.922 2.041 1 84.81 249 PRO B O 1
ATOM 5715 N N . VAL B 1 250 ? 3.521 -28.172 -0.139 1 80.75 250 VAL B N 1
ATOM 5716 C CA . VAL B 1 250 ? 4.496 -29.25 -0.175 1 80.75 250 VAL B CA 1
ATOM 5717 C C . VAL B 1 250 ? 5.832 -28.781 0.389 1 80.75 250 VAL B C 1
ATOM 5719 O O . VAL B 1 250 ? 6.555 -29.547 1.03 1 80.75 250 VAL B O 1
ATOM 5722 N N . SER B 1 251 ? 6.129 -27.516 0.188 1 90.62 251 SER B N 1
ATOM 5723 C CA . SER B 1 251 ? 7.406 -27 0.659 1 90.62 251 SER B CA 1
ATOM 5724 C C . SER B 1 251 ? 7.461 -26.953 2.184 1 90.62 251 SER B C 1
ATOM 5726 O O . SER B 1 251 ? 8.539 -26.906 2.77 1 90.62 251 SER B O 1
ATOM 5728 N N . TYR B 1 252 ? 6.316 -26.938 2.883 1 93.31 252 TYR B N 1
ATOM 5729 C CA . TYR B 1 252 ? 6.227 -26.953 4.34 1 93.31 252 TYR B CA 1
ATOM 5730 C C . TYR B 1 252 ? 6.227 -28.375 4.879 1 93.31 252 TYR B C 1
ATOM 5732 O O . TYR B 1 252 ? 6.703 -28.625 5.988 1 93.31 252 TYR B O 1
ATOM 5740 N N . LEU B 1 253 ? 5.668 -29.281 4.109 1 85.75 253 LEU B N 1
ATOM 5741 C CA . LEU B 1 253 ? 5.461 -30.641 4.582 1 85.75 253 LEU B CA 1
ATOM 5742 C C . LEU B 1 253 ? 6.695 -31.5 4.324 1 85.75 253 LEU B C 1
ATOM 5744 O O . LEU B 1 253 ? 7.043 -32.375 5.137 1 85.75 253 LEU B O 1
ATOM 5748 N N . LEU B 1 254 ? 7.41 -31.234 3.281 1 84 254 LEU B N 1
ATOM 5749 C CA . LEU B 1 254 ? 8.547 -32.031 2.852 1 84 254 LEU B CA 1
ATOM 5750 C C . LEU B 1 254 ? 9.633 -32.062 3.92 1 84 254 LEU B C 1
ATOM 5752 O O . LEU B 1 254 ? 10.203 -33.125 4.215 1 84 254 LEU B O 1
ATOM 5756 N N . PRO B 1 255 ? 9.953 -30.938 4.543 1 94.5 255 PRO B N 1
ATOM 5757 C CA . PRO B 1 255 ? 11 -30.984 5.566 1 94.5 255 PRO B CA 1
ATOM 5758 C C . PRO B 1 255 ? 10.633 -31.875 6.75 1 94.5 255 PRO B C 1
ATOM 5760 O O . PRO B 1 255 ? 11.516 -32.5 7.344 1 94.5 255 PRO B O 1
ATOM 5763 N N . LEU B 1 256 ? 9.359 -31.891 7.109 1 91.88 256 LEU B N 1
ATOM 5764 C CA . LEU B 1 256 ? 8.906 -32.719 8.234 1 91.88 256 LEU B CA 1
ATOM 5765 C C . LEU B 1 256 ? 9.172 -34.188 7.977 1 91.88 256 LEU B C 1
ATOM 5767 O O . LEU B 1 256 ? 9.469 -34.938 8.906 1 91.88 256 LEU B O 1
ATOM 5771 N N . ASP B 1 257 ? 9.133 -34.5 6.785 1 85.69 257 ASP B N 1
ATOM 5772 C CA . ASP B 1 257 ? 9.219 -35.938 6.434 1 85.69 257 ASP B CA 1
ATOM 5773 C C . ASP B 1 257 ? 10.641 -36.312 6.035 1 85.69 257 ASP B C 1
ATOM 5775 O O . ASP B 1 257 ? 11.008 -37.5 6.062 1 85.69 257 ASP B O 1
ATOM 5779 N N . THR B 1 258 ? 11.445 -35.375 5.695 1 90 258 THR B N 1
ATOM 5780 C CA . THR B 1 258 ? 12.695 -35.75 5.031 1 90 258 THR B CA 1
ATOM 5781 C C . THR B 1 258 ? 13.898 -35.281 5.832 1 90 258 THR B C 1
ATOM 5783 O O . THR B 1 258 ? 15.031 -35.688 5.586 1 90 258 THR B O 1
ATOM 5786 N N . VAL B 1 259 ? 13.711 -34.281 6.715 1 95.44 259 VAL B N 1
ATOM 5787 C CA . VAL B 1 259 ? 14.852 -33.719 7.414 1 95.44 259 VAL B CA 1
ATOM 5788 C C . VAL B 1 259 ? 14.922 -34.25 8.836 1 95.44 259 VAL B C 1
ATOM 5790 O O . VAL B 1 259 ? 14.031 -34 9.648 1 95.44 259 VAL B O 1
ATOM 5793 N N . ASP B 1 260 ? 16.047 -34.938 9.07 1 92.5 260 ASP B N 1
ATOM 5794 C CA . ASP B 1 260 ? 16.297 -35.406 10.422 1 92.5 260 ASP B CA 1
ATOM 5795 C C . ASP B 1 260 ? 16.578 -34.25 11.375 1 92.5 260 ASP B C 1
ATOM 5797 O O . ASP B 1 260 ? 17.312 -33.312 11.031 1 92.5 260 ASP B O 1
ATOM 5801 N N . GLY B 1 261 ? 15.93 -34.281 12.562 1 95.25 261 GLY B N 1
ATOM 5802 C CA . GLY B 1 261 ? 16.188 -33.281 13.562 1 95.25 261 GLY B CA 1
ATOM 5803 C C . GLY B 1 261 ? 15.484 -31.953 13.258 1 95.25 261 GLY B C 1
ATOM 5804 O O . GLY B 1 261 ? 15.992 -30.891 13.602 1 95.25 261 GLY B O 1
ATOM 5805 N N . PHE B 1 262 ? 14.461 -32 12.547 1 96 262 PHE B N 1
ATOM 5806 C CA . PHE B 1 262 ? 13.672 -30.828 12.188 1 96 262 PHE B CA 1
ATOM 5807 C C . PHE B 1 262 ? 13.477 -29.922 13.391 1 96 262 PHE B C 1
ATOM 5809 O O . PHE B 1 262 ? 13.617 -28.703 13.281 1 96 262 PHE B O 1
ATOM 5816 N N . ALA B 1 263 ? 13.25 -30.453 14.531 1 95.56 263 ALA B N 1
ATOM 5817 C CA . ALA B 1 263 ? 12.875 -29.719 15.727 1 95.56 263 ALA B CA 1
ATOM 5818 C C . ALA B 1 263 ? 14.055 -28.906 16.25 1 95.56 263 ALA B C 1
ATOM 5820 O O . ALA B 1 263 ? 13.875 -28 17.078 1 95.56 263 ALA B O 1
ATOM 5821 N N . ALA B 1 264 ? 15.234 -29.234 15.82 1 97 264 ALA B N 1
ATOM 5822 C CA . ALA B 1 264 ? 16.438 -28.578 16.344 1 97 264 ALA B CA 1
ATOM 5823 C C . ALA B 1 264 ? 16.641 -27.219 15.672 1 97 264 ALA B C 1
ATOM 5825 O O . ALA B 1 264 ? 17.375 -26.375 16.188 1 97 264 ALA B O 1
ATOM 5826 N N . PHE B 1 265 ? 16 -26.953 14.562 1 97.94 265 PHE B N 1
ATOM 5827 C CA . PHE B 1 265 ? 16.188 -25.703 13.844 1 97.94 265 PHE B CA 1
ATOM 5828 C C . PHE B 1 265 ? 15.445 -24.562 14.523 1 97.94 265 PHE B C 1
ATOM 5830 O O . PHE B 1 265 ? 14.312 -24.75 14.984 1 97.94 265 PHE B O 1
ATOM 5837 N N . ASP B 1 266 ? 16.109 -23.438 14.633 1 98.38 266 ASP B N 1
ATOM 5838 C CA . ASP B 1 266 ? 15.477 -22.234 15.172 1 98.38 266 ASP B CA 1
ATOM 5839 C C . ASP B 1 266 ? 14.688 -21.5 14.094 1 98.38 266 ASP B C 1
ATOM 5841 O O . ASP B 1 266 ? 15.273 -20.797 13.258 1 98.38 266 ASP B O 1
ATOM 5845 N N . LEU B 1 267 ? 13.422 -21.578 14.156 1 98.31 267 LEU B N 1
ATOM 5846 C CA . LEU B 1 267 ? 12.539 -20.953 13.172 1 98.31 267 LEU B CA 1
ATOM 5847 C C . LEU B 1 267 ? 11.797 -19.766 13.773 1 98.31 267 LEU B C 1
ATOM 5849 O O . LEU B 1 267 ? 10.844 -19.266 13.172 1 98.31 267 LEU B O 1
ATOM 5853 N N . SER B 1 268 ? 12.234 -19.25 14.961 1 97.94 268 SER B N 1
ATOM 5854 C CA . SER B 1 268 ? 11.492 -18.266 15.742 1 97.94 268 SER B CA 1
ATOM 5855 C C . SER B 1 268 ? 11.539 -16.875 15.094 1 97.94 268 SER B C 1
ATOM 5857 O O . SER B 1 268 ? 10.766 -15.992 15.453 1 97.94 268 SER B O 1
ATOM 5859 N N . SER B 1 269 ? 12.469 -16.703 14.133 1 98.38 269 SER B N 1
ATOM 5860 C CA . SER B 1 269 ? 12.586 -15.414 13.461 1 98.38 269 SER B CA 1
ATOM 5861 C C . SER B 1 269 ? 11.438 -15.195 12.477 1 98.38 269 SER B C 1
ATOM 5863 O O . SER B 1 269 ? 11.164 -14.062 12.07 1 98.38 269 SER B O 1
ATOM 5865 N N . VAL B 1 270 ? 10.766 -16.281 12.047 1 98.62 270 VAL B N 1
ATOM 5866 C CA . VAL B 1 270 ? 9.75 -16.172 11.008 1 98.62 270 VAL B CA 1
ATOM 5867 C C . VAL B 1 270 ? 8.445 -15.656 11.602 1 98.62 270 VAL B C 1
ATOM 5869 O O . VAL B 1 270 ? 7.832 -16.328 12.445 1 98.62 270 VAL B O 1
ATOM 5872 N N . ARG B 1 271 ? 8.023 -14.492 11.172 1 97.69 271 ARG B N 1
ATOM 5873 C CA . ARG B 1 271 ? 6.789 -13.891 11.664 1 97.69 271 ARG B CA 1
ATOM 5874 C C . ARG B 1 271 ? 5.586 -14.375 10.867 1 97.69 271 ARG B C 1
ATOM 5876 O O . ARG B 1 271 ? 4.453 -14.336 11.352 1 97.69 271 ARG B O 1
ATOM 5883 N N . ALA B 1 272 ? 5.809 -14.797 9.57 1 98.38 272 ALA B N 1
ATOM 5884 C CA . ALA B 1 272 ? 4.695 -15.164 8.695 1 98.38 272 ALA B CA 1
ATOM 5885 C C . ALA B 1 272 ? 5.082 -16.312 7.77 1 98.38 272 ALA B C 1
ATOM 5887 O O . ALA B 1 272 ? 6.066 -16.219 7.035 1 98.38 272 ALA B O 1
ATOM 5888 N N . TRP B 1 273 ? 4.316 -17.391 7.848 1 98.38 273 TRP B N 1
ATOM 5889 C CA . TRP B 1 273 ? 4.395 -18.531 6.945 1 98.38 273 TRP B CA 1
ATOM 5890 C C . TRP B 1 273 ? 3.275 -18.484 5.91 1 98.38 273 TRP B C 1
ATOM 5892 O O . TRP B 1 273 ? 2.139 -18.875 6.203 1 98.38 273 TRP B O 1
ATOM 5902 N N . LEU B 1 274 ? 3.588 -18.109 4.695 1 97.88 274 LEU B N 1
ATOM 5903 C CA . LEU B 1 274 ? 2.574 -17.969 3.656 1 97.88 274 LEU B CA 1
ATOM 5904 C C . LEU B 1 274 ? 2.564 -19.188 2.738 1 97.88 274 LEU B C 1
ATOM 5906 O O . LEU B 1 274 ? 3.625 -19.688 2.363 1 97.88 274 LEU B O 1
ATOM 5910 N N . TYR B 1 275 ? 1.415 -19.594 2.455 1 94 275 TYR B N 1
ATOM 5911 C CA . TYR B 1 275 ? 1.327 -20.656 1.454 1 94 275 TYR B CA 1
ATOM 5912 C C . TYR B 1 275 ? 0.186 -20.391 0.48 1 94 275 TYR B C 1
ATOM 5914 O O . TYR B 1 275 ? -0.773 -19.688 0.812 1 94 275 TYR B O 1
ATOM 5922 N N . GLY B 1 276 ? 0.343 -20.781 -0.721 1 89.19 276 GLY B N 1
ATOM 5923 C CA . GLY B 1 276 ? -0.625 -20.672 -1.802 1 89.19 276 GLY B CA 1
ATOM 5924 C C . GLY B 1 276 ? -0.45 -21.75 -2.861 1 89.19 276 GLY B C 1
ATOM 5925 O O . GLY B 1 276 ? 0.531 -22.5 -2.84 1 89.19 276 GLY B O 1
ATOM 5926 N N . GLY B 1 277 ? -1.405 -21.828 -3.83 1 77.06 277 GLY B N 1
ATOM 5927 C CA . GLY B 1 277 ? -1.354 -22.812 -4.906 1 77.06 277 GLY B CA 1
ATOM 5928 C C . GLY B 1 277 ? -2.109 -24.078 -4.59 1 77.06 277 GLY B C 1
ATOM 5929 O O . GLY B 1 277 ? -2.32 -24.922 -5.469 1 77.06 277 GLY B O 1
ATOM 5930 N N . GLY B 1 278 ? -2.484 -24.234 -3.43 1 74.44 278 GLY B N 1
ATOM 5931 C CA . GLY B 1 278 ? -3.271 -25.375 -2.992 1 74.44 278 GLY B CA 1
ATOM 5932 C C . GLY B 1 278 ? -3.732 -25.266 -1.552 1 74.44 278 GLY B C 1
ATOM 5933 O O . GLY B 1 278 ? -3.139 -24.531 -0.759 1 74.44 278 GLY B O 1
ATOM 5934 N N . PRO B 1 279 ? -4.777 -26.016 -1.258 1 76.25 279 PRO B N 1
ATOM 5935 C CA . PRO B 1 279 ? -5.297 -25.938 0.109 1 76.25 279 PRO B CA 1
ATOM 5936 C C . PRO B 1 279 ? -4.527 -26.828 1.081 1 76.25 279 PRO B C 1
ATOM 5938 O O . PRO B 1 279 ? -3.799 -27.734 0.655 1 76.25 279 PRO B O 1
ATOM 5941 N N . ILE B 1 280 ? -4.457 -26.438 2.328 1 79.12 280 ILE B N 1
ATOM 5942 C CA . ILE B 1 280 ? -4.008 -27.281 3.439 1 79.12 280 ILE B CA 1
ATOM 5943 C C . ILE B 1 280 ? -5.199 -27.641 4.32 1 79.12 280 ILE B C 1
ATOM 5945 O O . ILE B 1 280 ? -5.922 -26.766 4.801 1 79.12 280 ILE B O 1
ATOM 5949 N N . GLY B 1 281 ? -5.453 -28.984 4.453 1 81.56 281 GLY B N 1
ATOM 5950 C CA . GLY B 1 281 ? -6.543 -29.438 5.293 1 81.56 281 GLY B CA 1
ATOM 5951 C C . GLY B 1 281 ? -6.277 -29.266 6.773 1 81.56 281 GLY B C 1
ATOM 5952 O O . GLY B 1 281 ? -5.164 -28.922 7.172 1 81.56 281 GLY B O 1
ATOM 5953 N N . PRO B 1 282 ? -7.277 -29.484 7.551 1 85.38 282 PRO B N 1
ATOM 5954 C CA . PRO B 1 282 ? -7.18 -29.219 8.984 1 85.38 282 PRO B CA 1
ATOM 5955 C C . PRO B 1 282 ? -6.062 -30.016 9.656 1 85.38 282 PRO B C 1
ATOM 5957 O O . PRO B 1 282 ? -5.297 -29.469 10.453 1 85.38 282 PRO B O 1
ATOM 5960 N N . ALA B 1 283 ? -5.969 -31.297 9.305 1 83.75 283 ALA B N 1
ATOM 5961 C CA . ALA B 1 283 ? -4.961 -32.156 9.93 1 83.75 283 ALA B CA 1
ATOM 5962 C C . ALA B 1 283 ? -3.551 -31.672 9.609 1 83.75 283 ALA B C 1
ATOM 5964 O O . ALA B 1 283 ? -2.688 -31.625 10.484 1 83.75 283 ALA B O 1
ATOM 5965 N N . GLN B 1 284 ? -3.389 -31.359 8.391 1 85.25 284 GLN B N 1
ATOM 5966 C CA . GLN B 1 284 ? -2.082 -30.859 7.973 1 85.25 284 GLN B CA 1
ATOM 5967 C C . GLN B 1 284 ? -1.793 -29.484 8.586 1 85.25 284 GLN B C 1
ATOM 5969 O O . GLN B 1 284 ? -0.648 -29.188 8.922 1 85.25 284 GLN B O 1
ATOM 5974 N N . ALA B 1 285 ? -2.832 -28.719 8.695 1 90.31 285 ALA B N 1
ATOM 5975 C CA . ALA B 1 285 ? -2.672 -27.406 9.32 1 90.31 285 ALA B CA 1
ATOM 5976 C C . ALA B 1 285 ? -2.203 -27.547 10.766 1 90.31 285 ALA B C 1
ATOM 5978 O O . ALA B 1 285 ? -1.305 -26.812 11.203 1 90.31 285 ALA B O 1
ATOM 5979 N N . GLU B 1 286 ? -2.771 -28.406 11.492 1 92.5 286 GLU B N 1
ATOM 5980 C CA . GLU B 1 286 ? -2.385 -28.656 12.875 1 92.5 286 GLU B CA 1
ATOM 5981 C C . GLU B 1 286 ? -0.963 -29.203 12.961 1 92.5 286 GLU B C 1
ATOM 5983 O O . GLU B 1 286 ? -0.19 -28.812 13.836 1 92.5 286 GLU B O 1
ATOM 5988 N N . ARG B 1 287 ? -0.71 -30.109 12.062 1 91.38 287 ARG B N 1
ATOM 5989 C CA . ARG B 1 287 ? 0.625 -30.703 12.008 1 91.38 287 ARG B CA 1
ATOM 5990 C C . ARG B 1 287 ? 1.687 -29.625 11.781 1 91.38 287 ARG B C 1
ATOM 5992 O O . ARG B 1 287 ? 2.719 -29.625 12.453 1 91.38 287 ARG B O 1
ATOM 5999 N N . LEU B 1 288 ? 1.418 -28.75 10.898 1 94.31 288 LEU B N 1
ATOM 6000 C CA . LEU B 1 288 ? 2.355 -27.688 10.578 1 94.31 288 LEU B CA 1
ATOM 6001 C C . LEU B 1 288 ? 2.521 -26.734 11.758 1 94.31 288 LEU B C 1
ATOM 6003 O O . LEU B 1 288 ? 3.645 -26.375 12.117 1 94.31 288 LEU B O 1
ATOM 6007 N N . THR B 1 289 ? 1.378 -26.328 12.375 1 95.94 289 THR B N 1
ATOM 6008 C CA . THR B 1 289 ? 1.422 -25.406 13.508 1 95.94 289 THR B CA 1
ATOM 6009 C C . THR B 1 289 ? 2.273 -25.984 14.641 1 95.94 289 THR B C 1
ATOM 6011 O O . THR B 1 289 ? 3.08 -25.266 15.242 1 95.94 289 THR B O 1
ATOM 6014 N N . ARG B 1 290 ? 2.115 -27.219 14.859 1 95.94 290 ARG B N 1
ATOM 6015 C CA . ARG B 1 290 ? 2.863 -27.891 15.922 1 95.94 290 ARG B CA 1
ATOM 6016 C C . ARG B 1 290 ? 4.34 -28 15.562 1 95.94 290 ARG B C 1
ATOM 6018 O O . ARG B 1 290 ? 5.207 -27.656 16.359 1 95.94 290 ARG B O 1
ATOM 6025 N N . ALA B 1 291 ? 4.605 -28.469 14.422 1 96.44 291 ALA B N 1
ATOM 6026 C CA . ALA B 1 291 ? 5.984 -28.75 14.023 1 96.44 291 ALA B CA 1
ATOM 6027 C C . ALA B 1 291 ? 6.789 -27.469 13.891 1 96.44 291 ALA B C 1
ATOM 6029 O O . ALA B 1 291 ? 7.941 -27.391 14.32 1 96.44 291 ALA B O 1
ATOM 6030 N N . TYR B 1 292 ? 6.203 -26.484 13.312 1 97.88 292 TYR B N 1
ATOM 6031 C CA . TYR B 1 292 ? 6.891 -25.219 13.078 1 97.88 292 TYR B CA 1
ATOM 6032 C C . TYR B 1 292 ? 6.816 -24.328 14.305 1 97.88 292 TYR B C 1
ATOM 6034 O O . TYR B 1 292 ? 7.383 -23.234 14.32 1 97.88 292 TYR B O 1
ATOM 6042 N N . ARG B 1 293 ? 6.133 -24.781 15.32 1 96.25 293 ARG B N 1
ATOM 6043 C CA . ARG B 1 293 ? 5.988 -24.047 16.578 1 96.25 293 ARG B CA 1
ATOM 6044 C C . ARG B 1 293 ? 5.504 -22.625 16.328 1 96.25 293 ARG B C 1
ATOM 6046 O O . ARG B 1 293 ? 6.082 -21.672 16.859 1 96.25 293 ARG B O 1
ATOM 6053 N N . SER B 1 294 ? 4.52 -22.562 15.43 1 97.5 294 SER B N 1
ATOM 6054 C CA . SER B 1 294 ? 3.971 -21.281 15.047 1 97.5 294 SER B CA 1
ATOM 6055 C C . SER B 1 294 ? 2.525 -21.406 14.578 1 97.5 294 SER B C 1
ATOM 6057 O O . SER B 1 294 ? 2.168 -22.375 13.914 1 97.5 294 SER B O 1
ATOM 6059 N N . ASP B 1 295 ? 1.691 -20.312 14.906 1 95.56 295 ASP B N 1
ATOM 6060 C CA . ASP B 1 295 ? 0.328 -20.234 14.383 1 95.56 295 ASP B CA 1
ATOM 6061 C C . ASP B 1 295 ? 0.225 -19.203 13.273 1 95.56 295 ASP B C 1
ATOM 6063 O O . ASP B 1 295 ? -0.872 -18.891 12.797 1 95.56 295 ASP B O 1
ATOM 6067 N N . ALA B 1 296 ? 1.354 -18.719 12.82 1 97.19 296 ALA B N 1
ATOM 6068 C CA . ALA B 1 296 ? 1.348 -17.562 11.922 1 97.19 296 ALA B CA 1
ATOM 6069 C C . ALA B 1 296 ? 1.361 -18 10.461 1 97.19 296 ALA B C 1
ATOM 6071 O O . ALA B 1 296 ? 2.188 -17.531 9.68 1 97.19 296 ALA B O 1
ATOM 6072 N N . PHE B 1 297 ? 0.425 -18.906 10.125 1 96.88 297 PHE B N 1
ATOM 6073 C CA . PHE B 1 297 ? 0.274 -19.344 8.75 1 96.88 297 PHE B CA 1
ATOM 6074 C C . PHE B 1 297 ? -0.782 -18.516 8.023 1 96.88 297 PHE B C 1
ATOM 6076 O O . PHE B 1 297 ? -1.822 -18.203 8.602 1 96.88 297 PHE B O 1
ATOM 6083 N N . PHE B 1 298 ? -0.482 -18.109 6.781 1 96.75 298 PHE B N 1
ATOM 6084 C CA . PHE B 1 298 ? -1.383 -17.391 5.895 1 96.75 298 PHE B CA 1
ATOM 6085 C C . PHE B 1 298 ? -1.653 -18.188 4.625 1 96.75 298 PHE B C 1
ATOM 6087 O O . PHE B 1 298 ? -0.72 -18.609 3.932 1 96.75 298 PHE B O 1
ATOM 6094 N N . GLN B 1 299 ? -2.873 -18.453 4.359 1 95.75 299 GLN B N 1
ATOM 6095 C CA . GLN B 1 299 ? -3.221 -18.969 3.039 1 95.75 299 GLN B CA 1
ATOM 6096 C C . GLN B 1 299 ? -3.594 -17.828 2.09 1 95.75 299 GLN B C 1
ATOM 6098 O O . GLN B 1 299 ? -4.469 -17.016 2.398 1 95.75 299 GLN B O 1
ATOM 6103 N N . VAL B 1 300 ? -2.877 -17.75 1.028 1 96.19 300 VAL B N 1
ATOM 6104 C CA . VAL B 1 300 ? -3.172 -16.688 0.063 1 96.19 300 VAL B CA 1
ATOM 6105 C C . VAL B 1 300 ? -3.691 -17.312 -1.233 1 96.19 300 VAL B C 1
ATOM 6107 O O . VAL B 1 300 ? -3.275 -18.406 -1.616 1 96.19 300 VAL B O 1
ATOM 6110 N N . TYR B 1 301 ? -4.629 -16.672 -1.812 1 95.44 301 TYR B N 1
ATOM 6111 C CA . TYR B 1 301 ? -5.211 -17.016 -3.107 1 95.44 301 TYR B CA 1
ATOM 6112 C C . TYR B 1 301 ? -5.086 -15.852 -4.082 1 95.44 301 TYR B C 1
ATOM 6114 O O . TYR B 1 301 ? -5.312 -14.695 -3.715 1 95.44 301 TYR B O 1
ATOM 6122 N N . GLY B 1 302 ? -4.668 -16.078 -5.199 1 94.12 302 GLY B N 1
ATOM 6123 C CA . GLY B 1 302 ? -4.551 -15.117 -6.281 1 94.12 302 GLY B CA 1
ATOM 6124 C C . GLY B 1 302 ? -4.133 -15.742 -7.598 1 94.12 302 GLY B C 1
ATOM 6125 O O . GLY B 1 302 ? -3.918 -16.953 -7.672 1 94.12 302 GLY B O 1
ATOM 6126 N N . MET B 1 303 ? -4.055 -15.023 -8.586 1 92.94 303 MET B N 1
ATOM 6127 C CA . MET B 1 303 ? -3.648 -15.484 -9.906 1 92.94 303 MET B CA 1
ATOM 6128 C C . MET B 1 303 ? -2.834 -14.414 -10.633 1 92.94 303 MET B C 1
ATOM 6130 O O . MET B 1 303 ? -2.932 -13.234 -10.305 1 92.94 303 MET B O 1
ATOM 6134 N N . THR B 1 304 ? -2.061 -14.859 -11.57 1 94.62 304 THR B N 1
ATOM 6135 C CA . THR B 1 304 ? -1.14 -14 -12.312 1 94.62 304 THR B CA 1
ATOM 6136 C C . THR B 1 304 ? -1.879 -12.82 -12.93 1 94.62 304 THR B C 1
ATOM 6138 O O . THR B 1 304 ? -1.381 -11.695 -12.922 1 94.62 304 THR B O 1
ATOM 6141 N N . GLU B 1 305 ? -3.082 -13.062 -13.453 1 96.94 305 GLU B N 1
ATOM 6142 C CA . GLU B 1 305 ? -3.873 -12.062 -14.164 1 96.94 305 GLU B CA 1
ATOM 6143 C C . GLU B 1 305 ? -4.199 -10.867 -13.266 1 96.94 305 GLU B C 1
ATOM 6145 O O . GLU B 1 305 ? -4.293 -9.734 -13.742 1 96.94 305 GLU B O 1
ATOM 6150 N N . ALA B 1 306 ? -4.289 -11.062 -11.953 1 97.12 306 ALA B N 1
ATOM 6151 C CA . ALA B 1 306 ? -4.66 -10 -11.023 1 97.12 306 ALA B CA 1
ATOM 6152 C C . ALA B 1 306 ? -3.424 -9.344 -10.422 1 97.12 306 ALA B C 1
ATOM 6154 O O . ALA B 1 306 ? -3.535 -8.492 -9.531 1 97.12 306 ALA B O 1
ATOM 6155 N N . GLY B 1 307 ? -2.191 -9.773 -10.812 1 91.62 307 GLY B N 1
ATOM 6156 C CA . GLY B 1 307 ? -0.994 -9.109 -10.328 1 91.62 307 GLY B CA 1
ATOM 6157 C C . GLY B 1 307 ? 0.001 -10.055 -9.688 1 91.62 307 GLY B C 1
ATOM 6158 O O . GLY B 1 307 ? 1.176 -10.078 -10.055 1 91.62 307 GLY B O 1
ATOM 6159 N N . PRO B 1 308 ? -0.198 -10.992 -8.672 1 94.12 308 PRO B N 1
ATOM 6160 C CA . PRO B 1 308 ? -1.418 -11.672 -8.227 1 94.12 308 PRO B CA 1
ATOM 6161 C C . PRO B 1 308 ? -2.086 -10.977 -7.043 1 94.12 308 PRO B C 1
ATOM 6163 O O . PRO B 1 308 ? -1.407 -10.344 -6.227 1 94.12 308 PRO B O 1
ATOM 6166 N N . ALA B 1 309 ? -3.262 -10.938 -6.957 1 95.75 309 ALA B N 1
ATOM 6167 C CA . ALA B 1 309 ? -4.09 -10.438 -5.867 1 95.75 309 ALA B CA 1
ATOM 6168 C C . ALA B 1 309 ? -5.371 -11.25 -5.723 1 95.75 309 ALA B C 1
ATOM 6170 O O . ALA B 1 309 ? -5.898 -11.766 -6.711 1 95.75 309 ALA B O 1
ATOM 6171 N N . GLY B 1 310 ? -5.816 -11.406 -4.523 1 97 310 GLY B N 1
ATOM 6172 C CA . GLY B 1 310 ? -7.031 -12.148 -4.219 1 97 310 GLY B CA 1
ATOM 6173 C C . GLY B 1 310 ? -7.41 -12.094 -2.752 1 97 310 GLY B C 1
ATOM 6174 O O . GLY B 1 310 ? -7.672 -11.016 -2.211 1 97 310 GLY B O 1
ATOM 6175 N N . THR B 1 311 ? -7.414 -13.32 -2.154 1 97.31 311 THR B N 1
ATOM 6176 C CA . THR B 1 311 ? -7.863 -13.391 -0.768 1 97.31 311 THR B CA 1
ATOM 6177 C C . THR B 1 311 ? -6.75 -13.914 0.135 1 97.31 311 THR B C 1
ATOM 6179 O O . THR B 1 311 ? -5.727 -14.398 -0.35 1 97.31 311 THR B O 1
ATOM 6182 N N . THR B 1 312 ? -6.922 -13.734 1.4 1 96.44 312 THR B N 1
ATOM 6183 C CA . THR B 1 312 ? -6.035 -14.273 2.428 1 96.44 312 THR B CA 1
ATOM 6184 C C . THR B 1 312 ? -6.84 -14.906 3.559 1 96.44 312 THR B C 1
ATOM 6186 O O . THR B 1 312 ? -7.816 -14.32 4.035 1 96.44 312 THR B O 1
ATOM 6189 N N . LEU B 1 313 ? -6.543 -16.156 3.871 1 96.25 313 LEU B N 1
ATOM 6190 C CA . LEU B 1 313 ? -6.953 -16.734 5.145 1 96.25 313 LEU B CA 1
ATOM 6191 C C . LEU B 1 313 ? -5.914 -16.469 6.227 1 96.25 313 LEU B C 1
ATOM 6193 O O . LEU B 1 313 ? -4.785 -16.953 6.152 1 96.25 313 LEU B O 1
ATOM 6197 N N . TYR B 1 314 ? -6.285 -15.742 7.203 1 95.69 314 TYR B N 1
ATOM 6198 C CA . TYR B 1 314 ? -5.344 -15.219 8.188 1 95.69 314 TYR B CA 1
ATOM 6199 C C . TYR B 1 314 ? -5.109 -16.234 9.305 1 95.69 314 TYR B C 1
ATOM 6201 O O . TYR B 1 314 ? -5.859 -17.203 9.438 1 95.69 314 TYR B O 1
ATOM 6209 N N . PRO B 1 315 ? -4.031 -15.992 10.109 1 95.12 315 PRO B N 1
ATOM 6210 C CA . PRO B 1 315 ? -3.592 -16.969 11.117 1 95.12 315 PRO B CA 1
ATOM 6211 C C . PRO B 1 315 ? -4.699 -17.328 12.109 1 95.12 315 PRO B C 1
ATOM 6213 O O . PRO B 1 315 ? -4.859 -18.5 12.453 1 95.12 315 PRO B O 1
ATOM 6216 N N . ASP B 1 316 ? -5.504 -16.344 12.469 1 92.25 316 ASP B N 1
ATOM 6217 C CA . ASP B 1 316 ? -6.52 -16.578 13.484 1 92.25 316 ASP B CA 1
ATOM 6218 C C . ASP B 1 316 ? -7.68 -17.391 12.93 1 92.25 316 ASP B C 1
ATOM 6220 O O . ASP B 1 316 ? -8.516 -17.891 13.695 1 92.25 316 ASP B O 1
ATOM 6224 N N . GLU B 1 317 ? -7.621 -17.672 11.617 1 94.06 317 GLU B N 1
ATOM 6225 C CA . GLU B 1 317 ? -8.711 -18.375 10.945 1 94.06 317 GLU B CA 1
ATOM 6226 C C . GLU B 1 317 ? -8.25 -19.75 10.445 1 94.06 317 GLU B C 1
ATOM 6228 O O . GLU B 1 317 ? -9.078 -20.578 10.047 1 94.06 317 GLU B O 1
ATOM 6233 N N . GLN B 1 318 ? -7 -20.062 10.516 1 92.38 318 GLN B N 1
ATOM 6234 C CA . GLN B 1 318 ? -6.359 -21.125 9.758 1 92.38 318 GLN B CA 1
ATOM 6235 C C . GLN B 1 318 ? -6.902 -22.5 10.164 1 92.38 318 GLN B C 1
ATOM 6237 O O . GLN B 1 318 ? -7.176 -23.344 9.305 1 92.38 318 GLN B O 1
ATOM 6242 N N . ILE B 1 319 ? -7.035 -22.688 11.469 1 90.56 319 ILE B N 1
ATOM 6243 C CA . ILE B 1 319 ? -7.453 -24 11.945 1 90.56 319 ILE B CA 1
ATOM 6244 C C . ILE B 1 319 ? -8.969 -24.141 11.797 1 90.56 319 ILE B C 1
ATOM 6246 O O . ILE B 1 319 ? -9.445 -25.109 11.195 1 90.56 319 ILE B O 1
ATOM 6250 N N . ALA B 1 320 ? -9.711 -23.125 12.172 1 92.81 320 ALA B N 1
ATOM 6251 C CA . ALA B 1 320 ? -11.172 -23.188 12.18 1 92.81 320 ALA B CA 1
ATOM 6252 C C . ALA B 1 320 ? -11.727 -23.266 10.758 1 92.81 320 ALA B C 1
ATOM 6254 O O . ALA B 1 320 ? -12.781 -23.859 10.531 1 92.81 320 ALA B O 1
ATOM 6255 N N . LYS B 1 321 ? -11.016 -22.703 9.805 1 95.81 321 LYS B N 1
ATOM 6256 C CA . LYS B 1 321 ? -11.508 -22.641 8.438 1 95.81 321 LYS B CA 1
ATOM 6257 C C . LYS B 1 321 ? -10.492 -23.234 7.457 1 95.81 321 LYS B C 1
ATOM 6259 O O . LYS B 1 321 ? -10.336 -22.719 6.344 1 95.81 321 LYS B O 1
ATOM 6264 N N . ALA B 1 322 ? -9.805 -24.281 7.938 1 91.38 322 ALA B N 1
ATOM 6265 C CA . ALA B 1 322 ? -8.789 -24.938 7.117 1 91.38 322 ALA B CA 1
ATOM 6266 C C . ALA B 1 322 ? -9.352 -25.328 5.754 1 91.38 322 ALA B C 1
ATOM 6268 O O . ALA B 1 322 ? -10.484 -25.812 5.664 1 91.38 322 ALA B O 1
ATOM 6269 N N . GLY B 1 323 ? -8.508 -25.078 4.727 1 88 323 GLY B N 1
ATOM 6270 C CA . GLY B 1 323 ? -8.93 -25.375 3.365 1 88 323 GLY B CA 1
ATOM 6271 C C . GLY B 1 323 ? -9.547 -24.188 2.656 1 88 323 GLY B C 1
ATOM 6272 O O . GLY B 1 323 ? -9.68 -24.188 1.43 1 88 323 GLY B O 1
ATOM 6273 N N . SER B 1 324 ? -9.992 -23.219 3.486 1 94.25 324 SER B N 1
ATOM 6274 C CA . SER B 1 324 ? -10.578 -22.016 2.918 1 94.25 324 SER B CA 1
ATOM 6275 C C . SER B 1 324 ? -9.5 -21.109 2.328 1 94.25 324 SER B C 1
ATOM 6277 O O . SER B 1 324 ? -8.336 -21.172 2.74 1 94.25 324 SER B O 1
ATOM 6279 N N . ILE B 1 325 ? -9.906 -20.344 1.374 1 95.69 325 ILE B N 1
ATOM 6280 C CA . ILE B 1 325 ? -8.992 -19.344 0.835 1 95.69 325 ILE B CA 1
ATOM 6281 C C . ILE B 1 325 ? -9.297 -17.969 1.457 1 95.69 325 ILE B C 1
ATOM 6283 O O . ILE B 1 325 ? -8.773 -16.953 1.01 1 95.69 325 ILE B O 1
ATOM 6287 N N . GLY B 1 326 ? -10.094 -17.938 2.453 1 96 326 GLY B N 1
ATOM 6288 C CA . GLY B 1 326 ? -10.477 -16.688 3.078 1 96 326 GLY B CA 1
ATOM 6289 C C . GLY B 1 326 ? -11.906 -16.266 2.76 1 96 326 GLY B C 1
ATOM 6290 O O . GLY B 1 326 ? -12.633 -17 2.088 1 96 326 GLY B O 1
ATOM 6291 N N . ARG B 1 327 ? -12.305 -15.109 3.268 1 93.81 327 ARG B N 1
ATOM 6292 C CA . ARG B 1 327 ? -13.695 -14.68 3.168 1 93.81 327 ARG B CA 1
ATOM 6293 C C . ARG B 1 327 ? -13.828 -13.422 2.311 1 93.81 327 ARG B C 1
ATOM 6295 O O . ARG B 1 327 ? -14.875 -13.188 1.704 1 93.81 327 ARG B O 1
ATOM 6302 N N . THR B 1 328 ? -12.82 -12.625 2.262 1 93.75 328 THR B N 1
ATOM 6303 C CA . THR B 1 328 ? -12.875 -11.344 1.559 1 93.75 328 THR B CA 1
ATOM 6304 C C . THR B 1 328 ? -11.586 -11.102 0.78 1 93.75 328 THR B C 1
ATOM 6306 O O . THR B 1 328 ? -10.555 -11.719 1.066 1 93.75 328 THR B O 1
ATOM 6309 N N . GLY B 1 329 ? -11.734 -10.312 -0.261 1 95.69 329 GLY B N 1
ATOM 6310 C CA . GLY B 1 329 ? -10.516 -9.844 -0.9 1 95.69 329 GLY B CA 1
ATOM 6311 C C . GLY B 1 329 ? -9.617 -9.047 0.035 1 95.69 329 GLY B C 1
ATOM 6312 O O . GLY B 1 329 ? -10.102 -8.391 0.956 1 95.69 329 GLY B O 1
ATOM 6313 N N . GLY B 1 330 ? -8.328 -9.172 -0.201 1 93.94 330 GLY B N 1
ATOM 6314 C CA . GLY B 1 330 ? -7.379 -8.352 0.539 1 93.94 330 GLY B CA 1
ATOM 6315 C C . GLY B 1 330 ? -7.488 -6.875 0.221 1 93.94 330 GLY B C 1
ATOM 6316 O O . GLY B 1 330 ? -8.375 -6.457 -0.526 1 93.94 330 GLY B O 1
ATOM 6317 N N . PRO B 1 331 ? -6.586 -6.062 0.782 1 93.38 331 PRO B N 1
ATOM 6318 C CA . PRO B 1 331 ? -6.609 -4.629 0.487 1 93.38 331 PRO B CA 1
ATOM 6319 C C . PRO B 1 331 ? -6.574 -4.332 -1.011 1 93.38 331 PRO B C 1
ATOM 6321 O O . PRO B 1 331 ? -5.68 -4.805 -1.717 1 93.38 331 PRO B O 1
ATOM 6324 N N . GLY B 1 332 ? -7.594 -3.537 -1.449 1 94.5 332 GLY B N 1
ATOM 6325 C CA . GLY B 1 332 ? -7.633 -3.113 -2.84 1 94.5 332 GLY B CA 1
ATOM 6326 C C . GLY B 1 332 ? -8.227 -4.16 -3.768 1 94.5 332 GLY B C 1
ATOM 6327 O O . GLY B 1 332 ? -8.266 -3.967 -4.984 1 94.5 332 GLY B O 1
ATOM 6328 N N . VAL B 1 333 ? -8.695 -5.262 -3.234 1 97.19 333 VAL B N 1
ATOM 6329 C CA . VAL B 1 333 ? -9.234 -6.332 -4.066 1 97.19 333 VAL B CA 1
ATOM 6330 C C . VAL B 1 333 ? -10.727 -6.5 -3.783 1 97.19 333 VAL B C 1
ATOM 6332 O O . VAL B 1 333 ? -11.125 -6.77 -2.648 1 97.19 333 VAL B O 1
ATOM 6335 N N . ASP B 1 334 ? -11.516 -6.285 -4.773 1 97 334 ASP B N 1
ATOM 6336 C CA . ASP B 1 334 ? -12.945 -6.566 -4.688 1 97 334 ASP B CA 1
ATOM 6337 C C . ASP B 1 334 ? -13.25 -7.98 -5.18 1 97 334 ASP B C 1
ATOM 6339 O O . ASP B 1 334 ? -12.539 -8.516 -6.031 1 97 334 ASP B O 1
ATOM 6343 N N . LEU B 1 335 ? -14.219 -8.617 -4.594 1 97.56 335 LEU B N 1
ATOM 6344 C CA . LEU B 1 335 ? -14.492 -10.023 -4.852 1 97.56 335 LEU B CA 1
ATOM 6345 C C . LEU B 1 335 ? -15.992 -10.289 -4.859 1 97.56 335 LEU B C 1
ATOM 6347 O O . LEU B 1 335 ? -16.719 -9.789 -3.998 1 97.56 335 LEU B O 1
ATOM 6351 N N . ARG B 1 336 ? -16.438 -10.969 -5.828 1 96.75 336 ARG B N 1
ATOM 6352 C CA . ARG B 1 336 ? -17.797 -11.5 -5.926 1 96.75 336 ARG B CA 1
ATOM 6353 C C . ARG B 1 336 ? -17.781 -12.992 -6.234 1 96.75 336 ARG B C 1
ATOM 6355 O O . ARG B 1 336 ? -16.875 -13.477 -6.934 1 96.75 336 ARG B O 1
ATOM 6362 N N . VAL B 1 337 ? -18.609 -13.68 -5.605 1 97.19 337 VAL B N 1
ATOM 6363 C CA . VAL B 1 337 ? -18.891 -15.047 -6.023 1 97.19 337 VAL B CA 1
ATOM 6364 C C . VAL B 1 337 ? -20.203 -15.078 -6.801 1 97.19 337 VAL B C 1
ATOM 6366 O O . VAL B 1 337 ? -21.281 -14.891 -6.227 1 97.19 337 VAL B O 1
ATOM 6369 N N . VAL B 1 338 ? -20.109 -15.383 -8.102 1 97 338 VAL B N 1
ATOM 6370 C CA . VAL B 1 338 ? -21.234 -15.164 -8.992 1 97 338 VAL B CA 1
ATOM 6371 C C . VAL B 1 338 ? -21.797 -16.516 -9.445 1 97 338 VAL B C 1
ATOM 6373 O O . VAL B 1 338 ? -21.078 -17.328 -10.016 1 97 338 VAL B O 1
ATOM 6376 N N . ARG B 1 339 ? -23 -16.688 -9.242 1 94.06 339 ARG B N 1
ATOM 6377 C CA . ARG B 1 339 ? -23.688 -17.906 -9.672 1 94.06 339 ARG B CA 1
ATOM 6378 C C . ARG B 1 339 ? -23.859 -17.922 -11.188 1 94.06 339 ARG B C 1
ATOM 6380 O O . ARG B 1 339 ? -23.594 -16.922 -11.859 1 94.06 339 ARG B O 1
ATOM 6387 N N . ILE B 1 340 ? -24.344 -18.969 -11.68 1 86.62 340 ILE B N 1
ATOM 6388 C CA . ILE B 1 340 ? -24.516 -19.172 -13.117 1 86.62 340 ILE B CA 1
ATOM 6389 C C . ILE B 1 340 ? -25.547 -18.172 -13.656 1 86.62 340 ILE B C 1
ATOM 6391 O O . ILE B 1 340 ? -25.453 -17.766 -14.812 1 86.62 340 ILE B O 1
ATOM 6395 N N . ASP B 1 341 ? -26.469 -17.797 -12.812 1 90.88 341 ASP B N 1
ATOM 6396 C CA . ASP B 1 341 ? -27.516 -16.875 -13.258 1 90.88 341 ASP B CA 1
ATOM 6397 C C . ASP B 1 341 ? -27.031 -15.43 -13.211 1 90.88 341 ASP B C 1
ATOM 6399 O O . ASP B 1 341 ? -27.781 -14.508 -13.5 1 90.88 341 ASP B O 1
ATOM 6403 N N . GLY B 1 342 ? -25.812 -15.281 -12.758 1 91.94 342 GLY B N 1
ATOM 6404 C CA . GLY B 1 342 ? -25.219 -13.945 -12.781 1 91.94 342 GLY B CA 1
ATOM 6405 C C . GLY B 1 342 ? -25.375 -13.203 -11.469 1 91.94 342 GLY B C 1
ATOM 6406 O O . GLY B 1 342 ? -24.828 -12.109 -11.297 1 91.94 342 GLY B O 1
ATOM 6407 N N . LEU B 1 343 ? -26.094 -13.812 -10.562 1 94.25 343 LEU B N 1
ATOM 6408 C CA . LEU B 1 343 ? -26.312 -13.172 -9.273 1 94.25 343 LEU B CA 1
ATOM 6409 C C . LEU B 1 343 ? -25.266 -13.609 -8.258 1 94.25 343 LEU B C 1
ATOM 6411 O O . LEU B 1 343 ? -24.625 -14.648 -8.43 1 94.25 343 LEU B O 1
ATOM 6415 N N . ASP B 1 344 ? -25.109 -12.812 -7.25 1 95.69 344 ASP B N 1
ATOM 6416 C CA . ASP B 1 344 ? -24.141 -13.141 -6.203 1 95.69 344 ASP B CA 1
ATOM 6417 C C . ASP B 1 344 ? -24.594 -14.359 -5.398 1 95.69 344 ASP B C 1
ATOM 6419 O O . ASP B 1 344 ? -25.781 -14.5 -5.094 1 95.69 344 ASP B O 1
ATOM 6423 N N . ALA B 1 345 ? -23.688 -15.18 -5.102 1 95.94 345 ALA B N 1
ATOM 6424 C CA . ALA B 1 345 ? -23.953 -16.359 -4.285 1 95.94 345 ALA B CA 1
ATOM 6425 C C . ALA B 1 345 ? -24.156 -15.977 -2.82 1 95.94 345 ALA B C 1
ATOM 6427 O O . ALA B 1 345 ? -23.531 -15.047 -2.32 1 95.94 345 ALA B O 1
ATOM 6428 N N . HIS B 1 346 ? -25.016 -16.656 -2.137 1 93.56 346 HIS B N 1
ATOM 6429 C CA . HIS B 1 346 ? -25.219 -16.562 -0.695 1 93.56 346 HIS B CA 1
ATOM 6430 C C . HIS B 1 346 ? -24.531 -17.703 0.041 1 93.56 346 HIS B C 1
ATOM 6432 O O . HIS B 1 346 ? -24.062 -18.656 -0.585 1 93.56 346 HIS B O 1
ATOM 6438 N N . PRO B 1 347 ? -24.438 -17.516 1.386 1 93.31 347 PRO B N 1
ATOM 6439 C CA . PRO B 1 347 ? -23.906 -18.656 2.131 1 93.31 347 PRO B CA 1
ATOM 6440 C C . PRO B 1 347 ? -24.578 -19.969 1.776 1 93.31 347 PRO B C 1
ATOM 6442 O O . PRO B 1 347 ? -25.812 -20.016 1.652 1 93.31 347 PRO B O 1
ATOM 6445 N N . GLY B 1 348 ? -23.797 -20.938 1.551 1 91.25 348 GLY B N 1
ATOM 6446 C CA . GLY B 1 348 ? -24.312 -22.25 1.179 1 91.25 348 GLY B CA 1
ATOM 6447 C C . GLY B 1 348 ? -24.344 -22.469 -0.321 1 91.25 348 GLY B C 1
ATOM 6448 O O . GLY B 1 348 ? -24.516 -23.594 -0.781 1 91.25 348 GLY B O 1
ATOM 6449 N N . GLU B 1 349 ? -24.078 -21.422 -1.058 1 93.88 349 GLU B N 1
ATOM 6450 C CA . GLU B 1 349 ? -24.156 -21.531 -2.512 1 93.88 349 GLU B CA 1
ATOM 6451 C C . GLU B 1 349 ? -22.766 -21.531 -3.143 1 93.88 349 GLU B C 1
ATOM 6453 O O . GLU B 1 349 ? -21.766 -21.281 -2.459 1 93.88 349 GLU B O 1
ATOM 6458 N N . THR B 1 350 ? -22.781 -21.953 -4.371 1 92.31 350 THR B N 1
ATOM 6459 C CA . THR B 1 350 ? -21.562 -22.031 -5.164 1 92.31 350 THR B CA 1
ATOM 6460 C C . THR B 1 350 ? -21.625 -21.078 -6.352 1 92.31 350 THR B C 1
ATOM 6462 O O . THR B 1 350 ? -22.703 -20.828 -6.891 1 92.31 350 THR B O 1
ATOM 6465 N N . GLY B 1 351 ? -20.516 -20.547 -6.715 1 95.06 351 GLY B N 1
ATOM 6466 C CA . GLY B 1 351 ? -20.391 -19.656 -7.867 1 95.06 351 GLY B CA 1
ATOM 6467 C C . GLY B 1 351 ? -18.953 -19.438 -8.297 1 95.06 351 GLY B C 1
ATOM 6468 O O . GLY B 1 351 ? -18.031 -19.969 -7.668 1 95.06 351 GLY B O 1
ATOM 6469 N N . GLU B 1 352 ? -18.797 -18.766 -9.414 1 96.12 352 GLU B N 1
ATOM 6470 C CA . GLU B 1 352 ? -17.484 -18.391 -9.906 1 96.12 352 GLU B CA 1
ATOM 6471 C C . GLU B 1 352 ? -16.938 -17.172 -9.172 1 96.12 352 GLU B C 1
ATOM 6473 O O . GLU B 1 352 ? -17.641 -16.203 -8.961 1 96.12 352 GLU B O 1
ATOM 6478 N N . ILE B 1 353 ? -15.695 -17.219 -8.742 1 97.06 353 ILE B N 1
ATOM 6479 C CA . ILE B 1 353 ? -15.047 -16.078 -8.117 1 97.06 353 ILE B CA 1
ATOM 6480 C C . ILE B 1 353 ? -14.727 -15.023 -9.18 1 97.06 353 ILE B C 1
ATOM 6482 O O . ILE B 1 353 ? -14.055 -15.32 -10.172 1 97.06 353 ILE B O 1
ATOM 6486 N N . TRP B 1 354 ? -15.219 -13.844 -9.047 1 97.81 354 TRP B N 1
ATOM 6487 C CA . TRP B 1 354 ? -14.836 -12.672 -9.828 1 97.81 354 TRP B CA 1
ATOM 6488 C C . TRP B 1 354 ? -14 -11.703 -8.992 1 97.81 354 TRP B C 1
ATOM 6490 O O . TRP B 1 354 ? -14.281 -11.492 -7.812 1 97.81 354 TRP B O 1
ATOM 6500 N N . LEU B 1 355 ? -12.992 -11.211 -9.57 1 98 355 LEU B N 1
ATOM 6501 C CA . LEU B 1 355 ? -12.102 -10.281 -8.883 1 98 355 LEU B CA 1
ATOM 6502 C C . LEU B 1 355 ? -12.055 -8.945 -9.609 1 98 355 LEU B C 1
ATOM 6504 O O . LEU B 1 355 ? -12.188 -8.891 -10.836 1 98 355 LEU B O 1
ATOM 6508 N N . LYS B 1 356 ? -11.93 -7.934 -8.953 1 96.81 356 LYS B N 1
ATOM 6509 C CA . LYS B 1 356 ? -11.641 -6.594 -9.469 1 96.81 356 LYS B CA 1
ATOM 6510 C C . LYS B 1 356 ? -10.57 -5.902 -8.625 1 96.81 356 LYS B C 1
ATOM 6512 O O . LYS B 1 356 ? -10.711 -5.789 -7.402 1 96.81 356 LYS B O 1
ATOM 6517 N N . THR B 1 357 ? -9.5 -5.504 -9.18 1 97 357 THR B N 1
ATOM 6518 C CA . THR B 1 357 ? -8.383 -4.883 -8.484 1 97 357 THR B CA 1
ATOM 6519 C C . THR B 1 357 ? -7.578 -3.998 -9.43 1 97 357 THR B C 1
ATOM 6521 O O . THR B 1 357 ? -7.594 -4.207 -10.648 1 97 357 THR B O 1
ATOM 6524 N N . ASP B 1 358 ? -6.859 -3.018 -8.859 1 94.19 358 ASP B N 1
ATOM 6525 C CA . ASP B 1 358 ? -6.062 -2.096 -9.664 1 94.19 358 ASP B CA 1
ATOM 6526 C C . ASP B 1 358 ? -4.785 -2.766 -10.164 1 94.19 358 ASP B C 1
ATOM 6528 O O . ASP B 1 358 ? -4.117 -2.246 -11.055 1 94.19 358 ASP B O 1
ATOM 6532 N N . SER B 1 359 ? -4.453 -3.928 -9.633 1 97.25 359 SER B N 1
ATOM 6533 C CA . SER B 1 359 ? -3.279 -4.672 -10.086 1 97.25 359 SER B CA 1
ATOM 6534 C C . SER B 1 359 ? -3.633 -5.633 -11.211 1 97.25 359 SER B C 1
ATOM 6536 O O . SER B 1 359 ? -2.822 -6.484 -11.586 1 97.25 359 SER B O 1
ATOM 6538 N N . MET B 1 360 ? -4.805 -5.52 -11.82 1 97.81 360 MET B N 1
ATOM 6539 C CA . MET B 1 360 ? -5.273 -6.391 -12.891 1 97.81 360 MET B CA 1
ATOM 6540 C C . MET B 1 360 ? -4.402 -6.242 -14.133 1 97.81 360 MET B C 1
ATOM 6542 O O . MET B 1 360 ? -3.971 -5.137 -14.469 1 97.81 360 MET B O 1
ATOM 6546 N N . MET B 1 361 ? -4.16 -7.312 -14.805 1 98.25 361 MET B N 1
ATOM 6547 C CA . MET B 1 361 ? -3.41 -7.277 -16.062 1 98.25 361 MET B CA 1
ATOM 6548 C C . MET B 1 361 ? -4.074 -6.344 -17.062 1 98.25 361 MET B C 1
ATOM 6550 O O . MET B 1 361 ? -5.273 -6.074 -16.969 1 98.25 361 MET B O 1
ATOM 6554 N N . LEU B 1 362 ? -3.273 -5.902 -18.016 1 97.88 362 LEU B N 1
ATOM 6555 C CA . LEU B 1 362 ? -3.807 -5.121 -19.125 1 97.88 362 LEU B CA 1
ATOM 6556 C C . LEU B 1 362 ? -4.566 -6.008 -20.109 1 97.88 362 LEU B C 1
ATOM 6558 O O . LEU B 1 362 ? -5.473 -5.543 -20.797 1 97.88 362 LEU B O 1
ATOM 6562 N N . GLY B 1 363 ? -4.176 -7.23 -20.203 1 98.12 363 GLY B N 1
ATOM 6563 C CA . GLY B 1 363 ? -4.742 -8.227 -21.094 1 98.12 363 GLY B CA 1
ATOM 6564 C C . GLY B 1 363 ? -3.75 -9.305 -21.484 1 98.12 363 GLY B C 1
ATOM 6565 O O . GLY B 1 363 ? -2.633 -9.352 -20.969 1 98.12 363 GLY B O 1
ATOM 6566 N N . TYR B 1 364 ? -4.207 -10.227 -22.297 1 96.81 364 TYR B N 1
ATOM 6567 C CA . TYR B 1 364 ? -3.336 -11.266 -22.844 1 96.81 364 TYR B CA 1
ATOM 6568 C C . TYR B 1 364 ? -2.633 -10.781 -24.109 1 96.81 364 TYR B C 1
ATOM 6570 O O . TYR B 1 364 ? -3.26 -10.18 -24.984 1 96.81 364 TYR B O 1
ATOM 6578 N N . LEU B 1 365 ? -1.322 -11.039 -24.141 1 97.88 365 LEU B N 1
ATOM 6579 C CA . LEU B 1 365 ? -0.499 -10.594 -25.266 1 97.88 365 LEU B CA 1
ATOM 6580 C C . LEU B 1 365 ? -1.046 -11.117 -26.578 1 97.88 365 LEU B C 1
ATOM 6582 O O . LEU B 1 365 ? -1.23 -12.328 -26.75 1 97.88 365 LEU B O 1
ATOM 6586 N N . ASP B 1 366 ? -1.352 -10.25 -27.531 1 96.62 366 ASP B N 1
ATOM 6587 C CA . ASP B 1 366 ? -1.77 -10.539 -28.906 1 96.62 366 ASP B CA 1
ATOM 6588 C C . ASP B 1 366 ? -3.014 -11.422 -28.922 1 96.62 366 ASP B C 1
ATOM 6590 O O . ASP B 1 366 ? -3.16 -12.273 -29.797 1 96.62 366 ASP B O 1
ATOM 6594 N N . ASP B 1 367 ? -3.852 -11.273 -27.969 1 95.12 367 ASP B N 1
ATOM 6595 C CA . ASP B 1 367 ? -5.066 -12.078 -27.891 1 95.12 367 ASP B CA 1
ATOM 6596 C C . ASP B 1 367 ? -6.23 -11.266 -27.344 1 95.12 367 ASP B C 1
ATOM 6598 O O . ASP B 1 367 ? -6.711 -11.531 -26.234 1 95.12 367 ASP B O 1
ATOM 6602 N N . ALA B 1 368 ? -6.711 -10.43 -28.109 1 96.38 368 ALA B N 1
ATOM 6603 C CA . ALA B 1 368 ? -7.793 -9.523 -27.734 1 96.38 368 ALA B CA 1
ATOM 6604 C C . ALA B 1 368 ? -9.062 -10.297 -27.391 1 96.38 368 ALA B C 1
ATOM 6606 O O . ALA B 1 368 ? -9.828 -9.906 -26.5 1 96.38 368 ALA B O 1
ATOM 6607 N N . ALA B 1 369 ? -9.266 -11.32 -28.156 1 95.31 369 ALA B N 1
ATOM 6608 C CA . ALA B 1 369 ? -10.469 -12.125 -27.938 1 95.31 369 ALA B CA 1
ATOM 6609 C C . ALA B 1 369 ? -10.453 -12.766 -26.547 1 95.31 369 ALA B C 1
ATOM 6611 O O . ALA B 1 369 ? -11.438 -12.664 -25.812 1 95.31 369 ALA B O 1
ATOM 6612 N N . ALA B 1 370 ? -9.375 -13.406 -26.219 1 92.12 370 ALA B N 1
ATOM 6613 C CA . ALA B 1 370 ? -9.25 -14.016 -24.906 1 92.12 370 ALA B CA 1
ATOM 6614 C C . ALA B 1 370 ? -9.336 -12.969 -23.797 1 92.12 370 ALA B C 1
ATOM 6616 O O . ALA B 1 370 ? -9.891 -13.219 -22.734 1 92.12 370 ALA B O 1
ATOM 6617 N N . THR B 1 371 ? -8.805 -11.789 -24.062 1 96.5 371 THR B N 1
ATOM 6618 C CA . THR B 1 371 ? -8.852 -10.703 -23.094 1 96.5 371 THR B CA 1
ATOM 6619 C C . THR B 1 371 ? -10.289 -10.273 -22.828 1 96.5 371 THR B C 1
ATOM 6621 O O . THR B 1 371 ? -10.711 -10.164 -21.672 1 96.5 371 THR B O 1
ATOM 6624 N N . ARG B 1 372 ? -11.016 -10.055 -23.844 1 96.31 372 ARG B N 1
ATOM 6625 C CA . ARG B 1 372 ? -12.406 -9.641 -23.703 1 96.31 372 ARG B CA 1
ATOM 6626 C C . ARG B 1 372 ? -13.227 -10.703 -22.969 1 96.31 372 ARG B C 1
ATOM 6628 O O . ARG B 1 372 ? -14.07 -10.375 -22.125 1 96.31 372 ARG B O 1
ATOM 6635 N N . ALA B 1 373 ? -12.961 -11.938 -23.281 1 94.19 373 ALA B N 1
ATOM 6636 C CA . ALA B 1 373 ? -13.711 -13.047 -22.703 1 94.19 373 ALA B CA 1
ATOM 6637 C C . ALA B 1 373 ? -13.43 -13.18 -21.203 1 94.19 373 ALA B C 1
ATOM 6639 O O . ALA B 1 373 ? -14.258 -13.688 -20.453 1 94.19 373 ALA B O 1
ATOM 6640 N N . ALA B 1 374 ? -12.312 -12.734 -20.812 1 95 374 ALA B N 1
ATOM 6641 C CA . ALA B 1 374 ? -11.875 -12.914 -19.422 1 95 374 ALA B CA 1
ATOM 6642 C C . ALA B 1 374 ? -12.547 -11.898 -18.5 1 95 374 ALA B C 1
ATOM 6644 O O . ALA B 1 374 ? -12.531 -12.055 -17.281 1 95 374 ALA B O 1
ATOM 6645 N N . PHE B 1 375 ? -13.203 -10.859 -19.016 1 97 375 PHE B N 1
ATOM 6646 C CA . PHE B 1 375 ? -13.758 -9.789 -18.188 1 97 375 PHE B CA 1
ATOM 6647 C C . PHE B 1 375 ? -15.266 -9.703 -18.359 1 97 375 PHE B C 1
ATOM 6649 O O . PHE B 1 375 ? -15.773 -9.805 -19.484 1 97 375 PHE B O 1
ATOM 6656 N N . ALA B 1 376 ? -15.906 -9.594 -17.297 1 95.75 376 ALA B N 1
ATOM 6657 C CA . ALA B 1 376 ? -17.328 -9.258 -17.266 1 95.75 376 ALA B CA 1
ATOM 6658 C C . ALA B 1 376 ? -17.531 -7.742 -17.234 1 95.75 376 ALA B C 1
ATOM 6660 O O . ALA B 1 376 ? -16.562 -6.984 -17.125 1 95.75 376 ALA B O 1
ATOM 6661 N N . PRO B 1 377 ? -18.75 -7.305 -17.375 1 91 377 PRO B N 1
ATOM 6662 C CA . PRO B 1 377 ? -19.016 -5.867 -17.328 1 91 377 PRO B CA 1
ATOM 6663 C C . PRO B 1 377 ? -18.516 -5.215 -16.047 1 91 377 PRO B C 1
ATOM 6665 O O . PRO B 1 377 ? -18.469 -5.863 -15 1 91 377 PRO B O 1
ATOM 6668 N N . HIS B 1 378 ? -18.125 -3.959 -16.094 1 88.69 378 HIS B N 1
ATOM 6669 C CA . HIS B 1 378 ? -17.688 -3.107 -15 1 88.69 378 HIS B CA 1
ATOM 6670 C C . HIS B 1 378 ? -16.328 -3.549 -14.477 1 88.69 378 HIS B C 1
ATOM 6672 O O . HIS B 1 378 ? -16 -3.334 -13.305 1 88.69 378 HIS B O 1
ATOM 6678 N N . GLY B 1 379 ? -15.641 -4.328 -15.25 1 91.94 379 GLY B N 1
ATOM 6679 C CA . GLY B 1 379 ? -14.234 -4.578 -14.992 1 91.94 379 GLY B CA 1
ATOM 6680 C C . GLY B 1 379 ? -14 -5.777 -14.094 1 91.94 379 GLY B C 1
ATOM 6681 O O . GLY B 1 379 ? -12.922 -5.926 -13.516 1 91.94 379 GLY B O 1
ATOM 6682 N N . TRP B 1 380 ? -15.023 -6.629 -13.922 1 96.81 380 TRP B N 1
ATOM 6683 C CA . TRP B 1 380 ? -14.867 -7.84 -13.117 1 96.81 380 TRP B CA 1
ATOM 6684 C C . TRP B 1 380 ? -14.117 -8.914 -13.898 1 96.81 380 TRP B C 1
ATOM 6686 O O . TRP B 1 380 ? -14.539 -9.297 -14.992 1 96.81 380 TRP B O 1
ATOM 6696 N N . TYR B 1 381 ? -13.039 -9.367 -13.375 1 97.75 381 TYR B N 1
ATOM 6697 C CA . TYR B 1 381 ? -12.289 -10.477 -13.969 1 97.75 381 TYR B CA 1
ATOM 6698 C C . TYR B 1 381 ? -12.883 -11.812 -13.547 1 97.75 381 TYR B C 1
ATOM 6700 O O . TYR B 1 381 ? -13.016 -12.094 -12.352 1 97.75 381 TYR B O 1
ATOM 6708 N N . ARG B 1 382 ? -13.148 -12.609 -14.523 1 96.5 382 ARG B N 1
ATOM 6709 C CA . ARG B 1 382 ? -13.656 -13.953 -14.273 1 96.5 382 ARG B CA 1
ATOM 6710 C C . ARG B 1 382 ? -12.523 -14.953 -14.078 1 96.5 382 ARG B C 1
ATOM 6712 O O . ARG B 1 382 ? -11.828 -15.305 -15.039 1 96.5 382 ARG B O 1
ATOM 6719 N N . THR B 1 383 ? -12.422 -15.492 -12.898 1 95.31 383 THR B N 1
ATOM 6720 C CA . THR B 1 383 ? -11.234 -16.266 -12.555 1 95.31 383 THR B CA 1
ATOM 6721 C C . THR B 1 383 ? -11.312 -17.672 -13.148 1 95.31 383 THR B C 1
ATOM 6723 O O . THR B 1 383 ? -10.281 -18.312 -13.359 1 95.31 383 THR B O 1
ATOM 6726 N N . GLY B 1 384 ? -12.516 -18.141 -13.352 1 92.31 384 GLY B N 1
ATOM 6727 C CA . GLY B 1 384 ? -12.711 -19.531 -13.727 1 92.31 384 GLY B CA 1
ATOM 6728 C C . GLY B 1 384 ? -12.703 -20.484 -12.547 1 92.31 384 GLY B C 1
ATOM 6729 O O . GLY B 1 384 ? -12.992 -21.672 -12.688 1 92.31 384 GLY B O 1
ATOM 6730 N N . ASP B 1 385 ? -12.414 -20 -11.375 1 90.69 385 ASP B N 1
ATOM 6731 C CA . ASP B 1 385 ? -12.453 -20.812 -10.164 1 90.69 385 ASP B CA 1
ATOM 6732 C C . ASP B 1 385 ? -13.852 -20.781 -9.539 1 90.69 385 ASP B C 1
ATOM 6734 O O . ASP B 1 385 ? -14.453 -19.719 -9.391 1 90.69 385 ASP B O 1
ATOM 6738 N N . ILE B 1 386 ? -14.289 -21.953 -9.234 1 92 386 ILE B N 1
ATOM 6739 C CA . ILE B 1 386 ? -15.594 -22.094 -8.594 1 92 386 ILE B CA 1
ATOM 6740 C C . ILE B 1 386 ? -15.406 -22.312 -7.09 1 92 386 ILE B C 1
ATOM 6742 O O . ILE B 1 386 ? -14.633 -23.172 -6.672 1 92 386 ILE B O 1
ATOM 6746 N N . ALA B 1 387 ? -16.109 -21.5 -6.289 1 94.5 387 ALA B N 1
ATOM 6747 C CA . ALA B 1 387 ? -16.016 -21.609 -4.836 1 94.5 387 ALA B CA 1
ATOM 6748 C C . ALA B 1 387 ? -17.391 -21.781 -4.199 1 94.5 387 ALA B C 1
ATOM 6750 O O . ALA B 1 387 ? -18.375 -21.234 -4.695 1 94.5 387 ALA B O 1
ATOM 6751 N N . ARG B 1 388 ? -17.438 -22.562 -3.201 1 93 388 ARG B N 1
ATOM 6752 C CA . ARG B 1 388 ? -18.594 -22.609 -2.301 1 93 388 ARG B CA 1
ATOM 6753 C C . ARG B 1 388 ? -18.406 -21.656 -1.128 1 93 388 ARG B C 1
ATOM 6755 O O . ARG B 1 388 ? -17.297 -21.531 -0.586 1 93 388 ARG B O 1
ATOM 6762 N N . ILE B 1 389 ? -19.453 -20.953 -0.742 1 96.12 389 ILE B N 1
ATOM 6763 C CA . ILE B 1 389 ? -19.453 -20.078 0.426 1 96.12 389 ILE B CA 1
ATOM 6764 C C . ILE B 1 389 ? -20.047 -20.812 1.625 1 96.12 389 ILE B C 1
ATOM 6766 O O . ILE B 1 389 ? -21.172 -21.312 1.556 1 96.12 389 ILE B O 1
ATOM 6770 N N . ASP B 1 390 ? -19.297 -20.875 2.684 1 94.5 390 ASP B N 1
ATOM 6771 C CA . ASP B 1 390 ? -19.891 -21.516 3.85 1 94.5 390 ASP B CA 1
ATOM 6772 C C . ASP B 1 390 ? -20.797 -20.562 4.613 1 94.5 390 ASP B C 1
ATOM 6774 O O . ASP B 1 390 ? -21.031 -19.438 4.164 1 94.5 390 ASP B O 1
ATOM 6778 N N . GLN B 1 391 ? -21.344 -20.953 5.73 1 94.31 391 GLN B N 1
ATOM 6779 C CA . GLN B 1 391 ? -22.344 -20.172 6.453 1 94.31 391 GLN B CA 1
ATOM 6780 C C . GLN B 1 391 ? -21.734 -18.922 7.062 1 94.31 391 GLN B C 1
ATOM 6782 O O . GLN B 1 391 ? -22.438 -17.922 7.266 1 94.31 391 GLN B O 1
ATOM 6787 N N . ASP B 1 392 ? -20.406 -19.016 7.258 1 94.06 392 ASP B N 1
ATOM 6788 C CA . ASP B 1 392 ? -19.719 -17.859 7.852 1 94.06 392 ASP B CA 1
ATOM 6789 C C . ASP B 1 392 ? -19.125 -16.953 6.773 1 94.06 392 ASP B C 1
ATOM 6791 O O . ASP B 1 392 ? -18.5 -15.945 7.082 1 94.06 392 ASP B O 1
ATOM 6795 N N . GLY B 1 393 ? -19.297 -17.312 5.535 1 95.12 393 GLY B N 1
ATOM 6796 C CA . GLY B 1 393 ? -18.875 -16.469 4.434 1 95.12 393 GLY B CA 1
ATOM 6797 C C . GLY B 1 393 ? -17.516 -16.859 3.867 1 95.12 393 GLY B C 1
ATOM 6798 O O . GLY B 1 393 ? -17 -16.188 2.971 1 95.12 393 GLY B O 1
ATOM 6799 N N . TYR B 1 394 ? -16.938 -17.906 4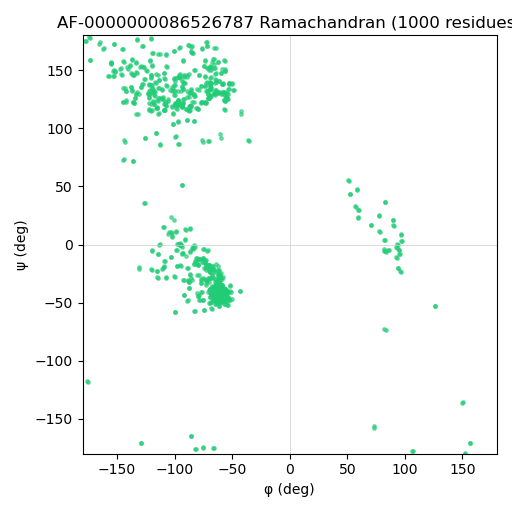.379 1 97.06 394 TYR B N 1
ATOM 6800 C CA . TYR B 1 394 ? -15.625 -18.328 3.904 1 97.06 394 TYR B CA 1
ATOM 6801 C C . TYR B 1 394 ? -15.742 -19.078 2.582 1 97.06 394 TYR B C 1
ATOM 6803 O O . TYR B 1 394 ? -16.703 -19.828 2.359 1 97.06 394 TYR B O 1
ATOM 6811 N N . LEU B 1 395 ? -14.734 -18.891 1.767 1 96.88 395 LEU B N 1
ATOM 6812 C CA . LEU B 1 395 ? -14.719 -19.453 0.42 1 96.88 395 LEU B CA 1
ATOM 6813 C C . LEU B 1 395 ? -13.875 -20.734 0.374 1 96.88 395 LEU B C 1
ATOM 6815 O O . LEU B 1 395 ? -12.758 -20.766 0.889 1 96.88 395 LEU B O 1
ATOM 6819 N N . PHE B 1 396 ? -14.398 -21.75 -0.206 1 92.38 396 PHE B N 1
ATOM 6820 C CA . PHE B 1 396 ? -13.711 -23 -0.467 1 92.38 396 PHE B CA 1
ATOM 6821 C C . PHE B 1 396 ? -13.727 -23.328 -1.955 1 92.38 396 PHE B C 1
ATOM 6823 O O . PHE B 1 396 ? -14.797 -23.5 -2.547 1 92.38 396 PHE B O 1
ATOM 6830 N N . ILE B 1 397 ? -12.523 -23.375 -2.586 1 88.75 397 ILE B N 1
ATOM 6831 C CA . ILE B 1 397 ? -12.469 -23.703 -4.004 1 88.75 397 ILE B CA 1
ATOM 6832 C C . ILE B 1 397 ? -12.969 -25.125 -4.215 1 88.75 397 ILE B C 1
ATOM 6834 O O . ILE B 1 397 ? -12.508 -26.062 -3.557 1 88.75 397 ILE B O 1
ATOM 6838 N N . VAL B 1 398 ? -13.836 -25.281 -5.129 1 82.81 398 VAL B N 1
ATOM 6839 C CA . VAL B 1 398 ? -14.391 -26.625 -5.328 1 82.81 398 VAL B CA 1
ATOM 6840 C C . VAL B 1 398 ? -13.992 -27.156 -6.703 1 82.81 398 VAL B C 1
ATOM 6842 O O . VAL B 1 398 ? -14.031 -28.359 -6.941 1 82.81 398 VAL B O 1
ATOM 6845 N N . ASP B 1 399 ? -13.664 -26.297 -7.629 1 79.62 399 ASP B N 1
ATOM 6846 C CA . ASP B 1 399 ? -13.234 -26.75 -8.945 1 79.62 399 ASP B CA 1
ATOM 6847 C C . ASP B 1 399 ? -12.844 -25.562 -9.828 1 79.62 399 ASP B C 1
ATOM 6849 O O . ASP B 1 399 ? -12.922 -24.406 -9.406 1 79.62 399 ASP B O 1
ATOM 6853 N N . ARG B 1 400 ? -12.352 -25.875 -10.984 1 77.88 400 ARG B N 1
ATOM 6854 C CA . ARG B 1 400 ? -12.266 -24.922 -12.078 1 77.88 400 ARG B CA 1
ATOM 6855 C C . ARG B 1 400 ? -13.445 -25.062 -13.023 1 77.88 400 ARG B C 1
ATOM 6857 O O . ARG B 1 400 ? -13.953 -26.156 -13.234 1 77.88 400 ARG B O 1
ATOM 6864 N N . LEU B 1 401 ? -13.844 -23.922 -13.516 1 75.31 401 LEU B N 1
ATOM 6865 C CA . LEU B 1 401 ? -14.953 -23.953 -14.461 1 75.31 401 LEU B CA 1
ATOM 6866 C C . LEU B 1 401 ? -14.695 -24.953 -15.578 1 75.31 401 LEU B C 1
ATOM 6868 O O . LEU B 1 401 ? -15.586 -25.719 -15.953 1 75.31 401 LEU B O 1
ATOM 6872 N N . LYS B 1 402 ? -13.469 -25 -16.031 1 73.12 402 LYS B N 1
ATOM 6873 C CA . LYS B 1 402 ? -13.125 -25.859 -17.141 1 73.12 402 LYS B CA 1
ATOM 6874 C C . LYS B 1 402 ? -13.039 -27.328 -16.703 1 73.12 402 LYS B C 1
ATOM 6876 O O . LYS B 1 402 ? -13.055 -28.234 -17.531 1 73.12 402 LYS B O 1
ATOM 6881 N N . ASP B 1 403 ? -12.977 -27.531 -15.461 1 76.88 403 ASP B N 1
ATOM 6882 C CA . ASP B 1 403 ? -12.836 -28.891 -14.938 1 76.88 403 ASP B CA 1
ATOM 6883 C C . ASP B 1 403 ? -14.172 -29.406 -14.398 1 76.88 403 ASP B C 1
ATOM 6885 O O . ASP B 1 403 ? -14.289 -30.578 -14.062 1 76.88 403 ASP B O 1
ATOM 6889 N N . MET B 1 404 ? -15.039 -28.453 -14.336 1 74.31 404 MET B N 1
ATOM 6890 C CA . MET B 1 404 ? -16.375 -28.875 -13.922 1 74.31 404 MET B CA 1
ATOM 6891 C C . MET B 1 404 ? -17 -29.797 -14.969 1 74.31 404 MET B C 1
ATOM 6893 O O . MET B 1 404 ? -16.859 -29.562 -16.172 1 74.31 404 MET B O 1
ATOM 6897 N N . ILE B 1 405 ? -17.5 -30.922 -14.578 1 79.62 405 ILE B N 1
ATOM 6898 C CA . ILE B 1 405 ? -18.078 -31.938 -15.461 1 79.62 405 ILE B CA 1
ATOM 6899 C C . ILE B 1 405 ? -19.594 -31.797 -15.484 1 79.62 405 ILE B C 1
ATOM 6901 O O . ILE B 1 405 ? -20.234 -31.719 -14.43 1 79.62 405 ILE B O 1
ATOM 6905 N N . VAL B 1 406 ? -20.109 -31.578 -16.625 1 78.19 406 VAL B N 1
ATOM 6906 C CA . VAL B 1 406 ? -21.562 -31.562 -16.766 1 78.19 406 VAL B CA 1
ATOM 6907 C C . VAL B 1 406 ? -22.047 -32.938 -17.266 1 78.19 406 VAL B C 1
ATOM 6909 O O . VAL B 1 406 ? -21.828 -33.281 -18.422 1 78.19 406 VAL B O 1
ATOM 6912 N N . THR B 1 407 ? -22.625 -33.688 -16.344 1 79.31 407 THR B N 1
ATOM 6913 C CA . THR B 1 407 ? -23.125 -35.031 -16.672 1 79.31 407 THR B CA 1
ATOM 6914 C C . THR B 1 407 ? -24.609 -35.125 -16.406 1 79.31 407 THR B C 1
ATOM 6916 O O . THR B 1 407 ? -25.062 -34.875 -15.273 1 79.31 407 THR B O 1
ATOM 6919 N N . GLY B 1 408 ? -25.375 -35.438 -17.406 1 74.56 408 GLY B N 1
ATOM 6920 C CA . GLY B 1 408 ? -26.828 -35.562 -17.281 1 74.56 408 GLY B CA 1
ATOM 6921 C C . GLY B 1 408 ? -27.5 -34.281 -16.812 1 74.56 408 GLY B C 1
ATOM 6922 O O . GLY B 1 408 ? -28.438 -34.344 -16 1 74.56 408 GLY B O 1
ATOM 6923 N N . GLY B 1 409 ? -26.906 -33.156 -17.156 1 69.94 409 GLY B N 1
ATOM 6924 C CA . GLY B 1 409 ? -27.484 -31.891 -16.781 1 69.94 409 GLY B CA 1
ATOM 6925 C C . GLY B 1 409 ? -27.078 -31.438 -15.391 1 69.94 409 GLY B C 1
ATOM 6926 O O . GLY B 1 409 ? -27.484 -30.359 -14.938 1 69.94 409 GLY B O 1
ATOM 6927 N N . GLU B 1 410 ? -26.328 -32.344 -14.688 1 73.62 410 GLU B N 1
ATOM 6928 C CA . GLU B 1 410 ? -25.859 -32.031 -13.344 1 73.62 410 GLU B CA 1
ATOM 6929 C C . GLU B 1 410 ? -24.391 -31.594 -13.359 1 73.62 410 GLU B C 1
ATOM 6931 O O . GLU B 1 410 ? -23.609 -32.094 -14.172 1 73.62 410 GLU B O 1
ATOM 6936 N N . ASN B 1 411 ? -24.125 -30.672 -12.539 1 72.25 411 ASN B N 1
ATOM 6937 C CA . ASN B 1 411 ? -22.75 -30.234 -12.391 1 72.25 411 ASN B CA 1
ATOM 6938 C C . ASN B 1 411 ? -22 -31.078 -11.367 1 72.25 411 ASN B C 1
ATOM 6940 O O . ASN B 1 411 ? -22.469 -31.281 -10.25 1 72.25 411 ASN B O 1
ATOM 6944 N N . VAL B 1 412 ? -20.953 -31.719 -11.844 1 79.44 412 VAL B N 1
ATOM 6945 C CA . VAL B 1 412 ? -20.062 -32.469 -10.969 1 79.44 412 VAL B CA 1
ATOM 6946 C C . VAL B 1 412 ? -18.719 -31.734 -10.859 1 79.44 412 VAL B C 1
ATOM 6948 O O . VAL B 1 412 ? -18.047 -31.531 -11.867 1 79.44 412 VAL B O 1
ATOM 6951 N N . TYR B 1 413 ? -18.406 -31.297 -9.727 1 78.56 413 TYR B N 1
ATOM 6952 C CA . TYR B 1 413 ? -17.109 -30.688 -9.492 1 78.56 413 TYR B CA 1
ATOM 6953 C C . TYR B 1 413 ? -16.031 -31.75 -9.297 1 78.56 413 TYR B C 1
ATOM 6955 O O . TYR B 1 413 ? -16.094 -32.531 -8.352 1 78.56 413 TYR B O 1
ATOM 6963 N N . SER B 1 414 ? -15.055 -31.734 -10.211 1 85.19 414 SER B N 1
ATOM 6964 C CA . SER B 1 414 ? -14.039 -32.781 -10.227 1 85.19 414 SER B CA 1
ATOM 6965 C C . SER B 1 414 ? -13.281 -32.844 -8.898 1 85.19 414 SER B C 1
ATOM 6967 O O . SER B 1 414 ? -12.961 -33.938 -8.406 1 85.19 414 SER B O 1
ATOM 6969 N N . LYS B 1 415 ? -13.094 -31.656 -8.375 1 80.06 415 LYS B N 1
ATOM 6970 C CA . LYS B 1 415 ? -12.336 -31.594 -7.129 1 80.06 415 LYS B CA 1
ATOM 6971 C C . LYS B 1 415 ? -13.07 -32.312 -5.996 1 80.06 415 LYS B C 1
ATOM 6973 O O . LYS B 1 415 ? -12.445 -32.938 -5.16 1 80.06 415 LYS B O 1
ATOM 6978 N N . GLU B 1 416 ? -14.312 -32.125 -5.922 1 77.56 416 GLU B N 1
ATOM 6979 C CA . GLU B 1 416 ? -15.117 -32.844 -4.934 1 77.56 416 GLU B CA 1
ATOM 6980 C C . GLU B 1 416 ? -14.898 -34.344 -5.027 1 77.56 416 GLU B C 1
ATOM 6982 O O . GLU B 1 416 ? -14.703 -35.031 -4.012 1 77.56 416 GLU B O 1
ATOM 6987 N N . VAL B 1 417 ? -14.969 -34.844 -6.18 1 85.25 417 VAL B N 1
ATOM 6988 C CA . VAL B 1 417 ? -14.773 -36.281 -6.418 1 85.25 417 VAL B CA 1
ATOM 6989 C C . VAL B 1 417 ? -13.336 -36.656 -6.082 1 85.25 417 VAL B C 1
ATOM 6991 O O . VAL B 1 417 ? -13.102 -37.688 -5.449 1 85.25 417 VAL B O 1
ATOM 6994 N N . GLU B 1 418 ? -12.445 -35.781 -6.438 1 87.69 418 GLU B N 1
ATOM 6995 C CA . GLU B 1 418 ? -11.039 -36 -6.137 1 87.69 418 GLU B CA 1
ATOM 6996 C C . GLU B 1 418 ? -10.797 -36.062 -4.633 1 87.69 418 GLU B C 1
ATOM 6998 O O . GLU B 1 418 ? -10.039 -36.906 -4.148 1 87.69 418 GLU B O 1
ATOM 7003 N N . ASP B 1 419 ? -11.453 -35.188 -3.955 1 80.12 419 ASP B N 1
ATOM 7004 C CA . ASP B 1 419 ? -11.305 -35.156 -2.502 1 80.12 419 ASP B CA 1
ATOM 7005 C C . ASP B 1 419 ? -11.805 -36.438 -1.873 1 80.12 419 ASP B C 1
ATOM 7007 O O . ASP B 1 419 ? -11.18 -36.969 -0.96 1 80.12 419 ASP B O 1
ATOM 7011 N N . VAL B 1 420 ? -12.945 -36.938 -2.322 1 82.12 420 VAL B N 1
ATOM 7012 C CA . VAL B 1 420 ? -13.484 -38.188 -1.834 1 82.12 420 VAL B CA 1
ATOM 7013 C C . VAL B 1 420 ? -12.516 -39.344 -2.148 1 82.12 420 VAL B C 1
ATOM 7015 O O . VAL B 1 420 ? -12.18 -40.125 -1.269 1 82.12 420 VAL B O 1
ATOM 7018 N N . LEU B 1 421 ? -12.039 -39.375 -3.322 1 89.19 421 LEU B N 1
ATOM 7019 C CA . LEU B 1 421 ? -11.094 -40.406 -3.73 1 89.19 421 LEU B CA 1
ATOM 7020 C C . LEU B 1 421 ? -9.797 -40.312 -2.938 1 89.19 421 LEU B C 1
ATOM 7022 O O . LEU B 1 421 ? -9.219 -41.312 -2.551 1 89.19 421 LEU B O 1
ATOM 7026 N N . GLY B 1 422 ? -9.422 -39.062 -2.686 1 82.94 422 GLY B N 1
ATOM 7027 C CA . GLY B 1 422 ? -8.203 -38.812 -1.938 1 82.94 422 GLY B CA 1
ATOM 7028 C C . GLY B 1 422 ? -8.266 -39.312 -0.506 1 82.94 422 GLY B C 1
ATOM 7029 O O . GLY B 1 422 ? -7.234 -39.594 0.108 1 82.94 422 GLY B O 1
ATOM 7030 N N . ALA B 1 423 ? -9.422 -39.438 0.001 1 79.56 423 ALA B N 1
ATOM 7031 C CA . ALA B 1 423 ? -9.625 -39.938 1.367 1 79.56 423 ALA B CA 1
ATOM 7032 C C . ALA B 1 423 ? -9.516 -41.438 1.444 1 79.56 423 ALA B C 1
ATOM 7034 O O . ALA B 1 423 ? -9.438 -42 2.535 1 79.56 423 ALA B O 1
ATOM 7035 N N . HIS B 1 424 ? -9.516 -42.156 0.381 1 87.31 424 HIS B N 1
ATOM 7036 C CA . HIS B 1 424 ? -9.383 -43.594 0.364 1 87.31 424 HIS B CA 1
ATOM 7037 C C . HIS B 1 424 ? -7.965 -44.031 0.729 1 87.31 424 HIS B C 1
ATOM 7039 O O . HIS B 1 424 ? -6.992 -43.5 0.182 1 87.31 424 HIS B O 1
ATOM 7045 N N . PRO B 1 425 ? -7.82 -44.906 1.626 1 87.75 425 PRO B N 1
ATOM 7046 C CA . PRO B 1 425 ? -6.496 -45.281 2.133 1 87.75 425 PRO B CA 1
ATOM 7047 C C . PRO B 1 425 ? -5.574 -45.781 1.037 1 87.75 425 PRO B C 1
ATOM 7049 O O . PRO B 1 425 ? -4.352 -45.656 1.14 1 87.75 425 PRO B O 1
ATOM 7052 N N . ASP B 1 426 ? -6.145 -46.344 -0.02 1 90.75 426 ASP B N 1
ATOM 7053 C CA . ASP B 1 426 ? -5.332 -46.969 -1.044 1 90.75 426 ASP B CA 1
ATOM 7054 C C . ASP B 1 426 ? -4.949 -46 -2.146 1 90.75 426 ASP B C 1
ATOM 7056 O O . ASP B 1 426 ? -4.152 -46.312 -3.029 1 90.75 426 ASP B O 1
ATOM 7060 N N . ILE B 1 427 ? -5.516 -44.875 -2.141 1 90.94 427 ILE B N 1
ATOM 7061 C CA . ILE B 1 427 ? -5.301 -43.938 -3.229 1 90.94 427 ILE B CA 1
ATOM 7062 C C . ILE B 1 427 ? -4.227 -42.906 -2.83 1 90.94 427 ILE B C 1
ATOM 7064 O O . ILE B 1 427 ? -4.309 -42.312 -1.76 1 90.94 427 ILE B O 1
ATOM 7068 N N . ALA B 1 428 ? -3.219 -42.906 -3.641 1 88.25 428 ALA B N 1
ATOM 7069 C CA . ALA B 1 428 ? -2.18 -41.906 -3.451 1 88.25 428 ALA B CA 1
ATOM 7070 C C . ALA B 1 428 ? -2.625 -40.562 -3.998 1 88.25 428 ALA B C 1
ATOM 7072 O O . ALA B 1 428 ? -2.426 -39.5 -3.354 1 88.25 428 ALA B O 1
ATOM 7073 N N . GLU B 1 429 ? -3.16 -40.531 -5.203 1 88.88 429 GLU B N 1
ATOM 7074 C CA . GLU B 1 429 ? -3.672 -39.344 -5.84 1 88.88 429 GLU B CA 1
ATOM 7075 C C . GLU B 1 429 ? -4.762 -39.656 -6.859 1 88.88 429 GLU B C 1
ATOM 7077 O O . GLU B 1 429 ? -4.812 -40.781 -7.379 1 88.88 429 GLU B O 1
ATOM 7082 N N . ALA B 1 430 ? -5.633 -38.812 -7.035 1 89.56 430 ALA B N 1
ATOM 7083 C CA . ALA B 1 430 ? -6.688 -38.969 -8.031 1 89.56 430 ALA B CA 1
ATOM 7084 C C . ALA B 1 430 ? -6.953 -37.688 -8.789 1 89.56 430 ALA B C 1
ATOM 7086 O O . ALA B 1 430 ? -6.852 -36.594 -8.219 1 89.56 430 ALA B O 1
ATOM 7087 N N . ALA B 1 431 ? -7.09 -37.75 -10.016 1 90.25 431 ALA B N 1
ATOM 7088 C CA . ALA B 1 431 ? -7.578 -36.688 -10.875 1 90.25 431 ALA B CA 1
ATOM 7089 C C . ALA B 1 431 ? -8.875 -37.062 -11.57 1 90.25 431 ALA B C 1
ATOM 7091 O O . ALA B 1 431 ? -8.992 -38.188 -12.094 1 90.25 431 ALA B O 1
ATOM 7092 N N . VAL B 1 432 ? -9.852 -36.25 -11.477 1 88.75 432 VAL B N 1
ATOM 7093 C CA . VAL B 1 432 ? -11.156 -36.531 -12.062 1 88.75 432 VAL B CA 1
ATOM 7094 C C . VAL B 1 432 ? -11.422 -35.594 -13.227 1 88.75 432 VAL B C 1
ATOM 7096 O O . VAL B 1 432 ? -11.219 -34.375 -13.102 1 88.75 432 VAL B O 1
ATOM 7099 N N . VAL B 1 433 ? -11.719 -36.125 -14.305 1 89.62 433 VAL B N 1
ATOM 7100 C CA . VAL B 1 433 ? -11.977 -35.344 -15.492 1 89.62 433 VAL B CA 1
ATOM 7101 C C . VAL B 1 433 ? -13.305 -35.75 -16.125 1 89.62 433 VAL B C 1
ATOM 7103 O O . VAL B 1 433 ? -13.781 -36.875 -15.891 1 89.62 433 VAL B O 1
ATOM 7106 N N . GLY B 1 434 ? -13.898 -34.812 -16.828 1 86.12 434 GLY B N 1
ATOM 7107 C CA . GLY B 1 434 ? -15.047 -35.125 -17.656 1 86.12 434 GLY B CA 1
ATOM 7108 C C . GLY B 1 434 ? -14.648 -35.594 -19.047 1 86.12 434 GLY B C 1
ATOM 7109 O O . GLY B 1 434 ? -13.727 -35.062 -19.656 1 86.12 434 GLY B O 1
ATOM 7110 N N . VAL B 1 435 ? -15.25 -36.719 -19.422 1 85.5 435 VAL B N 1
ATOM 7111 C CA . VAL B 1 435 ? -15.055 -37.219 -20.781 1 85.5 435 VAL B CA 1
ATOM 7112 C C . VAL B 1 435 ? -16.391 -37.219 -21.531 1 85.5 435 VAL B C 1
ATOM 7114 O O . VAL B 1 435 ? -17.438 -37.469 -20.938 1 85.5 435 VAL B O 1
ATOM 7117 N N . PRO B 1 436 ? -16.297 -36.812 -22.797 1 84.81 436 PRO B N 1
ATOM 7118 C CA . PRO B 1 436 ? -17.547 -36.812 -23.562 1 84.81 436 PRO B CA 1
ATOM 7119 C C . PRO B 1 436 ? -18.266 -38.156 -23.516 1 84.81 436 PRO B C 1
ATOM 7121 O O . PRO B 1 436 ? -17.625 -39.219 -23.562 1 84.81 436 PRO B O 1
ATOM 7124 N N . HIS B 1 437 ? -19.531 -38.094 -23.281 1 81.44 437 HIS B N 1
ATOM 7125 C CA . HIS B 1 437 ? -20.422 -39.25 -23.266 1 81.44 437 HIS B CA 1
ATOM 7126 C C . HIS B 1 437 ? -21.672 -39.031 -24.094 1 81.44 437 HIS B C 1
ATOM 7128 O O . HIS B 1 437 ? -22.281 -37.938 -24.016 1 81.44 437 HIS B O 1
ATOM 7134 N N . PRO B 1 438 ? -21.969 -39.938 -24.938 1 78.19 438 PRO B N 1
ATOM 7135 C CA . PRO B 1 438 ? -23.094 -39.719 -25.859 1 78.19 438 PRO B CA 1
ATOM 7136 C C . PRO B 1 438 ? -24.422 -39.5 -25.141 1 78.19 438 PRO B C 1
ATOM 7138 O O . PRO B 1 438 ? -25.234 -38.688 -25.594 1 78.19 438 PRO B O 1
ATOM 7141 N N . GLU B 1 439 ? -24.656 -40.125 -24.047 1 73.06 439 GLU B N 1
ATOM 7142 C CA . GLU B 1 439 ? -25.938 -40.062 -23.359 1 73.06 439 GLU B CA 1
ATOM 7143 C C . GLU B 1 439 ? -25.953 -38.969 -22.312 1 73.06 439 GLU B C 1
ATOM 7145 O O . GLU B 1 439 ? -26.984 -38.344 -22.078 1 73.06 439 GLU B O 1
ATOM 7150 N N . TRP B 1 440 ? -24.859 -38.719 -21.766 1 76.12 440 TRP B N 1
ATOM 7151 C CA . TRP B 1 440 ? -24.875 -37.875 -20.562 1 76.12 440 TRP B CA 1
ATOM 7152 C C . TRP B 1 440 ? -24.188 -36.531 -20.844 1 76.12 440 TRP B C 1
ATOM 7154 O O . TRP B 1 440 ? -24.078 -35.688 -19.953 1 76.12 440 TRP B O 1
ATOM 7164 N N . GLY B 1 441 ? -23.672 -36.312 -22.141 1 80.44 441 GLY B N 1
ATOM 7165 C CA . GLY B 1 441 ? -22.812 -35.188 -22.406 1 80.44 441 GLY B CA 1
ATOM 7166 C C . GLY B 1 441 ? -21.359 -35.438 -22.016 1 80.44 441 GLY B C 1
ATOM 7167 O O . GLY B 1 441 ? -20.516 -35.656 -22.875 1 80.44 441 GLY B O 1
ATOM 7168 N N . GLU B 1 442 ? -21.172 -35.438 -20.656 1 85.94 442 GLU B N 1
ATOM 7169 C CA . GLU B 1 442 ? -19.891 -35.906 -20.109 1 85.94 442 GLU B CA 1
ATOM 7170 C C . GLU B 1 442 ? -20.094 -37 -19.062 1 85.94 442 GLU B C 1
ATOM 7172 O O . GLU B 1 442 ? -21.188 -37.125 -18.5 1 85.94 442 GLU B O 1
ATOM 7177 N N . THR B 1 443 ? -19.109 -37.781 -18.984 1 86.69 443 THR B N 1
ATOM 7178 C CA . THR B 1 443 ? -19.094 -38.719 -17.875 1 86.69 443 THR B CA 1
ATOM 7179 C C . THR B 1 443 ? -17.859 -38.5 -17 1 86.69 443 THR B C 1
ATOM 7181 O O . THR B 1 443 ? -16.875 -37.906 -17.438 1 86.69 443 THR B O 1
ATOM 7184 N N . VAL B 1 444 ? -18 -38.875 -15.797 1 90.56 444 VAL B N 1
ATOM 7185 C CA . VAL B 1 444 ? -16.953 -38.656 -14.805 1 90.56 444 VAL B CA 1
ATOM 7186 C C . VAL B 1 444 ? -15.93 -39.812 -14.891 1 90.56 444 VAL B C 1
ATOM 7188 O O . VAL B 1 444 ? -16.297 -40.969 -14.789 1 90.56 444 VAL B O 1
ATOM 7191 N N . VAL B 1 445 ? -14.672 -39.438 -15.117 1 92.56 445 VAL B N 1
ATOM 7192 C CA . VAL B 1 445 ? -13.586 -40.406 -15.18 1 92.56 445 VAL B CA 1
ATOM 7193 C C . VAL B 1 445 ? -12.523 -40.062 -14.148 1 92.56 445 VAL B C 1
ATOM 7195 O O . VAL B 1 445 ? -12.133 -38.906 -14.016 1 92.56 445 VAL B O 1
ATOM 7198 N N . ALA B 1 446 ? -12.156 -41 -13.391 1 93.12 446 ALA B N 1
ATOM 7199 C CA . ALA B 1 446 ? -11.117 -40.812 -12.383 1 93.12 446 ALA B CA 1
ATOM 7200 C C . ALA B 1 446 ? -9.805 -41.469 -12.805 1 93.12 446 ALA B C 1
ATOM 7202 O O . ALA B 1 446 ? -9.781 -42.625 -13.195 1 93.12 446 ALA B O 1
ATOM 7203 N N . HIS B 1 447 ? -8.859 -40.688 -12.828 1 93.19 447 HIS B N 1
ATOM 7204 C CA . HIS B 1 447 ? -7.496 -41.188 -12.922 1 93.19 447 HIS B CA 1
ATOM 7205 C C . HIS B 1 447 ? -6.875 -41.344 -11.539 1 93.19 447 HIS B C 1
ATOM 7207 O O . HIS B 1 447 ? -6.738 -40.375 -10.797 1 93.19 447 HIS B O 1
ATOM 7213 N N . VAL B 1 448 ? -6.508 -42.562 -11.195 1 93.25 448 VAL B N 1
ATOM 7214 C CA . VAL B 1 448 ? -6.152 -42.875 -9.812 1 93.25 448 VAL B CA 1
ATOM 7215 C C . VAL B 1 448 ? -4.73 -43.438 -9.75 1 93.25 448 VAL B C 1
ATOM 7217 O O . VAL B 1 448 ? -4.355 -44.281 -10.547 1 93.25 448 VAL B O 1
ATOM 7220 N N . VAL B 1 449 ? -3.992 -42.812 -8.938 1 92.19 449 VAL B N 1
ATOM 7221 C CA . VAL B 1 449 ? -2.701 -43.406 -8.555 1 92.19 449 VAL B CA 1
ATOM 7222 C C . VAL B 1 449 ? -2.826 -44.094 -7.211 1 92.19 449 VAL B C 1
ATOM 7224 O O . VAL B 1 449 ? -3.188 -43.469 -6.207 1 92.19 449 VAL B O 1
ATOM 7227 N N . LEU B 1 450 ? -2.543 -45.375 -7.258 1 91.56 450 LEU B N 1
ATOM 7228 C CA . LEU B 1 450 ? -2.68 -46.188 -6.047 1 91.56 450 LEU B CA 1
ATOM 7229 C C . LEU B 1 450 ? -1.392 -46.156 -5.23 1 91.56 450 LEU B C 1
ATOM 7231 O O . LEU B 1 450 ? -0.304 -45.969 -5.785 1 91.56 450 LEU B O 1
ATOM 7235 N N . ARG B 1 451 ? -1.639 -46.219 -3.924 1 89.44 451 ARG B N 1
ATOM 7236 C CA . ARG B 1 451 ? -0.479 -46.406 -3.059 1 89.44 451 ARG B CA 1
ATOM 7237 C C . ARG B 1 451 ? 0.212 -47.75 -3.348 1 89.44 451 ARG B C 1
ATOM 7239 O O . ARG B 1 451 ? -0.405 -48.656 -3.887 1 89.44 451 ARG B O 1
ATOM 7246 N N . ALA B 1 452 ? 1.525 -47.875 -3.012 1 85.44 452 ALA B N 1
ATOM 7247 C CA . ALA B 1 452 ? 2.311 -49.094 -3.27 1 85.44 452 ALA B CA 1
ATOM 7248 C C . ALA B 1 452 ? 1.68 -50.312 -2.598 1 85.44 452 ALA B C 1
ATOM 7250 O O . ALA B 1 452 ? 1.285 -50.25 -1.432 1 85.44 452 ALA B O 1
ATOM 7251 N N . GLY B 1 453 ? 1.543 -51.344 -3.326 1 85.25 453 GLY B N 1
ATOM 7252 C CA . GLY B 1 453 ? 1.079 -52.625 -2.773 1 85.25 453 GLY B CA 1
ATOM 7253 C C . GLY B 1 453 ? -0.423 -52.812 -2.883 1 85.25 453 GLY B C 1
ATOM 7254 O O . GLY B 1 453 ? -0.962 -53.812 -2.455 1 85.25 453 GLY B O 1
ATOM 7255 N N . THR B 1 454 ? -1.019 -51.812 -3.459 1 87.69 454 THR B N 1
ATOM 7256 C CA . THR B 1 454 ? -2.471 -51.906 -3.568 1 87.69 454 THR B CA 1
ATOM 7257 C C . THR B 1 454 ? -2.883 -52.375 -4.957 1 87.69 454 THR B C 1
ATOM 7259 O O . THR B 1 454 ? -2.217 -52.062 -5.949 1 87.69 454 THR B O 1
ATOM 7262 N N . VAL B 1 455 ? -3.893 -53.156 -5.047 1 88.69 455 VAL B N 1
ATOM 7263 C CA . VAL B 1 455 ? -4.391 -53.688 -6.312 1 88.69 455 VAL B CA 1
ATOM 7264 C C . VAL B 1 455 ? -5.547 -52.844 -6.812 1 88.69 455 VAL B C 1
ATOM 7266 O O . VAL B 1 455 ? -6.43 -52.469 -6.039 1 88.69 455 VAL B O 1
ATOM 7269 N N . PRO B 1 456 ? -5.406 -52.531 -8.078 1 90 456 PRO B N 1
ATOM 7270 C CA . PRO B 1 456 ? -6.516 -51.75 -8.641 1 90 456 PRO B CA 1
ATOM 7271 C C . PRO B 1 456 ? -7.863 -52.469 -8.484 1 90 456 PRO B C 1
ATOM 7273 O O . PRO B 1 456 ? -7.98 -53.656 -8.797 1 90 456 PRO B O 1
ATOM 7276 N N . ASP B 1 457 ? -8.805 -51.781 -7.957 1 91.38 457 ASP B N 1
ATOM 7277 C CA . ASP B 1 457 ? -10.164 -52.312 -7.785 1 91.38 457 ASP B CA 1
ATOM 7278 C C . ASP B 1 457 ? -11.195 -51.188 -8.016 1 91.38 457 ASP B C 1
ATOM 7280 O O . ASP B 1 457 ? -11.641 -50.562 -7.062 1 91.38 457 ASP B O 1
ATOM 7284 N N . ALA B 1 458 ? -11.562 -51.094 -9.25 1 93.31 458 ALA B N 1
ATOM 7285 C CA . ALA B 1 458 ? -12.492 -50.031 -9.633 1 93.31 458 ALA B CA 1
ATOM 7286 C C . ALA B 1 458 ? -13.828 -50.156 -8.898 1 93.31 458 ALA B C 1
ATOM 7288 O O . ALA B 1 458 ? -14.445 -49.188 -8.516 1 93.31 458 ALA B O 1
ATOM 7289 N N . ASP B 1 459 ? -14.234 -51.406 -8.719 1 92.75 459 ASP B N 1
ATOM 7290 C CA . ASP B 1 459 ? -15.516 -51.625 -8.047 1 92.75 459 ASP B CA 1
ATOM 7291 C C . ASP B 1 459 ? -15.461 -51.188 -6.59 1 92.75 459 ASP B C 1
ATOM 7293 O O . ASP B 1 459 ? -16.422 -50.625 -6.074 1 92.75 459 ASP B O 1
ATOM 7297 N N . ALA B 1 460 ? -14.398 -51.5 -6.02 1 92.44 460 ALA B N 1
ATOM 7298 C CA . ALA B 1 460 ? -14.227 -51.062 -4.637 1 92.44 460 ALA B CA 1
ATOM 7299 C C . ALA B 1 460 ? -14.211 -49.562 -4.535 1 92.44 460 ALA B C 1
ATOM 7301 O O . ALA B 1 460 ? -14.773 -48.969 -3.598 1 92.44 460 ALA B O 1
ATOM 7302 N N . LEU B 1 461 ? -13.57 -48.969 -5.5 1 94.44 461 LEU B N 1
ATOM 7303 C CA . LEU B 1 461 ? -13.5 -47.5 -5.492 1 94.44 461 LEU B CA 1
ATOM 7304 C C . LEU B 1 461 ? -14.867 -46.875 -5.773 1 94.44 461 LEU B C 1
ATOM 7306 O O . LEU B 1 461 ? -15.234 -45.875 -5.172 1 94.44 461 LEU B O 1
ATOM 7310 N N . ARG B 1 462 ? -15.578 -47.469 -6.637 1 92.44 462 ARG B N 1
ATOM 7311 C CA . ARG B 1 462 ? -16.938 -47.031 -6.93 1 92.44 462 ARG B CA 1
ATOM 7312 C C . ARG B 1 462 ? -17.828 -47.125 -5.695 1 92.44 462 ARG B C 1
ATOM 7314 O O . ARG B 1 462 ? -18.594 -46.219 -5.406 1 92.44 462 ARG B O 1
ATOM 7321 N N . ALA B 1 463 ? -17.719 -48.219 -5.023 1 90.69 463 ALA B N 1
ATOM 7322 C CA . ALA B 1 463 ? -18.484 -48.406 -3.795 1 90.69 463 ALA B CA 1
ATOM 7323 C C . ALA B 1 463 ? -18.094 -47.375 -2.74 1 90.69 463 ALA B C 1
ATOM 7325 O O . ALA B 1 463 ? -18.953 -46.844 -2.039 1 90.69 463 ALA B O 1
ATOM 7326 N N . PHE B 1 464 ? -16.859 -47.219 -2.668 1 92.81 464 PHE B N 1
ATOM 7327 C CA . PHE B 1 464 ? -16.344 -46.219 -1.741 1 92.81 464 PHE B CA 1
ATOM 7328 C C . PHE B 1 464 ? -16.938 -44.844 -2.043 1 92.81 464 PHE B C 1
ATOM 7330 O O . PHE B 1 464 ? -17.375 -44.125 -1.134 1 92.81 464 PHE B O 1
ATOM 7337 N N . CYS B 1 465 ? -16.938 -44.469 -3.314 1 92.31 465 CYS B N 1
ATOM 7338 C CA . CYS B 1 465 ? -17.516 -43.188 -3.74 1 92.31 465 CYS B CA 1
ATOM 7339 C C . CYS B 1 465 ? -19.016 -43.156 -3.51 1 92.31 465 CYS B C 1
ATOM 7341 O O . CYS B 1 465 ? -19.578 -42.125 -3.129 1 92.31 465 CYS B O 1
ATOM 7343 N N . GLY B 1 466 ? -19.672 -44.219 -3.695 1 87.94 466 GLY B N 1
ATOM 7344 C CA . GLY B 1 466 ? -21.109 -44.344 -3.566 1 87.94 466 GLY B CA 1
ATOM 7345 C C . GLY B 1 466 ? -21.609 -44.031 -2.166 1 87.94 466 GLY B C 1
ATOM 7346 O O . GLY B 1 466 ? -22.734 -43.562 -1.992 1 87.94 466 GLY B O 1
ATOM 7347 N N . GLU B 1 467 ? -20.75 -44.219 -1.259 1 86.31 467 GLU B N 1
ATOM 7348 C CA . GLU B 1 467 ? -21.094 -43.938 0.135 1 86.31 467 GLU B CA 1
ATOM 7349 C C . GLU B 1 467 ? -20.984 -42.469 0.462 1 86.31 467 GLU B C 1
ATOM 7351 O O . GLU B 1 467 ? -21.516 -42 1.471 1 86.31 467 GLU B O 1
ATOM 7356 N N . ARG B 1 468 ? -20.391 -41.75 -0.46 1 84.94 468 ARG B N 1
ATOM 7357 C CA . ARG B 1 468 ? -20 -40.406 -0.075 1 84.94 468 ARG B CA 1
ATOM 7358 C C . ARG B 1 468 ? -20.469 -39.375 -1.103 1 84.94 468 ARG B C 1
ATOM 7360 O O . ARG B 1 468 ? -20.5 -38.156 -0.818 1 84.94 468 ARG B O 1
ATOM 7367 N N . LEU B 1 469 ? -20.75 -39.906 -2.258 1 86.12 469 LEU B N 1
ATOM 7368 C CA . LEU B 1 469 ? -21.125 -39 -3.354 1 86.12 469 LEU B CA 1
ATOM 7369 C C . LEU B 1 469 ? -22.469 -39.406 -3.936 1 86.12 469 LEU B C 1
ATOM 7371 O O . LEU B 1 469 ? -22.859 -40.594 -3.865 1 86.12 469 LEU B O 1
ATOM 7375 N N . ALA B 1 470 ? -23.219 -38.438 -4.449 1 81.06 470 ALA B N 1
ATOM 7376 C CA . ALA B 1 470 ? -24.391 -38.781 -5.254 1 81.06 470 ALA B CA 1
ATOM 7377 C C . ALA B 1 470 ? -24.016 -39.625 -6.457 1 81.06 470 ALA B C 1
ATOM 7379 O O . ALA B 1 470 ? -22.906 -39.531 -6.98 1 81.06 470 ALA B O 1
ATOM 7380 N N . ALA B 1 471 ? -24.938 -40.469 -6.918 1 82.31 471 ALA B N 1
ATOM 7381 C CA . ALA B 1 471 ? -24.719 -41.469 -7.961 1 82.31 471 ALA B CA 1
ATOM 7382 C C . ALA B 1 471 ? -24.125 -40.812 -9.211 1 82.31 471 ALA B C 1
ATOM 7384 O O . ALA B 1 471 ? -23.188 -41.344 -9.812 1 82.31 471 ALA B O 1
ATOM 7385 N N . TYR B 1 472 ? -24.656 -39.594 -9.539 1 80.31 472 TYR B N 1
ATOM 7386 C CA . TYR B 1 472 ? -24.234 -39 -10.789 1 80.31 472 TYR B CA 1
ATOM 7387 C C . TYR B 1 472 ? -22.812 -38.438 -10.664 1 80.31 472 TYR B C 1
ATOM 7389 O O . TYR B 1 472 ? -22.172 -38.125 -11.672 1 80.31 472 TYR B O 1
ATOM 7397 N N . LYS B 1 473 ? -22.219 -38.312 -9.469 1 86.19 473 LYS B N 1
ATOM 7398 C CA . LYS B 1 473 ? -20.875 -37.781 -9.234 1 86.19 473 LYS B CA 1
ATOM 7399 C C . LYS B 1 473 ? -19.844 -38.906 -9.289 1 86.19 473 LYS B C 1
ATOM 7401 O O . LYS B 1 473 ? -18.641 -38.625 -9.406 1 86.19 473 LYS B O 1
ATOM 7406 N N . ILE B 1 474 ? -20.312 -40.156 -9.117 1 89.94 474 ILE B N 1
ATOM 7407 C CA . ILE B 1 474 ? -19.406 -41.281 -9.016 1 89.94 474 ILE B CA 1
ATOM 7408 C C . ILE B 1 474 ? -18.75 -41.531 -10.367 1 89.94 474 ILE B C 1
ATOM 7410 O O . ILE B 1 474 ? -19.438 -41.656 -11.383 1 89.94 474 ILE B O 1
ATOM 7414 N N . PRO B 1 475 ? -17.391 -41.594 -10.398 1 94.19 475 PRO B N 1
ATOM 7415 C CA . PRO B 1 475 ? -16.734 -41.875 -11.672 1 94.19 475 PRO B CA 1
ATOM 7416 C C . PRO B 1 475 ? -17.234 -43.156 -12.336 1 94.19 475 PRO B C 1
ATOM 7418 O O . PRO B 1 475 ? -17.359 -44.188 -11.672 1 94.19 475 PRO B O 1
ATOM 7421 N N . ARG B 1 476 ? -17.547 -43.031 -13.547 1 88.44 476 ARG B N 1
ATOM 7422 C CA . ARG B 1 476 ? -17.984 -44.219 -14.312 1 88.44 476 ARG B CA 1
ATOM 7423 C C . ARG B 1 476 ? -16.797 -45.094 -14.695 1 88.44 476 ARG B C 1
ATOM 7425 O O . ARG B 1 476 ? -16.953 -46.281 -14.883 1 88.44 476 ARG B O 1
ATOM 7432 N N . GLU B 1 477 ? -15.758 -44.375 -14.844 1 90.69 477 GLU B N 1
ATOM 7433 C CA . GLU B 1 477 ? -14.523 -45.062 -15.227 1 90.69 477 GLU B CA 1
ATOM 7434 C C . GLU B 1 477 ? -13.375 -44.656 -14.297 1 90.69 477 GLU B C 1
ATOM 7436 O O . GLU B 1 477 ? -13.266 -43.5 -13.875 1 90.69 477 GLU B O 1
ATOM 7441 N N . PHE B 1 478 ? -12.633 -45.688 -13.891 1 93.56 478 PHE B N 1
ATOM 7442 C CA . PHE B 1 478 ? -11.406 -45.5 -13.125 1 93.56 478 PHE B CA 1
ATOM 7443 C C . PHE B 1 478 ? -10.188 -45.938 -13.93 1 93.56 478 PHE B C 1
ATOM 7445 O O . PHE B 1 478 ? -10.086 -47.094 -14.336 1 93.56 478 PHE B O 1
ATOM 7452 N N . THR B 1 479 ? -9.422 -45.031 -14.25 1 92.06 479 THR B N 1
ATOM 7453 C CA . THR B 1 479 ? -8.148 -45.312 -14.906 1 92.06 479 THR B CA 1
ATOM 7454 C C . THR B 1 479 ? -7.004 -45.281 -13.898 1 92.06 479 THR B C 1
ATOM 7456 O O . THR B 1 479 ? -6.828 -44.312 -13.18 1 92.06 479 THR B O 1
ATOM 7459 N N . PHE B 1 480 ? -6.289 -46.375 -13.797 1 92.88 480 PHE B N 1
ATOM 7460 C CA . PHE B 1 480 ? -5.188 -46.438 -12.844 1 92.88 480 PHE B CA 1
ATOM 7461 C C . PHE B 1 480 ? -3.869 -46.062 -13.508 1 92.88 480 PHE B C 1
ATOM 7463 O O . PHE B 1 480 ? -3.539 -46.594 -14.578 1 92.88 480 PHE B O 1
ATOM 7470 N N . ALA B 1 481 ? -3.309 -45.062 -12.969 1 88.44 481 ALA B N 1
ATOM 7471 C CA . ALA B 1 481 ? -2.041 -44.594 -13.508 1 88.44 481 ALA B CA 1
ATOM 7472 C C . ALA B 1 481 ? -0.946 -44.625 -12.445 1 88.44 481 ALA B C 1
ATOM 7474 O O . ALA B 1 481 ? -1.234 -44.719 -11.25 1 88.44 481 ALA B O 1
ATOM 7475 N N . GLN B 1 482 ? 0.284 -44.656 -12.898 1 87.75 482 GLN B N 1
ATOM 7476 C CA . GLN B 1 482 ? 1.418 -44.625 -11.984 1 87.75 482 GLN B CA 1
ATOM 7477 C C . GLN B 1 482 ? 1.659 -43.219 -11.461 1 87.75 482 GLN B C 1
ATOM 7479 O O . GLN B 1 482 ? 2.125 -43.031 -10.336 1 87.75 482 GLN B O 1
ATOM 7484 N N . ALA B 1 483 ? 1.385 -42.281 -12.281 1 88.5 483 ALA B N 1
ATOM 7485 C CA . ALA B 1 483 ? 1.543 -40.875 -11.914 1 88.5 483 ALA B CA 1
ATOM 7486 C C . ALA B 1 483 ? 0.57 -40 -12.688 1 88.5 483 ALA B C 1
ATOM 7488 O O . ALA B 1 483 ? 0.122 -40.344 -13.781 1 88.5 483 ALA B O 1
ATOM 7489 N N . LEU B 1 484 ? 0.143 -38.906 -12.062 1 88.25 484 LEU B N 1
ATOM 7490 C CA . LEU B 1 484 ? -0.698 -37.906 -12.734 1 88.25 484 LEU B CA 1
ATOM 7491 C C . LEU B 1 484 ? 0.142 -36.75 -13.281 1 88.25 484 LEU B C 1
ATOM 7493 O O . LEU B 1 484 ? 1.166 -36.406 -12.695 1 88.25 484 LEU B O 1
ATOM 7497 N N . PRO B 1 485 ? -0.323 -36.219 -14.43 1 83 485 PRO B N 1
ATOM 7498 C CA . PRO B 1 485 ? 0.434 -35.125 -15.031 1 83 485 PRO B CA 1
ATOM 7499 C C . PRO B 1 485 ? 0.375 -33.844 -14.203 1 83 485 PRO B C 1
ATOM 7501 O O . PRO B 1 485 ? -0.711 -33.406 -13.82 1 83 485 PRO B O 1
ATOM 7504 N N . ARG B 1 486 ? 1.454 -33.344 -13.93 1 79.38 486 ARG B N 1
ATOM 7505 C CA . ARG B 1 486 ? 1.555 -32.094 -13.156 1 79.38 486 ARG B CA 1
ATOM 7506 C C . ARG B 1 486 ? 2.512 -31.109 -13.812 1 79.38 486 ARG B C 1
ATOM 7508 O O . ARG B 1 486 ? 3.416 -31.516 -14.547 1 79.38 486 ARG B O 1
ATOM 7515 N N . THR B 1 487 ? 2.137 -29.828 -13.602 1 66.12 487 THR B N 1
ATOM 7516 C CA . THR B 1 487 ? 3.084 -28.797 -14.008 1 66.12 487 THR B CA 1
ATOM 7517 C C . THR B 1 487 ? 4.363 -28.891 -13.188 1 66.12 487 THR B C 1
ATOM 7519 O O . THR B 1 487 ? 4.414 -29.594 -12.18 1 66.12 487 THR B O 1
ATOM 7522 N N . PRO B 1 488 ? 5.262 -28.188 -13.625 1 57.84 488 PRO B N 1
ATOM 7523 C CA . PRO B 1 488 ? 6.504 -28.172 -12.852 1 57.84 488 PRO B CA 1
ATOM 7524 C C . PRO B 1 488 ? 6.309 -27.625 -11.438 1 57.84 488 PRO B C 1
ATOM 7526 O O . PRO B 1 488 ? 7.082 -27.953 -10.539 1 57.84 488 PRO B O 1
ATOM 7529 N N . THR B 1 489 ? 5.234 -26.875 -11.336 1 56.44 489 THR B N 1
ATOM 7530 C CA . THR B 1 489 ? 4.969 -26.312 -10.016 1 56.44 489 THR B CA 1
ATOM 7531 C C . THR B 1 489 ? 4.082 -27.25 -9.203 1 56.44 489 THR B C 1
ATOM 7533 O O . THR B 1 489 ? 3.686 -26.922 -8.078 1 56.44 489 THR B O 1
ATOM 7536 N N . GLY B 1 490 ? 3.816 -28.391 -9.805 1 63.69 490 GLY B N 1
ATOM 7537 C CA . GLY B 1 490 ? 3.084 -29.406 -9.086 1 63.69 490 GLY B CA 1
ATOM 7538 C C . GLY B 1 490 ? 1.585 -29.344 -9.312 1 63.69 490 GLY B C 1
ATOM 7539 O O . GLY B 1 490 ? 0.831 -30.141 -8.742 1 63.69 490 GLY B O 1
ATOM 7540 N N . LYS B 1 491 ? 1.244 -28.344 -10.07 1 69.94 491 LYS B N 1
ATOM 7541 C CA . LYS B 1 491 ? -0.188 -28.219 -10.328 1 69.94 491 LYS B CA 1
ATOM 7542 C C . LYS B 1 491 ? -0.676 -29.328 -11.25 1 69.94 491 LYS B C 1
ATOM 7544 O O . LYS B 1 491 ? -0.032 -29.641 -12.258 1 69.94 491 LYS B O 1
ATOM 7549 N N . LEU B 1 492 ? -1.702 -30.094 -10.867 1 75.75 492 LEU B N 1
ATOM 7550 C CA . LEU B 1 492 ? -2.307 -31.156 -11.664 1 75.75 492 LEU B CA 1
ATOM 7551 C C . LEU B 1 492 ? -2.793 -30.625 -13.008 1 75.75 492 LEU B C 1
ATOM 7553 O O . LEU B 1 492 ? -3.447 -29.578 -13.062 1 75.75 492 LEU B O 1
ATOM 7557 N N . GLN B 1 493 ? -2.314 -31.234 -14.109 1 75.06 493 GLN B N 1
ATOM 7558 C CA . GLN B 1 493 ? -2.734 -30.875 -15.461 1 75.06 493 GLN B CA 1
ATOM 7559 C C . GLN B 1 493 ? -3.846 -31.797 -15.953 1 75.06 493 GLN B C 1
ATOM 7561 O O . GLN B 1 493 ? -3.6 -32.688 -16.766 1 75.06 493 GLN B O 1
ATOM 7566 N N . LYS B 1 494 ? -5.125 -31.5 -15.656 1 82 494 LYS B N 1
ATOM 7567 C CA . LYS B 1 494 ? -6.266 -32.375 -15.945 1 82 494 LYS B CA 1
ATOM 7568 C C . LYS B 1 494 ? -6.543 -32.438 -17.438 1 82 494 LYS B C 1
ATOM 7570 O O . LYS B 1 494 ? -7.074 -33.438 -17.938 1 82 494 LYS B O 1
ATOM 7575 N N . PHE B 1 495 ? -6.188 -31.359 -18.062 1 75.38 495 PHE B N 1
ATOM 7576 C CA . PHE B 1 495 ? -6.508 -31.328 -19.484 1 75.38 495 PHE B CA 1
ATOM 7577 C C . PHE B 1 495 ? -5.801 -32.469 -20.234 1 75.38 495 PHE B C 1
ATOM 7579 O O . PHE B 1 495 ? -6.289 -32.938 -21.25 1 75.38 495 PHE B O 1
ATOM 7586 N N . LEU B 1 496 ? -4.668 -32.906 -19.719 1 76.88 496 LEU B N 1
ATOM 7587 C CA . LEU B 1 496 ? -3.914 -34 -20.328 1 76.88 496 LEU B CA 1
ATOM 7588 C C . LEU B 1 496 ? -4.605 -35.344 -20.078 1 76.88 496 LEU B C 1
ATOM 7590 O O . LEU B 1 496 ? -4.309 -36.312 -20.766 1 76.88 496 LEU B O 1
ATOM 7594 N N . LEU B 1 497 ? -5.512 -35.344 -19.219 1 81.06 497 LEU B N 1
ATOM 7595 C CA . LEU B 1 497 ? -6.207 -36.562 -18.859 1 81.06 497 LEU B CA 1
ATOM 7596 C C . LEU B 1 497 ? -7.516 -36.719 -19.641 1 81.06 497 LEU B C 1
ATOM 7598 O O . LEU B 1 497 ? -8.133 -37.781 -19.641 1 81.06 497 LEU B O 1
ATOM 7602 N N . ARG B 1 498 ? -7.938 -35.562 -20.188 1 76.31 498 ARG B N 1
ATOM 7603 C CA . ARG B 1 498 ? -9.195 -35.562 -20.922 1 76.31 498 ARG B CA 1
ATOM 7604 C C . ARG B 1 498 ? -9.047 -36.281 -22.266 1 76.31 498 ARG B C 1
ATOM 7606 O O . ARG B 1 498 ? -10.039 -36.719 -22.844 1 76.31 498 ARG B O 1
ATOM 7613 N N . VAL B 1 499 ? -7.816 -36.219 -23.047 1 58.28 499 VAL B N 1
ATOM 7614 C CA . VAL B 1 499 ? -7.633 -36.75 -24.406 1 58.28 499 VAL B CA 1
ATOM 7615 C C . VAL B 1 499 ? -7.906 -38.25 -24.422 1 58.28 499 VAL B C 1
ATOM 7617 O O . VAL B 1 499 ? -7.309 -39 -23.656 1 58.28 499 VAL B O 1
ATOM 7620 N N . ARG B 1 500 ? -9.164 -38.688 -24.703 1 50 500 ARG B N 1
ATOM 7621 C CA . ARG B 1 500 ? -9.484 -40.062 -25.047 1 50 500 ARG B CA 1
ATOM 7622 C C . ARG B 1 500 ? -8.453 -40.625 -26.016 1 50 500 ARG B C 1
ATOM 7624 O O . ARG B 1 500 ? -7.992 -39.938 -26.922 1 50 500 ARG B O 1
ATOM 7631 N N . ARG B 1 501 ? -7.73 -41.594 -25.578 1 41.28 501 ARG B N 1
ATOM 7632 C CA . ARG B 1 501 ? -7.148 -42.594 -26.469 1 41.28 501 ARG B CA 1
ATOM 7633 C C . ARG B 1 501 ? -8.086 -42.906 -27.641 1 41.28 501 ARG B C 1
ATOM 7635 O O . ARG B 1 501 ? -9.266 -43.188 -27.438 1 41.28 501 ARG B O 1
ATOM 7642 N N . GLU B 1 502 ? -8.055 -42.219 -28.797 1 36.59 502 GLU B N 1
ATOM 7643 C CA . GLU B 1 502 ? -8.555 -43 -29.938 1 36.59 502 GLU B CA 1
ATOM 7644 C C . GLU B 1 502 ? -8.227 -44.469 -29.797 1 36.59 502 GLU B C 1
ATOM 7646 O O . GLU B 1 502 ? -7.141 -44.844 -29.328 1 36.59 502 GLU B O 1
#

pLDDT: mean 92.27, std 9.02, range [36.59, 98.94]

Secondary structure (DSSP, 8-state):
--HHHHHHHHHHH-TTSEEEE-SS-EEEHHHHHHHHHHHHHHHHHTT--TT-EEEEE-SS-HHHHHHHHHHHHTTPEEEE--TT--HHHHHHHHHHHTEEEEEEEGGGHHHHTT--S-PEEEEESS-BTTB-BHHHHHHHSPP----PPPTTSEEEEEEE--SSSSPEEEEEEHHHHHHHHHHHHHHHT--TT-EEEE-S-TTSHIIIIIIIHHHHHHT-EEEEPSS--HHHHHHHHHHHT--EEEE-HHHHHHHHHH-TTGGGS--TT--EEEE-SS---HHHHHHHHHHTT---EEEEEEEGGGSSEEEEE-GGGTTTTTT--BSSB-TTEEEEEE-TTSSBPPTT-EEEEEEEETT--SEETT-HHHHHHHEEGGGEEEEEEEEEE-TTS-EEEEEEGGG-EEETTEEE-HHHHHHHHHTSTTEEEEEEEEEEETTTEEEEEEEEEEPTTPPP-HHHHHHHHHTTS-GGGS-SEEEEES---B-TTS-B-THHHHS---/--HHHHHHHHHHH-TTSEEEE-SS-EEEHHHHHHHHHHHHHHHHHTT--TT-EEEEE--S-HHHHHHHHHHHHTTPEEEE--TT--HHHHHHHHHHHTEEEEEEEGGGHHHHTT--S-PEEEEESS-BTTB-BHHHHHHHSPP----PPPTTSEEEEEEE--SSSSPEEEEEEHHHHHHHHHHHHHHHT--TT-EEEE-S-TTSHIIIIIIIHHHHHHT-EEEEPSS--HHHHHHHHHHHT--EEEE-HHHHHHHHHH-TTGGGS--TT--EEEE-SS---HHHHHHHHHHTT---EEEEEEEGGGSSEEEEE-GGGTTTTTT--BSSB-TTEEEEEE-TTSSBPPTT-EEEEEEEETT--SEETT-HHHHHHHB-GGG-EEEEEEEEE-TTS-EEEEEEGGG-EEETTEEE-HHHHHHHHHTSTTEEEEEEEEEEETTTEEEEEEEEEEPTTPPP-HHHHHHHHHTTS-GGGS-SEEEEES---B-TTS-B-THHHHS---

Foldseek 3Di:
DFLLVLLVVLCVVPVQCFAEAEPVDTAGSVRLLQLLQLLLVVCVVLVQAAAAEAEEQAFQDSVLVSNLSSQVLRNYAYEYDDNVDAQVLVLCSCVLSVHQAYEYEPVSCVRPVPHPDPHQYEYEPDDDPPHHHSVVSSVPDGGHNGHRDDQARWRYWYWDDDLPDRTWTFTFGSNLLLVLQVLLCQQQVAAQAAEEEDADGCSDLCNPRHVSNVNSNRNYYYYYDRHQDQVVVLVCCQVVLHAEYEEALCSLVVNVPPPPPLQVGDNVSHNAYEYEPFFDALVSLVVSCVSSVHLRYKYADADVQSSGWFAIDGSVCCNVPGQFNFQATTPQKHWFFAQPVGHGDDAQDKGWIWIAGPSGTPATRPCVPRRVVQADPPGTGTPQWMWHQHNVRTTHTQAGVQQFAQWQNDTARQSVLFVLLVVDPFFPGKGWGWEQDPPTRTFIEIETETDPPDDDDLPVSQVSCVVPDDNRNRGPYYHYDNDFDADPSRHGSCSVVHPPDD/DFLLVLLVVLCVVPVQCFAEAEPVDTAGSVRLLQLLQLLLVVCVVLVQAAAAEAEEQAFQDSVLVSNLSSQVLRNYAYEYDDNVDAQVLVLCSCVLRVHQAYEYEPVSCVRPVPHPDPHQYEYEPDDDPPHHHSVVSSVPDGGHNGHRDDQARWRYWYWDDDLVDRTWTFTFGSNLLLVLQVLLCQQQVAAQAAEEEDADGCSDLCNPRHVSNVNSNRNYYYYYDRHQDQVVVLVCCQVVLHAEYEEALCSQVVNVVPPPPLQVGDNVSHNAYEYEPFFDALVSLVVSCVSSVHLRYKYADADVQSSGWFAIDGSVCCNVPGQFNFQATTPQKHWFFAQPVGHGDDAQDKGWIWIAGPSGTPATRPCVPRRVVQADPPGIGTPQWMWHQHNVRTTHTQAGVQQFAQWQNDTARQSVLFVLLVPDPFFPGKGWGWEQDPPTRTFIEIETETDPPDDDDLPVSQVSCVVPDPNRNRGPYYHYDNDFDADPSRHGSCSVVHPPDD

Solvent-accessible surface area (backbone atoms only — not comparable to full-atom values): 50254 Å² total; per-residue (Å²): 98,34,65,68,58,32,45,52,38,34,21,69,60,41,34,80,43,55,30,40,34,45,94,86,45,76,36,22,23,38,54,48,50,50,45,19,13,8,29,22,31,50,42,42,75,71,67,55,41,64,71,37,26,38,29,35,36,46,62,32,48,69,63,56,55,26,46,43,47,5,32,36,20,45,43,13,22,30,29,48,38,70,68,80,57,50,32,72,58,48,33,47,54,37,58,76,62,52,30,54,31,34,40,29,30,43,89,48,41,79,40,59,73,63,42,78,62,81,40,47,60,30,25,26,97,51,79,49,92,97,38,56,36,46,62,60,47,33,73,70,45,71,59,34,82,65,51,80,64,55,40,81,42,57,39,35,37,47,69,43,87,43,78,88,58,72,61,45,33,36,29,28,24,23,34,15,39,39,45,12,4,51,31,42,17,51,65,70,64,46,32,54,82,35,25,35,40,37,37,48,62,42,66,41,42,52,45,34,24,23,53,49,36,14,28,47,51,35,49,13,24,41,30,35,35,53,60,74,40,55,62,59,50,54,50,46,36,42,73,67,49,23,24,32,39,54,36,44,60,62,69,66,49,47,27,72,74,68,35,86,64,57,78,74,58,60,59,82,52,45,67,36,43,33,29,32,95,56,73,50,47,47,70,57,46,52,51,47,29,61,70,62,71,42,66,42,41,30,33,42,37,60,41,61,57,34,26,32,48,38,24,47,20,45,40,96,40,41,68,88,45,37,42,34,37,21,58,38,39,36,49,69,29,34,68,46,40,30,22,94,87,68,44,74,47,50,65,73,30,55,17,35,38,28,39,35,46,74,14,38,41,81,35,38,63,96,29,66,66,63,35,54,70,38,41,46,85,95,63,29,32,54,68,47,37,25,28,35,24,36,85,88,45,37,29,30,77,40,32,37,57,89,42,41,21,52,36,69,89,37,83,32,44,22,44,56,49,22,52,59,47,46,66,37,89,52,34,65,40,48,48,39,36,44,32,85,31,94,88,31,54,19,38,40,31,30,39,32,18,60,33,91,92,56,75,92,48,61,65,60,50,44,54,56,35,55,76,76,38,59,76,88,54,40,50,78,40,70,45,79,38,92,68,78,59,50,43,92,86,62,47,74,42,58,60,74,67,42,66,69,79,123,98,34,65,68,58,33,45,53,37,35,20,71,60,41,35,80,44,56,30,42,35,44,94,85,46,76,34,22,23,38,54,47,50,50,44,19,12,8,28,22,31,50,43,43,74,72,67,54,41,63,71,37,27,38,28,35,35,46,62,31,47,71,64,55,54,26,46,44,47,5,33,36,20,45,43,12,23,29,30,47,38,70,68,81,58,49,32,72,59,47,32,47,53,39,59,75,63,53,29,54,31,34,38,29,31,42,90,48,41,79,39,58,74,62,41,78,62,82,43,48,60,29,23,28,97,51,79,49,92,96,39,55,36,48,62,60,47,34,74,70,45,71,59,33,82,65,51,79,63,56,40,80,41,56,38,34,39,47,68,42,88,42,78,88,58,75,60,46,33,36,29,28,25,24,36,15,40,36,44,12,5,50,31,42,17,51,64,71,64,46,34,54,82,35,25,33,40,37,37,48,62,43,68,41,43,51,46,33,25,23,54,48,36,13,29,48,49,34,50,13,22,40,33,36,36,55,59,74,39,56,62,59,51,53,51,46,36,43,74,66,49,24,25,33,39,54,37,42,58,62,69,67,50,48,26,74,75,69,36,85,65,58,80,74,58,60,59,81,52,44,67,36,44,33,29,32,94,57,71,51,47,49,69,56,45,52,50,47,29,60,68,61,70,43,68,42,41,32,33,43,38,60,42,62,56,34,26,30,48,37,23,48,21,46,40,96,40,40,67,86,46,38,43,34,38,22,60,38,41,37,49,69,29,33,68,45,40,31,22,95,87,67,43,74,48,52,64,71,31,56,19,36,38,29,39,34,46,75,15,38,40,80,36,39,63,97,30,65,66,63,33,55,70,36,40,47,85,95,63,29,33,56,67,47,37,25,30,35,25,36,86,87,44,36,29,30,77,40,34,39,56,88,42,41,21,50,34,69,89,37,81,32,42,23,44,55,48,22,52,58,47,45,68,38,89,53,34,66,40,47,47,40,33,43,33,84,30,95,87,30,54,18,38,39,32,29,39,32,20,61,33,90,92,55,74,94,46,60,66,59,51,43,53,57,34,55,75,75,37,59,75,88,52,40,49,78,38,70,43,80,37,91,68,78,58,50,44,93,86,62,47,74,42,57,58,74,67,42,67,70,77,125

Sequence (1004 aa):
MNLVAALDRAARATPDQPFLVSESATITYAAARERSHRAAAVLSALGVAAGDRVAAMCFNTPAFVDLMFGAWRLGATFVPVNHKLQAPEVDYVLEHSRSKALLFDVALAPVVERLVHPARRLVTEGELDGVPCFDTLCATMDGLAGIEPADGDIAQILYTSGTTGHPKGCVHSHRTVTLAAMQAALATGIGRHERTLMAMPIWHSSPLNNWFGGTLYAGGTVVLLREYHPLRFLQTIERERVTLYFGAPVSYLLPLDTVDGFAAFDLSSVRAWLYGGGPIGPAQAERLTRAYRSDAFFQVYGMTEAGPAGTTLYPDEQIAKAGSIGRTGGPGVDLRVVRIDGLDAHPGETGEIWLKTDSMMLGYLDDAAATRAAFAPHGWYRTGDIARIDQDGYLFIVDRLKDMIVTGGENVYSKEVEDVLGAHPDIAEAAVVGVPHPEWGETVVAHVVLRAGTVPDADALRAFCGERLAAYKIPREFTFAQALPRTPTGKLQKFLLRVRREMNLVAALDRAARATPDQPFLVSESATITYAAARERSHRAAAVLSALGVAAGDRVAAMCFNTPAFVDLMFGAWRLGATFVPVNHKLQAPEVDYVLEHSRSKALLFDVALAPVVERLVHPARRLVTEGELDGVPCFDTLCATMDGLAGIEPADGDIAQILYTSGTTGHPKGCVHSHRTVTLAAMQAALATGIGRHERTLMAMPIWHSSPLNNWFGGTLYAGGTVVLLREYHPLRFLQTIERERVTLYFGAPVSYLLPLDTVDGFAAFDLSSVRAWLYGGGPIGPAQAERLTRAYRSDAFFQVYGMTEAGPAGTTLYPDEQIAKAGSIGRTGGPGVDLRVVRIDGLDAHPGETGEIWLKTDSMMLGYLDDAAATRAAFAPHGWYRTGDIARIDQDGYLFIVDRLKDMIVTGGENVYSKEVEDVLGAHPDIAEAAVVGVPHPEWGETVVAHVVLRAGTVPDADALRAFCGERLAAYKIPREFTFAQALPRTPTGKLQKFLLRVRRE

Radius of gyration: 31.21 Å; Cα contacts (8 Å, |Δi|>4): 2375; chains: 2; bounding box: 69×105×71 Å

Organism: NCBI:txid488447

Nearest PDB structures (foldseek):
  4fut-assembly1_A  TM=8.817E-01  e=9.544E-51  Rhodopseudomonas palustris CGA009
  4gxr-assembly1_A  TM=8.738E-01  e=2.078E-50  Rhodopseudomonas palustris CGA009
  7tz4-assembly1_A  TM=8.436E-01  e=3.675E-49  Pseudomonas aeruginosa
  4fuq-assembly4_D  TM=7.585E-01  e=4.668E-49  Rhodopseudomonas palustris CGA009
  6o6e-assembly1_B  TM=7.285E-01  e=3.504E-41  Pseudomonas protegens Pf-5

InterPro domains:
  IPR000873 AMP-dependent synthetase/ligase domain [PF00501] (7-365)
  IPR020845 AMP-binding, conserved site [PS00455] (157-168)
  IPR025110 AMP-binding enzyme, C-terminal domain [PF13193] (416-491)
  IPR042099 ANL, N-terminal domain [G3DSA:3.40.50.12780] (1-400)
  IPR045851 AMP-binding enzyme domain superfamily [G3DSA:3.30.300.30] (401-501)
  IPR050237 ATP-dependent AMP-binding enzyme [PTHR43767] (2-495)